Protein 4CLC (pdb70)

Structure (mmCIF, N/CA/C/O backbone):
data_4CLC
#
_entry.id   4CLC
#
_cell.length_a   135.254
_cell.length_b   135.254
_cell.length_c   121.500
_cell.angle_alpha   90.00
_cell.angle_beta   90.00
_cell.angle_gamma   120.00
#
_symmetry.space_group_name_H-M   'P 31 2 1'
#
loop_
_entity.id
_entity.type
_entity.pdbx_description
1 polymer 'UPF0303 PROTEIN YBR137W'
2 polymer 'UPF0303 PROTEIN YBR137W'
3 polymer 'UPF0303 PROTEIN YBR137W'
4 polymer 'UPF0303 PROTEIN YBR137W'
5 polymer 'UPF0303 PROTEIN YBR137W'
6 water water
#
loop_
_atom_site.group_PDB
_atom_site.id
_atom_site.type_symbol
_atom_site.label_atom_id
_atom_site.label_alt_id
_atom_site.label_comp_id
_atom_site.label_asym_id
_atom_site.label_entity_id
_atom_site.label_seq_id
_atom_site.pdbx_PDB_ins_code
_atom_site.Cartn_x
_atom_site.Cartn_y
_atom_site.Cartn_z
_atom_site.occupancy
_atom_site.B_iso_or_equiv
_atom_site.auth_seq_id
_atom_site.auth_comp_id
_atom_site.auth_asym_id
_atom_site.auth_atom_id
_atom_site.pdbx_PDB_model_num
ATOM 1 N N . VAL A 1 2 ? -26.434 -6.350 17.469 1.00 69.31 2 VAL A N 1
ATOM 2 C CA . VAL A 1 2 ? -27.224 -6.977 16.407 1.00 74.97 2 VAL A CA 1
ATOM 3 C C . VAL A 1 2 ? -28.728 -7.023 16.728 1.00 79.23 2 VAL A C 1
ATOM 4 O O . VAL A 1 2 ? -29.143 -7.701 17.678 1.00 74.30 2 VAL A O 1
ATOM 8 N N . VAL A 1 3 ? -29.537 -6.312 15.936 1.00 74.34 3 VAL A N 1
ATOM 9 C CA . VAL A 1 3 ? -30.999 -6.370 16.073 1.00 76.48 3 VAL A CA 1
ATOM 10 C C . VAL A 1 3 ? -31.701 -6.321 14.701 1.00 80.95 3 VAL A C 1
ATOM 11 O O . VAL A 1 3 ? -31.328 -5.533 13.819 1.00 77.10 3 VAL A O 1
ATOM 15 N N . LEU A 1 4 ? -32.716 -7.174 14.542 1.00 75.41 4 LEU A N 1
ATOM 16 C CA . LEU A 1 4 ? -33.359 -7.424 13.246 1.00 72.12 4 LEU A CA 1
ATOM 17 C C . LEU A 1 4 ? -34.352 -6.355 12.832 1.00 71.31 4 LEU A C 1
ATOM 18 O O . LEU A 1 4 ? -35.259 -6.024 13.602 1.00 72.73 4 LEU A O 1
ATOM 23 N N . ASP A 1 5 ? -34.239 -5.864 11.598 1.00 67.67 5 ASP A N 1
ATOM 24 C CA . ASP A 1 5 ? -35.146 -4.806 11.168 1.00 69.78 5 ASP A CA 1
ATOM 25 C C . ASP A 1 5 ? -36.526 -5.420 10.949 1.00 68.85 5 ASP A C 1
ATOM 26 O O . ASP A 1 5 ? -36.728 -6.207 10.026 1.00 70.02 5 ASP A O 1
ATOM 31 N N . LYS A 1 6 ? -37.490 -4.995 11.759 1.00 63.71 6 LYS A N 1
ATOM 32 C CA . LYS A 1 6 ? -38.780 -5.666 11.792 1.00 68.42 6 LYS A CA 1
ATOM 33 C C . LYS A 1 6 ? -39.525 -5.447 10.488 1.00 68.60 6 LYS A C 1
ATOM 34 O O . LYS A 1 6 ? -40.433 -6.216 10.148 1.00 68.18 6 LYS A O 1
ATOM 36 N N . LYS A 1 7 ? -39.139 -4.403 9.756 1.00 67.02 7 LYS A N 1
ATOM 37 C CA . LYS A 1 7 ? -39.754 -4.125 8.460 1.00 72.85 7 LYS A CA 1
ATOM 38 C C . LYS A 1 7 ? -39.234 -5.128 7.432 1.00 67.09 7 LYS A C 1
ATOM 39 O O . LYS A 1 7 ? -40.019 -5.779 6.716 1.00 56.08 7 LYS A O 1
ATOM 41 N N . LEU A 1 8 ? -37.908 -5.265 7.396 1.00 62.24 8 LEU A N 1
ATOM 42 C CA . LEU A 1 8 ? -37.265 -6.218 6.507 1.00 65.15 8 LEU A CA 1
ATOM 43 C C . LEU A 1 8 ? -37.810 -7.609 6.776 1.00 63.99 8 LEU A C 1
ATOM 44 O O . LEU A 1 8 ? -38.361 -8.258 5.889 1.00 64.56 8 LEU A O 1
ATOM 49 N N . LEU A 1 9 ? -37.685 -8.028 8.026 1.00 62.18 9 LEU A N 1
ATOM 50 C CA . LEU A 1 9 ? -38.174 -9.314 8.496 1.00 58.70 9 LEU A CA 1
ATOM 51 C C . LEU A 1 9 ? -39.616 -9.619 8.068 1.00 62.30 9 LEU A C 1
ATOM 52 O O . LEU A 1 9 ? -39.949 -10.766 7.752 1.00 65.06 9 LEU A O 1
ATOM 57 N N . GLU A 1 10 ? -40.476 -8.604 8.063 1.00 65.72 10 GLU A N 1
ATOM 58 C CA . GLU A 1 10 ? -41.853 -8.785 7.601 1.00 63.00 10 GLU A CA 1
ATOM 59 C C . GLU A 1 10 ? -41.878 -8.874 6.076 1.00 67.12 10 GLU A C 1
ATOM 60 O O . GLU A 1 10 ? -42.700 -9.599 5.499 1.00 62.48 10 GLU A O 1
ATOM 66 N N . ARG A 1 11 ? -40.965 -8.145 5.428 1.00 65.17 11 ARG A N 1
ATOM 67 C CA . ARG A 1 11 ? -40.859 -8.189 3.969 1.00 68.96 11 ARG A CA 1
ATOM 68 C C . ARG A 1 11 ? -40.449 -9.591 3.516 1.00 72.01 11 ARG A C 1
ATOM 69 O O . ARG A 1 11 ? -41.016 -10.132 2.545 1.00 67.38 11 ARG A O 1
ATOM 77 N N . LEU A 1 12 ? -39.465 -10.164 4.227 1.00 67.38 12 LEU A N 1
ATOM 78 C CA . LEU A 1 12 ? -39.080 -11.567 4.058 1.00 60.42 12 LEU A CA 1
ATOM 79 C C . LEU A 1 12 ? -40.284 -12.461 4.282 1.00 65.25 12 LEU A C 1
ATOM 80 O O . LEU A 1 12 ? -40.609 -13.314 3.445 1.00 69.66 12 LEU A O 1
ATOM 85 N N . THR A 1 13 ? -40.958 -12.255 5.409 1.00 59.88 13 THR A N 1
ATOM 86 C CA . THR A 1 13 ? -42.102 -13.088 5.748 1.00 63.42 13 THR A CA 1
ATOM 87 C C . THR A 1 13 ? -43.201 -13.017 4.689 1.00 64.02 13 THR A C 1
ATOM 88 O O . THR A 1 13 ? -43.794 -14.035 4.313 1.00 58.42 13 THR A O 1
ATOM 92 N N . SER A 1 14 ? -43.446 -11.805 4.201 1.00 69.38 14 SER A N 1
ATOM 93 C CA . SER A 1 14 ? -44.470 -11.559 3.188 1.00 71.65 14 SER A CA 1
ATOM 94 C C . SER A 1 14 ? -44.004 -11.944 1.783 1.00 72.28 14 SER A C 1
ATOM 95 O O . SER A 1 14 ? -44.812 -11.973 0.848 1.00 72.31 14 SER A O 1
ATOM 98 N N . ARG A 1 15 ? -42.707 -12.238 1.648 1.00 73.25 15 ARG A N 1
ATOM 99 C CA . ARG A 1 15 ? -42.112 -12.722 0.387 1.00 78.52 15 ARG A CA 1
ATOM 100 C C . ARG A 1 15 ? -42.244 -11.684 -0.737 1.00 69.18 15 ARG A C 1
ATOM 101 O O . ARG A 1 15 ? -42.579 -12.003 -1.880 1.00 59.14 15 ARG A O 1
ATOM 103 N N . LYS A 1 16 ? -42.046 -10.426 -0.361 1.00 77.54 16 LYS A N 1
ATOM 104 C CA . LYS A 1 16 ? -42.002 -9.312 -1.298 1.00 71.98 16 LYS A CA 1
ATOM 105 C C . LYS A 1 16 ? -40.561 -8.873 -1.609 1.00 73.04 16 LYS A C 1
ATOM 106 O O . LYS A 1 16 ? -40.355 -7.935 -2.379 1.00 78.84 16 LYS A O 1
ATOM 108 N N . VAL A 1 17 ? -39.568 -9.535 -1.012 1.00 68.52 17 VAL A N 1
ATOM 109 C CA . VAL A 1 17 ? -38.159 -9.236 -1.306 1.00 65.75 17 VAL A CA 1
ATOM 110 C C . VAL A 1 17 ? -37.700 -10.040 -2.509 1.00 66.97 17 VAL A C 1
ATOM 111 O O . VAL A 1 17 ? -37.548 -11.243 -2.400 1.00 68.40 17 VAL A O 1
ATOM 115 N N . PRO A 1 18 ? -37.474 -9.388 -3.666 1.00 80.27 18 PRO A N 1
ATOM 116 C CA . PRO A 1 18 ? -37.187 -10.220 -4.846 1.00 78.90 18 PRO A CA 1
ATOM 117 C C . PRO A 1 18 ? -35.755 -10.782 -4.856 1.00 70.70 18 PRO A C 1
ATOM 118 O O . PRO A 1 18 ? -34.876 -10.291 -4.131 1.00 65.99 18 PRO A O 1
ATOM 122 N N . LEU A 1 19 ? -35.548 -11.799 -5.691 1.00 64.62 19 LEU A N 1
ATOM 123 C CA . LEU A 1 19 ? -34.332 -12.606 -5.680 1.00 68.30 19 LEU A CA 1
ATOM 124 C C . LEU A 1 19 ? -33.043 -11.792 -5.797 1.00 72.72 19 LEU A C 1
ATOM 125 O O . LEU A 1 19 ? -32.041 -12.101 -5.127 1.00 68.55 19 LEU A O 1
ATOM 130 N N . GLU A 1 20 ? -33.068 -10.752 -6.633 1.00 72.44 20 GLU A N 1
ATOM 131 C CA . GLU A 1 20 ? -31.862 -9.967 -6.890 1.00 68.77 20 GLU A CA 1
ATOM 132 C C . GLU A 1 20 ? -31.438 -9.235 -5.631 1.00 72.32 20 GLU A C 1
ATOM 133 O O . GLU A 1 20 ? -30.241 -9.075 -5.367 1.00 65.30 20 GLU A O 1
ATOM 135 N N . GLU A 1 21 ? -32.435 -8.810 -4.854 1.00 74.12 21 GLU A N 1
ATOM 136 C CA . GLU A 1 21 ? -32.198 -8.159 -3.566 1.00 73.41 21 GLU A CA 1
ATOM 137 C C . GLU A 1 21 ? -31.578 -9.168 -2.610 1.00 68.12 21 GLU A C 1
ATOM 138 O O . GLU A 1 21 ? -30.522 -8.919 -2.020 1.00 64.38 21 GLU A O 1
ATOM 144 N N . LEU A 1 22 ? -32.238 -10.320 -2.490 1.00 69.88 22 LEU A N 1
ATOM 145 C CA . LEU A 1 22 ? -31.750 -11.415 -1.660 1.00 67.76 22 LEU A CA 1
ATOM 146 C C . LEU A 1 22 ? -30.301 -11.697 -1.998 1.00 69.91 22 LEU A C 1
ATOM 147 O O . LEU A 1 22 ? -29.425 -11.677 -1.121 1.00 70.30 22 LEU A O 1
ATOM 152 N N . GLU A 1 23 ? -30.056 -11.919 -3.286 1.00 67.37 23 GLU A N 1
ATOM 153 C CA . GLU A 1 23 ? -28.706 -12.119 -3.779 1.00 69.70 23 GLU A CA 1
ATOM 154 C C . GLU A 1 23 ? -27.767 -11.046 -3.248 1.00 73.96 23 GLU A C 1
ATOM 155 O O . GLU A 1 23 ? -26.663 -11.348 -2.778 1.00 71.78 23 GLU A O 1
ATOM 161 N N . ASP A 1 24 ? -28.234 -9.797 -3.300 1.00 76.78 24 ASP A N 1
ATOM 162 C CA . ASP A 1 24 ? -27.419 -8.644 -2.919 1.00 79.18 24 ASP A CA 1
ATOM 163 C C . ASP A 1 24 ? -27.041 -8.687 -1.453 1.00 74.87 24 ASP A C 1
ATOM 164 O O . ASP A 1 24 ? -25.855 -8.560 -1.115 1.00 70.53 24 ASP A O 1
ATOM 169 N N . MET A 1 25 ? -28.044 -8.868 -0.591 1.00 71.61 25 MET A N 1
ATOM 170 C CA . MET A 1 25 ? -27.768 -9.031 0.830 1.00 75.52 25 MET A CA 1
ATOM 171 C C . MET A 1 25 ? -26.796 -10.179 0.989 1.00 75.52 25 MET A C 1
ATOM 172 O O . MET A 1 25 ? -25.790 -10.063 1.689 1.00 72.65 25 MET A O 1
ATOM 177 N N . GLU A 1 26 ? -27.095 -11.279 0.303 1.00 73.67 26 GLU A N 1
ATOM 178 C CA . GLU A 1 26 ? -26.306 -12.493 0.445 1.00 73.66 26 GLU A CA 1
ATOM 179 C C . GLU A 1 26 ? -24.881 -12.284 -0.053 1.00 73.66 26 GLU A C 1
ATOM 180 O O . GLU A 1 26 ? -23.924 -12.588 0.666 1.00 70.39 26 GLU A O 1
ATOM 186 N N . LYS A 1 27 ? -24.744 -11.739 -1.264 1.00 76.27 27 LYS A N 1
ATOM 187 C CA . LYS A 1 27 ? -23.425 -11.482 -1.853 1.00 77.72 27 LYS A CA 1
ATOM 188 C C . LYS A 1 27 ? -22.600 -10.554 -0.955 1.00 75.92 27 LYS A C 1
ATOM 189 O O . LYS A 1 27 ? -21.364 -10.557 -1.003 1.00 74.09 27 LYS A O 1
ATOM 191 N N . ARG A 1 28 ? -23.293 -9.786 -0.117 1.00 73.76 28 ARG A N 1
ATOM 192 C CA . ARG A 1 28 ? -22.636 -8.830 0.767 1.00 75.30 28 ARG A CA 1
ATOM 193 C C . ARG A 1 28 ? -21.944 -9.503 1.961 1.00 74.64 28 ARG A C 1
ATOM 194 O O . ARG A 1 28 ? -21.073 -8.903 2.591 1.00 74.27 28 ARG A O 1
ATOM 196 N N . CYS A 1 29 ? -22.288 -10.756 2.252 1.00 78.05 29 CYS A N 1
ATOM 197 C CA . CYS A 1 29 ? -21.689 -11.418 3.409 1.00 77.37 29 CYS A CA 1
ATOM 198 C C . CYS A 1 29 ? -20.418 -12.125 2.986 1.00 76.50 29 CYS A C 1
ATOM 199 O O . CYS A 1 29 ? -20.488 -13.186 2.367 1.00 75.37 29 CYS A O 1
ATOM 202 N N . PHE A 1 30 ? -19.268 -11.575 3.376 1.00 72.85 30 PHE A N 1
ATOM 203 C CA . PHE A 1 30 ? -17.985 -12.186 3.046 1.00 72.12 30 PHE A CA 1
ATOM 204 C C . PHE A 1 30 ? -16.885 -11.807 4.032 1.00 77.33 30 PHE A C 1
ATOM 205 O O . PHE A 1 30 ? -17.080 -10.974 4.914 1.00 83.18 30 PHE A O 1
ATOM 213 N N . LEU A 1 31 ? -15.712 -12.401 3.862 1.00 76.74 31 LEU A N 1
ATOM 214 C CA . LEU A 1 31 ? -14.611 -12.166 4.783 1.00 75.95 31 LEU A CA 1
ATOM 215 C C . LEU A 1 31 ? -13.280 -12.108 4.058 1.00 81.93 31 LEU A C 1
ATOM 216 O O . LEU A 1 31 ? -13.130 -12.622 2.944 1.00 85.58 31 LEU A O 1
ATOM 221 N N . SER A 1 32 ? -12.314 -11.480 4.715 1.00 80.59 32 SER A N 1
ATOM 222 C CA . SER A 1 32 ? -10.951 -11.404 4.222 1.00 82.59 32 SER A CA 1
ATOM 223 C C . SER A 1 32 ? -10.186 -12.605 4.761 1.00 80.34 32 SER A C 1
ATOM 224 O O . SER A 1 32 ? -9.645 -13.408 4.002 1.00 82.53 32 SER A O 1
ATOM 227 N N . THR A 1 33 ? -10.108 -12.696 6.083 1.00 81.17 33 THR A N 1
ATOM 228 C CA . THR A 1 33 ? -9.610 -13.905 6.728 1.00 82.14 33 THR A CA 1
ATOM 229 C C . THR A 1 33 ? -10.758 -14.863 7.034 1.00 78.49 33 THR A C 1
ATOM 230 O O . THR A 1 33 ? -11.853 -14.440 7.409 1.00 80.47 33 THR A O 1
ATOM 234 N N . PHE A 1 34 ? -10.515 -16.149 6.817 1.00 76.33 34 PHE A N 1
ATOM 235 C CA . PHE A 1 34 ? -11.327 -17.194 7.418 1.00 73.49 34 PHE A CA 1
ATOM 236 C C . PHE A 1 34 ? -10.386 -18.256 7.957 1.00 71.74 34 PHE A C 1
ATOM 237 O O . PHE A 1 34 ? -9.767 -18.985 7.187 1.00 72.56 34 PHE A O 1
ATOM 245 N N . THR A 1 35 ? -10.306 -18.367 9.278 1.00 76.32 35 THR A N 1
ATOM 246 C CA . THR A 1 35 ? -9.403 -19.318 9.923 1.00 72.29 35 THR A CA 1
ATOM 247 C C . THR A 1 35 ? -10.136 -20.105 10.990 1.00 71.29 35 THR A C 1
ATOM 248 O O . THR A 1 35 ? -11.309 -19.842 11.261 1.00 72.06 35 THR A O 1
ATOM 252 N N . TYR A 1 36 ? -9.435 -21.047 11.614 1.00 69.39 36 TYR A N 1
ATOM 253 C CA . TYR A 1 36 ? -10.021 -21.834 12.682 1.00 64.52 36 TYR A CA 1
ATOM 254 C C . TYR A 1 36 ? -10.549 -20.904 13.768 1.00 71.81 36 TYR A C 1
ATOM 255 O O . TYR A 1 36 ? -11.627 -21.138 14.328 1.00 75.34 36 TYR A O 1
ATOM 264 N N . GLN A 1 37 ? -9.805 -19.834 14.051 1.00 72.10 37 GLN A N 1
ATOM 265 C CA . GLN A 1 37 ? -10.208 -18.916 15.110 1.00 71.78 37 GLN A CA 1
ATOM 266 C C . GLN A 1 37 ? -11.307 -17.968 14.648 1.00 69.75 37 GLN A C 1
ATOM 267 O O . GLN A 1 37 ? -12.206 -17.641 15.426 1.00 70.38 37 GLN A O 1
ATOM 273 N N . ASP A 1 38 ? -11.231 -17.528 13.394 1.00 68.32 38 ASP A N 1
ATOM 274 C CA . ASP A 1 38 ? -12.296 -16.724 12.801 1.00 69.32 38 ASP A CA 1
ATOM 275 C C . ASP A 1 38 ? -13.611 -17.423 13.041 1.00 68.39 38 ASP A C 1
ATOM 276 O O . ASP A 1 38 ? -14.587 -16.814 13.475 1.00 71.70 38 ASP A O 1
ATOM 281 N N . ALA A 1 39 ? -13.614 -18.724 12.767 1.00 70.67 39 ALA A N 1
ATOM 282 C CA . ALA A 1 39 ? -14.827 -19.517 12.829 1.00 70.53 39 ALA A CA 1
ATOM 283 C C . ALA A 1 39 ? -15.387 -19.523 14.241 1.00 65.44 39 ALA A C 1
ATOM 284 O O . ALA A 1 39 ? -16.589 -19.353 14.449 1.00 65.94 39 ALA A O 1
ATOM 286 N N . PHE A 1 40 ? -14.507 -19.713 15.212 1.00 65.06 40 PHE A N 1
ATOM 287 C CA . PHE A 1 40 ? -14.932 -19.653 16.599 1.00 66.02 40 PHE A CA 1
ATOM 288 C C . PHE A 1 40 ? -15.502 -18.274 16.890 1.00 69.38 40 PHE A C 1
ATOM 289 O O . PHE A 1 40 ? -16.626 -18.155 17.386 1.00 67.50 40 PHE A O 1
ATOM 297 N N . ASP A 1 41 ? -14.724 -17.240 16.560 1.00 69.36 41 ASP A N 1
ATOM 298 C CA . ASP A 1 41 ? -15.137 -15.858 16.784 1.00 67.99 41 ASP A CA 1
ATOM 299 C C . ASP A 1 41 ? -16.517 -15.637 16.183 1.00 68.41 41 ASP A C 1
ATOM 300 O O . ASP A 1 41 ? -17.411 -15.119 16.852 1.00 73.23 41 ASP A O 1
ATOM 305 N N . LEU A 1 42 ? -16.700 -16.058 14.938 1.00 63.14 42 LEU A N 1
ATOM 306 C CA . LEU A 1 42 ? -17.981 -15.892 14.278 1.00 63.08 42 LEU A CA 1
ATOM 307 C C . LEU A 1 42 ? -19.093 -16.620 15.023 1.00 68.87 42 LEU A C 1
ATOM 308 O O . LEU A 1 42 ? -20.155 -16.039 15.288 1.00 68.21 42 LEU A O 1
ATOM 313 N N . GLY A 1 43 ? -18.832 -17.883 15.367 1.00 67.04 43 GLY A N 1
ATOM 314 C CA . GLY A 1 43 ? -19.832 -18.760 15.957 1.00 65.62 43 GLY A CA 1
ATOM 315 C C . GLY A 1 43 ? -20.366 -18.325 17.307 1.00 64.11 43 GLY A C 1
ATOM 316 O O . GLY A 1 43 ? -21.573 -18.157 17.482 1.00 61.16 43 GLY A O 1
ATOM 317 N N . THR A 1 44 ? -19.458 -18.150 18.261 1.00 66.13 44 THR A N 1
ATOM 318 C CA . THR A 1 44 ? -19.797 -17.604 19.569 1.00 66.92 44 THR A CA 1
ATOM 319 C C . THR A 1 44 ? -20.578 -16.305 19.441 1.00 68.59 44 THR A C 1
ATOM 320 O O . THR A 1 44 ? -21.672 -16.168 19.989 1.00 71.64 44 THR A O 1
ATOM 324 N N . TYR A 1 45 ? -20.004 -15.359 18.705 1.00 64.10 45 TYR A N 1
ATOM 325 C CA . TYR A 1 45 ? -20.619 -14.053 18.493 1.00 70.79 45 TYR A CA 1
ATOM 326 C C . TYR A 1 45 ? -22.078 -14.146 18.059 1.00 71.81 45 TYR A C 1
ATOM 327 O O . TYR A 1 45 ? -22.926 -13.384 18.527 1.00 74.00 45 TYR A O 1
ATOM 336 N N . ILE A 1 46 ? -22.377 -15.085 17.173 1.00 71.49 46 ILE A N 1
ATOM 337 C CA . ILE A 1 46 ? -23.761 -15.299 16.783 1.00 73.07 46 ILE A CA 1
ATOM 338 C C . ILE A 1 46 ? -24.569 -15.905 17.941 1.00 69.21 46 ILE A C 1
ATOM 339 O O . ILE A 1 46 ? -25.771 -15.662 18.055 1.00 66.97 46 ILE A O 1
ATOM 344 N N . ARG A 1 47 ? -23.904 -16.657 18.817 1.00 67.38 47 ARG A N 1
ATOM 345 C CA . ARG A 1 47 ? -24.617 -17.376 19.876 1.00 71.10 47 ARG A CA 1
ATOM 346 C C . ARG A 1 47 ? -25.268 -16.442 20.897 1.00 72.93 47 ARG A C 1
ATOM 347 O O . ARG A 1 47 ? -26.483 -16.518 21.104 1.00 72.51 47 ARG A O 1
ATOM 355 N N . ASN A 1 48 ? -24.487 -15.554 21.520 1.00 75.87 48 ASN A N 1
ATOM 356 C CA . ASN A 1 48 ? -25.056 -14.599 22.488 1.00 78.56 48 ASN A CA 1
ATOM 357 C C . ASN A 1 48 ? -26.040 -13.645 21.821 1.00 75.17 48 ASN A C 1
ATOM 358 O O . ASN A 1 48 ? -27.003 -13.190 22.436 1.00 72.32 48 ASN A O 1
ATOM 363 N N . ALA A 1 49 ? -25.758 -13.331 20.560 1.00 75.04 49 ALA A N 1
ATOM 364 C CA . ALA A 1 49 ? -26.669 -12.555 19.737 1.00 74.36 49 ALA A CA 1
ATOM 365 C C . ALA A 1 49 ? -28.051 -13.193 19.767 1.00 79.08 49 ALA A C 1
ATOM 366 O O . ALA A 1 49 ? -29.053 -12.532 20.090 1.00 78.61 49 ALA A O 1
ATOM 368 N N . VAL A 1 50 ? -28.101 -14.487 19.453 1.00 71.90 50 VAL A N 1
ATOM 369 C CA . VAL A 1 50 ? -29.373 -15.185 19.414 1.00 69.85 50 VAL A CA 1
ATOM 370 C C . VAL A 1 50 ? -29.921 -15.287 20.823 1.00 72.00 50 VAL A C 1
ATOM 371 O O . VAL A 1 50 ? -31.139 -15.247 21.023 1.00 74.81 50 VAL A O 1
ATOM 375 N N . LYS A 1 51 ? -29.026 -15.397 21.802 1.00 72.39 51 LYS A N 1
ATOM 376 C CA . LYS A 1 51 ? -29.457 -15.425 23.197 1.00 74.96 51 LYS A CA 1
ATOM 377 C C . LYS A 1 51 ? -30.109 -14.087 23.515 1.00 68.73 51 LYS A C 1
ATOM 378 O O . LYS A 1 51 ? -31.210 -14.043 24.069 1.00 65.33 51 LYS A O 1
ATOM 384 N N . GLU A 1 52 ? -29.443 -13.007 23.112 1.00 71.18 52 GLU A N 1
ATOM 385 C CA . GLU A 1 52 ? -29.981 -11.661 23.288 1.00 77.74 52 GLU A CA 1
ATOM 386 C C . GLU A 1 52 ? -31.361 -11.522 22.630 1.00 75.31 52 GLU A C 1
ATOM 387 O O . GLU A 1 52 ? -32.379 -11.369 23.313 1.00 75.45 52 GLU A O 1
ATOM 393 N N . ASN A 1 53 ? -31.409 -11.598 21.307 1.00 68.12 53 ASN A N 1
ATOM 394 C CA . ASN A 1 53 ? -32.660 -11.310 20.618 1.00 69.02 53 ASN A CA 1
ATOM 395 C C . ASN A 1 53 ? -33.771 -12.326 20.865 1.00 69.97 53 ASN A C 1
ATOM 396 O O . ASN A 1 53 ? -34.933 -12.049 20.567 1.00 71.52 53 ASN A O 1
ATOM 401 N N . PHE A 1 54 ? -33.418 -13.501 21.384 1.00 71.80 54 PHE A N 1
ATOM 402 C CA . PHE A 1 54 ? -34.382 -14.597 21.527 1.00 71.38 54 PHE A CA 1
ATOM 403 C C . PHE A 1 54 ? -34.181 -15.427 22.803 1.00 73.62 54 PHE A C 1
ATOM 404 O O . PHE A 1 54 ? -33.854 -16.619 22.731 1.00 73.75 54 PHE A O 1
ATOM 412 N N . PRO A 1 55 ? -34.413 -14.809 23.972 1.00 72.93 55 PRO A N 1
ATOM 413 C CA . PRO A 1 55 ? -33.957 -15.350 25.260 1.00 71.91 55 PRO A CA 1
ATOM 414 C C . PRO A 1 55 ? -34.540 -16.716 25.625 1.00 70.56 55 PRO A C 1
ATOM 415 O O . PRO A 1 55 ? -33.906 -17.470 26.365 1.00 69.00 55 PRO A O 1
ATOM 419 N N . GLU A 1 56 ? -35.732 -17.022 25.127 1.00 72.81 56 GLU A N 1
ATOM 420 C CA . GLU A 1 56 ? -36.414 -18.260 25.505 1.00 75.14 56 GLU A CA 1
ATOM 421 C C . GLU A 1 56 ? -36.165 -19.436 24.556 1.00 74.85 56 GLU A C 1
ATOM 422 O O . GLU A 1 56 ? -36.508 -20.588 24.869 1.00 67.40 56 GLU A O 1
ATOM 428 N N . LYS A 1 57 ? -35.558 -19.136 23.408 1.00 74.82 57 LYS A N 1
ATOM 429 C CA . LYS A 1 57 ? -35.613 -20.022 22.247 1.00 67.84 57 LYS A CA 1
ATOM 430 C C . LYS A 1 57 ? -34.355 -20.860 22.043 1.00 66.32 57 LYS A C 1
ATOM 431 O O . LYS A 1 57 ? -33.254 -20.309 21.873 1.00 64.37 57 LYS A O 1
ATOM 437 N N . PRO A 1 58 ? -34.515 -22.199 22.075 1.00 59.69 58 PRO A N 1
ATOM 438 C CA . PRO A 1 58 ? -33.414 -23.101 21.739 1.00 61.89 58 PRO A CA 1
ATOM 439 C C . PRO A 1 58 ? -33.071 -23.015 20.247 1.00 59.67 58 PRO A C 1
ATOM 440 O O . PRO A 1 58 ? -33.944 -23.174 19.386 1.00 56.13 58 PRO A O 1
ATOM 444 N N . VAL A 1 59 ? -31.797 -22.781 19.954 1.00 54.09 59 VAL A N 1
ATOM 445 C CA . VAL A 1 59 ? -31.350 -22.566 18.593 1.00 52.52 59 VAL A CA 1
ATOM 446 C C . VAL A 1 59 ? -29.975 -23.195 18.414 1.00 55.71 59 VAL A C 1
ATOM 447 O O . VAL A 1 59 ? -29.076 -22.995 19.242 1.00 51.96 59 VAL A O 1
ATOM 451 N N . ALA A 1 60 ? -29.820 -23.967 17.338 1.00 64.23 60 ALA A N 1
ATOM 452 C CA . ALA A 1 60 ? -28.531 -24.578 17.012 1.00 59.28 60 ALA A CA 1
ATOM 453 C C . ALA A 1 60 ? -27.860 -23.804 15.878 1.00 56.65 60 ALA A C 1
ATOM 454 O O . ALA A 1 60 ? -28.501 -23.421 14.890 1.00 54.85 60 ALA A O 1
ATOM 456 N N . ILE A 1 61 ? -26.571 -23.551 16.066 1.00 55.11 61 ILE A N 1
ATOM 457 C CA . ILE A 1 61 ? -25.776 -22.746 15.156 1.00 56.22 61 ILE A CA 1
ATOM 458 C C . ILE A 1 61 ? -24.598 -23.578 14.676 1.00 59.39 61 ILE A C 1
ATOM 459 O O . ILE A 1 61 ? -23.896 -24.203 15.492 1.00 56.13 61 ILE A O 1
ATOM 464 N N . ASP A 1 62 ? -24.359 -23.561 13.366 1.00 55.18 62 ASP A N 1
ATOM 465 C CA . ASP A 1 62 ? -23.309 -24.383 12.777 1.00 53.43 62 ASP A CA 1
ATOM 466 C C . ASP A 1 62 ? -22.477 -23.670 11.730 1.00 56.58 62 ASP A C 1
ATOM 467 O O . ASP A 1 62 ? -23.016 -23.032 10.822 1.00 54.98 62 ASP A O 1
ATOM 472 N N . ILE A 1 63 ? -21.160 -23.799 11.841 1.00 55.59 63 ILE A N 1
ATOM 473 C CA . ILE A 1 63 ? -20.301 -23.396 10.743 1.00 53.70 63 ILE A CA 1
ATOM 474 C C . ILE A 1 63 ? -19.549 -24.611 10.218 1.00 59.44 63 ILE A C 1
ATOM 475 O O . ILE A 1 63 ? -18.793 -25.252 10.954 1.00 57.13 63 ILE A O 1
ATOM 480 N N . SER A 1 64 ? -19.764 -24.916 8.940 1.00 56.89 64 SER A N 1
ATOM 481 C CA . SER A 1 64 ? -19.166 -26.079 8.290 1.00 54.34 64 SER A CA 1
ATOM 482 C C . SER A 1 64 ? -18.503 -25.680 6.980 1.00 57.40 64 SER A C 1
ATOM 483 O O . SER A 1 64 ? -18.938 -24.720 6.345 1.00 57.84 64 SER A O 1
ATOM 486 N N . LEU A 1 65 ? -17.468 -26.421 6.577 1.00 54.54 65 LEU A N 1
ATOM 487 C CA . LEU A 1 65 ? -16.843 -26.246 5.261 1.00 53.20 65 LEU A CA 1
ATOM 488 C C . LEU A 1 65 ? -17.670 -26.959 4.197 1.00 56.25 65 LEU A C 1
ATOM 489 O O . LEU A 1 65 ? -18.459 -27.846 4.529 1.00 60.53 65 LEU A O 1
ATOM 494 N N . PRO A 1 66 ? -17.503 -26.582 2.914 1.00 56.57 66 PRO A N 1
ATOM 495 C CA . PRO A 1 66 ? -18.292 -27.221 1.847 1.00 56.96 66 PRO A CA 1
ATOM 496 C C . PRO A 1 66 ? -18.093 -28.736 1.714 1.00 59.09 66 PRO A C 1
ATOM 497 O O . PRO A 1 66 ? -18.915 -29.373 1.060 1.00 64.00 66 PRO A O 1
ATOM 501 N N . ASN A 1 67 ? -17.034 -29.299 2.296 1.00 57.90 67 ASN A N 1
ATOM 502 C CA . ASN A 1 67 ? -16.837 -30.747 2.275 1.00 53.77 67 ASN A CA 1
ATOM 503 C C . ASN A 1 67 ? -17.486 -31.433 3.483 1.00 55.22 67 ASN A C 1
ATOM 504 O O . ASN A 1 67 ? -17.331 -32.642 3.688 1.00 53.36 67 ASN A O 1
ATOM 509 N N . GLY A 1 68 ? -18.187 -30.652 4.299 1.00 53.41 68 GLY A N 1
ATOM 510 C CA . GLY A 1 68 ? -18.862 -31.194 5.463 1.00 58.12 68 GLY A CA 1
ATOM 511 C C . GLY A 1 68 ? -18.129 -31.077 6.793 1.00 55.73 68 GLY A C 1
ATOM 512 O O . GLY A 1 68 ? -18.747 -31.180 7.858 1.00 57.94 68 GLY A O 1
ATOM 513 N N . HIS A 1 69 ? -16.818 -30.861 6.743 1.00 57.74 69 HIS A N 1
ATOM 514 C CA . HIS A 1 69 ? -16.034 -30.723 7.963 1.00 57.30 69 HIS A CA 1
ATOM 515 C C . HIS A 1 69 ? -16.557 -29.588 8.858 1.00 58.08 69 HIS A C 1
ATOM 516 O O . HIS A 1 69 ? -16.586 -28.412 8.472 1.00 53.98 69 HIS A O 1
ATOM 523 N N . CYS A 1 70 ? -16.918 -29.957 10.080 1.00 56.24 70 CYS A N 1
ATOM 524 C CA . CYS A 1 70 ? -17.609 -29.048 10.981 1.00 58.38 70 CYS A CA 1
ATOM 525 C C . CYS A 1 70 ? -16.656 -28.307 11.923 1.00 59.11 70 CYS A C 1
ATOM 526 O O . CYS A 1 70 ? -16.042 -28.915 12.799 1.00 52.35 70 CYS A O 1
ATOM 529 N N . LEU A 1 71 ? -16.543 -26.994 11.724 1.00 60.37 71 LEU A N 1
ATOM 530 C CA . LEU A 1 71 ? -15.723 -26.114 12.562 1.00 59.47 71 LEU A CA 1
ATOM 531 C C . LEU A 1 71 ? -16.385 -25.635 13.865 1.00 63.74 71 LEU A C 1
ATOM 532 O O . LEU A 1 71 ? -15.738 -25.576 14.920 1.00 64.30 71 LEU A O 1
ATOM 537 N N . PHE A 1 72 ? -17.661 -25.265 13.788 1.00 62.08 72 PHE A N 1
ATOM 538 C CA . PHE A 1 72 ? -18.366 -24.789 14.970 1.00 62.28 72 PHE A CA 1
ATOM 539 C C . PHE A 1 72 ? -19.781 -25.351 15.081 1.00 62.35 72 PHE A C 1
ATOM 540 O O . PHE A 1 72 ? -20.535 -25.386 14.091 1.00 57.88 72 PHE A O 1
ATOM 548 N N . ARG A 1 73 ? -20.125 -25.793 16.294 1.00 58.36 73 ARG A N 1
ATOM 549 C CA . ARG A 1 73 ? -21.501 -26.152 16.630 1.00 60.86 73 ARG A CA 1
ATOM 550 C C . ARG A 1 73 ? -21.846 -25.801 18.072 1.00 59.85 73 ARG A C 1
ATOM 551 O O . ARG A 1 73 ? -21.095 -26.130 18.982 1.00 64.53 73 ARG A O 1
ATOM 559 N N . THR A 1 74 ? -23.000 -25.178 18.283 1.00 56.77 74 THR A N 1
ATOM 560 C CA . THR A 1 74 ? -23.494 -24.948 19.632 1.00 54.38 74 THR A CA 1
ATOM 561 C C . THR A 1 74 ? -25.009 -24.798 19.657 1.00 55.50 74 THR A C 1
ATOM 562 O O . THR A 1 74 ? -25.651 -24.608 18.621 1.00 56.51 74 THR A O 1
ATOM 566 N N . VAL A 1 75 ? -25.577 -24.912 20.851 1.00 57.86 75 VAL A N 1
ATOM 567 C CA . VAL A 1 75 ? -26.994 -24.654 21.062 1.00 58.14 75 VAL A CA 1
ATOM 568 C C . VAL A 1 75 ? -27.146 -23.514 22.081 1.00 58.49 75 VAL A C 1
ATOM 569 O O . VAL A 1 75 ? -26.362 -23.408 23.033 1.00 57.90 75 VAL A O 1
ATOM 573 N N . THR A 1 76 ? -28.141 -22.654 21.873 1.00 58.64 76 THR A N 1
ATOM 574 C CA . THR A 1 76 ? -28.281 -21.450 22.694 1.00 57.99 76 THR A CA 1
ATOM 575 C C . THR A 1 76 ? -29.125 -21.611 23.949 1.00 55.43 76 THR A C 1
ATOM 576 O O . THR A 1 76 ? -29.147 -20.731 24.788 1.00 59.66 76 THR A O 1
ATOM 580 N N . TYR A 1 77 ? -29.849 -22.711 24.072 1.00 62.38 77 TYR A N 1
ATOM 581 C CA . TYR A 1 77 ? -30.737 -22.871 25.217 1.00 63.31 77 TYR A CA 1
ATOM 582 C C . TYR A 1 77 ? -31.257 -24.294 25.325 1.00 59.70 77 TYR A C 1
ATOM 583 O O . TYR A 1 77 ? -31.105 -25.092 24.394 1.00 60.12 77 TYR A O 1
ATOM 592 N N . GLY A 1 78 ? -31.944 -24.582 26.425 1.00 58.19 78 GLY A N 1
ATOM 593 C CA . GLY A 1 78 ? -32.570 -25.874 26.614 1.00 56.10 78 GLY A CA 1
ATOM 594 C C . GLY A 1 78 ? -33.740 -25.978 25.658 1.00 57.50 78 GLY A C 1
ATOM 595 O O . GLY A 1 78 ? -34.289 -24.960 25.242 1.00 53.92 78 GLY A O 1
ATOM 596 N N . GLY A 1 79 ? -34.113 -27.201 25.299 1.00 55.20 79 GLY A N 1
ATOM 597 C CA . GLY A 1 79 ? -35.215 -27.428 24.382 1.00 50.21 79 GLY A CA 1
ATOM 598 C C . GLY A 1 79 ? -34.751 -27.774 22.976 1.00 50.99 79 GLY A C 1
ATOM 599 O O . GLY A 1 79 ? -35.567 -27.883 22.055 1.00 52.07 79 GLY A O 1
ATOM 600 N N . SER A 1 80 ? -33.437 -27.926 22.809 1.00 55.03 80 SER A N 1
ATOM 601 C CA . SER A 1 80 ? -32.857 -28.389 21.545 1.00 51.41 80 SER A CA 1
ATOM 602 C C . SER A 1 80 ? -33.073 -29.876 21.409 1.00 53.17 80 SER A C 1
ATOM 603 O O . SER A 1 80 ? -33.257 -30.578 22.404 1.00 48.62 80 SER A O 1
ATOM 606 N N . ALA A 1 81 ? -33.078 -30.357 20.173 1.00 55.02 81 ALA A N 1
ATOM 607 C CA . ALA A 1 81 ? -33.298 -31.767 19.941 1.00 52.32 81 ALA A CA 1
ATOM 608 C C . ALA A 1 81 ? -32.536 -32.195 18.703 1.00 50.28 81 ALA A C 1
ATOM 609 O O . ALA A 1 81 ? -31.990 -31.354 17.995 1.00 50.29 81 ALA A O 1
ATOM 611 N N . LEU A 1 82 ? -32.522 -33.497 18.432 1.00 47.22 82 LEU A N 1
ATOM 612 C CA . LEU A 1 82 ? -31.812 -34.023 17.281 1.00 47.39 82 LEU A CA 1
ATOM 613 C C . LEU A 1 82 ? -32.360 -33.484 15.951 1.00 45.59 82 LEU A C 1
ATOM 614 O O . LEU A 1 82 ? -31.635 -33.441 14.949 1.00 44.10 82 LEU A O 1
ATOM 619 N N . ASP A 1 83 ? -33.621 -33.050 15.955 1.00 44.42 83 ASP A N 1
ATOM 620 C CA . ASP A 1 83 ? -34.252 -32.565 14.742 1.00 43.15 83 ASP A CA 1
ATOM 621 C C . ASP A 1 83 ? -33.603 -31.258 14.311 1.00 44.99 83 ASP A C 1
ATOM 622 O O . ASP A 1 83 ? -33.616 -30.908 13.140 1.00 46.53 83 ASP A O 1
ATOM 627 N N . ASN A 1 84 ? -33.017 -30.544 15.261 1.00 48.39 84 ASN A N 1
ATOM 628 C CA . ASN A 1 84 ? -32.205 -29.384 14.924 1.00 48.82 84 ASN A CA 1
ATOM 629 C C . ASN A 1 84 ? -31.046 -29.775 14.030 1.00 45.80 84 ASN A C 1
ATOM 630 O O . ASN A 1 84 ? -30.750 -29.092 13.058 1.00 47.03 84 ASN A O 1
ATOM 635 N N . ASP A 1 85 ? -30.397 -30.885 14.375 1.00 48.24 85 ASP A N 1
ATOM 636 C CA . ASP A 1 85 ? -29.275 -31.412 13.611 1.00 43.21 85 ASP A CA 1
ATOM 637 C C . ASP A 1 85 ? -29.713 -31.789 12.203 1.00 45.60 85 ASP A C 1
ATOM 638 O O . ASP A 1 85 ? -29.043 -31.489 11.212 1.00 45.65 85 ASP A O 1
ATOM 643 N N . PHE A 1 86 ? -30.860 -32.429 12.105 1.00 42.40 86 PHE A N 1
ATOM 644 C CA . PHE A 1 86 ? -31.383 -32.735 10.791 1.00 46.13 86 PHE A CA 1
ATOM 645 C C . PHE A 1 86 ? -31.636 -31.466 9.957 1.00 49.32 86 PHE A C 1
ATOM 646 O O . PHE A 1 86 ? -31.408 -31.453 8.749 1.00 47.95 86 PHE A O 1
ATOM 654 N N . TRP A 1 87 ? -32.097 -30.397 10.599 1.00 48.80 87 TRP A N 1
ATOM 655 C CA . TRP A 1 87 ? -32.364 -29.168 9.872 1.00 48.26 87 TRP A CA 1
ATOM 656 C C . TRP A 1 87 ? -31.049 -28.535 9.430 1.00 49.33 87 TRP A C 1
ATOM 657 O O . TRP A 1 87 ? -30.912 -28.117 8.280 1.00 47.55 87 TRP A O 1
ATOM 668 N N . ILE A 1 88 ? -30.077 -28.491 10.335 1.00 46.03 88 ILE A N 1
ATOM 669 C CA . ILE A 1 88 ? -28.760 -28.001 9.980 1.00 47.50 88 ILE A CA 1
ATOM 670 C C . ILE A 1 88 ? -28.203 -28.733 8.743 1.00 52.70 88 ILE A C 1
ATOM 671 O O . ILE A 1 88 ? -27.597 -28.119 7.879 1.00 50.12 88 ILE A O 1
ATOM 676 N N . GLN A 1 89 ? -28.426 -30.043 8.661 1.00 51.87 89 GLN A N 1
ATOM 677 C CA . GLN A 1 89 ? -27.910 -30.836 7.554 1.00 49.06 89 GLN A CA 1
ATOM 678 C C . GLN A 1 89 ? -28.645 -30.512 6.274 1.00 48.93 89 GLN A C 1
ATOM 679 O O . GLN A 1 89 ? -28.030 -30.259 5.239 1.00 45.58 89 GLN A O 1
ATOM 685 N N . ARG A 1 90 ? -29.970 -30.519 6.377 1.00 49.97 90 ARG A N 1
ATOM 686 C CA . ARG A 1 90 ? -30.854 -30.376 5.238 1.00 46.40 90 ARG A CA 1
ATOM 687 C C . ARG A 1 90 ? -30.862 -28.983 4.646 1.00 50.23 90 ARG A C 1
ATOM 688 O O . ARG A 1 90 ? -31.055 -28.835 3.438 1.00 53.98 90 ARG A O 1
ATOM 696 N N . LYS A 1 91 ? -30.701 -27.966 5.495 1.00 53.29 91 LYS A N 1
ATOM 697 C CA . LYS A 1 91 ? -30.630 -26.580 5.029 1.00 54.89 91 LYS A CA 1
ATOM 698 C C . LYS A 1 91 ? -29.253 -26.304 4.404 1.00 51.71 91 LYS A C 1
ATOM 699 O O . LYS A 1 91 ? -29.150 -25.816 3.274 1.00 49.34 91 LYS A O 1
ATOM 701 N N . LYS A 1 92 ? -28.204 -26.665 5.136 1.00 47.08 92 LYS A N 1
ATOM 702 C CA . LYS A 1 92 ? -26.826 -26.501 4.674 1.00 48.03 92 LYS A CA 1
ATOM 703 C C . LYS A 1 92 ? -26.576 -27.218 3.352 1.00 52.99 92 LYS A C 1
ATOM 704 O O . LYS A 1 92 ? -25.833 -26.721 2.511 1.00 55.19 92 LYS A O 1
ATOM 710 N N . LYS A 1 93 ? -27.198 -28.383 3.169 1.00 54.32 93 LYS A N 1
ATOM 711 C CA . LYS A 1 93 ? -27.004 -29.163 1.951 1.00 48.89 93 LYS A CA 1
ATOM 712 C C . LYS A 1 93 ? -27.542 -28.421 0.747 1.00 53.45 93 LYS A C 1
ATOM 713 O O . LYS A 1 93 ? -26.988 -28.531 -0.359 1.00 49.65 93 LYS A O 1
ATOM 719 N N . THR A 1 94 ? -28.628 -27.677 0.969 1.00 55.28 94 THR A N 1
ATOM 720 C CA . THR A 1 94 ? -29.260 -26.881 -0.081 1.00 50.51 94 THR A CA 1
ATOM 721 C C . THR A 1 94 ? -28.342 -25.762 -0.524 1.00 49.65 94 THR A C 1
ATOM 722 O O . THR A 1 94 ? -28.136 -25.562 -1.717 1.00 52.91 94 THR A O 1
ATOM 726 N N . ALA A 1 95 ? -27.766 -25.066 0.452 1.00 47.34 95 ALA A N 1
ATOM 727 C CA . ALA A 1 95 ? -26.949 -23.888 0.194 1.00 50.42 95 ALA A CA 1
ATOM 728 C C . ALA A 1 95 ? -25.681 -24.235 -0.557 1.00 52.83 95 ALA A C 1
ATOM 729 O O . ALA A 1 95 ? -25.315 -23.564 -1.537 1.00 48.72 95 ALA A O 1
ATOM 731 N N . LEU A 1 96 ? -25.009 -25.280 -0.085 1.00 51.79 96 LEU A N 1
ATOM 732 C CA . LEU A 1 96 ? -23.761 -25.713 -0.691 1.00 53.97 96 LEU A CA 1
ATOM 733 C C . LEU A 1 96 ? -23.991 -26.265 -2.106 1.00 54.77 96 LEU A C 1
ATOM 734 O O . LEU A 1 96 ? -23.157 -26.091 -2.996 1.00 62.77 96 LEU A O 1
ATOM 739 N N . ARG A 1 97 ? -25.125 -26.912 -2.327 1.00 49.79 97 ARG A N 1
ATOM 740 C CA . ARG A 1 97 ? -25.384 -27.481 -3.639 1.00 54.01 97 ARG A CA 1
ATOM 741 C C . ARG A 1 97 ? -25.772 -26.412 -4.639 1.00 56.73 97 ARG A C 1
ATOM 742 O O . ARG A 1 97 ? -25.266 -26.406 -5.764 1.00 57.99 97 ARG A O 1
ATOM 750 N N . PHE A 1 98 ? -26.674 -25.523 -4.221 1.00 55.47 98 PHE A N 1
ATOM 751 C CA . PHE A 1 98 ? -27.327 -24.586 -5.130 1.00 52.91 98 PHE A CA 1
ATOM 752 C C . PHE A 1 98 ? -26.705 -23.194 -5.302 1.00 53.37 98 PHE A C 1
ATOM 753 O O . PHE A 1 98 ? -27.113 -22.452 -6.196 1.00 55.16 98 PHE A O 1
ATOM 761 N N . GLY A 1 99 ? -25.732 -22.835 -4.472 1.00 48.26 99 GLY A N 1
ATOM 762 C CA . GLY A 1 99 ? -25.084 -21.540 -4.610 1.00 54.28 99 GLY A CA 1
ATOM 763 C C . GLY A 1 99 ? -25.801 -20.322 -4.020 1.00 63.22 99 GLY A C 1
ATOM 764 O O . GLY A 1 99 ? -25.349 -19.191 -4.202 1.00 63.57 99 GLY A O 1
ATOM 765 N N . HIS A 1 100 ? -26.916 -20.543 -3.323 1.00 66.09 100 HIS A N 1
ATOM 766 C CA . HIS A 1 100 ? -27.624 -19.468 -2.616 1.00 64.95 100 HIS A CA 1
ATOM 767 C C . HIS A 1 100 ? -28.112 -19.942 -1.245 1.00 63.55 100 HIS A C 1
ATOM 768 O O . HIS A 1 100 ? -27.897 -21.088 -0.858 1.00 60.61 100 HIS A O 1
ATOM 775 N N . SER A 1 101 ? -28.759 -19.050 -0.505 1.00 65.06 101 SER A N 1
ATOM 776 C CA . SER A 1 101 ? -29.226 -19.384 0.837 1.00 63.69 101 SER A CA 1
ATOM 777 C C . SER A 1 101 ? -30.441 -20.309 0.763 1.00 54.72 101 SER A C 1
ATOM 778 O O . SER A 1 101 ? -31.106 -20.399 -0.273 1.00 55.02 101 SER A O 1
ATOM 781 N N . SER A 1 102 ? -30.713 -21.002 1.860 1.00 51.82 102 SER A N 1
ATOM 782 C CA . SER A 1 102 ? -31.858 -21.891 1.931 1.00 54.52 102 SER A CA 1
ATOM 783 C C . SER A 1 102 ? -33.106 -21.083 1.701 1.00 56.35 102 SER A C 1
ATOM 784 O O . SER A 1 102 ? -34.073 -21.536 1.073 1.00 55.88 102 SER A O 1
ATOM 787 N N . PHE A 1 103 ? -33.081 -19.875 2.253 1.00 60.83 103 PHE A N 1
ATOM 788 C CA . PHE A 1 103 ? -34.242 -19.007 2.208 1.00 62.81 103 PHE A CA 1
ATOM 789 C C . PHE A 1 103 ? -34.506 -18.633 0.772 1.00 60.73 103 PHE A C 1
ATOM 790 O O . PHE A 1 103 ? -35.635 -18.755 0.292 1.00 55.24 103 PHE A O 1
ATOM 798 N N . TYR A 1 104 ? -33.434 -18.205 0.105 1.00 59.87 104 TYR A N 1
ATOM 799 C CA . TYR A 1 104 ? -33.435 -17.865 -1.308 1.00 56.03 104 TYR A CA 1
ATOM 800 C C . TYR A 1 104 ? -34.101 -18.940 -2.130 1.00 59.55 104 TYR A C 1
ATOM 801 O O . TYR A 1 104 ? -34.974 -18.673 -2.971 1.00 61.94 104 TYR A O 1
ATOM 810 N N . MET A 1 105 ? -33.670 -20.169 -1.894 1.00 52.36 105 MET A N 1
ATOM 811 C CA . MET A 1 105 ? -34.088 -21.239 -2.757 1.00 51.27 105 MET A CA 1
ATOM 812 C C . MET A 1 105 ? -35.537 -21.545 -2.435 1.00 52.81 105 MET A C 1
ATOM 813 O O . MET A 1 105 ? -36.308 -21.927 -3.313 1.00 53.24 105 MET A O 1
ATOM 818 N N . GLY A 1 106 ? -35.918 -21.331 -1.180 1.00 52.62 106 GLY A N 1
ATOM 819 C CA . GLY A 1 106 ? -37.310 -21.463 -0.791 1.00 54.18 106 GLY A CA 1
ATOM 820 C C . GLY A 1 106 ? -38.200 -20.484 -1.547 1.00 55.95 106 GLY A C 1
ATOM 821 O O . GLY A 1 106 ? -39.292 -20.844 -2.009 1.00 51.92 106 GLY A O 1
ATOM 822 N N . CYS A 1 107 ? -37.733 -19.239 -1.667 1.00 55.92 107 CYS A N 1
ATOM 823 C CA . CYS A 1 107 ? -38.436 -18.232 -2.459 1.00 56.44 107 CYS A CA 1
ATOM 824 C C . CYS A 1 107 ? -38.505 -18.713 -3.907 1.00 61.07 107 CYS A C 1
ATOM 825 O O . CYS A 1 107 ? -39.594 -18.916 -4.464 1.00 58.94 107 CYS A O 1
ATOM 828 N N . LYS A 1 108 ? -37.336 -18.952 -4.494 1.00 53.84 108 LYS A N 1
ATOM 829 C CA . LYS A 1 108 ? -37.274 -19.479 -5.847 1.00 56.39 108 LYS A CA 1
ATOM 830 C C . LYS A 1 108 ? -38.134 -20.750 -6.016 1.00 53.14 108 LYS A C 1
ATOM 831 O O . LYS A 1 108 ? -38.681 -21.003 -7.088 1.00 57.32 108 LYS A O 1
ATOM 837 N N . LYS A 1 109 ? -38.277 -21.538 -4.959 1.00 52.94 109 LYS A N 1
ATOM 838 C CA . LYS A 1 109 ? -39.170 -22.693 -5.015 1.00 58.83 109 LYS A CA 1
ATOM 839 C C . LYS A 1 109 ? -40.633 -22.272 -5.177 1.00 59.85 109 LYS A C 1
ATOM 840 O O . LYS A 1 109 ? -41.375 -22.858 -5.971 1.00 61.24 109 LYS A O 1
ATOM 846 N N . GLY A 1 110 ? -41.044 -21.255 -4.424 1.00 54.54 110 GLY A N 1
ATOM 847 C CA . GLY A 1 110 ? -42.436 -20.874 -4.407 1.00 52.54 110 GLY A CA 1
ATOM 848 C C . GLY A 1 110 ? -43.280 -22.024 -3.892 1.00 59.87 110 GLY A C 1
ATOM 849 O O . GLY A 1 110 ? -42.869 -22.749 -2.990 1.00 63.18 110 GLY A O 1
ATOM 850 N N . ASP A 1 111 ? -44.453 -22.212 -4.477 1.00 60.04 111 ASP A N 1
ATOM 851 C CA . ASP A 1 111 ? -45.422 -23.141 -3.919 1.00 66.59 111 ASP A CA 1
ATOM 852 C C . ASP A 1 111 ? -45.129 -24.586 -4.281 1.00 74.32 111 ASP A C 1
ATOM 853 O O . ASP A 1 111 ? -45.763 -25.501 -3.741 1.00 78.21 111 ASP A O 1
ATOM 858 N N . LYS A 1 112 ? -44.193 -24.794 -5.208 1.00 73.42 112 LYS A N 1
ATOM 859 C CA . LYS A 1 112 ? -43.931 -26.139 -5.734 1.00 71.87 112 LYS A CA 1
ATOM 860 C C . LYS A 1 112 ? -43.103 -27.021 -4.795 1.00 62.40 112 LYS A C 1
ATOM 861 O O . LYS A 1 112 ? -42.373 -26.523 -3.931 1.00 58.27 112 LYS A O 1
ATOM 867 N N . THR A 1 113 ? -43.234 -28.336 -4.961 1.00 55.91 113 THR A N 1
ATOM 868 C CA . THR A 1 113 ? -42.477 -29.268 -4.138 1.00 53.67 113 THR A CA 1
ATOM 869 C C . THR A 1 113 ? -41.042 -29.361 -4.622 1.00 55.65 113 THR A C 1
ATOM 870 O O . THR A 1 113 ? -40.786 -29.384 -5.829 1.00 56.08 113 THR A O 1
ATOM 874 N N . PRO A 1 114 ? -40.098 -29.422 -3.674 1.00 57.53 114 PRO A N 1
ATOM 875 C CA . PRO A 1 114 ? -38.675 -29.628 -3.950 1.00 61.18 114 PRO A CA 1
ATOM 876 C C . PRO A 1 114 ? -38.414 -30.818 -4.871 1.00 54.37 114 PRO A C 1
ATOM 877 O O . PRO A 1 114 ? -37.414 -30.846 -5.566 1.00 59.63 114 PRO A O 1
ATOM 881 N N . GLU A 1 115 ? -39.290 -31.806 -4.857 1.00 56.10 115 GLU A N 1
ATOM 882 C CA . GLU A 1 115 ? -39.198 -32.869 -5.836 1.00 53.23 115 GLU A CA 1
ATOM 883 C C . GLU A 1 115 ? -39.562 -32.355 -7.233 1.00 58.28 115 GLU A C 1
ATOM 884 O O . GLU A 1 115 ? -38.829 -32.616 -8.187 1.00 57.72 115 GLU A O 1
ATOM 890 N N . GLU A 1 116 ? -40.668 -31.616 -7.370 1.00 59.74 116 GLU A N 1
ATOM 891 C CA . GLU A 1 116 ? -41.118 -31.214 -8.712 1.00 57.84 116 GLU A CA 1
ATOM 892 C C . GLU A 1 116 ? -40.322 -30.043 -9.317 1.00 56.22 116 GLU A C 1
ATOM 893 O O . GLU A 1 116 ? -40.059 -30.027 -10.512 1.00 56.48 116 GLU A O 1
ATOM 899 N N . LYS A 1 117 ? -39.927 -29.079 -8.497 1.00 55.28 117 LYS A N 1
ATOM 900 C CA . LYS A 1 117 ? -38.994 -28.044 -8.920 1.00 53.24 117 LYS A CA 1
ATOM 901 C C . LYS A 1 117 ? -37.686 -28.531 -8.374 1.00 61.10 117 LYS A C 1
ATOM 902 O O . LYS A 1 117 ? -37.716 -29.255 -7.401 1.00 73.04 117 LYS A O 1
ATOM 908 N N . PHE A 1 118 ? -36.554 -28.256 -9.009 1.00 56.99 118 PHE A N 1
ATOM 909 C CA . PHE A 1 118 ? -35.243 -28.675 -8.441 1.00 61.37 118 PHE A CA 1
ATOM 910 C C . PHE A 1 118 ? -34.955 -30.192 -8.348 1.00 54.03 118 PHE A C 1
ATOM 911 O O . PHE A 1 118 ? -33.805 -30.573 -8.150 1.00 54.99 118 PHE A O 1
ATOM 919 N N . PHE A 1 119 ? -35.972 -31.040 -8.483 1.00 49.74 119 PHE A N 1
ATOM 920 C CA . PHE A 1 119 ? -35.774 -32.489 -8.587 1.00 50.82 119 PHE A CA 1
ATOM 921 C C . PHE A 1 119 ? -34.832 -33.087 -7.555 1.00 52.54 119 PHE A C 1
ATOM 922 O O . PHE A 1 119 ? -33.784 -33.634 -7.896 1.00 51.88 119 PHE A O 1
ATOM 930 N N . VAL A 1 120 ? -35.212 -32.975 -6.290 1.00 50.72 120 VAL A N 1
ATOM 931 C CA . VAL A 1 120 ? -34.407 -33.482 -5.194 1.00 52.07 120 VAL A CA 1
ATOM 932 C C . VAL A 1 120 ? -35.309 -34.050 -4.106 1.00 57.64 120 VAL A C 1
ATOM 933 O O . VAL A 1 120 ? -36.521 -33.869 -4.154 1.00 57.40 120 VAL A O 1
ATOM 937 N N . ASP A 1 121 ? -34.716 -34.750 -3.138 1.00 62.11 121 ASP A N 1
ATOM 938 C CA . ASP A 1 121 ? -35.462 -35.288 -1.997 1.00 58.94 121 ASP A CA 1
ATOM 939 C C . ASP A 1 121 ? -35.682 -34.235 -0.917 1.00 54.04 121 ASP A C 1
ATOM 940 O O . ASP A 1 121 ? -34.723 -33.648 -0.419 1.00 49.30 121 ASP A O 1
ATOM 945 N N . SER A 1 122 ? -36.944 -34.021 -0.549 1.00 52.64 122 SER A N 1
ATOM 946 C CA . SER A 1 122 ? -37.289 -33.101 0.528 1.00 52.72 122 SER A CA 1
ATOM 947 C C . SER A 1 122 ? -36.633 -33.524 1.828 1.00 52.32 122 SER A C 1
ATOM 948 O O . SER A 1 122 ? -36.187 -32.684 2.613 1.00 51.36 122 SER A O 1
ATOM 951 N N . LYS A 1 123 ? -36.601 -34.830 2.061 1.00 48.95 123 LYS A N 1
ATOM 952 C CA . LYS A 1 123 ? -35.990 -35.370 3.268 1.00 53.99 123 LYS A CA 1
ATOM 953 C C . LYS A 1 123 ? -34.514 -34.983 3.399 1.00 50.36 123 LYS A C 1
ATOM 954 O O . LYS A 1 123 ? -34.008 -34.869 4.508 1.00 47.38 123 LYS A O 1
ATOM 960 N N . GLU A 1 124 ? -33.839 -34.817 2.261 1.00 47.91 124 GLU A N 1
ATOM 961 C CA . GLU A 1 124 ? -32.418 -34.482 2.200 1.00 45.80 124 GLU A CA 1
ATOM 962 C C . GLU A 1 124 ? -32.061 -32.997 2.024 1.00 49.80 124 GLU A C 1
ATOM 963 O O . GLU A 1 124 ? -30.963 -32.560 2.371 1.00 48.53 124 GLU A O 1
ATOM 969 N N . TYR A 1 125 ? -33.016 -32.210 1.549 1.00 53.81 125 TYR A N 1
ATOM 970 C CA . TYR A 1 125 ? -32.766 -30.814 1.192 1.00 50.83 125 TYR A CA 1
ATOM 971 C C . TYR A 1 125 ? -33.868 -29.943 1.744 1.00 54.09 125 TYR A C 1
ATOM 972 O O . TYR A 1 125 ? -35.033 -30.134 1.405 1.00 58.88 125 TYR A O 1
ATOM 981 N N . ALA A 1 126 ? -33.516 -28.987 2.588 1.00 52.28 126 ALA A N 1
ATOM 982 C CA . ALA A 1 126 ? -34.519 -28.086 3.143 1.00 56.33 126 ALA A CA 1
ATOM 983 C C . ALA A 1 126 ? -34.515 -26.785 2.374 1.00 59.91 126 ALA A C 1
ATOM 984 O O . ALA A 1 126 ? -33.445 -26.329 1.972 1.00 59.36 126 ALA A O 1
ATOM 986 N N . PHE A 1 127 ? -35.685 -26.191 2.137 1.00 55.25 127 PHE A N 1
ATOM 987 C CA . PHE A 1 127 ? -35.668 -24.787 1.795 1.00 50.74 127 PHE A CA 1
ATOM 988 C C . PHE A 1 127 ? -36.439 -23.969 2.842 1.00 55.49 127 PHE A C 1
ATOM 989 O O . PHE A 1 127 ? -37.598 -23.631 2.629 1.00 56.68 127 PHE A O 1
ATOM 997 N N . HIS A 1 128 ? -35.792 -23.637 3.964 1.00 57.59 128 HIS A N 1
ATOM 998 C CA . HIS A 1 128 ? -36.335 -22.701 4.955 1.00 55.36 128 HIS A CA 1
ATOM 999 C C . HIS A 1 128 ? -35.480 -21.488 5.335 1.00 60.78 128 HIS A C 1
ATOM 1000 O O . HIS A 1 128 ? -35.874 -20.666 6.160 1.00 66.91 128 HIS A O 1
ATOM 1007 N N . GLY A 1 129 ? -34.267 -21.415 4.840 1.00 58.75 129 GLY A N 1
ATOM 1008 C CA . GLY A 1 129 ? -33.412 -20.333 5.275 1.00 59.87 129 GLY A CA 1
ATOM 1009 C C . GLY A 1 129 ? -32.890 -20.538 6.670 1.00 58.79 129 GLY A C 1
ATOM 1010 O O . GLY A 1 129 ? -33.522 -21.201 7.485 1.00 60.82 129 GLY A O 1
ATOM 1011 N N . GLY A 1 130 ? -31.806 -19.836 6.973 1.00 65.47 130 GLY A N 1
ATOM 1012 C CA . GLY A 1 130 ? -30.993 -20.065 8.151 1.00 57.09 130 GLY A CA 1
ATOM 1013 C C . GLY A 1 130 ? -29.646 -20.608 7.726 1.00 59.78 130 GLY A C 1
ATOM 1014 O O . GLY A 1 130 ? -28.644 -20.433 8.416 1.00 57.90 130 GLY A O 1
ATOM 1015 N N . ALA A 1 131 ? -29.579 -21.185 6.538 1.00 60.43 131 ALA A N 1
ATOM 1016 C CA . ALA A 1 131 ? -28.264 -21.486 6.006 1.00 61.01 131 ALA A CA 1
ATOM 1017 C C . ALA A 1 131 ? -27.903 -20.382 5.023 1.00 63.09 131 ALA A C 1
ATOM 1018 O O . ALA A 1 131 ? -28.683 -20.048 4.110 1.00 59.11 131 ALA A O 1
ATOM 1020 N N . VAL A 1 132 ? -26.737 -19.790 5.252 1.00 52.17 132 VAL A N 1
ATOM 1021 C CA . VAL A 1 132 ? -26.260 -18.685 4.446 1.00 53.83 132 VAL A CA 1
ATOM 1022 C C . VAL A 1 132 ? -24.777 -18.871 4.178 1.00 57.80 132 VAL A C 1
ATOM 1023 O O . VAL A 1 132 ? -23.987 -19.015 5.115 1.00 55.39 132 VAL A O 1
ATOM 1027 N N . LEU A 1 133 ? -24.396 -18.880 2.903 1.00 58.56 133 LEU A N 1
ATOM 1028 C CA . LEU A 1 133 ? -23.008 -19.143 2.545 1.00 55.64 133 LEU A CA 1
ATOM 1029 C C . LEU A 1 133 ? -22.113 -18.011 2.998 1.00 61.14 133 LEU A C 1
ATOM 1030 O O . LEU A 1 133 ? -22.381 -16.841 2.687 1.00 65.68 133 LEU A O 1
ATOM 1035 N N . ILE A 1 134 ? -21.065 -18.357 3.741 1.00 54.59 134 ILE A N 1
ATOM 1036 C CA . ILE A 1 134 ? -20.006 -17.405 4.046 1.00 61.58 134 ILE A CA 1
ATOM 1037 C C . ILE A 1 134 ? -19.164 -17.282 2.803 1.00 64.35 134 ILE A C 1
ATOM 1038 O O . ILE A 1 134 ? -18.766 -18.286 2.231 1.00 63.91 134 ILE A O 1
ATOM 1043 N N . GLN A 1 135 ? -18.846 -16.061 2.404 1.00 73.34 135 GLN A N 1
ATOM 1044 C CA . GLN A 1 135 ? -18.224 -15.858 1.109 1.00 70.38 135 GLN A CA 1
ATOM 1045 C C . GLN A 1 135 ? -16.800 -15.351 1.233 1.00 75.42 135 GLN A C 1
ATOM 1046 O O . GLN A 1 135 ? -16.378 -14.850 2.278 1.00 74.35 135 GLN A O 1
ATOM 1052 N N . SER A 1 136 ? -16.042 -15.533 0.163 1.00 77.62 136 SER A N 1
ATOM 1053 C CA . SER A 1 136 ? -14.693 -15.023 0.138 1.00 79.97 136 SER A CA 1
ATOM 1054 C C . SER A 1 136 ? -14.634 -13.849 -0.849 1.00 82.43 136 SER A C 1
ATOM 1055 O O . SER A 1 136 ? -15.262 -13.879 -1.924 1.00 75.73 136 SER A O 1
ATOM 1058 N N . GLU A 1 137 ? -13.932 -12.791 -0.442 1.00 81.86 137 GLU A N 1
ATOM 1059 C CA . GLU A 1 137 ? -13.379 -11.840 -1.397 1.00 81.32 137 GLU A CA 1
ATOM 1060 C C . GLU A 1 137 ? -12.254 -12.593 -2.088 1.00 81.06 137 GLU A C 1
ATOM 1061 O O . GLU A 1 137 ? -11.781 -13.590 -1.539 1.00 90.05 137 GLU A O 1
ATOM 1063 N N . ARG A 1 138 ? -11.847 -12.163 -3.280 1.00 71.91 138 ARG A N 1
ATOM 1064 C CA . ARG A 1 138 ? -10.720 -12.801 -3.973 1.00 80.31 138 ARG A CA 1
ATOM 1065 C C . ARG A 1 138 ? -11.067 -14.199 -4.498 1.00 78.14 138 ARG A C 1
ATOM 1066 O O . ARG A 1 138 ? -10.202 -14.904 -5.024 1.00 76.92 138 ARG A O 1
ATOM 1068 N N . SER A 1 139 ? -12.305 -14.633 -4.301 1.00 74.87 139 SER A N 1
ATOM 1069 C CA . SER A 1 139 ? -12.706 -15.921 -4.848 1.00 73.99 139 SER A CA 1
ATOM 1070 C C . SER A 1 139 ? -14.170 -15.946 -5.299 1.00 71.41 139 SER A C 1
ATOM 1071 O O . SER A 1 139 ? -15.019 -15.249 -4.737 1.00 75.72 139 SER A O 1
ATOM 1074 N N . ASP A 1 140 ? -14.450 -16.756 -6.319 1.00 65.73 140 ASP A N 1
ATOM 1075 C CA . ASP A 1 140 ? -15.805 -16.914 -6.842 1.00 67.49 140 ASP A CA 1
ATOM 1076 C C . ASP A 1 140 ? -16.650 -17.892 -6.025 1.00 67.82 140 ASP A C 1
ATOM 1077 O O . ASP A 1 140 ? -17.870 -17.983 -6.207 1.00 63.01 140 ASP A O 1
ATOM 1082 N N . TYR A 1 141 ? -15.998 -18.636 -5.136 1.00 70.64 141 TYR A N 1
ATOM 1083 C CA . TYR A 1 141 ? -16.657 -19.754 -4.469 1.00 69.10 141 TYR A CA 1
ATOM 1084 C C . TYR A 1 141 ? -16.526 -19.663 -2.944 1.00 69.92 141 TYR A C 1
ATOM 1085 O O . TYR A 1 141 ? -15.471 -19.279 -2.429 1.00 71.56 141 TYR A O 1
ATOM 1094 N N . PRO A 1 142 ? -17.609 -20.016 -2.225 1.00 67.21 142 PRO A N 1
ATOM 1095 C CA . PRO A 1 142 ? -17.761 -19.868 -0.771 1.00 59.34 142 PRO A CA 1
ATOM 1096 C C . PRO A 1 142 ? -16.665 -20.510 0.055 1.00 60.88 142 PRO A C 1
ATOM 1097 O O . PRO A 1 142 ? -16.184 -21.601 -0.278 1.00 61.66 142 PRO A O 1
ATOM 1101 N N . TYR A 1 143 ? -16.283 -19.802 1.115 1.00 60.54 143 TYR A N 1
ATOM 1102 C CA . TYR A 1 143 ? -15.426 -20.301 2.188 1.00 60.14 143 TYR A CA 1
ATOM 1103 C C . TYR A 1 143 ? -16.023 -21.528 2.871 1.00 60.66 143 TYR A C 1
ATOM 1104 O O . TYR A 1 143 ? -15.382 -22.572 3.022 1.00 60.10 143 TYR A O 1
ATOM 1113 N N . ALA A 1 144 ? -17.262 -21.355 3.316 1.00 59.13 144 ALA A N 1
ATOM 1114 C CA . ALA A 1 144 ? -17.932 -22.295 4.189 1.00 54.23 144 ALA A CA 1
ATOM 1115 C C . ALA A 1 144 ? -19.396 -21.925 4.277 1.00 55.07 144 ALA A C 1
ATOM 1116 O O . ALA A 1 144 ? -19.820 -20.913 3.727 1.00 56.35 144 ALA A O 1
ATOM 1118 N N . CYS A 1 145 ? -20.165 -22.726 4.997 1.00 56.35 145 CYS A N 1
ATOM 1119 C CA . CYS A 1 145 ? -21.579 -22.430 5.171 1.00 58.45 145 CYS A CA 1
ATOM 1120 C C . CYS A 1 145 ? -21.878 -22.142 6.631 1.00 58.86 145 CYS A C 1
ATOM 1121 O O . CYS A 1 145 ? -21.260 -22.734 7.524 1.00 60.10 145 CYS A O 1
ATOM 1124 N N . LEU A 1 146 ? -22.804 -21.210 6.857 1.00 57.66 146 LEU A N 1
ATOM 1125 C CA . LEU A 1 146 ? -23.311 -20.909 8.192 1.00 58.41 146 LEU A CA 1
ATOM 1126 C C . LEU A 1 146 ? -24.779 -21.285 8.298 1.00 59.80 146 LEU A C 1
ATOM 1127 O O . LEU A 1 146 ? -25.575 -20.940 7.414 1.00 59.53 146 LEU A O 1
ATOM 1132 N N . THR A 1 147 ? -25.149 -21.981 9.372 1.00 55.27 147 THR A N 1
ATOM 1133 C CA . THR A 1 147 ? -26.527 -22.435 9.482 1.00 57.54 147 THR A CA 1
ATOM 1134 C C . THR A 1 147 ? -27.124 -22.235 10.876 1.00 56.75 147 THR A C 1
ATOM 1135 O O . THR A 1 147 ? -26.492 -22.505 11.899 1.00 57.84 147 THR A O 1
ATOM 1139 N N . ILE A 1 148 ? -28.357 -21.745 10.884 1.00 50.11 148 ILE A N 1
ATOM 1140 C CA . ILE A 1 148 ? -29.062 -21.409 12.097 1.00 53.07 148 ILE A CA 1
ATOM 1141 C C . ILE A 1 148 ? -30.403 -22.102 12.011 1.00 58.88 148 ILE A C 1
ATOM 1142 O O . ILE A 1 148 ? -30.985 -22.167 10.927 1.00 58.03 148 ILE A O 1
ATOM 1147 N N . SER A 1 149 ? -30.868 -22.658 13.131 1.00 59.85 149 SER A N 1
ATOM 1148 C CA . SER A 1 149 ? -32.146 -23.361 13.163 1.00 57.33 149 SER A CA 1
ATOM 1149 C C . SER A 1 149 ? -32.817 -23.260 14.522 1.00 58.29 149 SER A C 1
ATOM 1150 O O . SER A 1 149 ? -32.141 -23.327 15.543 1.00 56.82 149 SER A O 1
ATOM 1153 N N . GLY A 1 150 ? -34.151 -23.192 14.511 1.00 62.27 150 GLY A N 1
ATOM 1154 C CA . GLY A 1 150 ? -34.974 -23.081 15.710 1.00 61.33 150 GLY A CA 1
ATOM 1155 C C . GLY A 1 150 ? -35.742 -21.776 15.898 1.00 64.66 150 GLY A C 1
ATOM 1156 O O . GLY A 1 150 ? -36.582 -21.665 16.798 1.00 62.70 150 GLY A O 1
ATOM 1157 N N . LEU A 1 151 ? -35.453 -20.804 15.038 1.00 63.90 151 LEU A N 1
ATOM 1158 C CA . LEU A 1 151 ? -36.054 -19.469 15.035 1.00 54.02 151 LEU A CA 1
ATOM 1159 C C . LEU A 1 151 ? -37.224 -19.307 14.071 1.00 63.37 151 LEU A C 1
ATOM 1160 O O . LEU A 1 151 ? -37.467 -18.209 13.591 1.00 66.63 151 LEU A O 1
ATOM 1165 N N . LYS A 1 152 ? -37.869 -20.406 13.695 1.00 59.93 152 LYS A N 1
ATOM 1166 C CA . LYS A 1 152 ? -38.820 -20.416 12.572 1.00 77.36 152 LYS A CA 1
ATOM 1167 C C . LYS A 1 152 ? -38.051 -20.193 11.276 1.00 83.21 152 LYS A C 1
ATOM 1168 O O . LYS A 1 152 ? -37.055 -20.878 11.042 1.00 88.93 152 LYS A O 1
ATOM 1170 N N . GLN A 1 153 ? -38.472 -19.282 10.413 1.00 65.54 153 GLN A N 1
ATOM 1171 C CA . GLN A 1 153 ? -37.873 -19.325 9.079 1.00 65.83 153 GLN A CA 1
ATOM 1172 C C . GLN A 1 153 ? -37.084 -18.086 8.699 1.00 63.03 153 GLN A C 1
ATOM 1173 O O . GLN A 1 153 ? -35.905 -18.181 8.361 1.00 62.39 153 GLN A O 1
ATOM 1179 N N . GLU A 1 154 ? -37.755 -16.937 8.693 1.00 66.39 154 GLU A N 1
ATOM 1180 C CA . GLU A 1 154 ? -37.164 -15.695 8.204 1.00 64.16 154 GLU A CA 1
ATOM 1181 C C . GLU A 1 154 ? -36.140 -15.085 9.177 1.00 59.70 154 GLU A C 1
ATOM 1182 O O . GLU A 1 154 ? -35.157 -14.477 8.746 1.00 56.25 154 GLU A O 1
ATOM 1188 N N . GLU A 1 155 ? -36.359 -15.263 10.479 1.00 57.37 155 GLU A N 1
ATOM 1189 C CA . GLU A 1 155 ? -35.417 -14.759 11.471 1.00 59.66 155 GLU A CA 1
ATOM 1190 C C . GLU A 1 155 ? -34.193 -15.688 11.589 1.00 63.25 155 GLU A C 1
ATOM 1191 O O . GLU A 1 155 ? -33.093 -15.203 11.882 1.00 62.58 155 GLU A O 1
ATOM 1197 N N . ASP A 1 156 ? -34.368 -16.994 11.332 1.00 66.67 156 ASP A N 1
ATOM 1198 C CA . ASP A 1 156 ? -33.225 -17.906 11.111 1.00 60.50 156 ASP A CA 1
ATOM 1199 C C . ASP A 1 156 ? -32.301 -17.343 10.048 1.00 58.78 156 ASP A C 1
ATOM 1200 O O . ASP A 1 156 ? -31.097 -17.197 10.253 1.00 62.93 156 ASP A O 1
ATOM 1205 N N . HIS A 1 157 ? -32.884 -17.015 8.904 1.00 61.92 157 HIS A N 1
ATOM 1206 C CA . HIS A 1 157 ? -32.139 -16.427 7.797 1.00 62.66 157 HIS A CA 1
ATOM 1207 C C . HIS A 1 157 ? -31.542 -15.025 8.090 1.00 66.87 157 HIS A C 1
ATOM 1208 O O . HIS A 1 157 ? -30.362 -14.759 7.787 1.00 56.17 157 HIS A O 1
ATOM 1215 N N . LEU A 1 158 ? -32.346 -14.133 8.678 1.00 63.19 158 LEU A N 1
ATOM 1216 C CA . LEU A 1 158 ? -31.912 -12.742 8.825 1.00 65.28 158 LEU A CA 1
ATOM 1217 C C . LEU A 1 158 ? -30.895 -12.587 9.938 1.00 64.51 158 LEU A C 1
ATOM 1218 O O . LEU A 1 158 ? -30.007 -11.735 9.860 1.00 60.14 158 LEU A O 1
ATOM 1223 N N . MET A 1 159 ? -31.031 -13.405 10.977 1.00 63.54 159 MET A N 1
ATOM 1224 C CA . MET A 1 159 ? -30.064 -13.375 12.052 1.00 60.44 159 MET A CA 1
ATOM 1225 C C . MET A 1 159 ? -28.723 -13.797 11.492 1.00 63.18 159 MET A C 1
ATOM 1226 O O . MET A 1 159 ? -27.684 -13.248 11.856 1.00 67.28 159 MET A O 1
ATOM 1231 N N . ALA A 1 160 ? -28.760 -14.758 10.576 1.00 67.01 160 ALA A N 1
ATOM 1232 C CA . ALA A 1 160 ? -27.551 -15.275 9.947 1.00 68.61 160 ALA A CA 1
ATOM 1233 C C . ALA A 1 160 ? -26.873 -14.209 9.092 1.00 68.14 160 ALA A C 1
ATOM 1234 O O . ALA A 1 160 ? -25.681 -13.912 9.251 1.00 65.09 160 ALA A O 1
ATOM 1236 N N . LEU A 1 161 ? -27.655 -13.635 8.191 1.00 66.06 161 LEU A N 1
ATOM 1237 C CA . LEU A 1 161 ? -27.157 -12.641 7.255 1.00 65.71 161 LEU A CA 1
ATOM 1238 C C . LEU A 1 161 ? -26.589 -11.408 7.946 1.00 69.33 161 LEU A C 1
ATOM 1239 O O . LEU A 1 161 ? -25.514 -10.938 7.589 1.00 71.24 161 LEU A O 1
ATOM 1244 N N . SER A 1 162 ? -27.334 -10.880 8.917 1.00 74.06 162 SER A N 1
ATOM 1245 C CA . SER A 1 162 ? -26.929 -9.690 9.678 1.00 74.32 162 SER A CA 1
ATOM 1246 C C . SER A 1 162 ? -25.595 -9.906 10.362 1.00 72.68 162 SER A C 1
ATOM 1247 O O . SER A 1 162 ? -24.606 -9.237 10.054 1.00 75.55 162 SER A O 1
ATOM 1250 N N . SER A 1 163 ? -25.587 -10.863 11.283 1.00 67.81 163 SER A N 1
ATOM 1251 C CA . SER A 1 163 ? -24.424 -11.161 12.104 1.00 71.91 163 SER A CA 1
ATOM 1252 C C . SER A 1 163 ? -23.208 -11.559 11.273 1.00 76.43 163 SER A C 1
ATOM 1253 O O . SER A 1 163 ? -22.094 -11.641 11.790 1.00 72.58 163 SER A O 1
ATOM 1256 N N . LEU A 1 164 ? -23.430 -11.849 9.995 1.00 74.65 164 LEU A N 1
ATOM 1257 C CA . LEU A 1 164 ? -22.324 -12.050 9.071 1.00 74.76 164 LEU A CA 1
ATOM 1258 C C . LEU A 1 164 ? -21.770 -10.703 8.627 1.00 74.74 164 LEU A C 1
ATOM 1259 O O . LEU A 1 164 ? -20.556 -10.472 8.651 1.00 70.24 164 LEU A O 1
ATOM 1264 N N . ILE A 1 165 ? -22.684 -9.822 8.227 1.00 74.37 165 ILE A N 1
ATOM 1265 C CA . ILE A 1 165 ? -22.341 -8.465 7.830 1.00 74.40 165 ILE A CA 1
ATOM 1266 C C . ILE A 1 165 ? -21.764 -7.724 9.021 1.00 81.71 165 ILE A C 1
ATOM 1267 O O . ILE A 1 165 ? -20.704 -7.094 8.925 1.00 82.53 165 ILE A O 1
ATOM 1272 N N . ALA A 1 166 ? -22.471 -7.830 10.147 1.00 76.56 166 ALA A N 1
ATOM 1273 C CA . ALA A 1 166 ? -22.098 -7.162 11.387 1.00 74.50 166 ALA A CA 1
ATOM 1274 C C . ALA A 1 166 ? -20.762 -7.668 11.936 1.00 77.72 166 ALA A C 1
ATOM 1275 O O . ALA A 1 166 ? -20.083 -6.961 12.681 1.00 83.84 166 ALA A O 1
ATOM 1277 N N . PHE A 1 167 ? -20.404 -8.899 11.589 1.00 75.30 167 PHE A N 1
ATOM 1278 C CA . PHE A 1 167 ? -19.097 -9.449 11.939 1.00 74.53 167 PHE A CA 1
ATOM 1279 C C . PHE A 1 167 ? -18.063 -8.982 10.928 1.00 75.95 167 PHE A C 1
ATOM 1280 O O . PHE A 1 167 ? -16.907 -8.728 11.272 1.00 78.20 167 PHE A O 1
ATOM 1288 N N . ALA A 1 168 ? -18.498 -8.868 9.676 1.00 74.15 168 ALA A N 1
ATOM 1289 C CA . ALA A 1 168 ? -17.616 -8.485 8.578 1.00 80.88 168 ALA A CA 1
ATOM 1290 C C . ALA A 1 168 ? -17.097 -7.054 8.725 1.00 86.01 168 ALA A C 1
ATOM 1291 O O . ALA A 1 168 ? -16.054 -6.712 8.161 1.00 83.98 168 ALA A O 1
ATOM 1293 N N . ASN A 1 169 ? -17.831 -6.222 9.471 1.00 89.17 169 ASN A N 1
ATOM 1294 C CA . ASN A 1 169 ? -17.300 -4.929 9.910 1.00 88.62 169 ASN A CA 1
ATOM 1295 C C . ASN A 1 169 ? -16.688 -5.142 11.294 1.00 87.28 169 ASN A C 1
ATOM 1296 O O . ASN A 1 169 ? -17.411 -5.252 12.290 1.00 80.44 169 ASN A O 1
ATOM 1301 N N . GLU A 1 170 ? -15.355 -5.146 11.355 1.00 87.41 170 GLU A N 1
ATOM 1302 C CA . GLU A 1 170 ? -14.642 -5.736 12.490 1.00 84.91 170 GLU A CA 1
ATOM 1303 C C . GLU A 1 170 ? -13.982 -4.700 13.400 1.00 89.91 170 GLU A C 1
ATOM 1304 O O . GLU A 1 170 ? -13.534 -5.026 14.506 1.00 92.68 170 GLU A O 1
ATOM 1306 N N . MET B 2 1 ? -5.055 -24.409 35.033 1.00 88.69 1 MET B N 1
ATOM 1307 C CA . MET B 2 1 ? -6.355 -24.853 35.532 1.00 91.64 1 MET B CA 1
ATOM 1308 C C . MET B 2 1 ? -6.481 -26.400 35.492 1.00 94.69 1 MET B C 1
ATOM 1309 O O . MET B 2 1 ? -6.963 -27.012 36.476 1.00 99.63 1 MET B O 1
ATOM 1314 N N . VAL B 2 2 ? -6.081 -27.022 34.372 1.00 88.30 2 VAL B N 1
ATOM 1315 C CA . VAL B 2 2 ? -6.016 -28.490 34.251 1.00 89.81 2 VAL B CA 1
ATOM 1316 C C . VAL B 2 2 ? -4.636 -28.865 33.691 1.00 90.73 2 VAL B C 1
ATOM 1317 O O . VAL B 2 2 ? -4.155 -28.277 32.698 1.00 88.52 2 VAL B O 1
ATOM 1321 N N . VAL B 2 3 ? -3.996 -29.840 34.326 1.00 86.95 3 VAL B N 1
ATOM 1322 C CA . VAL B 2 3 ? -2.626 -30.193 33.969 1.00 88.91 3 VAL B CA 1
ATOM 1323 C C . VAL B 2 3 ? -2.504 -31.726 33.921 1.00 86.51 3 VAL B C 1
ATOM 1324 O O . VAL B 2 3 ? -3.139 -32.438 34.718 1.00 82.51 3 VAL B O 1
ATOM 1328 N N . LEU B 2 4 ? -1.664 -32.220 33.007 1.00 81.70 4 LEU B N 1
ATOM 1329 C CA . LEU B 2 4 ? -1.862 -33.550 32.417 1.00 77.35 4 LEU B CA 1
ATOM 1330 C C . LEU B 2 4 ? -1.450 -34.769 33.259 1.00 80.15 4 LEU B C 1
ATOM 1331 O O . LEU B 2 4 ? -2.093 -35.818 33.155 1.00 84.56 4 LEU B O 1
ATOM 1333 N N . ASP B 2 5 ? -0.452 -34.627 34.129 1.00 75.92 5 ASP B N 1
ATOM 1334 C CA . ASP B 2 5 ? 0.235 -35.781 34.738 1.00 70.46 5 ASP B CA 1
ATOM 1335 C C . ASP B 2 5 ? 0.980 -36.614 33.690 1.00 73.61 5 ASP B C 1
ATOM 1336 O O . ASP B 2 5 ? 0.535 -37.699 33.309 1.00 73.60 5 ASP B O 1
ATOM 1341 N N . LYS B 2 6 ? 2.110 -36.083 33.220 1.00 74.62 6 LYS B N 1
ATOM 1342 C CA . LYS B 2 6 ? 2.983 -36.779 32.272 1.00 69.80 6 LYS B CA 1
ATOM 1343 C C . LYS B 2 6 ? 3.408 -38.194 32.721 1.00 69.78 6 LYS B C 1
ATOM 1344 O O . LYS B 2 6 ? 3.769 -39.029 31.879 1.00 65.59 6 LYS B O 1
ATOM 1346 N N . LYS B 2 7 ? 3.367 -38.467 34.028 1.00 65.69 7 LYS B N 1
ATOM 1347 C CA . LYS B 2 7 ? 3.710 -39.802 34.544 1.00 68.48 7 LYS B CA 1
ATOM 1348 C C . LYS B 2 7 ? 2.630 -40.832 34.228 1.00 74.77 7 LYS B C 1
ATOM 1349 O O . LYS B 2 7 ? 2.920 -41.984 33.863 1.00 68.80 7 LYS B O 1
ATOM 1351 N N . LEU B 2 8 ? 1.377 -40.418 34.395 1.00 73.71 8 LEU B N 1
ATOM 1352 C CA . LEU B 2 8 ? 0.250 -41.296 34.114 1.00 71.49 8 LEU B CA 1
ATOM 1353 C C . LEU B 2 8 ? 0.142 -41.464 32.604 1.00 69.95 8 LEU B C 1
ATOM 1354 O O . LEU B 2 8 ? -0.154 -42.559 32.098 1.00 66.97 8 LEU B O 1
ATOM 1359 N N . LEU B 2 9 ? 0.416 -40.374 31.890 1.00 67.58 9 LEU B N 1
ATOM 1360 C CA . LEU B 2 9 ? 0.479 -40.423 30.438 1.00 69.36 9 LEU B CA 1
ATOM 1361 C C . LEU B 2 9 ? 1.470 -41.492 30.009 1.00 70.40 9 LEU B C 1
ATOM 1362 O O . LEU B 2 9 ? 1.214 -42.224 29.061 1.00 71.87 9 LEU B O 1
ATOM 1367 N N . GLU B 2 10 ? 2.588 -41.594 30.725 1.00 70.43 10 GLU B N 1
ATOM 1368 C CA . GLU B 2 10 ? 3.561 -42.648 30.467 1.00 73.84 10 GLU B CA 1
ATOM 1369 C C . GLU B 2 10 ? 2.928 -44.031 30.660 1.00 72.51 10 GLU B C 1
ATOM 1370 O O . GLU B 2 10 ? 3.013 -44.904 29.787 1.00 70.63 10 GLU B O 1
ATOM 1372 N N . ARG B 2 11 ? 2.284 -44.224 31.803 1.00 70.53 11 ARG B N 1
ATOM 1373 C CA . ARG B 2 11 ? 1.692 -45.513 32.112 1.00 70.12 11 ARG B CA 1
ATOM 1374 C C . ARG B 2 11 ? 0.652 -45.895 31.066 1.00 77.46 11 ARG B C 1
ATOM 1375 O O . ARG B 2 11 ? 0.611 -47.046 30.603 1.00 79.05 11 ARG B O 1
ATOM 1383 N N . LEU B 2 12 ? -0.186 -44.923 30.704 1.00 75.23 12 LEU B N 1
ATOM 1384 C CA . LEU B 2 12 ? -1.149 -45.108 29.621 1.00 72.64 12 LEU B CA 1
ATOM 1385 C C . LEU B 2 12 ? -0.440 -45.517 28.335 1.00 69.37 12 LEU B C 1
ATOM 1386 O O . LEU B 2 12 ? -0.716 -46.580 27.779 1.00 68.74 12 LEU B O 1
ATOM 1391 N N . THR B 2 13 ? 0.517 -44.689 27.913 1.00 72.86 13 THR B N 1
ATOM 1392 C CA . THR B 2 13 ? 1.132 -44.785 26.589 1.00 70.80 13 THR B CA 1
ATOM 1393 C C . THR B 2 13 ? 1.801 -46.123 26.344 1.00 70.64 13 THR B C 1
ATOM 1394 O O . THR B 2 13 ? 2.110 -46.466 25.207 1.00 70.35 13 THR B O 1
ATOM 1398 N N . SER B 2 14 ? 2.018 -46.909 27.386 1.00 72.55 14 SER B N 1
ATOM 1399 C CA . SER B 2 14 ? 2.392 -48.269 27.079 1.00 74.76 14 SER B CA 1
ATOM 1400 C C . SER B 2 14 ? 1.496 -49.330 27.668 1.00 78.75 14 SER B C 1
ATOM 1401 O O . SER B 2 14 ? 0.494 -49.743 27.071 1.00 78.76 14 SER B O 1
ATOM 1404 N N . ARG B 2 15 ? 1.847 -49.733 28.878 1.00 76.45 15 ARG B N 1
ATOM 1405 C CA . ARG B 2 15 ? 1.277 -50.952 29.391 1.00 81.64 15 ARG B CA 1
ATOM 1406 C C . ARG B 2 15 ? 0.237 -50.823 30.480 1.00 80.30 15 ARG B C 1
ATOM 1407 O O . ARG B 2 15 ? -0.473 -51.795 30.728 1.00 83.24 15 ARG B O 1
ATOM 1409 N N . LYS B 2 16 ? 0.054 -49.668 31.110 1.00 77.90 16 LYS B N 1
ATOM 1410 C CA . LYS B 2 16 ? -0.698 -49.816 32.351 1.00 85.42 16 LYS B CA 1
ATOM 1411 C C . LYS B 2 16 ? -2.158 -49.479 32.093 1.00 90.26 16 LYS B C 1
ATOM 1412 O O . LYS B 2 16 ? -2.672 -48.383 32.359 1.00 89.09 16 LYS B O 1
ATOM 1414 N N . VAL B 2 17 ? -2.822 -50.552 31.697 1.00 85.18 17 VAL B N 1
ATOM 1415 C CA . VAL B 2 17 ? -4.186 -50.583 31.234 1.00 82.27 17 VAL B CA 1
ATOM 1416 C C . VAL B 2 17 ? -5.095 -51.375 32.140 1.00 88.39 17 VAL B C 1
ATOM 1417 O O . VAL B 2 17 ? -6.016 -52.011 31.618 1.00 90.81 17 VAL B O 1
ATOM 1418 N N . PRO B 2 18 ? -4.797 -51.449 33.457 1.00 82.06 18 PRO B N 1
ATOM 1419 C CA . PRO B 2 18 ? -5.345 -52.580 34.230 1.00 79.58 18 PRO B CA 1
ATOM 1420 C C . PRO B 2 18 ? -6.887 -52.686 34.168 1.00 85.74 18 PRO B C 1
ATOM 1421 O O . PRO B 2 18 ? -7.443 -53.725 34.551 1.00 87.39 18 PRO B O 1
ATOM 1425 N N . LEU B 2 19 ? -7.536 -51.618 33.690 1.00 79.10 19 LEU B N 1
ATOM 1426 C CA . LEU B 2 19 ? -8.983 -51.521 33.416 1.00 75.04 19 LEU B CA 1
ATOM 1427 C C . LEU B 2 19 ? -9.805 -51.338 34.681 1.00 75.32 19 LEU B C 1
ATOM 1428 O O . LEU B 2 19 ? -10.894 -50.765 34.632 1.00 74.59 19 LEU B O 1
ATOM 1433 N N . GLU B 2 20 ? -9.266 -51.748 35.821 1.00 72.24 20 GLU B N 1
ATOM 1434 C CA . GLU B 2 20 ? -9.933 -51.441 37.063 1.00 74.09 20 GLU B CA 1
ATOM 1435 C C . GLU B 2 20 ? -9.591 -49.999 37.293 1.00 71.22 20 GLU B C 1
ATOM 1436 O O . GLU B 2 20 ? -10.419 -49.206 37.713 1.00 77.32 20 GLU B O 1
ATOM 1442 N N . GLU B 2 21 ? -8.359 -49.660 36.957 1.00 66.88 21 GLU B N 1
ATOM 1443 C CA . GLU B 2 21 ? -7.884 -48.309 37.138 1.00 71.64 21 GLU B CA 1
ATOM 1444 C C . GLU B 2 21 ? -8.541 -47.388 36.120 1.00 71.77 21 GLU B C 1
ATOM 1445 O O . GLU B 2 21 ? -8.921 -46.265 36.454 1.00 68.04 21 GLU B O 1
ATOM 1451 N N . LEU B 2 22 ? -8.679 -47.871 34.883 1.00 74.04 22 LEU B N 1
ATOM 1452 C CA . LEU B 2 22 ? -9.266 -47.065 33.810 1.00 68.24 22 LEU B CA 1
ATOM 1453 C C . LEU B 2 22 ? -10.720 -46.827 34.132 1.00 66.70 22 LEU B C 1
ATOM 1454 O O . LEU B 2 22 ? -11.233 -45.721 33.954 1.00 65.72 22 LEU B O 1
ATOM 1459 N N . GLU B 2 23 ? -11.380 -47.861 34.636 1.00 62.91 23 GLU B N 1
ATOM 1460 C CA . GLU B 2 23 ? -12.757 -47.696 35.068 1.00 65.74 23 GLU B CA 1
ATOM 1461 C C . GLU B 2 23 ? -12.847 -46.732 36.246 1.00 65.67 23 GLU B C 1
ATOM 1462 O O . GLU B 2 23 ? -13.660 -45.809 36.236 1.00 63.14 23 GLU B O 1
ATOM 1468 N N . ASP B 2 24 ? -12.006 -46.947 37.256 1.00 69.90 24 ASP B N 1
ATOM 1469 C CA . ASP B 2 24 ? -11.990 -46.084 38.432 1.00 66.67 24 ASP B CA 1
ATOM 1470 C C . ASP B 2 24 ? -11.730 -44.629 38.030 1.00 67.22 24 ASP B C 1
ATOM 1471 O O . ASP B 2 24 ? -12.318 -43.712 38.597 1.00 70.68 24 ASP B O 1
ATOM 1476 N N . MET B 2 25 ? -10.874 -44.416 37.037 1.00 61.16 25 MET B N 1
ATOM 1477 C CA . MET B 2 25 ? -10.680 -43.069 36.515 1.00 64.28 25 MET B CA 1
ATOM 1478 C C . MET B 2 25 ? -11.955 -42.537 35.883 1.00 64.69 25 MET B C 1
ATOM 1479 O O . MET B 2 25 ? -12.260 -41.359 35.993 1.00 65.87 25 MET B O 1
ATOM 1484 N N . GLU B 2 26 ? -12.689 -43.406 35.199 1.00 67.44 26 GLU B N 1
ATOM 1485 C CA . GLU B 2 26 ? -13.860 -42.968 34.438 1.00 67.49 26 GLU B CA 1
ATOM 1486 C C . GLU B 2 26 ? -15.082 -42.699 35.326 1.00 66.43 26 GLU B C 1
ATOM 1487 O O . GLU B 2 26 ? -15.723 -41.649 35.187 1.00 65.56 26 GLU B O 1
ATOM 1493 N N . LYS B 2 27 ? -15.379 -43.622 36.248 1.00 62.88 27 LYS B N 1
ATOM 1494 C CA . LYS B 2 27 ? -16.478 -43.459 37.207 1.00 57.99 27 LYS B CA 1
ATOM 1495 C C . LYS B 2 27 ? -16.356 -42.113 37.931 1.00 62.07 27 LYS B C 1
ATOM 1496 O O . LYS B 2 27 ? -17.345 -41.510 38.352 1.00 60.90 27 LYS B O 1
ATOM 1498 N N . LYS B 2 28 ? -15.115 -41.655 38.030 1.00 62.82 28 LYS B N 1
ATOM 1499 C CA . LYS B 2 28 ? -14.735 -40.393 38.643 1.00 63.49 28 LYS B CA 1
ATOM 1500 C C . LYS B 2 28 ? -15.155 -39.172 37.826 1.00 63.80 28 LYS B C 1
ATOM 1501 O O . LYS B 2 28 ? -15.140 -38.058 38.343 1.00 64.75 28 LYS B O 1
ATOM 1507 N N . CYS B 2 29 ? -15.532 -39.362 36.561 1.00 66.25 29 CYS B N 1
ATOM 1508 C CA . CYS B 2 29 ? -15.891 -38.208 35.734 1.00 62.35 29 CYS B CA 1
ATOM 1509 C C . CYS B 2 29 ? -17.378 -38.034 35.666 1.00 65.29 29 CYS B C 1
ATOM 1510 O O . CYS B 2 29 ? -18.040 -38.712 34.887 1.00 64.50 29 CYS B O 1
ATOM 1513 N N . PHE B 2 30 ? -17.896 -37.062 36.408 1.00 68.64 30 PHE B N 1
ATOM 1514 C CA . PHE B 2 30 ? -19.322 -36.802 36.378 1.00 60.91 30 PHE B CA 1
ATOM 1515 C C . PHE B 2 30 ? -19.651 -35.408 36.817 1.00 61.29 30 PHE B C 1
ATOM 1516 O O . PHE B 2 30 ? -18.832 -34.711 37.401 1.00 68.78 30 PHE B O 1
ATOM 1524 N N . LEU B 2 31 ? -20.869 -35.008 36.496 1.00 59.41 31 LEU B N 1
ATOM 1525 C CA . LEU B 2 31 ? -21.383 -33.710 36.867 1.00 62.71 31 LEU B CA 1
ATOM 1526 C C . LEU B 2 31 ? -22.674 -33.918 37.664 1.00 75.15 31 LEU B C 1
ATOM 1527 O O . LEU B 2 31 ? -23.383 -34.928 37.489 1.00 71.44 31 LEU B O 1
ATOM 1532 N N . SER B 2 32 ? -22.957 -32.987 38.571 1.00 75.49 32 SER B N 1
ATOM 1533 C CA . SER B 2 32 ? -24.189 -33.032 39.352 1.00 71.19 32 SER B CA 1
ATOM 1534 C C . SER B 2 32 ? -25.361 -32.440 38.574 1.00 67.57 32 SER B C 1
ATOM 1535 O O . SER B 2 32 ? -26.517 -32.819 38.775 1.00 66.32 32 SER B O 1
ATOM 1538 N N . THR B 2 33 ? -25.052 -31.509 37.681 1.00 65.64 33 THR B N 1
ATOM 1539 C CA . THR B 2 33 ? -26.051 -30.958 36.776 1.00 69.84 33 THR B CA 1
ATOM 1540 C C . THR B 2 33 ? -25.529 -31.001 35.345 1.00 68.90 33 THR B C 1
ATOM 1541 O O . THR B 2 33 ? -24.315 -30.926 35.118 1.00 69.74 33 THR B O 1
ATOM 1545 N N . PHE B 2 34 ? -26.439 -31.125 34.382 1.00 65.04 34 PHE B N 1
ATOM 1546 C CA . PHE B 2 34 ? -26.058 -31.019 32.979 1.00 66.08 34 PHE B CA 1
ATOM 1547 C C . PHE B 2 34 ? -27.024 -30.133 32.201 1.00 64.55 34 PHE B C 1
ATOM 1548 O O . PHE B 2 34 ? -28.181 -30.483 32.044 1.00 61.25 34 PHE B O 1
ATOM 1556 N N . THR B 2 35 ? -26.546 -28.998 31.696 1.00 63.91 35 THR B N 1
ATOM 1557 C CA . THR B 2 35 ? -27.416 -28.077 30.966 1.00 62.83 35 THR B CA 1
ATOM 1558 C C . THR B 2 35 ? -26.856 -27.736 29.601 1.00 59.57 35 THR B C 1
ATOM 1559 O O . THR B 2 35 ? -25.732 -28.102 29.287 1.00 58.59 35 THR B O 1
ATOM 1563 N N . TYR B 2 36 ? -27.628 -26.985 28.819 1.00 57.22 36 TYR B N 1
ATOM 1564 C CA . TYR B 2 36 ? -27.117 -26.410 27.586 1.00 56.33 36 TYR B CA 1
ATOM 1565 C C . TYR B 2 36 ? -25.936 -25.495 27.895 1.00 57.10 36 TYR B C 1
ATOM 1566 O O . TYR B 2 36 ? -24.991 -25.404 27.118 1.00 57.05 36 TYR B O 1
ATOM 1575 N N . GLN B 2 37 ? -26.001 -24.799 29.025 1.00 60.57 37 GLN B N 1
ATOM 1576 C CA . GLN B 2 37 ? -24.933 -23.888 29.389 1.00 60.86 37 GLN B CA 1
ATOM 1577 C C . GLN B 2 37 ? -23.733 -24.670 29.874 1.00 62.10 37 GLN B C 1
ATOM 1578 O O . GLN B 2 37 ? -22.589 -24.308 29.596 1.00 60.55 37 GLN B O 1
ATOM 1584 N N . ASP B 2 38 ? -24.006 -25.749 30.595 1.00 60.81 38 AS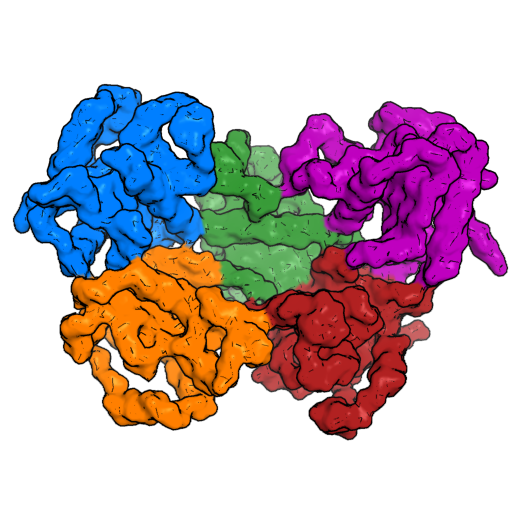P B N 1
ATOM 1585 C CA . ASP B 2 38 ? -22.955 -26.626 31.074 1.00 58.67 38 ASP B CA 1
ATOM 1586 C C . ASP B 2 38 ? -22.125 -27.146 29.898 1.00 60.14 38 ASP B C 1
ATOM 1587 O O . ASP B 2 38 ? -20.892 -27.148 29.936 1.00 58.19 38 ASP B O 1
ATOM 1592 N N . ALA B 2 39 ? -22.809 -27.562 28.837 1.00 62.04 39 ALA B N 1
ATOM 1593 C CA . ALA B 2 39 ? -22.134 -28.139 27.686 1.00 58.74 39 ALA B CA 1
ATOM 1594 C C . ALA B 2 39 ? -21.274 -27.091 26.975 1.00 60.94 39 ALA B C 1
ATOM 1595 O O . ALA B 2 39 ? -20.168 -27.383 26.522 1.00 62.99 39 ALA B O 1
ATOM 1597 N N . PHE B 2 40 ? -21.759 -25.861 26.900 1.00 58.39 40 PHE B N 1
ATOM 1598 C CA . PHE B 2 40 ? -20.950 -24.818 26.287 1.00 61.45 40 PHE B CA 1
ATOM 1599 C C . PHE B 2 40 ? -19.767 -24.404 27.184 1.00 62.87 40 PHE B C 1
ATOM 1600 O O . PHE B 2 40 ? -18.682 -24.101 26.684 1.00 60.76 40 PHE B O 1
ATOM 1608 N N . ASP B 2 41 ? -19.979 -24.377 28.499 1.00 60.60 41 ASP B N 1
ATOM 1609 C CA . ASP B 2 41 ? -18.920 -23.976 29.417 1.00 57.00 41 ASP B CA 1
ATOM 1610 C C . ASP B 2 41 ? -17.801 -25.010 29.353 1.00 61.70 41 ASP B C 1
ATOM 1611 O O . ASP B 2 41 ? -16.611 -24.671 29.414 1.00 58.24 41 ASP B O 1
ATOM 1616 N N . LEU B 2 42 ? -18.183 -26.276 29.203 1.00 63.15 42 LEU B N 1
ATOM 1617 C CA . LEU B 2 42 ? -17.205 -27.359 29.260 1.00 60.94 42 LEU B CA 1
ATOM 1618 C C . LEU B 2 42 ? -16.427 -27.442 27.960 1.00 64.31 42 LEU B C 1
ATOM 1619 O O . LEU B 2 42 ? -15.192 -27.583 27.965 1.00 60.69 42 LEU B O 1
ATOM 1624 N N . GLY B 2 43 ? -17.156 -27.352 26.847 1.00 63.67 43 GLY B N 1
ATOM 1625 C CA . GLY B 2 43 ? -16.544 -27.370 25.531 1.00 62.18 43 GLY B CA 1
ATOM 1626 C C . GLY B 2 43 ? -15.521 -26.259 25.360 1.00 58.97 43 GLY B C 1
ATOM 1627 O O . GLY B 2 43 ? -14.452 -26.462 24.781 1.00 58.74 43 GLY B O 1
ATOM 1628 N N . THR B 2 44 ? -15.862 -25.080 25.869 1.00 58.35 44 THR B N 1
ATOM 1629 C CA . THR B 2 44 ? -14.956 -23.939 25.885 1.00 60.67 44 THR B CA 1
ATOM 1630 C C . THR B 2 44 ? -13.767 -24.208 26.789 1.00 63.14 44 THR B C 1
ATOM 1631 O O . THR B 2 44 ? -12.617 -23.993 26.399 1.00 64.55 44 THR B O 1
ATOM 1635 N N . TYR B 2 45 ? -14.058 -24.686 27.995 1.00 62.12 45 TYR B N 1
ATOM 1636 C CA . TYR B 2 45 ? -13.025 -25.029 28.963 1.00 62.11 45 TYR B CA 1
ATOM 1637 C C . TYR B 2 45 ? -11.946 -25.947 28.364 1.00 65.02 45 TYR B C 1
ATOM 1638 O O . TYR B 2 45 ? -10.749 -25.709 28.541 1.00 66.89 45 TYR B O 1
ATOM 1647 N N . ILE B 2 46 ? -12.377 -26.977 27.637 1.00 66.91 46 ILE B N 1
ATOM 1648 C CA . ILE B 2 46 ? -11.462 -27.949 27.021 1.00 66.58 46 ILE B CA 1
ATOM 1649 C C . ILE B 2 46 ? -10.726 -27.374 25.806 1.00 62.76 46 ILE B C 1
ATOM 1650 O O . ILE B 2 46 ? -9.586 -27.752 25.525 1.00 60.71 46 ILE B O 1
ATOM 1655 N N . LYS B 2 47 ? -11.388 -26.481 25.074 1.00 61.60 47 LYS B N 1
ATOM 1656 C CA . LYS B 2 47 ? -10.731 -25.790 23.976 1.00 63.70 47 LYS B CA 1
ATOM 1657 C C . LYS B 2 47 ? -9.479 -25.106 24.540 1.00 72.16 47 LYS B C 1
ATOM 1658 O O . LYS B 2 47 ? -8.350 -25.501 24.201 1.00 71.35 47 LYS B O 1
ATOM 1664 N N . ASN B 2 48 ? -9.682 -24.136 25.442 1.00 70.65 48 ASN B N 1
ATOM 1665 C CA . ASN B 2 48 ? -8.580 -23.445 26.120 1.00 64.73 48 ASN B CA 1
ATOM 1666 C C . ASN B 2 48 ? -7.526 -24.418 26.648 1.00 63.78 48 ASN B C 1
ATOM 1667 O O . ASN B 2 48 ? -6.326 -24.241 26.433 1.00 63.75 48 ASN B O 1
ATOM 1672 N N . ALA B 2 49 ? -7.993 -25.465 27.310 1.00 61.44 49 ALA B N 1
ATOM 1673 C CA . ALA B 2 49 ? -7.106 -26.446 27.919 1.00 66.31 49 ALA B CA 1
ATOM 1674 C C . ALA B 2 49 ? -6.104 -27.066 26.930 1.00 73.08 49 ALA B C 1
ATOM 1675 O O . ALA B 2 49 ? -4.898 -27.073 27.196 1.00 72.95 49 ALA B O 1
ATOM 1677 N N . VAL B 2 50 ? -6.585 -27.589 25.803 1.00 71.85 50 VAL B N 1
ATOM 1678 C CA . VAL B 2 50 ? -5.676 -28.214 24.845 1.00 72.94 50 VAL B CA 1
ATOM 1679 C C . VAL B 2 50 ? -4.857 -27.133 24.129 1.00 74.77 50 VAL B C 1
ATOM 1680 O O . VAL B 2 50 ? -3.710 -27.376 23.733 1.00 72.96 50 VAL B O 1
ATOM 1684 N N . LYS B 2 51 ? -5.430 -25.937 23.982 1.00 67.85 51 LYS B N 1
ATOM 1685 C CA . LYS B 2 51 ? -4.692 -24.843 23.353 1.00 72.82 51 LYS B CA 1
ATOM 1686 C C . LYS B 2 51 ? -3.488 -24.392 24.211 1.00 80.98 51 LYS B C 1
ATOM 1687 O O . LYS B 2 51 ? -2.487 -23.883 23.677 1.00 75.77 51 LYS B O 1
ATOM 1693 N N . GLU B 2 52 ? -3.580 -24.591 25.530 1.00 74.96 52 GLU B N 1
ATOM 1694 C CA . GLU B 2 52 ? -2.435 -24.361 26.405 1.00 70.61 52 GLU B CA 1
ATOM 1695 C C . GLU B 2 52 ? -1.431 -25.505 26.242 1.00 71.42 52 GLU B C 1
ATOM 1696 O O . GLU B 2 52 ? -0.353 -25.305 25.690 1.00 77.22 52 GLU B O 1
ATOM 1698 N N . ASN B 2 53 ? -1.803 -26.702 26.686 1.00 68.84 53 ASN B N 1
ATOM 1699 C CA . ASN B 2 53 ? -0.924 -27.871 26.625 1.00 70.97 53 ASN B CA 1
ATOM 1700 C C . ASN B 2 53 ? -0.382 -28.214 25.239 1.00 77.18 53 ASN B C 1
ATOM 1701 O O . ASN B 2 53 ? 0.826 -28.424 25.060 1.00 75.70 53 ASN B O 1
ATOM 1706 N N . PHE B 2 54 ? -1.281 -28.295 24.265 1.00 76.99 54 PHE B N 1
ATOM 1707 C CA . PHE B 2 54 ? -0.893 -28.646 22.905 1.00 72.77 54 PHE B CA 1
ATOM 1708 C C . PHE B 2 54 ? -1.235 -27.476 21.997 1.00 78.27 54 PHE B C 1
ATOM 1709 O O . PHE B 2 54 ? -2.282 -27.473 21.332 1.00 72.38 54 PHE B O 1
ATOM 1717 N N . PRO B 2 55 ? -0.344 -26.471 21.983 1.00 79.85 55 PRO B N 1
ATOM 1718 C CA . PRO B 2 55 ? -0.575 -25.130 21.426 1.00 82.06 55 PRO B CA 1
ATOM 1719 C C . PRO B 2 55 ? -0.790 -25.097 19.915 1.00 80.19 55 PRO B C 1
ATOM 1720 O O . PRO B 2 55 ? -1.683 -24.401 19.422 1.00 83.42 55 PRO B O 1
ATOM 1724 N N . ASP B 2 56 ? 0.051 -25.825 19.195 1.00 79.20 56 ASP B N 1
ATOM 1725 C CA . ASP B 2 56 ? 0.088 -25.752 17.743 1.00 77.97 56 ASP B CA 1
ATOM 1726 C C . ASP B 2 56 ? -0.626 -26.897 17.004 1.00 76.91 56 ASP B C 1
ATOM 1727 O O . ASP B 2 56 ? -0.701 -26.881 15.775 1.00 73.52 56 ASP B O 1
ATOM 1732 N N . LYS B 2 57 ? -1.162 -27.869 17.748 1.00 75.11 57 LYS B N 1
ATOM 1733 C CA . LYS B 2 57 ? -1.734 -29.085 17.147 1.00 73.16 57 LYS B CA 1
ATOM 1734 C C . LYS B 2 57 ? -3.272 -29.025 16.966 1.00 72.48 57 LYS B C 1
ATOM 1735 O O . LYS B 2 57 ? -4.015 -28.727 17.910 1.00 69.70 57 LYS B O 1
ATOM 1737 N N . PRO B 2 58 ? -3.754 -29.300 15.736 1.00 72.96 58 PRO B N 1
ATOM 1738 C CA . PRO B 2 58 ? -5.193 -29.267 15.458 1.00 68.59 58 PRO B CA 1
ATOM 1739 C C . PRO B 2 58 ? -5.936 -30.413 16.144 1.00 66.61 58 PRO B C 1
ATOM 1740 O O . PRO B 2 58 ? -5.567 -31.591 16.028 1.00 63.05 58 PRO B O 1
ATOM 1744 N N . VAL B 2 59 ? -7.003 -30.046 16.844 1.00 65.73 59 VAL B N 1
ATOM 1745 C CA . VAL B 2 59 ? -7.755 -30.966 17.683 1.00 60.93 59 VAL B CA 1
ATOM 1746 C C . VAL B 2 59 ? -9.238 -30.604 17.650 1.00 64.96 59 VAL B C 1
ATOM 1747 O O . VAL B 2 59 ? -9.596 -29.425 17.667 1.00 64.16 59 VAL B O 1
ATOM 1751 N N . ALA B 2 60 ? -10.097 -31.617 17.593 1.00 65.64 60 ALA B N 1
ATOM 1752 C CA . ALA B 2 60 ? -11.533 -31.391 17.536 1.00 60.65 60 ALA B CA 1
ATOM 1753 C C . ALA B 2 60 ? -12.186 -31.831 18.837 1.00 62.25 60 ALA B C 1
ATOM 1754 O O . ALA B 2 60 ? -11.901 -32.926 19.334 1.00 68.91 60 ALA B O 1
ATOM 1756 N N . ILE B 2 61 ? -13.047 -30.981 19.398 1.00 59.92 61 ILE B N 1
ATOM 1757 C CA . ILE B 2 61 ? -13.773 -31.333 20.620 1.00 58.23 61 ILE B CA 1
ATOM 1758 C C . ILE B 2 61 ? -15.268 -31.390 20.355 1.00 55.57 61 ILE B C 1
ATOM 1759 O O . ILE B 2 61 ? -15.830 -30.513 19.700 1.00 59.97 61 ILE B O 1
ATOM 1764 N N . ASP B 2 62 ? -15.913 -32.424 20.874 1.00 51.50 62 ASP B N 1
ATOM 1765 C CA . ASP B 2 62 ? -17.333 -32.606 20.662 1.00 49.61 62 ASP B CA 1
ATOM 1766 C C . ASP B 2 62 ? -17.994 -33.139 21.925 1.00 52.22 62 ASP B C 1
ATOM 1767 O O . ASP B 2 62 ? -17.455 -34.040 22.569 1.00 52.88 62 ASP B O 1
ATOM 1772 N N . ILE B 2 63 ? -19.145 -32.570 22.285 1.00 48.05 63 ILE B N 1
ATOM 1773 C CA . ILE B 2 63 ? -20.033 -33.188 23.266 1.00 49.73 63 ILE B CA 1
ATOM 1774 C C . ILE B 2 63 ? -21.382 -33.409 22.634 1.00 52.43 63 ILE B C 1
ATOM 1775 O O . ILE B 2 63 ? -22.030 -32.442 22.232 1.00 53.50 63 ILE B O 1
ATOM 1780 N N . SER B 2 64 ? -21.823 -34.660 22.555 1.00 50.61 64 SER B N 1
ATOM 1781 C CA . SER B 2 64 ? -23.154 -34.955 22.025 1.00 45.53 64 SER B CA 1
ATOM 1782 C C . SER B 2 64 ? -23.901 -35.829 23.026 1.00 47.52 64 SER B C 1
ATOM 1783 O O . SER B 2 64 ? -23.326 -36.251 24.018 1.00 51.07 64 SER B O 1
ATOM 1786 N N . LEU B 2 65 ? -25.148 -36.165 22.734 1.00 44.18 65 LEU B N 1
ATOM 1787 C CA . LEU B 2 65 ? -25.992 -36.869 23.690 1.00 45.18 65 LEU B CA 1
ATOM 1788 C C . LEU B 2 65 ? -26.195 -38.294 23.192 1.00 47.08 65 LEU B C 1
ATOM 1789 O O . LEU B 2 65 ? -26.020 -38.561 22.005 1.00 47.30 65 LEU B O 1
ATOM 1794 N N . PRO B 2 66 ? -26.560 -39.223 24.088 1.00 45.60 66 PRO B N 1
ATOM 1795 C CA . PRO B 2 66 ? -26.641 -40.634 23.683 1.00 46.73 66 PRO B CA 1
ATOM 1796 C C . PRO B 2 66 ? -27.421 -40.881 22.382 1.00 45.98 66 PRO B C 1
ATOM 1797 O O . PRO B 2 66 ? -27.193 -41.900 21.713 1.00 44.85 66 PRO B O 1
ATOM 1801 N N . ASN B 2 67 ? -28.313 -39.960 22.025 1.00 40.53 67 ASN B N 1
ATOM 1802 C CA . ASN B 2 67 ? -29.121 -40.119 20.832 1.00 38.66 67 ASN B CA 1
ATOM 1803 C C . ASN B 2 67 ? -28.478 -39.410 19.629 1.00 40.74 67 ASN B C 1
ATOM 1804 O O . ASN B 2 67 ? -29.018 -39.414 18.521 1.00 42.24 67 ASN B O 1
ATOM 1809 N N . GLY B 2 68 ? -27.307 -38.828 19.842 1.00 38.66 68 GLY B N 1
ATOM 1810 C CA . GLY B 2 68 ? -26.541 -38.288 18.741 1.00 38.66 68 GLY B CA 1
ATOM 1811 C C . GLY B 2 68 ? -26.694 -36.800 18.536 1.00 45.88 68 GLY B C 1
ATOM 1812 O O . GLY B 2 68 ? -25.997 -36.210 17.704 1.00 47.39 68 GLY B O 1
ATOM 1813 N N . HIS B 2 69 ? -27.599 -36.182 19.286 1.00 47.54 69 HIS B N 1
ATOM 1814 C CA . HIS B 2 69 ? -27.786 -34.738 19.200 1.00 47.21 69 HIS B CA 1
ATOM 1815 C C . HIS B 2 69 ? -26.526 -34.012 19.627 1.00 48.00 69 HIS B C 1
ATOM 1816 O O . HIS B 2 69 ? -26.026 -34.231 20.732 1.00 48.80 69 HIS B O 1
ATOM 1823 N N . CYS B 2 70 ? -26.019 -33.140 18.758 1.00 48.04 70 CYS B N 1
ATOM 1824 C CA . CYS B 2 70 ? -24.725 -32.497 19.004 1.00 50.45 70 CYS B CA 1
ATOM 1825 C C . CYS B 2 70 ? -24.834 -31.122 19.645 1.00 51.16 70 CYS B C 1
ATOM 1826 O O . CYS B 2 70 ? -25.273 -30.178 19.005 1.00 50.06 70 CYS B O 1
ATOM 1829 N N . LEU B 2 71 ? -24.415 -31.024 20.906 1.00 48.93 71 LEU B N 1
ATOM 1830 C CA . LEU B 2 71 ? -24.522 -29.798 21.686 1.00 45.94 71 LEU B CA 1
ATOM 1831 C C . LEU B 2 71 ? -23.382 -28.813 21.434 1.00 57.31 71 LEU B C 1
ATOM 1832 O O . LEU B 2 71 ? -23.585 -27.597 21.460 1.00 63.83 71 LEU B O 1
ATOM 1837 N N . PHE B 2 72 ? -22.172 -29.335 21.258 1.00 56.06 72 PHE B N 1
ATOM 1838 C CA . PHE B 2 72 ? -21.002 -28.485 21.075 1.00 54.07 72 PHE B CA 1
ATOM 1839 C C . PHE B 2 72 ? -19.990 -29.149 20.169 1.00 53.31 72 PHE B C 1
ATOM 1840 O O . PHE B 2 72 ? -19.701 -30.335 20.310 1.00 57.91 72 PHE B O 1
ATOM 1848 N N . ARG B 2 73 ? -19.431 -28.379 19.251 1.00 51.39 73 ARG B N 1
ATOM 1849 C CA . ARG B 2 73 ? -18.297 -28.854 18.483 1.00 55.96 73 ARG B CA 1
ATOM 1850 C C . ARG B 2 73 ? -17.335 -27.718 18.229 1.00 59.33 73 ARG B C 1
ATOM 1851 O O . ARG B 2 73 ? -17.753 -26.624 17.821 1.00 60.79 73 ARG B O 1
ATOM 1859 N N . THR B 2 74 ? -16.049 -27.963 18.457 1.00 54.64 74 THR B N 1
ATOM 1860 C CA . THR B 2 74 ? -15.057 -26.992 18.013 1.00 63.89 74 THR B CA 1
ATOM 1861 C C . THR B 2 74 ? -13.742 -27.625 17.549 1.00 65.59 74 THR B C 1
ATOM 1862 O O . THR B 2 74 ? -13.530 -28.836 17.670 1.00 62.82 74 THR B O 1
ATOM 1866 N N . VAL B 2 75 ? -12.851 -26.775 17.047 1.00 63.85 75 VAL B N 1
ATOM 1867 C CA . VAL B 2 75 ? -11.523 -27.195 16.638 1.00 64.68 75 VAL B CA 1
ATOM 1868 C C . VAL B 2 75 ? -10.505 -26.092 17.002 1.00 62.79 75 VAL B C 1
ATOM 1869 O O . VAL B 2 75 ? -10.820 -24.897 16.924 1.00 61.91 75 VAL B O 1
ATOM 1873 N N . THR B 2 76 ? -9.303 -26.500 17.421 1.00 60.18 76 THR B N 1
ATOM 1874 C CA . THR B 2 76 ? -8.334 -25.589 18.040 1.00 62.32 76 THR B CA 1
ATOM 1875 C C . THR B 2 76 ? -7.198 -24.974 17.188 1.00 70.29 76 THR B C 1
ATOM 1876 O O . THR B 2 76 ? -6.395 -24.217 17.728 1.00 77.41 76 THR B O 1
ATOM 1880 N N . TYR B 2 77 ? -7.117 -25.273 15.892 1.00 71.00 77 TYR B N 1
ATOM 1881 C CA . TYR B 2 77 ? -6.103 -24.661 15.012 1.00 71.44 77 TYR B CA 1
ATOM 1882 C C . TYR B 2 77 ? -6.380 -25.156 13.602 1.00 71.08 77 TYR B C 1
ATOM 1883 O O . TYR B 2 77 ? -7.159 -26.091 13.425 1.00 79.26 77 TYR B O 1
ATOM 1892 N N . GLY B 2 78 ? -5.767 -24.531 12.603 1.00 62.17 78 GLY B N 1
ATOM 1893 C CA . GLY B 2 78 ? -5.914 -24.955 11.226 1.00 65.65 78 GLY B CA 1
ATOM 1894 C C . GLY B 2 78 ? -5.351 -26.343 11.026 1.00 71.53 78 GLY B C 1
ATOM 1895 O O . GLY B 2 78 ? -4.661 -26.857 11.912 1.00 69.99 78 GLY B O 1
ATOM 1896 N N . GLY B 2 79 ? -5.648 -26.955 9.877 1.00 66.10 79 GLY B N 1
ATOM 1897 C CA . GLY B 2 79 ? -5.139 -28.279 9.585 1.00 61.15 79 GLY B CA 1
ATOM 1898 C C . GLY B 2 79 ? -5.934 -29.391 10.245 1.00 66.40 79 GLY B C 1
ATOM 1899 O O . GLY B 2 79 ? -5.460 -30.525 10.382 1.00 68.66 79 GLY B O 1
ATOM 1900 N N . SER B 2 80 ? -7.146 -29.070 10.676 1.00 66.92 80 SER B N 1
ATOM 1901 C CA . SER B 2 80 ? -8.119 -30.111 10.996 1.00 66.58 80 SER B CA 1
ATOM 1902 C C . SER B 2 80 ? -8.915 -30.439 9.743 1.00 61.74 80 SER B C 1
ATOM 1903 O O . SER B 2 80 ? -9.229 -29.550 8.958 1.00 64.92 80 SER B O 1
ATOM 1906 N N . ALA B 2 81 ? -9.242 -31.708 9.547 1.00 62.38 81 ALA B N 1
ATOM 1907 C CA . ALA B 2 81 ? -9.941 -32.110 8.333 1.00 58.22 81 ALA B CA 1
ATOM 1908 C C . ALA B 2 81 ? -11.182 -32.902 8.647 1.00 59.08 81 ALA B C 1
ATOM 1909 O O . ALA B 2 81 ? -11.442 -33.225 9.808 1.00 63.41 81 ALA B O 1
ATOM 1911 N N . LEU B 2 82 ? -11.916 -33.263 7.600 1.00 56.93 82 LEU B N 1
ATOM 1912 C CA . LEU B 2 82 ? -13.147 -34.025 7.755 1.00 53.32 82 LEU B CA 1
ATOM 1913 C C . LEU B 2 82 ? -12.894 -35.317 8.511 1.00 52.32 82 LEU B C 1
ATOM 1914 O O . LEU B 2 82 ? -13.786 -35.853 9.163 1.00 54.04 82 LEU B O 1
ATOM 1919 N N . ASP B 2 83 ? -11.667 -35.819 8.421 1.00 53.07 83 ASP B N 1
ATOM 1920 C CA . ASP B 2 83 ? -11.338 -37.112 9.002 1.00 53.46 83 ASP B CA 1
ATOM 1921 C C . ASP B 2 83 ? -11.510 -37.050 10.525 1.00 51.72 83 ASP B C 1
ATOM 1922 O O . ASP B 2 83 ? -11.795 -38.059 11.181 1.00 46.64 83 ASP B O 1
ATOM 1927 N N . ASN B 2 84 ? -11.396 -35.848 11.079 1.00 51.65 84 ASN B N 1
ATOM 1928 C CA . ASN B 2 84 ? -11.683 -35.659 12.494 1.00 53.25 84 ASN B CA 1
ATOM 1929 C C . ASN B 2 84 ? -13.145 -35.942 12.847 1.00 52.00 84 ASN B C 1
ATOM 1930 O O . ASN B 2 84 ? -13.421 -36.660 13.819 1.00 53.34 84 ASN B O 1
ATOM 1935 N N . ASP B 2 85 ? -14.068 -35.405 12.047 1.00 47.52 85 ASP B N 1
ATOM 1936 C CA . ASP B 2 85 ? -15.481 -35.791 12.117 1.00 48.36 85 ASP B CA 1
ATOM 1937 C C . ASP B 2 85 ? -15.683 -37.317 12.165 1.00 51.28 85 ASP B C 1
ATOM 1938 O O . ASP B 2 85 ? -16.437 -37.832 13.002 1.00 50.74 85 ASP B O 1
ATOM 1943 N N . PHE B 2 86 ? -15.027 -38.043 11.264 1.00 49.65 86 PHE B N 1
ATOM 1944 C CA . PHE B 2 86 ? -15.184 -39.495 11.256 1.00 49.41 86 PHE B CA 1
ATOM 1945 C C . PHE B 2 86 ? -14.632 -40.144 12.521 1.00 48.86 86 PHE B C 1
ATOM 1946 O O . PHE B 2 86 ? -15.147 -41.173 12.968 1.00 49.79 86 PHE B O 1
ATOM 1954 N N . TRP B 2 87 ? -13.581 -39.558 13.089 1.00 46.34 87 TRP B N 1
ATOM 1955 C CA . TRP B 2 87 ? -12.975 -40.135 14.280 1.00 47.56 87 TRP B CA 1
ATOM 1956 C C . TRP B 2 87 ? -13.893 -39.912 15.458 1.00 52.30 87 TRP B C 1
ATOM 1957 O O . TRP B 2 87 ? -14.204 -40.851 16.214 1.00 48.29 87 TRP B O 1
ATOM 1968 N N . ILE B 2 88 ? -14.353 -38.670 15.583 1.00 47.27 88 ILE B N 1
ATOM 1969 C CA . ILE B 2 88 ? -15.287 -38.333 16.627 1.00 45.22 88 ILE B CA 1
ATOM 1970 C C . ILE B 2 88 ? -16.493 -39.255 16.554 1.00 48.55 88 ILE B C 1
ATOM 1971 O O . ILE B 2 88 ? -16.833 -39.930 17.530 1.00 46.50 88 ILE B O 1
ATOM 1976 N N . GLN B 2 89 ? -17.117 -39.306 15.383 1.00 50.17 89 GLN B N 1
ATOM 1977 C CA . GLN B 2 89 ? -18.284 -40.140 15.192 1.00 45.32 89 GLN B CA 1
ATOM 1978 C C . GLN B 2 89 ? -17.966 -41.561 15.647 1.00 48.16 89 GLN B C 1
ATOM 1979 O O . GLN B 2 89 ? -18.655 -42.138 16.504 1.00 43.83 89 GLN B O 1
ATOM 1985 N N . ARG B 2 90 ? -16.869 -42.081 15.106 1.00 46.36 90 ARG B N 1
ATOM 1986 C CA . ARG B 2 90 ? -16.496 -43.464 15.276 1.00 41.66 90 ARG B CA 1
ATOM 1987 C C . ARG B 2 90 ? -16.173 -43.839 16.721 1.00 48.87 90 ARG B C 1
ATOM 1988 O O . ARG B 2 90 ? -16.643 -44.867 17.219 1.00 49.30 90 ARG B O 1
ATOM 1996 N N . LYS B 2 91 ? -15.389 -43.021 17.417 1.00 47.43 91 LYS B N 1
ATOM 1997 C CA . LYS B 2 91 ? -15.050 -43.385 18.789 1.00 46.00 91 LYS B CA 1
ATOM 1998 C C . LYS B 2 91 ? -16.173 -43.040 19.769 1.00 45.62 91 LYS B C 1
ATOM 1999 O O . LYS B 2 91 ? -16.285 -43.659 20.828 1.00 45.16 91 LYS B O 1
ATOM 2005 N N . LYS B 2 92 ? -17.020 -42.077 19.403 1.00 50.23 92 LYS B N 1
ATOM 2006 C CA . LYS B 2 92 ? -18.220 -41.776 20.189 1.00 47.08 92 LYS B CA 1
ATOM 2007 C C . LYS B 2 92 ? -19.165 -42.966 20.190 1.00 44.48 92 LYS B C 1
ATOM 2008 O O . LYS B 2 92 ? -19.673 -43.361 21.232 1.00 43.67 92 LYS B O 1
ATOM 2014 N N . LYS B 2 93 ? -19.369 -43.551 19.017 1.00 45.18 93 LYS B N 1
ATOM 2015 C CA . LYS B 2 93 ? -20.299 -44.658 18.871 1.00 46.24 93 LYS B CA 1
ATOM 2016 C C . LYS B 2 93 ? -19.883 -45.835 19.736 1.00 48.56 93 LYS B C 1
ATOM 2017 O O . LYS B 2 93 ? -20.715 -46.488 20.360 1.00 45.70 93 LYS B O 1
ATOM 2023 N N . THR B 2 94 ? -18.579 -46.088 19.772 1.00 52.13 94 THR B N 1
ATOM 2024 C CA . THR B 2 94 ? -18.014 -47.113 20.639 1.00 48.10 94 THR B CA 1
ATOM 2025 C C . THR B 2 94 ? -18.303 -46.819 22.102 1.00 48.54 94 THR B C 1
ATOM 2026 O O . THR B 2 94 ? -18.858 -47.651 22.831 1.00 48.19 94 THR B O 1
ATOM 2030 N N . ALA B 2 95 ? -17.912 -45.623 22.528 1.00 46.08 95 ALA B N 1
ATOM 2031 C CA . ALA B 2 95 ? -18.101 -45.222 23.907 1.00 45.23 95 ALA B CA 1
ATOM 2032 C C . ALA B 2 95 ? -19.581 -45.261 24.286 1.00 45.55 95 ALA B C 1
ATOM 2033 O O . ALA B 2 95 ? -19.936 -45.734 25.361 1.00 41.67 95 ALA B O 1
ATOM 2035 N N . LEU B 2 96 ? -20.443 -44.793 23.386 1.00 48.66 96 LEU B N 1
ATOM 2036 C CA . LEU B 2 96 ? -21.888 -44.794 23.645 1.00 45.48 96 LEU B CA 1
ATOM 2037 C C . LEU B 2 96 ? -22.479 -46.188 23.644 1.00 47.78 96 LEU B C 1
ATOM 2038 O O . LEU B 2 96 ? -23.378 -46.478 24.440 1.00 48.95 96 LEU B O 1
ATOM 2043 N N . ARG B 2 97 ? -21.967 -47.054 22.769 1.00 47.41 97 ARG B N 1
ATOM 2044 C CA . ARG B 2 97 ? -22.517 -48.397 22.642 1.00 44.59 97 ARG B CA 1
ATOM 2045 C C . ARG B 2 97 ? -22.087 -49.340 23.763 1.00 45.71 97 ARG B C 1
ATOM 2046 O O . ARG B 2 97 ? -22.914 -50.050 24.308 1.00 46.31 97 ARG B O 1
ATOM 2054 N N . PHE B 2 98 ? -20.804 -49.372 24.109 1.00 44.47 98 PHE B N 1
ATOM 2055 C CA . PHE B 2 98 ? -20.375 -50.246 25.211 1.00 44.07 98 PHE B CA 1
ATOM 2056 C C . PHE B 2 98 ? -20.435 -49.430 26.488 1.00 44.48 98 PHE B C 1
ATOM 2057 O O . PHE B 2 98 ? -20.704 -48.220 26.457 1.00 47.09 98 PHE B O 1
ATOM 2065 N N . GLY B 2 99 ? -20.187 -50.045 27.625 1.00 38.66 99 GLY B N 1
ATOM 2066 C CA . GLY B 2 99 ? -20.376 -49.270 28.841 1.00 49.34 99 GLY B CA 1
ATOM 2067 C C . GLY B 2 99 ? -19.272 -48.270 29.165 1.00 48.10 99 GLY B C 1
ATOM 2068 O O . GLY B 2 99 ? -19.282 -47.648 30.221 1.00 49.56 99 GLY B O 1
ATOM 2069 N N . HIS B 2 100 ? -18.312 -48.120 28.261 1.00 43.16 100 HIS B N 1
ATOM 2070 C CA . HIS B 2 100 ? -16.995 -47.655 28.661 1.00 48.54 100 HIS B CA 1
ATOM 2071 C C . HIS B 2 100 ? -16.426 -46.670 27.670 1.00 49.30 100 HIS B C 1
ATOM 2072 O O . HIS B 2 100 ? -17.027 -46.405 26.645 1.00 48.32 100 HIS B O 1
ATOM 2079 N N . SER B 2 101 ? -15.251 -46.134 27.972 1.00 49.85 101 SER B N 1
ATOM 2080 C CA . SER B 2 101 ? -14.634 -45.180 27.074 1.00 46.09 101 SER B CA 1
ATOM 2081 C C . SER B 2 101 ? -14.048 -45.913 25.899 1.00 48.02 101 SER B C 1
ATOM 2082 O O . SER B 2 101 ? -13.772 -47.109 25.970 1.00 52.68 101 SER B O 1
ATOM 2085 N N . SER B 2 102 ? -13.886 -45.205 24.798 1.00 48.22 102 SER B N 1
ATOM 2086 C CA . SER B 2 102 ? -12.982 -45.672 23.780 1.00 48.16 102 SER B CA 1
ATOM 2087 C C . SER B 2 102 ? -11.619 -45.442 24.404 1.00 61.45 102 SER B C 1
ATOM 2088 O O . SER B 2 102 ? -11.407 -44.447 25.128 1.00 65.13 102 SER B O 1
ATOM 2091 N N . PHE B 2 103 ? -10.705 -46.339 24.064 1.00 59.69 103 PHE B N 1
ATOM 2092 C CA . PHE B 2 103 ? -9.424 -46.618 24.740 1.00 62.91 103 PHE B CA 1
ATOM 2093 C C . PHE B 2 103 ? -9.550 -47.532 25.931 1.00 58.29 103 PHE B C 1
ATOM 2094 O O . PHE B 2 103 ? -8.651 -48.331 26.138 1.00 65.77 103 PHE B O 1
ATOM 2102 N N . TYR B 2 104 ? -10.676 -47.562 26.627 1.00 52.76 104 TYR B N 1
ATOM 2103 C CA . TYR B 2 104 ? -10.809 -48.617 27.609 1.00 51.40 104 TYR B CA 1
ATOM 2104 C C . TYR B 2 104 ? -11.056 -49.834 26.753 1.00 53.19 104 TYR B C 1
ATOM 2105 O O . TYR B 2 104 ? -10.505 -50.902 26.991 1.00 54.82 104 TYR B O 1
ATOM 2114 N N . MET B 2 105 ? -11.881 -49.643 25.730 1.00 53.91 105 MET B N 1
ATOM 2115 C CA . MET B 2 105 ? -12.338 -50.743 24.899 1.00 53.06 105 MET B CA 1
ATOM 2116 C C . MET B 2 105 ? -11.219 -51.167 23.956 1.00 55.17 105 MET B C 1
ATOM 2117 O O . MET B 2 105 ? -11.048 -52.359 23.660 1.00 54.31 105 MET B O 1
ATOM 2122 N N . GLY B 2 106 ? -10.450 -50.183 23.504 1.00 53.36 106 GLY B N 1
ATOM 2123 C CA . GLY B 2 106 ? -9.259 -50.459 22.733 1.00 53.68 106 GLY B CA 1
ATOM 2124 C C . GLY B 2 106 ? -8.270 -51.285 23.533 1.00 59.56 106 GLY B C 1
ATOM 2125 O O . GLY B 2 106 ? -7.657 -52.208 22.999 1.00 59.00 106 GLY B O 1
ATOM 2126 N N . CYS B 2 107 ? -8.119 -50.960 24.816 1.00 55.52 107 CYS B N 1
ATOM 2127 C CA . CYS B 2 107 ? -7.271 -51.761 25.694 1.00 50.45 107 CYS B CA 1
ATOM 2128 C C . CYS B 2 107 ? -7.815 -53.166 25.832 1.00 53.40 107 CYS B C 1
ATOM 2129 O O . CYS B 2 107 ? -7.059 -54.126 25.806 1.00 65.81 107 CYS B O 1
ATOM 2132 N N . LYS B 2 108 ? -9.133 -53.292 25.898 1.00 54.01 108 LYS B N 1
ATOM 2133 C CA . LYS B 2 108 ? -9.789 -54.583 26.108 1.00 57.82 108 LYS B CA 1
ATOM 2134 C C . LYS B 2 108 ? -9.637 -55.513 24.889 1.00 62.59 108 LYS B C 1
ATOM 2135 O O . LYS B 2 108 ? -10.155 -56.638 24.871 1.00 58.49 108 LYS B O 1
ATOM 2141 N N . LYS B 2 109 ? -8.953 -55.020 23.858 1.00 66.90 109 LYS B N 1
ATOM 2142 C CA . LYS B 2 109 ? -8.683 -55.799 22.650 1.00 62.70 109 LYS B CA 1
ATOM 2143 C C . LYS B 2 109 ? -7.228 -55.655 22.084 1.00 69.82 109 LYS B C 1
ATOM 2144 O O . LYS B 2 109 ? -6.692 -54.550 21.931 1.00 69.81 109 LYS B O 1
ATOM 2150 N N . GLY B 2 110 ? -6.577 -56.778 21.802 1.00 69.16 110 GLY B N 1
ATOM 2151 C CA . GLY B 2 110 ? -5.351 -56.767 21.010 1.00 64.92 110 GLY B CA 1
ATOM 2152 C C . GLY B 2 110 ? -5.608 -57.386 19.641 1.00 72.45 110 GLY B C 1
ATOM 2153 O O . GLY B 2 110 ? -4.673 -57.707 18.904 1.00 67.04 110 GLY B O 1
ATOM 2154 N N . ASP B 2 111 ? -6.902 -57.545 19.326 1.00 75.40 111 ASP B N 1
ATOM 2155 C CA . ASP B 2 111 ? -7.429 -58.250 18.145 1.00 62.85 111 ASP B CA 1
ATOM 2156 C C . ASP B 2 111 ? -8.131 -57.336 17.145 1.00 60.79 111 ASP B C 1
ATOM 2157 O O . ASP B 2 111 ? -8.286 -56.137 17.388 1.00 58.87 111 ASP B O 1
ATOM 2162 N N . LYS B 2 112 ? -8.595 -57.927 16.040 1.00 63.53 112 LYS B N 1
ATOM 2163 C CA . LYS B 2 112 ? -9.430 -57.218 15.063 1.00 62.65 112 LYS B CA 1
ATOM 2164 C C . LYS B 2 112 ? -10.754 -56.841 15.703 1.00 61.81 112 LYS B C 1
ATOM 2165 O O . LYS B 2 112 ? -11.438 -57.680 16.290 1.00 59.33 112 LYS B O 1
ATOM 2167 N N . THR B 2 113 ? -11.119 -55.573 15.604 1.00 57.80 113 THR B N 1
ATOM 2168 C CA . THR B 2 113 ? -12.478 -55.218 15.947 1.00 54.53 113 THR B CA 1
ATOM 2169 C C . THR B 2 113 ? -13.449 -55.866 14.948 1.00 57.16 113 THR B C 1
ATOM 2170 O O . THR B 2 113 ? -14.411 -56.518 15.397 1.00 51.81 113 THR B O 1
ATOM 2174 N N . PRO B 2 114 ? -13.176 -55.768 13.599 1.00 61.42 114 PRO B N 1
ATOM 2175 C CA . PRO B 2 114 ? -14.280 -56.132 12.710 1.00 54.94 114 PRO B CA 1
ATOM 2176 C C . PRO B 2 114 ? -14.601 -57.588 12.734 1.00 56.61 114 PRO B C 1
ATOM 2177 O O . PRO B 2 114 ? -14.666 -58.202 11.671 1.00 62.78 114 PRO B O 1
ATOM 2181 N N . GLU B 2 115 ? -14.886 -58.102 13.924 1.00 52.17 115 GLU B N 1
ATOM 2182 C CA . GLU B 2 115 ? -15.474 -59.407 14.022 1.00 59.75 115 GLU B CA 1
ATOM 2183 C C . GLU B 2 115 ? -14.550 -60.427 14.602 1.00 72.42 115 GLU B C 1
ATOM 2184 O O . GLU B 2 115 ? -14.915 -61.605 14.669 1.00 85.90 115 GLU B O 1
ATOM 2185 N N . GLU B 2 116 ? -13.358 -60.024 15.028 1.00 62.84 116 GLU B N 1
ATOM 2186 C CA . GLU B 2 116 ? -12.676 -60.958 15.899 1.00 61.66 116 GLU B CA 1
ATOM 2187 C C . GLU B 2 116 ? -13.375 -60.842 17.259 1.00 55.72 116 GLU B C 1
ATOM 2188 O O . GLU B 2 116 ? -14.186 -61.696 17.613 1.00 52.33 116 GLU B O 1
ATOM 2190 N N . LYS B 2 117 ? -13.142 -59.736 17.963 1.00 56.33 117 LYS B N 1
ATOM 2191 C CA . LYS B 2 117 ? -13.543 -59.613 19.366 1.00 61.59 117 LYS B CA 1
ATOM 2192 C C . LYS B 2 117 ? -15.022 -59.288 19.532 1.00 63.27 117 LYS B C 1
ATOM 2193 O O . LYS B 2 117 ? -15.774 -60.061 20.129 1.00 64.08 117 LYS B O 1
ATOM 2199 N N . PHE B 2 118 ? -15.413 -58.108 19.053 1.00 61.32 118 PHE B N 1
ATOM 2200 C CA . PHE B 2 118 ? -16.742 -57.578 19.319 1.00 56.37 118 PHE B CA 1
ATOM 2201 C C . PHE B 2 118 ? -17.777 -57.700 18.222 1.00 53.51 118 PHE B C 1
ATOM 2202 O O . PHE B 2 118 ? -18.914 -57.326 18.434 1.00 48.60 118 PHE B O 1
ATOM 2210 N N . PHE B 2 119 ? -17.372 -58.195 17.058 1.00 58.12 119 PHE B N 1
ATOM 2211 C CA . PHE B 2 119 ? -18.272 -58.419 15.924 1.00 49.79 119 PHE B CA 1
ATOM 2212 C C . PHE B 2 119 ? -18.902 -57.179 15.333 1.00 47.43 119 PHE B C 1
ATOM 2213 O O . PHE B 2 119 ? -19.975 -57.253 14.759 1.00 49.96 119 PHE B O 1
ATOM 2221 N N . VAL B 2 120 ? -18.217 -56.052 15.431 1.00 48.24 120 VAL B N 1
ATOM 2222 C CA . VAL B 2 120 ? -18.737 -54.802 14.903 1.00 45.01 120 VAL B CA 1
ATOM 2223 C C . VAL B 2 120 ? -17.820 -54.379 13.774 1.00 45.92 120 VAL B C 1
ATOM 2224 O O . VAL B 2 120 ? -16.725 -54.871 13.687 1.00 40.98 120 VAL B O 1
ATOM 2228 N N . ASP B 2 121 ? -18.274 -53.530 12.867 1.00 47.12 121 ASP B N 1
ATOM 2229 C CA . ASP B 2 121 ? -17.398 -53.133 11.772 1.00 47.23 121 ASP B CA 1
ATOM 2230 C C . ASP B 2 121 ? -16.505 -51.978 12.213 1.00 48.37 121 ASP B C 1
ATOM 2231 O O . ASP B 2 121 ? -16.987 -50.954 12.701 1.00 46.75 121 ASP B O 1
ATOM 2236 N N . SER B 2 122 ? -15.199 -52.149 12.008 1.00 49.86 122 SER B N 1
ATOM 2237 C CA . SER B 2 122 ? -14.225 -51.121 12.377 1.00 53.64 122 SER B CA 1
ATOM 2238 C C . SER B 2 122 ? -14.502 -49.788 11.715 1.00 51.11 122 SER B C 1
ATOM 2239 O O . SER B 2 122 ? -14.178 -48.757 12.288 1.00 57.01 122 SER B O 1
ATOM 2242 N N . LYS B 2 123 ? -15.089 -49.801 10.520 1.00 47.49 123 LYS B N 1
ATOM 2243 C CA . LYS B 2 123 ? -15.369 -48.554 9.806 1.00 48.89 123 LYS B CA 1
ATOM 2244 C C . LYS B 2 123 ? -16.390 -47.735 10.567 1.00 50.50 123 LYS B C 1
ATOM 2245 O O . LYS B 2 123 ? -16.377 -46.505 10.531 1.00 47.39 123 LYS B O 1
ATOM 2251 N N . GLU B 2 124 ? -17.282 -48.442 11.249 1.00 51.49 124 GLU B N 1
ATOM 2252 C CA . GLU B 2 124 ? -18.334 -47.818 12.026 1.00 53.50 124 GLU B CA 1
ATOM 2253 C C . GLU B 2 124 ? -17.845 -47.411 13.423 1.00 52.69 124 GLU B C 1
ATOM 2254 O O . GLU B 2 124 ? -18.136 -46.313 13.898 1.00 52.00 124 GLU B O 1
ATOM 2260 N N . TYR B 2 125 ? -17.087 -48.300 14.059 1.00 52.35 125 TYR B N 1
ATOM 2261 C CA . TYR B 2 125 ? -16.696 -48.152 15.462 1.00 51.54 125 TYR B CA 1
ATOM 2262 C C . TYR B 2 125 ? -15.189 -48.023 15.670 1.00 53.91 125 TYR B C 1
ATOM 2263 O O . TYR B 2 125 ? -14.444 -48.898 15.238 1.00 54.03 125 TYR B O 1
ATOM 2272 N N . ALA B 2 126 ? -14.750 -46.965 16.357 1.00 52.51 126 ALA B N 1
ATOM 2273 C CA . ALA B 2 126 ? -13.321 -46.723 16.596 1.00 49.90 126 ALA B CA 1
ATOM 2274 C C . ALA B 2 126 ? -12.910 -47.177 17.968 1.00 51.42 126 ALA B C 1
ATOM 2275 O O . ALA B 2 126 ? -13.503 -46.777 18.962 1.00 54.90 126 ALA B O 1
ATOM 2277 N N . PHE B 2 127 ? -11.889 -48.016 18.024 1.00 51.85 127 PHE B N 1
ATOM 2278 C CA . PHE B 2 127 ? -11.344 -48.458 19.299 1.00 51.83 127 PHE B CA 1
ATOM 2279 C C . PHE B 2 127 ? -10.077 -47.730 19.805 1.00 57.41 127 PHE B C 1
ATOM 2280 O O . PHE B 2 127 ? -9.416 -48.205 20.718 1.00 59.05 127 PHE B O 1
ATOM 2288 N N . HIS B 2 128 ? -9.690 -46.627 19.175 1.00 59.34 128 HIS B N 1
ATOM 2289 C CA . HIS B 2 128 ? -8.665 -45.779 19.771 1.00 56.44 128 HIS B CA 1
ATOM 2290 C C . HIS B 2 128 ? -9.261 -44.860 20.840 1.00 56.17 128 HIS B C 1
ATOM 2291 O O . HIS B 2 128 ? -10.461 -44.876 21.073 1.00 56.33 128 HIS B O 1
ATOM 2298 N N . GLY B 2 129 ? -8.413 -44.066 21.489 1.00 56.78 129 GLY B N 1
ATOM 2299 C CA . GLY B 2 129 ? -8.834 -43.225 22.591 1.00 52.50 129 GLY B CA 1
ATOM 2300 C C . GLY B 2 129 ? -9.362 -41.862 22.189 1.00 59.94 129 GLY B C 1
ATOM 2301 O O . GLY B 2 129 ? -9.255 -41.454 21.035 1.00 58.39 129 GLY B O 1
ATOM 2302 N N . GLY B 2 130 ? -9.870 -41.126 23.173 1.00 63.81 130 GLY B N 1
ATOM 2303 C CA . GLY B 2 130 ? -10.527 -39.854 22.929 1.00 60.20 130 GLY B CA 1
ATOM 2304 C C . GLY B 2 130 ? -12.016 -39.737 23.228 1.00 57.56 130 GLY B C 1
ATOM 2305 O O . GLY B 2 130 ? -12.525 -38.625 23.302 1.00 60.78 130 GLY B O 1
ATOM 2306 N N . ALA B 2 131 ? -12.715 -40.844 23.446 1.00 53.50 131 ALA B N 1
ATOM 2307 C CA . ALA B 2 131 ? -14.125 -40.745 23.828 1.00 53.46 131 ALA B CA 1
ATOM 2308 C C . ALA B 2 131 ? -14.314 -41.114 25.280 1.00 55.45 131 ALA B C 1
ATOM 2309 O O . ALA B 2 131 ? -13.892 -42.194 25.709 1.00 54.38 131 ALA B O 1
ATOM 2311 N N . VAL B 2 132 ? -14.946 -40.222 26.039 1.00 54.51 132 VAL B N 1
ATOM 2312 C CA . VAL B 2 132 ? -15.254 -40.502 27.447 1.00 52.91 132 VAL B CA 1
ATOM 2313 C C . VAL B 2 132 ? -16.674 -40.097 27.804 1.00 45.46 132 VAL B C 1
ATOM 2314 O O . VAL B 2 132 ? -17.076 -38.960 27.586 1.00 49.63 132 VAL B O 1
ATOM 2318 N N . LEU B 2 133 ? -17.414 -41.020 28.394 1.00 43.52 133 LEU B N 1
ATOM 2319 C CA . LEU B 2 133 ? -18.780 -40.752 28.812 1.00 46.86 133 LEU B CA 1
ATOM 2320 C C . LEU B 2 133 ? -18.875 -39.792 29.999 1.00 50.69 133 LEU B C 1
ATOM 2321 O O . LEU B 2 133 ? -18.302 -40.058 31.056 1.00 55.76 133 LEU B O 1
ATOM 2326 N N . ILE B 2 134 ? -19.627 -38.701 29.840 1.00 52.08 134 ILE B N 1
ATOM 2327 C CA . ILE B 2 134 ? -19.989 -37.839 30.976 1.00 50.60 134 ILE B CA 1
ATOM 2328 C C . ILE B 2 134 ? -21.078 -38.498 31.806 1.00 49.92 134 ILE B C 1
ATOM 2329 O O . ILE B 2 134 ? -22.162 -38.820 31.303 1.00 46.30 134 ILE B O 1
ATOM 2334 N N . GLN B 2 135 ? -20.792 -38.684 33.088 1.00 51.34 135 GLN B N 1
ATOM 2335 C CA . GLN B 2 135 ? -21.686 -39.438 33.942 1.00 51.64 135 GLN B CA 1
ATOM 2336 C C . GLN B 2 135 ? -22.645 -38.564 34.751 1.00 54.83 135 GLN B C 1
ATOM 2337 O O . GLN B 2 135 ? -22.660 -37.342 34.637 1.00 56.24 135 GLN B O 1
ATOM 2343 N N . SER B 2 136 ? -23.477 -39.224 35.540 1.00 56.10 136 SER B N 1
ATOM 2344 C CA . SER B 2 136 ? -24.537 -38.571 36.284 1.00 57.01 136 SER B CA 1
ATOM 2345 C C . SER B 2 136 ? -24.549 -39.127 37.687 1.00 61.50 136 SER B C 1
ATOM 2346 O O . SER B 2 136 ? -24.713 -40.336 37.868 1.00 61.42 136 SER B O 1
ATOM 2349 N N . GLU B 2 137 ? -24.364 -38.251 38.673 1.00 64.95 137 GLU B N 1
ATOM 2350 C CA . GLU B 2 137 ? -24.415 -38.655 40.068 1.00 61.38 137 GLU B CA 1
ATOM 2351 C C . GLU B 2 137 ? -25.695 -39.421 40.318 1.00 58.09 137 GLU B C 1
ATOM 2352 O O . GLU B 2 137 ? -25.696 -40.438 41.001 1.00 67.41 137 GLU B O 1
ATOM 2354 N N . ARG B 2 138 ? -26.786 -38.949 39.737 1.00 56.66 138 ARG B N 1
ATOM 2355 C CA . ARG B 2 138 ? -28.090 -39.519 40.045 1.00 62.82 138 ARG B CA 1
ATOM 2356 C C . ARG B 2 138 ? -28.502 -40.736 39.188 1.00 61.61 138 ARG B C 1
ATOM 2357 O O . ARG B 2 138 ? -29.438 -41.449 39.548 1.00 59.60 138 ARG B O 1
ATOM 2359 N N . SER B 2 139 ? -27.807 -40.991 38.078 1.00 62.02 139 SER B N 1
ATOM 2360 C CA . SER B 2 139 ? -28.187 -42.094 37.181 1.00 54.46 139 SER B CA 1
ATOM 2361 C C . SER B 2 139 ? -27.094 -43.138 36.942 1.00 54.85 139 SER B C 1
ATOM 2362 O O . SER B 2 139 ? -25.898 -42.801 36.901 1.00 59.93 139 SER B O 1
ATOM 2365 N N . THR B 2 140 ? -27.495 -44.393 36.725 1.00 47.30 140 THR B N 1
ATOM 2366 C CA . THR B 2 140 ? -26.508 -45.411 36.368 1.00 42.75 140 THR B CA 1
ATOM 2367 C C . THR B 2 140 ? -26.233 -45.348 34.877 1.00 41.76 140 THR B C 1
ATOM 2368 O O . THR B 2 140 ? -25.523 -46.190 34.353 1.00 47.93 140 THR B O 1
ATOM 2372 N N . TYR B 2 141 ? -26.809 -44.371 34.181 1.00 48.73 141 TYR B N 1
ATOM 2373 C CA . TYR B 2 141 ? -26.559 -44.191 32.743 1.00 42.47 141 TYR B CA 1
ATOM 2374 C C . TYR B 2 141 ? -26.079 -42.749 32.483 1.00 49.29 141 TYR B C 1
ATOM 2375 O O . TYR B 2 141 ? -26.353 -41.855 33.293 1.00 52.39 141 TYR B O 1
ATOM 2384 N N . PRO B 2 142 ? -25.306 -42.529 31.395 1.00 45.48 142 PRO B N 1
ATOM 2385 C CA . PRO B 2 142 ? -24.597 -41.261 31.174 1.00 45.78 142 PRO B CA 1
ATOM 2386 C C . PRO B 2 142 ? -25.414 -40.125 30.554 1.00 49.22 142 PRO B C 1
ATOM 2387 O O . PRO B 2 142 ? -26.312 -40.358 29.746 1.00 54.95 142 PRO B O 1
ATOM 2391 N N . TYR B 2 143 ? -25.046 -38.898 30.902 1.00 54.33 143 TYR B N 1
ATOM 2392 C CA . TYR B 2 143 ? -25.667 -37.690 30.354 1.00 54.49 143 TYR B CA 1
ATOM 2393 C C . TYR B 2 143 ? -25.426 -37.589 28.877 1.00 51.66 143 TYR B C 1
ATOM 2394 O O . TYR B 2 143 ? -26.351 -37.474 28.083 1.00 60.51 143 TYR B O 1
ATOM 2403 N N . ALA B 2 144 ? -24.147 -37.620 28.531 1.00 51.10 144 ALA B N 1
ATOM 2404 C CA . ALA B 2 144 ? -23.682 -37.302 27.197 1.00 46.52 144 ALA B CA 1
ATOM 2405 C C . ALA B 2 144 ? -22.360 -37.989 26.948 1.00 46.58 144 ALA B C 1
ATOM 2406 O O . ALA B 2 144 ? -21.929 -38.834 27.732 1.00 48.73 144 ALA B O 1
ATOM 2408 N N . CYS B 2 145 ? -21.718 -37.629 25.850 1.00 47.68 145 CYS B N 1
ATOM 2409 C CA . CYS B 2 145 ? -20.403 -38.165 25.547 1.00 49.46 145 CYS B CA 1
ATOM 2410 C C . CYS B 2 145 ? -19.454 -37.042 25.151 1.00 51.15 145 CYS B C 1
ATOM 2411 O O . CYS B 2 145 ? -19.809 -36.146 24.368 1.00 53.11 145 CYS B O 1
ATOM 2414 N N . LEU B 2 146 ? -18.246 -37.095 25.702 1.00 46.00 146 LEU B N 1
ATOM 2415 C CA . LEU B 2 146 ? -17.200 -36.152 25.355 1.00 47.45 146 LEU B CA 1
ATOM 2416 C C . LEU B 2 146 ? -16.147 -36.840 24.512 1.00 49.93 146 LEU B C 1
ATOM 2417 O O . LEU B 2 146 ? -15.664 -37.908 24.888 1.00 53.69 146 LEU B O 1
ATOM 2422 N N . THR B 2 147 ? -15.810 -36.260 23.359 1.00 48.90 147 THR B N 1
ATOM 2423 C CA . THR B 2 147 ? -14.817 -36.879 22.490 1.00 49.45 147 THR B CA 1
ATOM 2424 C C . THR B 2 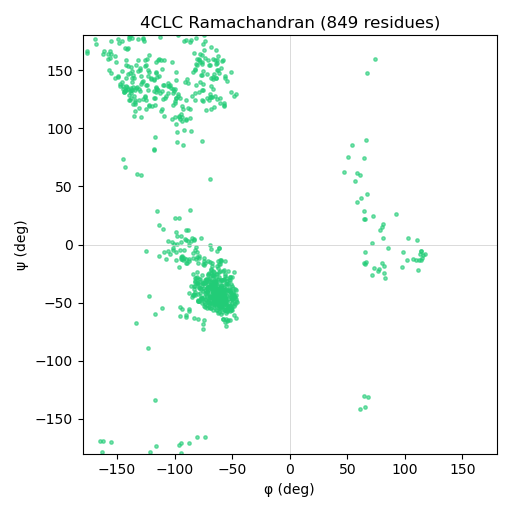147 ? -13.878 -35.849 21.901 1.00 54.44 147 THR B C 1
ATOM 2425 O O . THR B 2 147 ? -14.300 -34.821 21.357 1.00 54.85 147 THR B O 1
ATOM 2429 N N . ILE B 2 148 ? -12.591 -36.160 22.000 1.00 56.49 148 ILE B N 1
ATOM 2430 C CA . ILE B 2 148 ? -11.521 -35.302 21.514 1.00 59.03 148 ILE B CA 1
ATOM 2431 C C . ILE B 2 148 ? -10.787 -36.064 20.425 1.00 60.13 148 ILE B C 1
ATOM 2432 O O . ILE B 2 148 ? -10.598 -37.274 20.542 1.00 61.50 148 ILE B O 1
ATOM 2437 N N . SER B 2 149 ? -10.377 -35.378 19.364 1.00 60.41 149 SER B N 1
ATOM 2438 C CA . SER B 2 149 ? -9.658 -36.052 18.286 1.00 62.65 149 SER B CA 1
ATOM 2439 C C . SER B 2 149 ? -8.448 -35.278 17.798 1.00 62.56 149 SER B C 1
ATOM 2440 O O . SER B 2 149 ? -8.517 -34.059 17.650 1.00 62.78 149 SER B O 1
ATOM 2443 N N . GLY B 2 150 ? -7.382 -36.006 17.457 1.00 64.08 150 GLY B N 1
ATOM 2444 C CA . GLY B 2 150 ? -6.221 -35.417 16.799 1.00 70.23 150 GLY B CA 1
ATOM 2445 C C . GLY B 2 150 ? -4.880 -35.373 17.516 1.00 70.48 150 GLY B C 1
ATOM 2446 O O . GLY B 2 150 ? -3.880 -34.957 16.932 1.00 69.08 150 GLY B O 1
ATOM 2447 N N . LEU B 2 151 ? -4.849 -35.773 18.778 1.00 64.05 151 LEU B N 1
ATOM 2448 C CA . LEU B 2 151 ? -3.587 -36.029 19.443 1.00 61.39 151 LEU B CA 1
ATOM 2449 C C . LEU B 2 151 ? -3.306 -37.517 19.353 1.00 66.77 151 LEU B C 1
ATOM 2450 O O . LEU B 2 151 ? -4.022 -38.249 18.667 1.00 69.40 151 LEU B O 1
ATOM 2455 N N . LYS B 2 152 ? -2.261 -37.963 20.040 1.00 64.57 152 LYS B N 1
ATOM 2456 C CA . LYS B 2 152 ? -2.062 -39.387 20.245 1.00 67.65 152 LYS B CA 1
ATOM 2457 C C . LYS B 2 152 ? -3.246 -39.867 21.072 1.00 66.15 152 LYS B C 1
ATOM 2458 O O . LYS B 2 152 ? -3.808 -39.093 21.852 1.00 66.41 152 LYS B O 1
ATOM 2464 N N . GLN B 2 153 ? -3.639 -41.123 20.891 1.00 67.46 153 GLN B N 1
ATOM 2465 C CA . GLN B 2 153 ? -4.891 -41.606 21.471 1.00 66.61 153 GLN B CA 1
ATOM 2466 C C . GLN B 2 153 ? -4.871 -41.507 23.004 1.00 69.64 153 GLN B C 1
ATOM 2467 O O . GLN B 2 153 ? -5.882 -41.150 23.624 1.00 65.43 153 GLN B O 1
ATOM 2473 N N . GLU B 2 154 ? -3.716 -41.797 23.604 1.00 73.57 154 GLU B N 1
ATOM 2474 C CA . GLU B 2 154 ? -3.542 -41.690 25.052 1.00 66.09 154 GLU B CA 1
ATOM 2475 C C . GLU B 2 154 ? -3.809 -40.258 25.519 1.00 66.25 154 GLU B C 1
ATOM 2476 O O . GLU B 2 154 ? -4.551 -40.030 26.468 1.00 67.51 154 GLU B O 1
ATOM 2482 N N . GLU B 2 155 ? -3.217 -39.297 24.818 1.00 68.55 155 GLU B N 1
ATOM 2483 C CA . GLU B 2 155 ? -3.398 -37.881 25.118 1.00 69.46 155 GLU B CA 1
ATOM 2484 C C . GLU B 2 155 ? -4.830 -37.410 24.876 1.00 67.02 155 GLU B C 1
ATOM 2485 O O . GLU B 2 155 ? -5.380 -36.667 25.691 1.00 65.39 155 GLU B O 1
ATOM 2491 N N . ASP B 2 156 ? -5.423 -37.840 23.759 1.00 68.93 156 ASP B N 1
ATOM 2492 C CA . ASP B 2 156 ? -6.845 -37.609 23.485 1.00 62.35 156 ASP B CA 1
ATOM 2493 C C . ASP B 2 156 ? -7.712 -38.026 24.673 1.00 60.84 156 ASP B C 1
ATOM 2494 O O . ASP B 2 156 ? -8.542 -37.246 25.138 1.00 62.64 156 ASP B O 1
ATOM 2499 N N . HIS B 2 157 ? -7.495 -39.245 25.169 1.00 63.23 157 HIS B N 1
ATOM 2500 C CA . HIS B 2 157 ? -8.185 -39.777 26.354 1.00 61.89 157 HIS B CA 1
ATOM 2501 C C . HIS B 2 157 ? -7.913 -39.002 27.649 1.00 70.28 157 HIS B C 1
ATOM 2502 O O . HIS B 2 157 ? -8.849 -38.620 28.365 1.00 67.17 157 HIS B O 1
ATOM 2509 N N . LEU B 2 158 ? -6.636 -38.787 27.966 1.00 69.86 158 LEU B N 1
ATOM 2510 C CA . LEU B 2 158 ? -6.293 -38.143 29.233 1.00 68.94 158 LEU B CA 1
ATOM 2511 C C . LEU B 2 158 ? -6.829 -36.717 29.314 1.00 67.84 158 LEU B C 1
ATOM 2512 O O . LEU B 2 158 ? -7.334 -36.305 30.360 1.00 66.79 158 LEU B O 1
ATOM 2517 N N . MET B 2 159 ? -6.714 -35.964 28.223 1.00 66.44 159 MET B N 1
ATOM 2518 C CA . MET B 2 159 ? -7.261 -34.620 28.207 1.00 65.98 159 MET B CA 1
ATOM 2519 C C . MET B 2 159 ? -8.737 -34.702 28.538 1.00 65.74 159 MET B C 1
ATOM 2520 O O . MET B 2 159 ? -9.245 -33.948 29.368 1.00 68.21 159 MET B O 1
ATOM 2525 N N . ALA B 2 160 ? -9.413 -35.657 27.919 1.00 64.86 160 ALA B N 1
ATOM 2526 C CA . ALA B 2 160 ? -10.833 -35.833 28.153 1.00 63.64 160 ALA B CA 1
ATOM 2527 C C . ALA B 2 160 ? -11.085 -36.191 29.611 1.00 60.33 160 ALA B C 1
ATOM 2528 O O . ALA B 2 160 ? -11.932 -35.591 30.265 1.00 60.86 160 ALA B O 1
ATOM 2530 N N . VAL B 2 161 ? -10.334 -37.155 30.126 1.00 61.15 161 VAL B N 1
ATOM 2531 C CA . VAL B 2 161 ? -10.486 -37.547 31.521 1.00 64.70 161 VAL B CA 1
ATOM 2532 C C . VAL B 2 161 ? -10.123 -36.402 32.475 1.00 65.27 161 VAL B C 1
ATOM 2533 O O . VAL B 2 161 ? -10.916 -36.022 33.339 1.00 66.83 161 VAL B O 1
ATOM 2537 N N . SER B 2 162 ? -8.933 -35.842 32.299 1.00 64.43 162 SER B N 1
ATOM 2538 C CA . SER B 2 162 ? -8.456 -34.780 33.171 1.00 66.71 162 SER B CA 1
ATOM 2539 C C . SER B 2 162 ? -9.369 -33.546 33.175 1.00 71.47 162 SER B C 1
ATOM 2540 O O . SER B 2 162 ? -9.725 -33.042 34.251 1.00 70.20 162 SER B O 1
ATOM 2543 N N . SER B 2 163 ? -9.753 -33.071 31.986 1.00 66.24 163 SER B N 1
ATOM 2544 C CA . SER B 2 163 ? -10.604 -31.881 31.878 1.00 66.08 163 SER B CA 1
ATOM 2545 C C . SER B 2 163 ? -11.984 -32.100 32.485 1.00 67.87 163 SER B C 1
ATOM 2546 O O . SER B 2 163 ? -12.585 -31.160 32.995 1.00 71.04 163 SER B O 1
ATOM 2549 N N . LEU B 2 164 ? -12.490 -33.331 32.425 1.00 62.73 164 LEU B N 1
ATOM 2550 C CA . LEU B 2 164 ? -13.796 -33.640 33.000 1.00 65.19 164 LEU B CA 1
ATOM 2551 C C . LEU B 2 164 ? -13.762 -33.576 34.520 1.00 70.94 164 LEU B C 1
ATOM 2552 O O . LEU B 2 164 ? -14.603 -32.925 35.149 1.00 68.60 164 LEU B O 1
ATOM 2557 N N . ILE B 2 165 ? -12.785 -34.264 35.106 1.00 74.41 165 ILE B N 1
ATOM 2558 C CA . ILE B 2 165 ? -12.637 -34.297 36.557 1.00 73.09 165 ILE B CA 1
ATOM 2559 C C . ILE B 2 165 ? -12.333 -32.898 37.072 1.00 72.66 165 ILE B C 1
ATOM 2560 O O . ILE B 2 165 ? -12.820 -32.503 38.131 1.00 74.03 165 ILE B O 1
ATOM 2565 N N . ALA B 2 166 ? -11.538 -32.155 36.305 1.00 69.26 166 ALA B N 1
ATOM 2566 C CA . ALA B 2 166 ? -11.272 -30.747 36.595 1.00 75.09 166 ALA B CA 1
ATOM 2567 C C . ALA B 2 166 ? -12.562 -29.917 36.635 1.00 78.89 166 ALA B C 1
ATOM 2568 O O . ALA B 2 166 ? -12.931 -29.377 37.684 1.00 82.16 166 ALA B O 1
ATOM 2570 N N . PHE B 2 167 ? -13.235 -29.824 35.489 1.00 75.85 167 PHE B N 1
ATOM 2571 C CA . PHE B 2 167 ? -14.493 -29.088 35.357 1.00 74.58 167 PHE B CA 1
ATOM 2572 C C . PHE B 2 167 ? -15.455 -29.439 36.494 1.00 73.94 167 PHE B C 1
ATOM 2573 O O . PHE B 2 167 ? -16.140 -28.569 37.031 1.00 74.48 167 PHE B O 1
ATOM 2581 N N . ALA B 2 168 ? -15.481 -30.718 36.859 1.00 68.98 168 ALA B N 1
ATOM 2582 C CA . ALA B 2 168 ? -16.302 -31.190 37.958 1.00 71.03 168 ALA B CA 1
ATOM 2583 C C . ALA B 2 168 ? -15.995 -30.423 39.243 1.00 76.25 168 ALA B C 1
ATOM 2584 O O . ALA B 2 168 ? -16.817 -29.629 39.701 1.00 75.08 168 ALA B O 1
ATOM 2586 N N . ASN B 2 169 ? -14.809 -30.655 39.807 1.00 78.80 169 ASN B N 1
ATOM 2587 C CA . ASN B 2 169 ? -14.377 -29.985 41.037 1.00 79.62 169 ASN B CA 1
ATOM 2588 C C . ASN B 2 169 ? -14.482 -28.464 40.918 1.00 78.45 169 ASN B C 1
ATOM 2589 O O . ASN B 2 169 ? -15.290 -27.843 41.605 1.00 85.15 169 ASN B O 1
ATOM 2594 N N . GLU B 2 170 ? -13.686 -27.873 40.030 1.00 76.84 170 GLU B N 1
ATOM 2595 C CA . GLU B 2 170 ? -13.696 -26.421 39.834 1.00 83.68 170 GLU B CA 1
ATOM 2596 C C . GLU B 2 170 ? -13.638 -26.022 38.355 1.00 86.29 170 GLU B C 1
ATOM 2597 O O . GLU B 2 170 ? -13.548 -24.833 38.016 1.00 85.77 170 GLU B O 1
ATOM 2599 N N . MET C 3 1 ? -51.240 -47.043 42.467 1.00 80.66 1 MET C N 1
ATOM 2600 C CA . MET C 3 1 ? -52.590 -46.642 42.061 1.00 87.96 1 MET C CA 1
ATOM 2601 C C . MET C 3 1 ? -52.592 -45.386 41.185 1.00 76.87 1 MET C C 1
ATOM 2602 O O . MET C 3 1 ? -52.178 -44.312 41.621 1.00 69.26 1 MET C O 1
ATOM 2607 N N . VAL C 3 2 ? -53.078 -45.540 39.957 1.00 67.00 2 VAL C N 1
ATOM 2608 C CA . VAL C 3 2 ? -53.111 -44.464 38.990 1.00 61.25 2 VAL C CA 1
ATOM 2609 C C . VAL C 3 2 ? -54.527 -44.285 38.451 1.00 66.31 2 VAL C C 1
ATOM 2610 O O . VAL C 3 2 ? -55.151 -45.247 37.992 1.00 70.79 2 VAL C O 1
ATOM 2614 N N . VAL C 3 3 ? -55.043 -43.061 38.515 1.00 65.30 3 VAL C N 1
ATOM 2615 C CA . VAL C 3 3 ? -56.369 -42.782 37.971 1.00 68.05 3 VAL C CA 1
ATOM 2616 C C . VAL C 3 3 ? -56.262 -41.859 36.749 1.00 69.42 3 VAL C C 1
ATOM 2617 O O . VAL C 3 3 ? -55.589 -40.819 36.796 1.00 64.07 3 VAL C O 1
ATOM 2621 N N . LEU C 3 4 ? -56.916 -42.240 35.653 1.00 63.74 4 LEU C N 1
ATOM 2622 C CA . LEU C 3 4 ? -56.904 -41.394 34.469 1.00 65.63 4 LEU C CA 1
ATOM 2623 C C . LEU C 3 4 ? -58.027 -40.382 34.565 1.00 67.62 4 LEU C C 1
ATOM 2624 O O . LEU C 3 4 ? -59.201 -40.753 34.572 1.00 74.26 4 LEU C O 1
ATOM 2629 N N . ASP C 3 5 ? -57.669 -39.104 34.620 1.00 63.65 5 ASP C N 1
ATOM 2630 C CA . ASP C 3 5 ? -58.664 -38.043 34.593 1.00 61.77 5 ASP C CA 1
ATOM 2631 C C . ASP C 3 5 ? -59.512 -38.178 33.335 1.00 62.15 5 ASP C C 1
ATOM 2632 O O . ASP C 3 5 ? -58.996 -38.066 32.220 1.00 62.87 5 ASP C O 1
ATOM 2637 N N . LYS C 3 6 ? -60.819 -38.351 33.507 1.00 60.96 6 LYS C N 1
ATOM 2638 C CA . LYS C 3 6 ? -61.666 -38.679 32.364 1.00 57.70 6 LYS C CA 1
ATOM 2639 C C . LYS C 3 6 ? -62.011 -37.443 31.544 1.00 58.39 6 LYS C C 1
ATOM 2640 O O . LYS C 3 6 ? -62.263 -37.552 30.346 1.00 60.72 6 LYS C O 1
ATOM 2642 N N . LYS C 3 7 ? -62.048 -36.276 32.181 1.00 59.83 7 LYS C N 1
ATOM 2643 C CA . LYS C 3 7 ? -62.352 -35.047 31.448 1.00 62.83 7 LYS C CA 1
ATOM 2644 C C . LYS C 3 7 ? -61.101 -34.537 30.748 1.00 65.80 7 LYS C C 1
ATOM 2645 O O . LYS C 3 7 ? -61.193 -33.897 29.707 1.00 71.87 7 LYS C O 1
ATOM 2647 N N . LEU C 3 8 ? -59.930 -34.818 31.310 1.00 64.34 8 LEU C N 1
ATOM 2648 C CA . LEU C 3 8 ? -58.682 -34.507 30.620 1.00 59.90 8 LEU C CA 1
ATOM 2649 C C . LEU C 3 8 ? -58.558 -35.377 29.380 1.00 55.29 8 LEU C C 1
ATOM 2650 O O . LEU C 3 8 ? -58.219 -34.905 28.305 1.00 54.52 8 LEU C O 1
ATOM 2655 N N . LEU C 3 9 ? -58.847 -36.661 29.555 1.00 59.38 9 LEU C N 1
ATOM 2656 C CA . LEU C 3 9 ? -59.134 -37.562 28.451 1.00 56.27 9 LEU C CA 1
ATOM 2657 C C . LEU C 3 9 ? -60.395 -36.995 27.816 1.00 67.39 9 LEU C C 1
ATOM 2658 O O . LEU C 3 9 ? -61.104 -36.215 28.456 1.00 76.13 9 LEU C O 1
ATOM 2663 N N . GLU C 3 10 ? -60.650 -37.285 26.549 1.00 68.04 10 GLU C N 1
ATOM 2664 C CA . GLU C 3 10 ? -61.853 -36.768 25.847 1.00 71.79 10 GLU C CA 1
ATOM 2665 C C . GLU C 3 10 ? -61.735 -35.269 25.577 1.00 62.72 10 GLU C C 1
ATOM 2666 O O . GLU C 3 10 ? -62.251 -34.790 24.580 1.00 66.60 10 GLU C O 1
ATOM 2672 N N . ARG C 3 11 ? -60.960 -34.562 26.389 1.00 54.50 11 ARG C N 1
ATOM 2673 C CA . ARG C 3 11 ? -60.538 -33.217 26.056 1.00 58.82 11 ARG C CA 1
ATOM 2674 C C . ARG C 3 11 ? -59.202 -33.380 25.328 1.00 63.74 11 ARG C C 1
ATOM 2675 O O . ARG C 3 11 ? -58.653 -32.450 24.722 1.00 63.83 11 ARG C O 1
ATOM 2683 N N . LEU C 3 12 ? -58.693 -34.603 25.413 1.00 63.94 12 LEU C N 1
ATOM 2684 C CA . LEU C 3 12 ? -57.606 -35.085 24.586 1.00 57.41 12 LEU C CA 1
ATOM 2685 C C . LEU C 3 12 ? -58.230 -35.783 23.385 1.00 60.88 12 LEU C C 1
ATOM 2686 O O . LEU C 3 12 ? -57.889 -35.456 22.244 1.00 61.74 12 LEU C O 1
ATOM 2691 N N . THR C 3 13 ? -59.100 -36.768 23.641 1.00 56.51 13 THR C N 1
ATOM 2692 C CA . THR C 3 13 ? -59.766 -37.495 22.557 1.00 60.57 13 THR C CA 1
ATOM 2693 C C . THR C 3 13 ? -60.393 -36.556 21.535 1.00 62.55 13 THR C C 1
ATOM 2694 O O . THR C 3 13 ? -60.090 -36.616 20.340 1.00 67.80 13 THR C O 1
ATOM 2698 N N . SER C 3 14 ? -61.264 -35.679 22.004 1.00 66.54 14 SER C N 1
ATOM 2699 C CA . SER C 3 14 ? -61.630 -34.518 21.214 1.00 65.97 14 SER C CA 1
ATOM 2700 C C . SER C 3 14 ? -60.411 -33.637 21.365 1.00 68.23 14 SER C C 1
ATOM 2701 O O . SER C 3 14 ? -59.888 -33.538 22.468 1.00 77.22 14 SER C O 1
ATOM 2704 N N . ARG C 3 15 ? -59.935 -32.993 20.312 1.00 60.19 15 ARG C N 1
ATOM 2705 C CA . ARG C 3 15 ? -58.676 -32.261 20.441 1.00 58.58 15 ARG C CA 1
ATOM 2706 C C . ARG C 3 15 ? -58.895 -30.983 21.242 1.00 63.46 15 ARG C C 1
ATOM 2707 O O . ARG C 3 15 ? -59.886 -30.859 21.972 1.00 71.39 15 ARG C O 1
ATOM 2715 N N . LYS C 3 16 ? -57.938 -30.069 21.203 1.00 56.95 16 LYS C N 1
ATOM 2716 C CA . LYS C 3 16 ? -58.139 -28.819 21.901 1.00 60.89 16 LYS C CA 1
ATOM 2717 C C . LYS C 3 16 ? -57.621 -28.803 23.326 1.00 70.73 16 LYS C C 1
ATOM 2718 O O . LYS C 3 16 ? -58.142 -28.087 24.185 1.00 68.11 16 LYS C O 1
ATOM 2719 N N . VAL C 3 17 ? -56.625 -29.635 23.601 1.00 73.63 17 VAL C N 1
ATOM 2720 C CA . VAL C 3 17 ? -55.680 -29.281 24.648 1.00 66.02 17 VAL C CA 1
ATOM 2721 C C . VAL C 3 17 ? -54.555 -28.560 23.931 1.00 62.45 17 VAL C C 1
ATOM 2722 O O . VAL C 3 17 ? -53.914 -29.127 23.040 1.00 64.99 17 VAL C O 1
ATOM 2726 N N . PRO C 3 18 ? -54.363 -27.285 24.258 1.00 57.43 18 PRO C N 1
ATOM 2727 C CA . PRO C 3 18 ? -53.307 -26.478 23.637 1.00 63.89 18 PRO C CA 1
ATOM 2728 C C . PRO C 3 18 ? -51.930 -27.102 23.811 1.00 57.85 18 PRO C C 1
ATOM 2729 O O . PRO C 3 18 ? -51.687 -27.707 24.852 1.00 61.51 18 PRO C O 1
ATOM 2733 N N . LEU C 3 19 ? -51.059 -26.961 22.817 1.00 56.15 19 LEU C N 1
ATOM 2734 C CA . LEU C 3 19 ? -49.710 -27.513 22.900 1.00 55.74 19 LEU C CA 1
ATOM 2735 C C . LEU C 3 19 ? -49.014 -27.111 24.189 1.00 59.67 19 LEU C C 1
ATOM 2736 O O . LEU C 3 19 ? -48.342 -27.931 24.829 1.00 62.99 19 LEU C O 1
ATOM 2741 N N . GLU C 3 20 ? -49.174 -25.851 24.577 1.00 61.01 20 GLU C N 1
ATOM 2742 C CA . GLU C 3 20 ? -48.410 -25.337 25.706 1.00 60.06 20 GLU C CA 1
ATOM 2743 C C . GLU C 3 20 ? -48.872 -25.992 26.997 1.00 53.28 20 GLU C C 1
ATOM 2744 O O . GLU C 3 20 ? -48.136 -26.040 27.966 1.00 55.88 20 GLU C O 1
ATOM 2750 N N . GLU C 3 21 ? -50.090 -26.508 26.997 1.00 47.23 21 GLU C N 1
ATOM 2751 C CA . GLU C 3 21 ? -50.577 -27.262 28.134 1.00 56.21 21 GLU C CA 1
ATOM 2752 C C . GLU C 3 21 ? -49.959 -28.666 28.146 1.00 63.52 21 GLU C C 1
ATOM 2753 O O . GLU C 3 21 ? -49.485 -29.150 29.192 1.00 60.66 21 GLU C O 1
ATOM 2759 N N . LEU C 3 22 ? -49.977 -29.309 26.975 1.00 60.57 22 LEU C N 1
ATOM 2760 C CA . LEU C 3 22 ? -49.388 -30.629 26.797 1.00 50.14 22 LEU C CA 1
ATOM 2761 C C . LEU C 3 22 ? -47.961 -30.587 27.310 1.00 51.76 22 LEU C C 1
ATOM 2762 O O . LEU C 3 22 ? -47.575 -31.384 28.161 1.00 51.38 22 LEU C O 1
ATOM 2767 N N . GLU C 3 23 ? -47.200 -29.614 26.823 1.00 49.98 23 GLU C N 1
ATOM 2768 C CA . GLU C 3 23 ? -45.810 -29.467 27.214 1.00 50.47 23 GLU C CA 1
ATOM 2769 C C . GLU C 3 23 ? -45.695 -29.317 28.721 1.00 54.34 23 GLU C C 1
ATOM 2770 O O . GLU C 3 23 ? -44.695 -29.716 29.316 1.00 57.11 23 GLU C O 1
ATOM 2776 N N . ASP C 3 24 ? -46.726 -28.750 29.343 1.00 57.49 24 ASP C N 1
ATOM 2777 C CA . ASP C 3 24 ? -46.697 -28.533 30.785 1.00 59.88 24 ASP C CA 1
ATOM 2778 C C . ASP C 3 24 ? -46.887 -29.868 31.526 1.00 58.61 24 ASP C C 1
ATOM 2779 O O . ASP C 3 24 ? -46.218 -30.124 32.538 1.00 51.77 24 ASP C O 1
ATOM 2784 N N . MET C 3 25 ? -47.771 -30.721 31.008 1.00 53.23 25 MET C N 1
ATOM 2785 C CA . MET C 3 25 ? -47.921 -32.069 31.552 1.00 53.46 25 MET C CA 1
ATOM 2786 C C . MET C 3 25 ? -46.600 -32.828 31.471 1.00 53.17 25 MET C C 1
ATOM 2787 O O . MET C 3 25 ? -46.139 -33.401 32.452 1.00 50.56 25 MET C O 1
ATOM 2792 N N . GLU C 3 26 ? -46.009 -32.817 30.278 1.00 54.53 26 GLU C N 1
ATOM 2793 C CA . GLU C 3 26 ? -44.807 -33.576 29.976 1.00 50.13 26 GLU C CA 1
ATOM 2794 C C . GLU C 3 26 ? -43.663 -33.204 30.887 1.00 51.51 26 GLU C C 1
ATOM 2795 O O . GLU C 3 26 ? -43.058 -34.065 31.524 1.00 49.40 26 GLU C O 1
ATOM 2801 N N . LYS C 3 27 ? -43.387 -31.909 30.954 1.00 52.11 27 LYS C N 1
ATOM 2802 C CA . LYS C 3 27 ? -42.301 -31.386 31.770 1.00 50.69 27 LYS C CA 1
ATOM 2803 C C . LYS C 3 27 ? -42.513 -31.731 33.255 1.00 50.68 27 LYS C C 1
ATOM 2804 O O . LYS C 3 27 ? -41.598 -31.608 34.062 1.00 45.54 27 LYS C O 1
ATOM 2806 N N . ARG C 3 28 ? -43.719 -32.175 33.610 1.00 53.65 28 ARG C N 1
ATOM 2807 C CA . ARG C 3 28 ? -43.973 -32.646 34.970 1.00 54.39 28 ARG C CA 1
ATOM 2808 C C . ARG C 3 28 ? -43.457 -34.064 35.155 1.00 58.82 28 ARG C C 1
ATOM 2809 O O . ARG C 3 28 ? -43.288 -34.501 36.293 1.00 63.25 28 ARG C O 1
ATOM 2817 N N . CYS C 3 29 ? -43.176 -34.786 34.069 1.00 55.10 29 CYS C N 1
ATOM 2818 C CA . CYS C 3 29 ? -42.670 -36.143 34.261 1.00 54.94 29 CYS C CA 1
ATOM 2819 C C . CYS C 3 29 ? -41.162 -36.177 34.304 1.00 57.52 29 CYS C C 1
ATOM 2820 O O . CYS C 3 29 ? -40.509 -36.340 33.278 1.00 53.65 29 CYS C O 1
ATOM 2823 N N . PHE C 3 30 ? -40.617 -36.214 35.508 1.00 60.61 30 PHE C N 1
ATOM 2824 C CA . PHE C 3 30 ? -39.181 -36.239 35.650 1.00 59.45 30 PHE C CA 1
ATOM 2825 C C . PHE C 3 30 ? -38.833 -36.970 36.912 1.00 56.14 30 PHE C C 1
ATOM 2826 O O . PHE C 3 30 ? -39.661 -37.089 37.811 1.00 54.47 30 PHE C O 1
ATOM 2834 N N . LEU C 3 31 ? -37.613 -37.484 36.961 1.00 53.34 31 LEU C N 1
ATOM 2835 C CA . LEU C 3 31 ? -37.200 -38.292 38.087 1.00 51.00 31 LEU C CA 1
ATOM 2836 C C . LEU C 3 31 ? -35.947 -37.698 38.698 1.00 55.57 31 LEU C C 1
ATOM 2837 O O . LEU C 3 31 ? -35.239 -36.896 38.067 1.00 58.30 31 LEU C O 1
ATOM 2842 N N . SER C 3 32 ? -35.704 -38.069 39.946 1.00 48.42 32 SER C N 1
ATOM 2843 C CA . SER C 3 32 ? -34.574 -37.550 40.695 1.00 59.12 32 SER C CA 1
ATOM 2844 C C . SER C 3 32 ? -33.356 -38.407 40.434 1.00 60.24 32 SER C C 1
ATOM 2845 O O . SER C 3 32 ? -32.291 -37.892 40.104 1.00 67.64 32 SER C O 1
ATOM 2848 N N . THR C 3 33 ? -33.494 -39.700 40.689 1.00 55.41 33 THR C N 1
ATOM 2849 C CA . THR C 3 33 ? -32.509 -40.664 40.251 1.00 56.86 33 THR C CA 1
ATOM 2850 C C . THR C 3 33 ? -33.110 -41.524 39.153 1.00 54.16 33 THR C C 1
ATOM 2851 O O . THR C 3 33 ? -34.330 -41.703 39.109 1.00 46.88 33 THR C O 1
ATOM 2855 N N . PHE C 3 34 ? -32.254 -42.026 38.255 1.00 57.91 34 PHE C N 1
ATOM 2856 C CA . PHE C 3 34 ? -32.645 -43.087 37.320 1.00 49.17 34 PHE C CA 1
ATOM 2857 C C . PHE C 3 34 ? -31.648 -44.248 37.337 1.00 50.92 34 PHE C C 1
ATOM 2858 O O . PHE C 3 34 ? -30.534 -44.167 36.802 1.00 52.51 34 PHE C O 1
ATOM 2866 N N . THR C 3 35 ? -32.115 -45.360 37.884 1.00 48.22 35 THR C N 1
ATOM 2867 C CA . THR C 3 35 ? -31.289 -46.502 38.248 1.00 47.89 35 THR C CA 1
ATOM 2868 C C . THR C 3 35 ? -31.871 -47.719 37.563 1.00 43.68 35 THR C C 1
ATOM 2869 O O . THR C 3 35 ? -33.052 -47.706 37.251 1.00 44.42 35 THR C O 1
ATOM 2873 N N . TYR C 3 36 ? -31.068 -48.751 37.298 1.00 44.96 36 TYR C N 1
ATOM 2874 C CA . TYR C 3 36 ? -31.586 -49.966 36.658 1.00 39.18 36 TYR C CA 1
ATOM 2875 C C . TYR C 3 36 ? -32.798 -50.493 37.423 1.00 44.94 36 TYR C C 1
ATOM 2876 O O . TYR C 3 36 ? -33.694 -51.131 36.855 1.00 47.35 36 TYR C O 1
ATOM 2885 N N . GLN C 3 37 ? -32.797 -50.258 38.730 1.00 42.58 37 GLN C N 1
ATOM 2886 C CA . GLN C 3 37 ? -33.870 -50.727 39.587 1.00 47.02 37 GLN C CA 1
ATOM 2887 C C . GLN C 3 37 ? -35.071 -49.805 39.441 1.00 47.52 37 GLN C C 1
ATOM 2888 O O . GLN C 3 37 ? -36.224 -50.242 39.456 1.00 44.25 37 GLN C O 1
ATOM 2894 N N . ASP C 3 38 ? -34.777 -48.520 39.290 1.00 45.13 38 ASP C N 1
ATOM 2895 C CA . ASP C 3 38 ? -35.804 -47.546 39.028 1.00 44.68 38 ASP C CA 1
ATOM 2896 C C . ASP C 3 38 ? -36.577 -47.928 37.775 1.00 48.69 38 ASP C C 1
ATOM 2897 O O . ASP C 3 38 ? -37.816 -47.907 37.769 1.00 51.97 38 ASP C O 1
ATOM 2902 N N . ALA C 3 39 ? -35.848 -48.310 36.726 1.00 47.22 39 ALA C N 1
ATOM 2903 C CA . ALA C 3 39 ? -36.472 -48.701 35.466 1.00 41.72 39 ALA C CA 1
ATOM 2904 C C . ALA C 3 39 ? -37.354 -49.921 35.675 1.00 43.47 39 ALA C C 1
ATOM 2905 O O . ALA C 3 39 ? -38.442 -50.024 35.105 1.00 47.91 39 ALA C O 1
ATOM 2907 N N . PHE C 3 40 ? -36.900 -50.844 36.512 1.00 44.92 40 PHE C N 1
ATOM 2908 C CA . PHE C 3 40 ? -37.678 -52.055 36.714 1.00 46.88 40 PHE C CA 1
ATOM 2909 C C . PHE C 3 40 ? -38.934 -51.721 37.498 1.00 47.77 40 PHE C C 1
ATOM 2910 O O . PHE C 3 40 ? -40.019 -52.226 37.193 1.00 44.85 40 PHE C O 1
ATOM 2918 N N . ASP C 3 41 ? -38.783 -50.859 38.498 1.00 46.67 41 ASP C N 1
ATOM 2919 C CA . ASP C 3 41 ? -39.890 -50.535 39.378 1.00 45.61 41 ASP C CA 1
ATOM 2920 C C . ASP C 3 41 ? -40.960 -49.776 38.622 1.00 48.41 41 ASP C C 1
ATOM 2921 O O . ASP C 3 41 ? -42.156 -50.101 38.693 1.00 49.16 41 ASP C O 1
ATOM 2926 N N . LEU C 3 42 ? -40.520 -48.768 37.882 1.00 44.89 42 LEU C N 1
ATOM 2927 C CA . LEU C 3 42 ? -41.444 -47.942 37.135 1.00 42.24 42 LEU C CA 1
ATOM 2928 C C . LEU C 3 42 ? -42.164 -48.760 36.068 1.00 48.90 42 LEU C C 1
ATOM 2929 O O . LEU C 3 42 ? -43.382 -48.638 35.889 1.00 46.10 42 LEU C O 1
ATOM 2934 N N . GLY C 3 43 ? -41.398 -49.600 35.370 1.00 47.87 43 GLY C N 1
ATOM 2935 C CA . GLY C 3 43 ? -41.941 -50.481 34.360 1.00 38.66 43 GLY C CA 1
ATOM 2936 C C . GLY C 3 43 ? -43.013 -51.399 34.897 1.00 40.97 43 GLY C C 1
ATOM 2937 O O . GLY C 3 43 ? -43.991 -51.656 34.212 1.00 43.32 43 GLY C O 1
ATOM 2938 N N . THR C 3 44 ? -42.833 -51.908 36.112 1.00 43.52 44 THR C N 1
ATOM 2939 C CA . THR C 3 44 ? -43.797 -52.842 36.707 1.00 45.75 44 THR C CA 1
ATOM 2940 C C . THR C 3 44 ? -44.979 -52.111 37.281 1.00 46.98 44 THR C C 1
ATOM 2941 O O . THR C 3 44 ? -46.110 -52.610 37.287 1.00 50.50 44 THR C O 1
ATOM 2945 N N . TYR C 3 45 ? -44.699 -50.917 37.777 1.00 47.27 45 TYR C N 1
ATOM 2946 C CA . TYR C 3 45 ? -45.732 -50.022 38.277 1.00 55.01 45 TYR C CA 1
ATOM 2947 C C . TYR C 3 45 ? -46.743 -49.705 37.172 1.00 54.48 45 TYR C C 1
ATOM 2948 O O . TYR C 3 45 ? -47.957 -49.821 37.371 1.00 51.37 45 TYR C O 1
ATOM 2957 N N . ILE C 3 46 ? -46.216 -49.334 36.003 1.00 47.29 46 ILE C N 1
ATOM 2958 C CA . ILE C 3 46 ? -47.030 -49.044 34.841 1.00 45.73 46 ILE C CA 1
ATOM 2959 C C . ILE C 3 46 ? -47.784 -50.293 34.418 1.00 49.08 46 ILE C C 1
ATOM 2960 O O . ILE C 3 46 ? -48.959 -50.227 34.053 1.00 46.83 46 ILE C O 1
ATOM 2965 N N . ARG C 3 47 ? -47.101 -51.435 34.477 1.00 52.81 47 ARG C N 1
ATOM 2966 C CA . ARG C 3 47 ? -47.689 -52.701 34.048 1.00 49.92 47 ARG C CA 1
ATOM 2967 C C . ARG C 3 47 ? -48.873 -53.019 34.930 1.00 50.08 47 ARG C C 1
ATOM 2968 O O . ARG C 3 47 ? -49.908 -53.488 34.450 1.00 50.38 47 ARG C O 1
ATOM 2976 N N . ASN C 3 48 ? -48.735 -52.743 36.224 1.00 50.87 48 ASN C N 1
ATOM 2977 C CA . ASN C 3 48 ? -49.830 -53.030 37.141 1.00 52.58 48 ASN C CA 1
ATOM 2978 C C . ASN C 3 48 ? -50.998 -52.075 36.924 1.00 50.78 48 ASN C C 1
ATOM 2979 O O . ASN C 3 48 ? -52.131 -52.516 36.777 1.00 48.43 48 ASN C O 1
ATOM 2984 N N . ALA C 3 49 ? -50.700 -50.776 36.882 1.00 52.68 49 ALA C N 1
ATOM 2985 C CA . ALA C 3 49 ? -51.671 -49.727 36.549 1.00 49.37 49 ALA C CA 1
ATOM 2986 C C . ALA C 3 49 ? -52.472 -49.997 35.265 1.00 51.82 49 ALA C C 1
ATOM 2987 O O . ALA C 3 49 ? -53.691 -49.828 35.239 1.00 53.93 49 ALA C O 1
ATOM 2989 N N . VAL C 3 50 ? -51.791 -50.395 34.195 1.00 52.16 50 VAL C N 1
ATOM 2990 C CA . VAL C 3 50 ? -52.471 -50.712 32.944 1.00 48.44 50 VAL C CA 1
ATOM 2991 C C . VAL C 3 50 ? -53.357 -51.940 33.144 1.00 47.16 50 VAL C C 1
ATOM 2992 O O . VAL C 3 50 ? -54.496 -51.979 32.686 1.00 48.25 50 VAL C O 1
ATOM 2996 N N . LYS C 3 51 ? -52.848 -52.943 33.846 1.00 47.73 51 LYS C N 1
ATOM 2997 C CA . LYS C 3 51 ? -53.667 -54.122 34.102 1.00 50.34 51 LYS C CA 1
ATOM 2998 C C . LYS C 3 51 ? -54.923 -53.731 34.902 1.00 52.57 51 LYS C C 1
ATOM 2999 O O . LYS C 3 51 ? -55.994 -54.315 34.735 1.00 50.22 51 LYS C O 1
ATOM 3005 N N . GLU C 3 52 ? -54.789 -52.713 35.744 1.00 51.25 52 GLU C N 1
ATOM 3006 C CA . GLU C 3 52 ? -55.887 -52.277 36.590 1.00 56.00 52 GLU C CA 1
ATOM 3007 C C . GLU C 3 52 ? -56.933 -51.521 35.775 1.00 56.15 52 GLU C C 1
ATOM 3008 O O . GLU C 3 52 ? -58.068 -51.985 35.621 1.00 57.02 52 GLU C O 1
ATOM 3014 N N . ASN C 3 53 ? -56.541 -50.366 35.244 1.00 52.78 53 ASN C N 1
ATOM 3015 C CA . ASN C 3 53 ? -57.433 -49.549 34.425 1.00 52.57 53 ASN C CA 1
ATOM 3016 C C . ASN C 3 53 ? -57.957 -50.256 33.164 1.00 55.51 53 ASN C C 1
ATOM 3017 O O . ASN C 3 53 ? -59.076 -49.990 32.714 1.00 57.29 53 ASN C O 1
ATOM 3022 N N . PHE C 3 54 ? -57.175 -51.167 32.592 1.00 53.45 54 PHE C N 1
ATOM 3023 C CA . PHE C 3 54 ? -57.586 -51.759 31.324 1.00 51.07 54 PHE C CA 1
ATOM 3024 C C . PHE C 3 54 ? -57.483 -53.267 31.263 1.00 53.63 54 PHE C C 1
ATOM 3025 O O . PHE C 3 54 ? -56.780 -53.800 30.400 1.00 55.77 54 PHE C O 1
ATOM 3033 N N . PRO C 3 55 ? -58.217 -53.964 32.148 1.00 54.95 55 PRO C N 1
ATOM 3034 C CA . PRO C 3 55 ? -58.155 -55.431 32.172 1.00 51.20 55 PRO C CA 1
ATOM 3035 C C . PRO C 3 55 ? -58.581 -55.996 30.838 1.00 53.85 55 PRO C C 1
ATOM 3036 O O . PRO C 3 55 ? -59.343 -55.338 30.120 1.00 62.55 55 PRO C O 1
ATOM 3040 N N . GLU C 3 56 ? -58.068 -57.164 30.489 1.00 51.09 56 GLU C N 1
ATOM 3041 C CA . GLU C 3 56 ? -58.381 -57.784 29.202 1.00 56.85 56 GLU C CA 1
ATOM 3042 C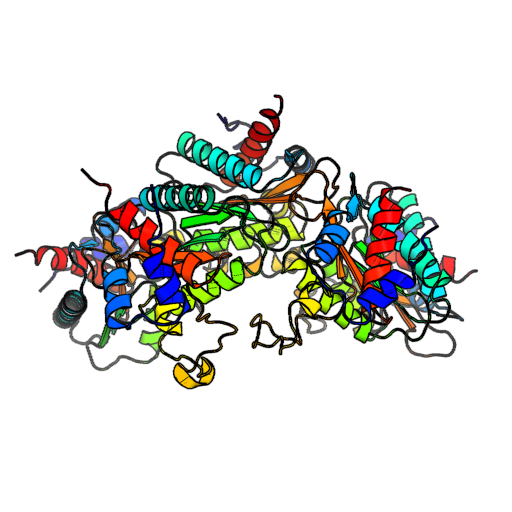 C . GLU C 3 56 ? -57.875 -57.034 27.945 1.00 52.43 56 GLU C C 1
ATOM 3043 O O . GLU C 3 56 ? -57.973 -57.554 26.843 1.00 57.56 56 GLU C O 1
ATOM 3049 N N . LYS C 3 57 ? -57.323 -55.837 28.092 1.00 52.86 57 LYS C N 1
ATOM 3050 C CA . LYS C 3 57 ? -56.720 -55.158 26.948 1.00 51.14 57 LYS C CA 1
ATOM 3051 C C . LYS C 3 57 ? -55.188 -55.342 26.980 1.00 54.95 57 LYS C C 1
ATOM 3052 O O . LYS C 3 57 ? -54.532 -55.005 27.976 1.00 53.31 57 LYS C O 1
ATOM 3054 N N . PRO C 3 58 ? -54.623 -55.934 25.909 1.00 54.80 58 PRO C N 1
ATOM 3055 C CA . PRO C 3 58 ? -53.179 -56.126 25.688 1.00 44.03 58 PRO C CA 1
ATOM 3056 C C . PRO C 3 58 ? -52.407 -54.852 25.420 1.00 44.99 58 PRO C C 1
ATOM 3057 O O . PRO C 3 58 ? -52.724 -54.149 24.471 1.00 45.89 58 PRO C O 1
ATOM 3061 N N . VAL C 3 59 ? -51.342 -54.614 26.169 1.00 43.60 59 VAL C N 1
ATOM 3062 C CA . VAL C 3 59 ? -50.590 -53.376 26.050 1.00 40.15 59 VAL C CA 1
ATOM 3063 C C . VAL C 3 59 ? -49.122 -53.676 26.203 1.00 44.04 59 VAL C C 1
ATOM 3064 O O . VAL C 3 59 ? -48.732 -54.384 27.130 1.00 46.08 59 VAL C O 1
ATOM 3068 N N . ALA C 3 60 ? -48.301 -53.138 25.311 1.00 44.23 60 ALA C N 1
ATOM 3069 C CA . ALA C 3 60 ? -46.860 -53.312 25.427 1.00 40.99 60 ALA C CA 1
ATOM 3070 C C . ALA C 3 60 ? -46.240 -52.062 26.036 1.00 39.41 60 ALA C C 1
ATOM 3071 O O . ALA C 3 60 ? -46.554 -50.953 25.625 1.00 41.58 60 ALA C O 1
ATOM 3073 N N . ILE C 3 61 ? -45.375 -52.246 27.031 1.00 41.36 61 ILE C N 1
ATOM 3074 C CA . ILE C 3 61 ? -44.725 -51.128 27.730 1.00 39.33 61 ILE C CA 1
ATOM 3075 C C . ILE C 3 61 ? -43.214 -51.177 27.509 1.00 38.66 61 ILE C C 1
ATOM 3076 O O . ILE C 3 61 ? -42.625 -52.238 27.602 1.00 38.66 61 ILE C O 1
ATOM 3081 N N . ASP C 3 62 ? -42.588 -50.045 27.205 1.00 38.66 62 ASP C N 1
ATOM 3082 C CA . ASP C 3 62 ? -41.157 -50.016 26.932 1.00 38.66 62 ASP C CA 1
ATOM 3083 C C . ASP C 3 62 ? -40.439 -48.878 27.633 1.00 38.66 62 ASP C C 1
ATOM 3084 O O . ASP C 3 62 ? -40.897 -47.749 27.568 1.00 39.16 62 ASP C O 1
ATOM 3089 N N . ILE C 3 63 ? -39.308 -49.158 28.285 1.00 38.66 63 ILE C N 1
ATOM 3090 C CA . ILE C 3 63 ? -38.430 -48.080 28.729 1.00 38.66 63 ILE C CA 1
ATOM 3091 C C . ILE C 3 63 ? -37.040 -48.246 28.143 1.00 38.66 63 ILE C C 1
ATOM 3092 O O . ILE C 3 63 ? -36.392 -49.248 28.382 1.00 43.75 63 ILE C O 1
ATOM 3097 N N . SER C 3 64 ? -36.585 -47.263 27.372 1.00 38.66 64 SER C N 1
ATOM 3098 C CA . SER C 3 64 ? -35.302 -47.330 26.680 1.00 38.66 64 SER C CA 1
ATOM 3099 C C . SER C 3 64 ? -34.534 -46.050 26.855 1.00 38.66 64 SER C C 1
ATOM 3100 O O . SER C 3 64 ? -35.126 -45.014 27.058 1.00 40.38 64 SER C O 1
ATOM 3103 N N . LEU C 3 65 ? -33.214 -46.117 26.756 1.00 39.09 65 LEU C N 1
ATOM 3104 C CA . LEU C 3 65 ? -32.390 -44.919 26.777 1.00 41.36 65 LEU C CA 1
ATOM 3105 C C . LEU C 3 65 ? -32.444 -44.232 25.416 1.00 38.68 65 LEU C C 1
ATOM 3106 O O . LEU C 3 65 ? -32.854 -44.831 24.428 1.00 38.75 65 LEU C O 1
ATOM 3111 N N . PRO C 3 66 ? -32.021 -42.967 25.364 1.00 39.45 66 PRO C N 1
ATOM 3112 C CA . PRO C 3 66 ? -31.964 -42.255 24.090 1.00 38.66 66 PRO C CA 1
ATOM 3113 C C . PRO C 3 66 ? -31.039 -42.877 23.067 1.00 44.58 66 PRO C C 1
ATOM 3114 O O . PRO C 3 66 ? -31.153 -42.522 21.901 1.00 55.37 66 PRO C O 1
ATOM 3118 N N . ASN C 3 67 ? -30.129 -43.761 23.464 1.00 44.21 67 ASN C N 1
ATOM 3119 C CA . ASN C 3 67 ? -29.288 -44.432 22.472 1.00 42.75 67 ASN C CA 1
ATOM 3120 C C . ASN C 3 67 ? -29.897 -45.763 22.011 1.00 41.58 67 ASN C C 1
ATOM 3121 O O . ASN C 3 67 ? -29.368 -46.430 21.112 1.00 38.66 67 ASN C O 1
ATOM 3126 N N . GLY C 3 68 ? -31.007 -46.141 22.646 1.00 43.11 68 GLY C N 1
ATOM 3127 C CA . GLY C 3 68 ? -31.756 -47.325 22.278 1.00 38.66 68 GLY C CA 1
ATOM 3128 C C . GLY C 3 68 ? -31.664 -48.508 23.214 1.00 38.66 68 GLY C C 1
ATOM 3129 O O . GLY C 3 68 ? -32.437 -49.446 23.085 1.00 38.66 68 GLY C O 1
ATOM 3130 N N . HIS C 3 69 ? -30.721 -48.487 24.149 1.00 46.19 69 HIS C N 1
ATOM 3131 C CA . HIS C 3 69 ? -30.587 -49.609 25.074 1.00 42.81 69 HIS C CA 1
ATOM 3132 C C . HIS C 3 69 ? -31.901 -49.836 25.808 1.00 38.66 69 HIS C C 1
ATOM 3133 O O . HIS C 3 69 ? -32.354 -48.985 26.540 1.00 40.68 69 HIS C O 1
ATOM 3140 N N . CYS C 3 70 ? -32.481 -51.013 25.648 1.00 38.66 70 CYS C N 1
ATOM 3141 C CA . CYS C 3 70 ? -33.769 -51.294 26.236 1.00 38.66 70 CYS C CA 1
ATOM 3142 C C . CYS C 3 70 ? -33.601 -51.866 27.631 1.00 41.80 70 CYS C C 1
ATOM 3143 O O . CYS C 3 70 ? -32.910 -52.869 27.818 1.00 43.42 70 CYS C O 1
ATOM 3146 N N . LEU C 3 71 ? -34.242 -51.210 28.597 1.00 40.41 71 LEU C N 1
ATOM 3147 C CA . LEU C 3 71 ? -34.179 -51.541 30.012 1.00 38.66 71 LEU C CA 1
ATOM 3148 C C . LEU C 3 71 ? -35.343 -52.416 30.432 1.00 38.66 71 LEU C C 1
ATOM 3149 O O . LEU C 3 71 ? -35.173 -53.404 31.130 1.00 40.50 71 LEU C O 1
ATOM 3154 N N . PHE C 3 72 ? -36.550 -51.965 30.144 1.00 41.68 72 PHE C N 1
ATOM 3155 C CA . PHE C 3 72 ? -37.736 -52.729 30.501 1.00 38.66 72 PHE C CA 1
ATOM 3156 C C . PHE C 3 72 ? -38.607 -52.973 29.284 1.00 39.24 72 PHE C C 1
ATOM 3157 O O . PHE C 3 72 ? -38.783 -52.083 28.465 1.00 41.93 72 PHE C O 1
ATOM 3165 N N . ARG C 3 73 ? -39.131 -54.178 29.135 1.00 38.66 73 ARG C N 1
ATOM 3166 C CA . ARG C 3 73 ? -40.220 -54.361 28.202 1.00 38.66 73 ARG C CA 1
ATOM 3167 C C . ARG C 3 73 ? -41.201 -55.374 28.741 1.00 38.66 73 ARG C C 1
ATOM 3168 O O . ARG C 3 73 ? -40.811 -56.443 29.163 1.00 41.82 73 ARG C O 1
ATOM 3176 N N . THR C 3 74 ? -42.481 -55.055 28.724 1.00 38.66 74 THR C N 1
ATOM 3177 C CA . THR C 3 74 ? -43.449 -56.075 29.050 1.00 39.03 74 THR C CA 1
ATOM 3178 C C . THR C 3 74 ? -44.682 -56.014 28.153 1.00 38.66 74 THR C C 1
ATOM 3179 O O . THR C 3 74 ? -44.811 -55.167 27.287 1.00 39.31 74 THR C O 1
ATOM 3183 N N . VAL C 3 75 ? -45.581 -56.945 28.383 1.00 38.66 75 VAL C N 1
ATOM 3184 C CA . VAL C 3 75 ? -46.780 -57.084 27.601 1.00 41.88 75 VAL C CA 1
ATOM 3185 C C . VAL C 3 75 ? -47.851 -57.370 28.640 1.00 43.31 75 VAL C C 1
ATOM 3186 O O . VAL C 3 75 ? -47.684 -58.258 29.476 1.00 47.01 75 VAL C O 1
ATOM 3190 N N . THR C 3 76 ? -48.926 -56.593 28.635 1.00 46.86 76 THR C N 1
ATOM 3191 C CA . THR C 3 76 ? -49.857 -56.650 29.760 1.00 46.75 76 THR C CA 1
ATOM 3192 C C . THR C 3 76 ? -50.880 -57.765 29.693 1.00 49.46 76 THR C C 1
ATOM 3193 O O . THR C 3 76 ? -50.936 -58.547 30.613 1.00 58.22 76 THR C O 1
ATOM 3197 N N . TYR C 3 77 ? -51.774 -57.801 28.718 1.00 51.56 77 TYR C N 1
ATOM 3198 C CA . TYR C 3 77 ? -52.768 -58.876 28.776 1.00 53.42 77 TYR C CA 1
ATOM 3199 C C . TYR C 3 77 ? -52.549 -60.033 27.822 1.00 53.78 77 TYR C C 1
ATOM 3200 O O . TYR C 3 77 ? -53.231 -61.059 27.898 1.00 60.34 77 TYR C O 1
ATOM 3209 N N . GLY C 3 78 ? -51.601 -59.908 26.923 1.00 46.54 78 GLY C N 1
ATOM 3210 C CA . GLY C 3 78 ? -51.503 -60.975 25.957 1.00 57.35 78 GLY C CA 1
ATOM 3211 C C . GLY C 3 78 ? -52.747 -61.151 25.103 1.00 55.25 78 GLY C C 1
ATOM 3212 O O . GLY C 3 78 ? -53.456 -62.138 25.224 1.00 58.32 78 GLY C O 1
ATOM 3213 N N . GLY C 3 79 ? -53.100 -60.101 24.385 1.00 55.05 79 GLY C N 1
ATOM 3214 C CA . GLY C 3 79 ? -53.529 -60.193 23.003 1.00 48.50 79 GLY C CA 1
ATOM 3215 C C . GLY C 3 79 ? -52.504 -59.499 22.098 1.00 42.46 79 GLY C C 1
ATOM 3216 O O . GLY C 3 79 ? -52.835 -59.112 20.992 1.00 43.93 79 GLY C O 1
ATOM 3217 N N . SER C 3 80 ? -51.290 -59.254 22.585 1.00 45.55 80 SER C N 1
ATOM 3218 C CA . SER C 3 80 ? -50.314 -58.442 21.834 1.00 43.32 80 SER C CA 1
ATOM 3219 C C . SER C 3 80 ? -49.683 -59.135 20.617 1.00 41.69 80 SER C C 1
ATOM 3220 O O . SER C 3 80 ? -49.913 -60.314 20.350 1.00 45.18 80 SER C O 1
ATOM 3223 N N . ALA C 3 81 ? -48.883 -58.382 19.875 1.00 39.14 81 ALA C N 1
ATOM 3224 C CA . ALA C 3 81 ? -48.339 -58.867 18.611 1.00 42.74 81 ALA C CA 1
ATOM 3225 C C . ALA C 3 81 ? -47.146 -58.021 18.191 1.00 40.43 81 ALA C C 1
ATOM 3226 O O . ALA C 3 81 ? -46.959 -56.926 18.707 1.00 38.66 81 ALA C O 1
ATOM 3228 N N . LEU C 3 82 ? -46.359 -58.536 17.248 1.00 38.88 82 LEU C N 1
ATOM 3229 C CA . LEU C 3 82 ? -45.165 -57.862 16.786 1.00 38.66 82 LEU C CA 1
ATOM 3230 C C . LEU C 3 82 ? -45.421 -56.421 16.423 1.00 38.66 82 LEU C C 1
ATOM 3231 O O . LEU C 3 82 ? -44.573 -55.561 16.683 1.00 41.78 82 LEU C O 1
ATOM 3236 N N . ASP C 3 83 ? -46.597 -56.143 15.858 1.00 41.72 83 ASP C N 1
ATOM 3237 C CA . ASP C 3 83 ? -46.943 -54.772 15.447 1.00 42.76 83 ASP C CA 1
ATOM 3238 C C . ASP C 3 83 ? -46.818 -53.749 16.583 1.00 38.66 83 ASP C C 1
ATOM 3239 O O . ASP C 3 83 ? -46.489 -52.590 16.332 1.00 38.66 83 ASP C O 1
ATOM 3244 N N . ASN C 3 84 ? -47.067 -54.194 17.814 1.00 38.66 84 ASN C N 1
ATOM 3245 C CA . ASN C 3 84 ? -46.727 -53.439 19.021 1.00 38.66 84 ASN C CA 1
ATOM 3246 C C . ASN C 3 84 ? -45.277 -52.975 19.070 1.00 38.66 84 ASN C C 1
ATOM 3247 O O . ASN C 3 84 ? -44.986 -51.875 19.526 1.00 38.66 84 ASN C O 1
ATOM 3252 N N . ASP C 3 85 ? -44.361 -53.829 18.623 1.00 38.66 85 ASP C N 1
ATOM 3253 C CA . ASP C 3 85 ? -42.956 -53.490 18.741 1.00 38.66 85 ASP C CA 1
ATOM 3254 C C . ASP C 3 85 ? -42.633 -52.416 17.729 1.00 38.66 85 ASP C C 1
ATOM 3255 O O . ASP C 3 85 ? -41.750 -51.584 17.945 1.00 38.66 85 ASP C O 1
ATOM 3260 N N . PHE C 3 86 ? -43.352 -52.447 16.615 1.00 39.78 86 PHE C N 1
ATOM 3261 C CA . PHE C 3 86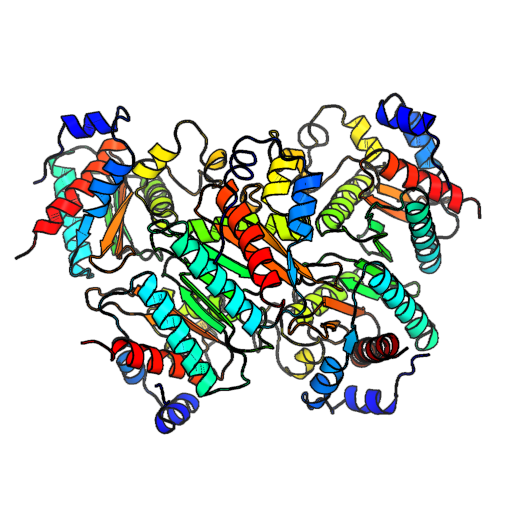 ? -43.181 -51.457 15.567 1.00 38.66 86 PHE C CA 1
ATOM 3262 C C . PHE C 3 86 ? -43.696 -50.102 16.047 1.00 43.05 86 PHE C C 1
ATOM 3263 O O . PHE C 3 86 ? -43.039 -49.069 15.862 1.00 41.47 86 PHE C O 1
ATOM 3271 N N . TRP C 3 87 ? -44.871 -50.099 16.673 1.00 38.66 87 TRP C N 1
ATOM 3272 C CA . TRP C 3 87 ? -45.386 -48.858 17.210 1.00 38.66 87 TRP C CA 1
ATOM 3273 C C . TRP C 3 87 ? -44.446 -48.319 18.247 1.00 38.66 87 TRP C C 1
ATOM 3274 O O . TRP C 3 87 ? -44.171 -47.116 18.261 1.00 38.66 87 TRP C O 1
ATOM 3285 N N . ILE C 3 88 ? -43.925 -49.208 19.093 1.00 38.66 88 ILE C N 1
ATOM 3286 C CA . ILE C 3 88 ? -43.032 -48.777 20.158 1.00 38.66 88 ILE C CA 1
ATOM 3287 C C . ILE C 3 88 ? -41.792 -48.106 19.596 1.00 38.66 88 ILE C C 1
ATOM 3288 O O . ILE C 3 88 ? -41.429 -47.040 20.063 1.00 38.66 88 ILE C O 1
ATOM 3293 N N . GLN C 3 89 ? -41.171 -48.690 18.573 1.00 38.66 89 GLN C N 1
ATOM 3294 C CA . GLN C 3 89 ? -39.962 -48.093 18.000 1.00 41.65 89 GLN C CA 1
ATOM 3295 C C . GLN C 3 89 ? -40.312 -46.792 17.344 1.00 38.66 89 GLN C C 1
ATOM 3296 O O . GLN C 3 89 ? -39.644 -45.779 17.506 1.00 38.66 89 GLN C O 1
ATOM 3302 N N . ARG C 3 90 ? -41.407 -46.842 16.611 1.00 44.60 90 ARG C N 1
ATOM 3303 C CA . ARG C 3 90 ? -41.823 -45.735 15.795 1.00 40.41 90 ARG C CA 1
ATOM 3304 C C . ARG C 3 90 ? -42.185 -44.524 16.629 1.00 41.27 90 ARG C C 1
ATOM 3305 O O . ARG C 3 90 ? -41.676 -43.451 16.348 1.00 43.42 90 ARG C O 1
ATOM 3313 N N . LYS C 3 91 ? -43.017 -44.682 17.666 1.00 40.27 91 LYS C N 1
ATOM 3314 C CA . LYS C 3 91 ? -43.381 -43.546 18.526 1.00 38.66 91 LYS C CA 1
ATOM 3315 C C . LYS C 3 91 ? -42.171 -43.018 19.267 1.00 38.91 91 LYS C C 1
ATOM 3316 O O . LYS C 3 91 ? -42.019 -41.815 19.473 1.00 39.71 91 LYS C O 1
ATOM 3322 N N . LYS C 3 92 ? -41.325 -43.953 19.689 1.00 42.20 92 LYS C N 1
ATOM 3323 C CA . LYS C 3 92 ? -40.136 -43.663 20.486 1.00 42.87 92 LYS C CA 1
ATOM 3324 C C . LYS C 3 92 ? -39.145 -42.827 19.692 1.00 41.36 92 LYS C C 1
ATOM 3325 O O . LYS C 3 92 ? -38.520 -41.906 20.221 1.00 41.80 92 LYS C O 1
ATOM 3331 N N . LYS C 3 93 ? -39.026 -43.143 18.414 1.00 38.66 93 LYS C N 1
ATOM 3332 C CA . LYS C 3 93 ? -38.111 -42.443 17.562 1.00 38.66 93 LYS C CA 1
ATOM 3333 C C . LYS C 3 93 ? -38.515 -40.962 17.448 1.00 43.68 93 LYS C C 1
ATOM 3334 O O . LYS C 3 93 ? -37.668 -40.069 17.582 1.00 42.46 93 LYS C O 1
ATOM 3340 N N . THR C 3 94 ? -39.808 -40.707 17.225 1.00 43.23 94 THR C N 1
ATOM 3341 C CA . THR C 3 94 ? -40.362 -39.348 17.236 1.00 39.82 94 THR C CA 1
ATOM 3342 C C . THR C 3 94 ? -40.046 -38.590 18.535 1.00 41.16 94 THR C C 1
ATOM 3343 O O . THR C 3 94 ? -39.464 -37.510 18.517 1.00 40.65 94 THR C O 1
ATOM 3347 N N . ALA C 3 95 ? -40.452 -39.159 19.664 1.00 42.42 95 ALA C N 1
ATOM 3348 C CA . ALA C 3 95 ? -40.242 -38.521 20.957 1.00 40.69 95 ALA C CA 1
ATOM 3349 C C . ALA C 3 95 ? -38.779 -38.177 21.192 1.00 39.85 95 ALA C C 1
ATOM 3350 O O . ALA C 3 95 ? -38.465 -37.086 21.657 1.00 43.90 95 ALA C O 1
ATOM 3352 N N . LEU C 3 96 ? -37.884 -39.107 20.875 1.00 39.46 96 LEU C N 1
ATOM 3353 C CA . LEU C 3 96 ? -36.475 -38.905 21.169 1.00 41.72 96 LEU C CA 1
ATOM 3354 C C . LEU C 3 96 ? -35.900 -37.864 20.239 1.00 38.66 96 LEU C C 1
ATOM 3355 O O . LEU C 3 96 ? -35.089 -37.039 20.652 1.00 41.15 96 LEU C O 1
ATOM 3360 N N . ARG C 3 97 ? -36.348 -37.886 18.992 1.00 38.66 97 ARG C N 1
ATOM 3361 C CA . ARG C 3 97 ? -35.855 -36.947 17.989 1.00 44.07 97 ARG C CA 1
ATOM 3362 C C . ARG C 3 97 ? -36.307 -35.494 18.202 1.00 45.76 97 ARG C C 1
ATOM 3363 O O . ARG C 3 97 ? -35.502 -34.561 18.080 1.00 44.57 97 ARG C O 1
ATOM 3371 N N . PHE C 3 98 ? -37.593 -35.300 18.475 1.00 38.66 98 PHE C N 1
ATOM 3372 C CA . PHE C 3 98 ? -38.122 -33.955 18.556 1.00 43.43 98 PHE C CA 1
ATOM 3373 C C . PHE C 3 98 ? -38.143 -33.336 19.964 1.00 48.72 98 PHE C C 1
ATOM 3374 O O . PHE C 3 98 ? -38.318 -32.122 20.104 1.00 54.25 98 PHE C O 1
ATOM 3382 N N . GLY C 3 99 ? -37.930 -34.138 20.999 1.00 41.57 99 GLY C N 1
ATOM 3383 C CA . GLY C 3 99 ? -37.992 -33.620 22.352 1.00 45.23 99 GLY C CA 1
ATOM 3384 C C . GLY C 3 99 ? -39.380 -33.275 22.899 1.00 49.88 99 GLY C C 1
ATOM 3385 O O . GLY C 3 99 ? -39.513 -32.440 23.803 1.00 48.79 99 GLY C O 1
ATOM 3386 N N . HIS C 3 100 ? -40.422 -33.906 22.369 1.00 42.05 100 HIS C N 1
ATOM 3387 C CA . HIS C 3 100 ? -41.743 -33.805 22.981 1.00 44.97 100 HIS C CA 1
ATOM 3388 C C . HIS C 3 100 ? -42.417 -35.164 22.900 1.00 44.27 100 HIS C C 1
ATOM 3389 O O . HIS C 3 100 ? -41.911 -36.047 22.226 1.00 43.79 100 HIS C O 1
ATOM 3396 N N . SER C 3 101 ? -43.537 -35.354 23.592 1.00 42.42 101 SER C N 1
ATOM 3397 C CA . SER C 3 101 ? -44.204 -36.639 23.524 1.00 39.77 101 SER C CA 1
ATOM 3398 C C . SER C 3 101 ? -44.654 -36.869 22.101 1.00 45.28 101 SER C C 1
ATOM 3399 O O . SER C 3 101 ? -44.758 -35.939 21.311 1.00 45.98 101 SER C O 1
ATOM 3402 N N . SER C 3 102 ? -44.886 -38.121 21.756 1.00 46.42 102 SER C N 1
ATOM 3403 C CA . SER C 3 102 ? -45.325 -38.411 20.414 1.00 49.10 102 SER C CA 1
ATOM 3404 C C . SER C 3 102 ? -46.797 -37.998 20.227 1.00 50.06 102 SER C C 1
ATOM 3405 O O . SER C 3 102 ? -47.279 -37.891 19.099 1.00 48.30 102 SER C O 1
ATOM 3408 N N . PHE C 3 103 ? -47.513 -37.765 21.323 1.00 49.64 103 PHE C N 1
ATOM 3409 C CA . PHE C 3 103 ? -48.867 -37.235 21.199 1.00 51.46 103 PHE C CA 1
ATOM 3410 C C . PHE C 3 103 ? -48.804 -35.770 20.772 1.00 51.72 103 PHE C C 1
ATOM 3411 O O . PHE C 3 103 ? -49.436 -35.358 19.787 1.00 45.81 103 PHE C O 1
ATOM 3419 N N . TYR C 3 104 ? -48.017 -35.004 21.523 1.00 50.35 104 TYR C N 1
ATOM 3420 C CA . TYR C 3 104 ? -47.773 -33.594 21.253 1.00 44.82 104 TYR C CA 1
ATOM 3421 C C . TYR C 3 104 ? -47.427 -33.379 19.788 1.00 47.48 104 TYR C C 1
ATOM 3422 O O . TYR C 3 104 ? -47.954 -32.480 19.156 1.00 50.72 104 TYR C O 1
ATOM 3431 N N . MET C 3 105 ? -46.553 -34.215 19.241 1.00 53.87 105 MET C N 1
ATOM 3432 C CA . MET C 3 105 ? -46.081 -34.013 17.874 1.00 46.77 105 MET C CA 1
ATOM 3433 C C . MET C 3 105 ? -47.170 -34.329 16.877 1.00 43.59 105 MET C C 1
ATOM 3434 O O . MET C 3 105 ? -47.231 -33.710 15.826 1.00 46.62 105 MET C O 1
ATOM 3439 N N . GLY C 3 106 ? -48.045 -35.268 17.202 1.00 39.95 106 GLY C N 1
ATOM 3440 C CA . GLY C 3 106 ? -49.173 -35.536 16.326 1.00 48.96 106 GLY C CA 1
ATOM 3441 C C . GLY C 3 106 ? -50.105 -34.328 16.275 1.00 57.04 106 GLY C C 1
ATOM 3442 O O . GLY C 3 106 ? -50.711 -34.011 15.234 1.00 54.89 106 GLY C O 1
ATOM 3443 N N . CYS C 3 107 ? -50.203 -33.654 17.421 1.00 50.46 107 CYS C N 1
ATOM 3444 C CA . CYS C 3 107 ? -51.012 -32.458 17.579 1.00 47.45 107 CYS C CA 1
ATOM 3445 C C . CYS C 3 107 ? -50.438 -31.295 16.785 1.00 51.20 107 CYS C C 1
ATOM 3446 O O . CYS C 3 107 ? -51.177 -30.569 16.118 1.00 52.53 107 CYS C O 1
ATOM 3449 N N . LYS C 3 108 ? -49.124 -31.117 16.868 1.00 42.87 108 LYS C N 1
ATOM 3450 C CA . LYS C 3 108 ? -48.438 -30.093 16.098 1.00 45.85 108 LYS C CA 1
ATOM 3451 C C . LYS C 3 108 ? -48.445 -30.458 14.612 1.00 49.89 108 LYS C C 1
ATOM 3452 O O . LYS C 3 108 ? -48.144 -29.645 13.755 1.00 49.74 108 LYS C O 1
ATOM 3458 N N . LYS C 3 109 ? -48.759 -31.702 14.303 1.00 52.54 109 LYS C N 1
ATOM 3459 C CA . LYS C 3 109 ? -48.864 -32.085 12.911 1.00 54.85 109 LYS C CA 1
ATOM 3460 C C . LYS C 3 109 ? -50.221 -31.593 12.422 1.00 59.38 109 LYS C C 1
ATOM 3461 O O . LYS C 3 109 ? -50.330 -30.913 11.401 1.00 57.25 109 LYS C O 1
ATOM 3467 N N . GLY C 3 110 ? -51.248 -31.903 13.208 1.00 60.91 110 GLY C N 1
ATOM 3468 C CA . GLY C 3 110 ? -52.623 -31.739 12.781 1.00 59.66 110 GLY C CA 1
ATOM 3469 C C . GLY C 3 110 ? -52.871 -32.681 11.624 1.00 60.91 110 GLY C C 1
ATOM 3470 O O . GLY C 3 110 ? -52.554 -33.869 11.686 1.00 63.26 110 GLY C O 1
ATOM 3471 N N . ASP C 3 111 ? -53.429 -32.141 10.552 1.00 60.25 111 ASP C N 1
ATOM 3472 C CA . ASP C 3 111 ? -53.468 -32.853 9.294 1.00 54.04 111 ASP C CA 1
ATOM 3473 C C . ASP C 3 111 ? -52.092 -32.652 8.684 1.00 63.20 111 ASP C C 1
ATOM 3474 O O . ASP C 3 111 ? -51.145 -32.324 9.410 1.00 62.35 111 ASP C O 1
ATOM 3479 N N . LYS C 3 112 ? -51.954 -32.946 7.395 1.00 60.60 112 LYS C N 1
ATOM 3480 C CA . LYS C 3 112 ? -50.741 -32.605 6.627 1.00 67.35 112 LYS C CA 1
ATOM 3481 C C . LYS C 3 112 ? -49.566 -33.609 6.677 1.00 67.92 112 LYS C C 1
ATOM 3482 O O . LYS C 3 112 ? -48.574 -33.365 6.028 1.00 75.86 112 LYS C O 1
ATOM 3484 N N . THR C 3 113 ? -49.629 -34.699 7.439 1.00 54.27 113 THR C N 1
ATOM 3485 C CA . THR C 3 113 ? -48.648 -35.812 7.302 1.00 54.16 113 THR C CA 1
ATOM 3486 C C . THR C 3 113 ? -47.196 -35.523 7.696 1.00 50.52 113 THR C C 1
ATOM 3487 O O . THR C 3 113 ? -46.666 -34.430 7.445 1.00 44.87 113 THR C O 1
ATOM 3491 N N . PRO C 3 114 ? -46.508 -36.563 8.207 1.00 54.78 114 PRO C N 1
ATOM 3492 C CA . PRO C 3 114 ? -45.124 -36.419 8.680 1.00 49.85 114 PRO C CA 1
ATOM 3493 C C . PRO C 3 114 ? -44.190 -36.049 7.545 1.00 48.64 114 PRO C C 1
ATOM 3494 O O . PRO C 3 114 ? -43.274 -35.248 7.720 1.00 50.65 114 PRO C O 1
ATOM 3498 N N . GLU C 3 115 ? -44.438 -36.621 6.377 1.00 46.36 115 GLU C N 1
ATOM 3499 C CA . GLU C 3 115 ? -43.576 -36.378 5.240 1.00 47.41 115 GLU C CA 1
ATOM 3500 C C . GLU C 3 115 ? -43.484 -34.888 4.871 1.00 50.66 115 GLU C C 1
ATOM 3501 O O . GLU C 3 115 ? -42.387 -34.368 4.687 1.00 47.51 115 GLU C O 1
ATOM 3507 N N . GLU C 3 116 ? -44.620 -34.197 4.757 1.00 58.94 116 GLU C N 1
ATOM 3508 C CA . GLU C 3 116 ? -44.564 -32.816 4.284 1.00 54.31 116 GLU C CA 1
ATOM 3509 C C . GLU C 3 116 ? -44.511 -31.797 5.416 1.00 55.09 116 GLU C C 1
ATOM 3510 O O . GLU C 3 116 ? -44.238 -30.615 5.186 1.00 55.22 116 GLU C O 1
ATOM 3516 N N . LYS C 3 117 ? -44.732 -32.244 6.645 1.00 54.95 117 LYS C N 1
ATOM 3517 C CA . LYS C 3 117 ? -44.581 -31.326 7.773 1.00 53.22 117 LYS C CA 1
ATOM 3518 C C . LYS C 3 117 ? -43.166 -31.349 8.318 1.00 51.16 117 LYS C C 1
ATOM 3519 O O . LYS C 3 117 ? -42.492 -30.331 8.362 1.00 54.88 117 LYS C O 1
ATOM 3525 N N . PHE C 3 118 ? -42.749 -32.505 8.805 1.00 51.80 118 PHE C N 1
ATOM 3526 C CA . PHE C 3 118 ? -41.424 -32.650 9.403 1.00 56.45 118 PHE C CA 1
ATOM 3527 C C . PHE C 3 118 ? -40.342 -33.313 8.548 1.00 47.15 118 PHE C C 1
ATOM 3528 O O . PHE C 3 118 ? -39.245 -33.546 9.043 1.00 46.35 118 PHE C O 1
ATOM 3536 N N . PHE C 3 119 ? -40.672 -33.660 7.307 1.00 50.74 119 PHE C N 1
ATOM 3537 C CA . PHE C 3 119 ? -39.716 -34.239 6.355 1.00 48.00 119 PHE C CA 1
ATOM 3538 C C . PHE C 3 119 ? -39.052 -35.499 6.890 1.00 50.50 119 PHE C C 1
ATOM 3539 O O . PHE C 3 119 ? -37.834 -35.604 6.968 1.00 52.44 119 PHE C O 1
ATOM 3547 N N . VAL C 3 120 ? -39.889 -36.441 7.293 1.00 47.47 120 VAL C N 1
ATOM 3548 C CA . VAL C 3 120 ? -39.448 -37.698 7.850 1.00 44.78 120 VAL C CA 1
ATOM 3549 C C . VAL C 3 120 ? -40.340 -38.758 7.235 1.00 49.72 120 VAL C C 1
ATOM 3550 O O . VAL C 3 120 ? -41.468 -38.459 6.842 1.00 47.49 120 VAL C O 1
ATOM 3554 N N . ASP C 3 121 ? -39.845 -39.986 7.116 1.00 49.27 121 ASP C N 1
ATOM 3555 C CA . ASP C 3 121 ? -40.701 -41.054 6.633 1.00 46.33 121 ASP C CA 1
ATOM 3556 C C . ASP C 3 121 ? -41.653 -41.469 7.759 1.00 46.64 121 ASP C C 1
ATOM 3557 O O . ASP C 3 121 ? -41.227 -41.666 8.896 1.00 45.44 121 ASP C O 1
ATOM 3562 N N . SER C 3 122 ? -42.940 -41.597 7.439 1.00 46.03 122 SER C N 1
ATOM 3563 C CA . SER C 3 122 ? -43.923 -41.983 8.442 1.00 47.65 122 SER C CA 1
ATOM 3564 C C . SER C 3 122 ? -43.914 -43.485 8.719 1.00 48.84 122 SER C C 1
ATOM 3565 O O . SER C 3 122 ? -44.517 -43.947 9.691 1.00 52.51 122 SER C O 1
ATOM 3568 N N . LYS C 3 123 ? -43.232 -44.256 7.881 1.00 48.38 123 LYS C N 1
ATOM 3569 C CA . LYS C 3 123 ? -43.016 -45.654 8.211 1.00 48.46 123 LYS C CA 1
ATOM 3570 C C . LYS C 3 123 ? -42.029 -45.728 9.381 1.00 51.83 123 LYS C C 1
ATOM 3571 O O . LYS C 3 123 ? -42.058 -46.654 10.190 1.00 49.01 123 LYS C O 1
ATOM 3577 N N . GLU C 3 124 ? -41.150 -44.743 9.464 1.00 48.01 124 GLU C N 1
ATOM 3578 C CA . GLU C 3 124 ? -40.139 -44.736 10.497 1.00 46.99 124 GLU C CA 1
ATOM 3579 C C . GLU C 3 124 ? -40.561 -44.021 11.789 1.00 46.43 124 GLU C C 1
ATOM 3580 O O . GLU C 3 124 ? -39.952 -44.234 12.839 1.00 49.28 124 GLU C O 1
ATOM 3586 N N . TYR C 3 125 ? -41.629 -43.225 11.748 1.00 51.49 125 TYR C N 1
ATOM 3587 C CA . TYR C 3 125 ? -41.796 -42.181 12.770 1.00 45.76 125 TYR C CA 1
ATOM 3588 C C . TYR C 3 125 ? -43.041 -42.128 13.662 1.00 46.39 125 TYR C C 1
ATOM 3589 O O . TYR C 3 125 ? -42.883 -41.763 14.811 1.00 55.85 125 TYR C O 1
ATOM 3598 N N . ALA C 3 126 ? -44.259 -42.298 13.172 1.00 45.28 126 ALA C N 1
ATOM 3599 C CA . ALA C 3 126 ? -45.366 -42.527 14.144 1.00 44.62 126 ALA C CA 1
ATOM 3600 C C . ALA C 3 126 ? -45.696 -41.383 15.058 1.00 41.23 126 ALA C C 1
ATOM 3601 O O . ALA C 3 126 ? -45.061 -41.208 16.084 1.00 46.45 126 ALA C O 1
ATOM 3603 N N . PHE C 3 127 ? -46.596 -40.529 14.614 1.00 41.23 127 PHE C N 1
ATOM 3604 C CA . PHE C 3 127 ? -47.009 -39.396 15.406 1.00 43.86 127 PHE C CA 1
ATOM 3605 C C . PHE C 3 127 ? -48.219 -39.659 16.335 1.00 45.93 127 PHE C C 1
ATOM 3606 O O . PHE C 3 127 ? -48.824 -38.715 16.833 1.00 52.62 127 PHE C O 1
ATOM 3614 N N . HIS C 3 128 ? -48.613 -40.921 16.523 1.00 41.77 128 HIS C N 1
ATOM 3615 C CA . HIS C 3 128 ? -49.621 -41.261 17.545 1.00 38.66 128 HIS C CA 1
ATOM 3616 C C . HIS C 3 128 ? -49.077 -41.209 18.971 1.00 49.49 128 HIS C C 1
ATOM 3617 O O . HIS C 3 128 ? -47.891 -40.951 19.186 1.00 50.00 128 HIS C O 1
ATOM 3624 N N . GLY C 3 129 ? -49.947 -41.507 19.937 1.00 51.93 129 GLY C N 1
ATOM 3625 C CA . GLY C 3 129 ? -49.810 -41.019 21.303 1.00 48.59 129 GLY C CA 1
ATOM 3626 C C . GLY C 3 129 ? -48.808 -41.553 22.311 1.00 48.87 129 GLY C C 1
ATOM 3627 O O . GLY C 3 129 ? -48.204 -40.768 23.068 1.00 55.40 129 GLY C O 1
ATOM 3628 N N . GLY C 3 130 ? -48.604 -42.861 22.341 1.00 44.53 130 GLY C N 1
ATOM 3629 C CA . GLY C 3 130 ? -47.940 -43.482 23.485 1.00 47.46 130 GLY C CA 1
ATOM 3630 C C . GLY C 3 130 ? -46.508 -43.183 23.948 1.00 46.89 130 GLY C C 1
ATOM 3631 O O . GLY C 3 130 ? -46.076 -43.749 24.946 1.00 48.80 130 GLY C O 1
ATOM 3632 N N . ALA C 3 131 ? -45.752 -42.340 23.255 1.00 44.29 131 ALA C N 1
ATOM 3633 C CA . ALA C 3 131 ? -44.376 -42.087 23.678 1.00 42.59 131 ALA C CA 1
ATOM 3634 C C . ALA C 3 131 ? -44.252 -40.822 24.509 1.00 45.80 131 ALA C C 1
ATOM 3635 O O . ALA C 3 131 ? -44.759 -39.774 24.114 1.00 50.89 131 ALA C O 1
ATOM 3637 N N . VAL C 3 132 ? -43.600 -40.934 25.666 1.00 38.89 132 VAL C N 1
ATOM 3638 C CA . VAL C 3 132 ? -43.351 -39.808 26.581 1.00 38.66 132 VAL C CA 1
ATOM 3639 C C . VAL C 3 132 ? -41.939 -39.843 27.194 1.00 39.56 132 VAL C C 1
ATOM 3640 O O . VAL C 3 132 ? -41.557 -40.826 27.819 1.00 42.89 132 VAL C O 1
ATOM 3644 N N . LEU C 3 133 ? -41.168 -38.776 27.045 1.00 38.66 133 LEU C N 1
ATOM 3645 C CA . LEU C 3 133 ? -39.799 -38.778 27.538 1.00 38.66 133 LEU C CA 1
ATOM 3646 C C . LEU C 3 133 ? -39.748 -38.839 29.064 1.00 45.30 133 LEU C C 1
ATOM 3647 O O . LEU C 3 133 ? -40.609 -38.282 29.736 1.00 50.18 133 LEU C O 1
ATOM 3652 N N . ILE C 3 134 ? -38.771 -39.545 29.628 1.00 46.55 134 ILE C N 1
ATOM 3653 C CA . ILE C 3 134 ? -38.623 -39.499 31.071 1.00 43.72 134 ILE C CA 1
ATOM 3654 C C . ILE C 3 134 ? -37.588 -38.458 31.398 1.00 45.13 134 ILE C C 1
ATOM 3655 O O . ILE C 3 134 ? -36.402 -38.665 31.198 1.00 46.34 134 ILE C O 1
ATOM 3660 N N . GLN C 3 135 ? -38.056 -37.342 31.934 1.00 48.89 135 GLN C N 1
ATOM 3661 C CA . GLN C 3 135 ? -37.213 -36.184 32.147 1.00 47.56 135 GLN C CA 1
ATOM 3662 C C . GLN C 3 135 ? -36.348 -36.314 33.378 1.00 50.26 135 GLN C C 1
ATOM 3663 O O . GLN C 3 135 ? -36.615 -37.115 34.265 1.00 56.21 135 GLN C O 1
ATOM 3669 N N . SER C 3 136 ? -35.284 -35.531 33.413 1.00 51.10 136 SER C N 1
ATOM 3670 C CA . SER C 3 136 ? -34.431 -35.497 34.582 1.00 55.11 136 SER C CA 1
ATOM 3671 C C . SER C 3 136 ? -34.352 -34.120 35.207 1.00 59.54 136 SER C C 1
ATOM 3672 O O . SER C 3 136 ? -33.911 -33.158 34.563 1.00 65.89 136 SER C O 1
ATOM 3675 N N . GLU C 3 137 ? -34.781 -34.036 36.462 1.00 59.17 137 GLU C N 1
ATOM 3676 C CA . GLU C 3 137 ? -34.410 -32.919 37.312 1.00 60.16 137 GLU C CA 1
ATOM 3677 C C . GLU C 3 137 ? -32.911 -32.828 37.214 1.00 67.95 137 GLU C C 1
ATOM 3678 O O . GLU C 3 137 ? -32.235 -33.856 37.329 1.00 80.78 137 GLU C O 1
ATOM 3684 N N . ARG C 3 138 ? -32.406 -31.626 36.962 1.00 62.02 138 ARG C N 1
ATOM 3685 C CA . ARG C 3 138 ? -30.961 -31.344 36.844 1.00 67.31 138 ARG C CA 1
ATOM 3686 C C . ARG C 3 138 ? -30.294 -31.691 35.503 1.00 66.40 138 ARG C C 1
ATOM 3687 O O . ARG C 3 138 ? -29.179 -31.216 35.255 1.00 65.11 138 ARG C O 1
ATOM 3689 N N . SER C 3 139 ? -30.922 -32.497 34.640 1.00 65.74 139 SER C N 1
ATOM 3690 C CA . SER C 3 139 ? -30.240 -32.834 33.374 1.00 70.53 139 SER C CA 1
ATOM 3691 C C . SER C 3 139 ? -30.586 -32.080 32.099 1.00 66.50 139 SER C C 1
ATOM 3692 O O . SER C 3 139 ? -29.876 -32.266 31.101 1.00 71.26 139 SER C O 1
ATOM 3695 N N . ASP C 3 140 ? -31.670 -31.310 32.069 1.00 52.10 140 ASP C N 1
ATOM 3696 C CA . ASP C 3 140 ? -31.983 -30.521 30.861 1.00 59.78 140 ASP C CA 1
ATOM 3697 C C . ASP C 3 140 ? -32.311 -31.410 29.632 1.00 58.67 140 ASP C C 1
ATOM 3698 O O . ASP C 3 140 ? -32.938 -30.940 28.679 1.00 54.26 140 ASP C O 1
ATOM 3703 N N . TYR C 3 141 ? -31.941 -32.696 29.699 1.00 56.07 141 TYR C N 1
ATOM 3704 C CA . TYR C 3 141 ? -32.123 -33.674 28.622 1.00 47.45 141 TYR C CA 1
ATOM 3705 C C . TYR C 3 141 ? -32.581 -34.993 29.236 1.00 52.52 141 TYR C C 1
ATOM 3706 O O . TYR C 3 141 ? -32.181 -35.317 30.349 1.00 55.58 141 TYR C O 1
ATOM 3715 N N . PRO C 3 142 ? -33.401 -35.768 28.507 1.00 47.39 142 PRO C N 1
ATOM 3716 C CA . PRO C 3 142 ? -34.150 -36.868 29.110 1.00 48.50 142 PRO C CA 1
ATOM 3717 C C . PRO C 3 142 ? -33.265 -37.996 29.637 1.00 50.76 142 PRO C C 1
ATOM 3718 O O . PRO C 3 142 ? -32.219 -38.256 29.035 1.00 52.87 142 PRO C O 1
ATOM 3722 N N . TYR C 3 143 ? -33.685 -38.655 30.721 1.00 45.42 143 TYR C N 1
ATOM 3723 C CA . TYR C 3 143 ? -33.054 -39.901 31.153 1.00 45.38 143 TYR C CA 1
ATOM 3724 C C . TYR C 3 143 ? -33.253 -40.966 30.095 1.00 48.39 143 TYR C C 1
ATOM 3725 O O . TYR C 3 143 ? -32.321 -41.680 29.718 1.00 49.66 143 TYR C O 1
ATOM 3734 N N . ALA C 3 144 ? -34.494 -41.066 29.635 1.00 45.52 144 ALA C N 1
ATOM 3735 C CA . ALA C 3 144 ? -34.934 -42.187 28.824 1.00 44.95 144 ALA C CA 1
ATOM 3736 C C . ALA C 3 144 ? -36.218 -41.818 28.097 1.00 47.20 144 ALA C C 1
ATOM 3737 O O . ALA C 3 144 ? -36.588 -40.644 28.053 1.00 44.92 144 ALA C O 1
ATOM 3739 N N . CYS C 3 145 ? -36.866 -42.811 27.491 1.00 44.32 145 CYS C N 1
ATOM 3740 C CA . CYS C 3 145 ? -38.195 -42.623 26.931 1.00 43.19 145 CYS C CA 1
ATOM 3741 C C . CYS C 3 145 ? -39.124 -43.716 27.430 1.00 40.43 145 CYS C C 1
ATOM 3742 O O . CYS C 3 145 ? -38.744 -44.869 27.513 1.00 40.01 145 CYS C O 1
ATOM 3745 N N . LEU C 3 146 ? -40.347 -43.340 27.775 1.00 41.26 146 LEU C N 1
ATOM 3746 C CA . LEU C 3 146 ? -41.353 -44.313 28.155 1.00 44.00 146 LEU C CA 1
ATOM 3747 C C . LEU C 3 146 ? -42.333 -44.426 27.015 1.00 38.95 146 LEU C C 1
ATOM 3748 O O . LEU C 3 146 ? -42.682 -43.424 26.415 1.00 42.58 146 LEU C O 1
ATOM 3753 N N . THR C 3 147 ? -42.758 -45.643 26.696 1.00 38.66 147 THR C N 1
ATOM 3754 C CA . THR C 3 147 ? -43.597 -45.835 25.539 1.00 38.66 147 THR C CA 1
ATOM 3755 C C . THR C 3 147 ? -44.690 -46.834 25.803 1.00 38.66 147 THR C C 1
ATOM 3756 O O . THR C 3 147 ? -44.441 -47.938 26.271 1.00 38.66 147 THR C O 1
ATOM 3760 N N . ILE C 3 148 ? -45.919 -46.441 25.500 1.00 39.38 148 ILE C N 1
ATOM 3761 C CA . ILE C 3 148 ? -47.035 -47.352 25.662 1.00 43.15 148 ILE C CA 1
ATOM 3762 C C . ILE C 3 148 ? -47.741 -47.586 24.336 1.00 40.57 148 ILE C C 1
ATOM 3763 O O . ILE C 3 148 ? -47.823 -46.686 23.522 1.00 48.63 148 ILE C O 1
ATOM 3768 N N . SER C 3 149 ? -48.213 -48.803 24.102 1.00 38.66 149 SER C N 1
ATOM 3769 C CA . SER C 3 149 ? -48.875 -49.119 22.847 1.00 40.95 149 SER C CA 1
ATOM 3770 C C . SER C 3 149 ? -50.039 -50.116 22.980 1.00 46.07 149 SER C C 1
ATOM 3771 O O . SER C 3 149 ? -49.922 -51.165 23.622 1.00 43.75 149 SER C O 1
ATOM 3774 N N . GLY C 3 150 ? -51.136 -49.821 22.289 1.00 50.90 150 GLY C N 1
ATOM 3775 C CA . GLY C 3 150 ? -52.253 -50.750 22.215 1.00 51.84 150 GLY C CA 1
ATOM 3776 C C . GLY C 3 150 ? -53.562 -50.346 22.852 1.00 45.38 150 GLY C C 1
ATOM 3777 O O . GLY C 3 150 ? -54.557 -51.059 22.734 1.00 44.23 150 GLY C O 1
ATOM 3778 N N . LEU C 3 151 ? -53.565 -49.219 23.541 1.00 38.79 151 LEU C N 1
ATOM 3779 C CA . LEU C 3 151 ? -54.818 -48.633 23.957 1.00 44.72 151 LEU C CA 1
ATOM 3780 C C . LEU C 3 151 ? -55.181 -47.625 22.878 1.00 48.52 151 LEU C C 1
ATOM 3781 O O . LEU C 3 151 ? -54.443 -47.481 21.902 1.00 55.72 151 LEU C O 1
ATOM 3786 N N . LYS C 3 152 ? -56.301 -46.931 23.028 1.00 48.71 152 LYS C N 1
ATOM 3787 C CA . LYS C 3 152 ? -56.553 -45.796 22.159 1.00 51.57 152 LYS C CA 1
ATOM 3788 C C . LYS C 3 152 ? -55.424 -44.807 22.430 1.00 50.19 152 LYS C C 1
ATOM 3789 O O . LYS C 3 152 ? -54.894 -44.727 23.542 1.00 46.97 152 LYS C O 1
ATOM 3791 N N . GLN C 3 153 ? -55.057 -44.077 21.392 1.00 51.15 153 GLN C N 1
ATOM 3792 C CA . GLN C 3 153 ? -53.911 -43.188 21.408 1.00 46.51 153 GLN C CA 1
ATOM 3793 C C . GLN C 3 153 ? -53.837 -42.276 22.647 1.00 46.15 153 GLN C C 1
ATOM 3794 O O . GLN C 3 153 ? -52.816 -42.213 23.324 1.00 40.58 153 GLN C O 1
ATOM 3800 N N . GLU C 3 154 ? -54.935 -41.589 22.943 1.00 51.16 154 GLU C N 1
ATOM 3801 C CA . GLU C 3 154 ? -54.990 -40.607 24.024 1.00 51.71 154 GLU C CA 1
ATOM 3802 C C . GLU C 3 154 ? -54.748 -41.274 25.383 1.00 50.30 154 GLU C C 1
ATOM 3803 O O . GLU C 3 154 ? -54.151 -40.683 26.305 1.00 39.40 154 GLU C O 1
ATOM 3809 N N . GLU C 3 155 ? -55.226 -42.513 25.479 1.00 46.67 155 GLU C N 1
ATOM 3810 C CA . GLU C 3 155 ? -55.025 -43.348 26.650 1.00 47.18 155 GLU C CA 1
ATOM 3811 C C . GLU C 3 155 ? -53.552 -43.734 26.829 1.00 48.53 155 GLU C C 1
ATOM 3812 O O . GLU C 3 155 ? -52.995 -43.550 27.918 1.00 50.92 155 GLU C O 1
ATOM 3818 N N . ASP C 3 156 ? -52.923 -44.246 25.769 1.00 48.45 156 ASP C N 1
ATOM 3819 C CA . ASP C 3 156 ? -51.490 -44.542 25.786 1.00 42.94 156 ASP C CA 1
ATOM 3820 C C . ASP C 3 156 ? -50.711 -43.337 26.319 1.00 48.75 156 ASP C C 1
ATOM 3821 O O . ASP C 3 156 ? -49.825 -43.473 27.174 1.00 52.15 156 ASP C O 1
ATOM 3826 N N . HIS C 3 157 ? -51.050 -42.154 25.811 1.00 45.83 157 HIS C N 1
ATOM 3827 C CA . HIS C 3 157 ? -50.346 -40.942 26.190 1.00 43.79 157 HIS C CA 1
ATOM 3828 C C . HIS C 3 157 ? -50.658 -40.546 27.608 1.00 47.55 157 HIS C C 1
ATOM 3829 O O . HIS C 3 157 ? -49.808 -39.999 28.311 1.00 48.63 157 HIS C O 1
ATOM 3836 N N . LEU C 3 158 ? -51.896 -40.760 28.024 1.00 48.09 158 LEU C N 1
ATOM 3837 C CA . LEU C 3 158 ? -52.260 -40.272 29.343 1.00 52.31 158 LEU C CA 1
ATOM 3838 C C . LEU C 3 158 ? -51.802 -41.261 30.383 1.00 49.96 158 LEU C C 1
ATOM 3839 O O . LEU C 3 158 ? -51.453 -40.869 31.489 1.00 47.87 158 LEU C O 1
ATOM 3844 N N . MET C 3 159 ? -51.782 -42.541 30.026 1.00 50.63 159 MET C N 1
ATOM 3845 C CA . MET C 3 159 ? -51.295 -43.540 30.963 1.00 48.93 159 MET C CA 1
ATOM 3846 C C . MET C 3 159 ? -49.833 -43.294 31.248 1.00 49.90 159 MET C C 1
ATOM 3847 O O . MET C 3 159 ? -49.388 -43.407 32.390 1.00 53.88 159 MET C O 1
ATOM 3852 N N . ALA C 3 160 ? -49.081 -42.955 30.209 1.00 49.26 160 ALA C N 1
ATOM 3853 C CA . ALA C 3 160 ? -47.656 -42.747 30.385 1.00 48.01 160 ALA C CA 1
ATOM 3854 C C . ALA C 3 160 ? -47.431 -41.591 31.333 1.00 46.77 160 ALA C C 1
ATOM 3855 O O . ALA C 3 160 ? -46.856 -41.771 32.403 1.00 49.61 160 ALA C O 1
ATOM 3857 N N . VAL C 3 161 ? -47.948 -40.421 30.960 1.00 51.99 161 VAL C N 1
ATOM 3858 C CA . VAL C 3 161 ? -47.832 -39.199 31.768 1.00 50.75 161 VAL C CA 1
ATOM 3859 C C . VAL C 3 161 ? -48.371 -39.374 33.190 1.00 50.11 161 VAL C C 1
ATOM 3860 O O . VAL C 3 161 ? -47.714 -38.998 34.159 1.00 53.27 161 VAL C O 1
ATOM 3864 N N . SER C 3 162 ? -49.561 -39.946 33.319 1.00 43.49 162 SER C N 1
ATOM 3865 C CA . SER C 3 162 ? -50.139 -40.125 34.637 1.00 50.21 162 SER C CA 1
ATOM 3866 C C . SER C 3 162 ? -49.254 -41.027 35.481 1.00 53.76 162 SER C C 1
ATOM 3867 O O . SER C 3 162 ? -48.922 -40.681 36.613 1.00 57.08 162 SER C O 1
ATOM 3870 N N . SER C 3 163 ? -48.856 -42.170 34.928 1.00 52.57 163 SER C N 1
ATOM 3871 C CA . SER C 3 163 ? -48.041 -43.126 35.671 1.00 51.22 163 SER C CA 1
ATOM 3872 C C . SER C 3 163 ? -46.701 -42.499 36.037 1.00 50.68 163 SER C C 1
ATOM 3873 O O . SER C 3 163 ? -46.203 -42.655 37.146 1.00 50.89 163 SER C O 1
ATOM 3876 N N . LEU C 3 164 ? -46.145 -41.749 35.102 1.00 50.16 164 LEU C N 1
ATOM 3877 C CA . LEU C 3 164 ? -44.855 -41.114 35.287 1.00 47.92 164 LEU C CA 1
ATOM 3878 C C . LEU C 3 164 ? -44.884 -40.051 36.403 1.00 53.98 164 LEU C C 1
ATOM 3879 O O . LEU C 3 164 ? -43.880 -39.822 37.074 1.00 52.07 164 LEU C O 1
ATOM 3884 N N . ILE C 3 165 ? -46.024 -39.375 36.572 1.00 55.07 165 ILE C N 1
ATOM 3885 C CA . ILE C 3 165 ? -46.183 -38.370 37.634 1.00 53.68 165 ILE C CA 1
ATOM 3886 C C . ILE C 3 165 ? -46.538 -39.028 38.972 1.00 50.58 165 ILE C C 1
ATOM 3887 O O . ILE C 3 165 ? -45.996 -38.677 40.015 1.00 48.29 165 ILE C O 1
ATOM 3892 N N . ALA C 3 166 ? -47.441 -39.997 38.916 1.00 48.42 166 ALA C N 1
ATOM 3893 C CA . ALA C 3 166 ? -47.806 -40.787 40.077 1.00 51.48 166 ALA C CA 1
ATOM 3894 C C . ALA C 3 166 ? -46.567 -41.421 40.699 1.00 55.61 166 ALA C C 1
ATOM 3895 O O . ALA C 3 166 ? -46.292 -41.231 41.887 1.00 57.46 166 ALA C O 1
ATOM 3897 N N . PHE C 3 167 ? -45.821 -42.162 39.881 1.00 57.39 167 PHE C N 1
ATOM 3898 C CA . PHE C 3 167 ? -44.563 -42.783 40.299 1.00 57.24 167 PHE C CA 1
ATOM 3899 C C . PHE C 3 167 ? -43.610 -41.755 40.911 1.00 57.06 167 PHE C C 1
ATOM 3900 O O . PHE C 3 167 ? -43.131 -41.922 42.026 1.00 56.61 167 PHE C O 1
ATOM 3908 N N . ALA C 3 168 ? -43.340 -40.686 40.175 1.00 52.46 168 ALA C N 1
ATOM 3909 C CA . ALA C 3 168 ? -42.407 -39.690 40.646 1.00 51.79 168 ALA C CA 1
ATOM 3910 C C . ALA C 3 168 ? -42.870 -39.117 41.984 1.00 60.37 168 ALA C C 1
ATOM 3911 O O . ALA C 3 168 ? -42.053 -38.750 42.829 1.00 61.88 168 ALA C O 1
ATOM 3913 N N . ASN C 3 169 ? -44.186 -39.073 42.178 1.00 61.99 169 ASN C N 1
ATOM 3914 C CA . ASN C 3 169 ? -44.777 -38.526 43.400 1.00 66.54 169 ASN C CA 1
ATOM 3915 C C . ASN C 3 169 ? -44.882 -39.541 44.538 1.00 68.05 169 ASN C C 1
ATOM 3916 O O . ASN C 3 169 ? -45.477 -39.231 45.571 1.00 75.12 169 ASN C O 1
ATOM 3921 N N . GLU C 3 170 ? -44.384 -40.761 44.344 1.00 62.97 170 GLU C N 1
ATOM 3922 C CA . GLU C 3 170 ? -44.294 -41.696 45.466 1.00 65.09 170 GLU C CA 1
ATOM 3923 C C . GLU C 3 170 ? -42.886 -41.719 46.051 1.00 74.99 170 GLU C C 1
ATOM 3924 O O . GLU C 3 170 ? -42.639 -42.295 47.116 1.00 81.94 170 GLU C O 1
ATOM 3930 N N . SER C 3 171 ? -41.986 -41.017 45.377 1.00 72.52 171 SER C N 1
ATOM 3931 C CA . SER C 3 171 ? -40.637 -40.754 45.879 1.00 79.62 171 SER C CA 1
ATOM 3932 C C . SER C 3 171 ? -40.677 -39.462 46.714 1.00 81.95 171 SER C C 1
ATOM 3933 O O . SER C 3 171 ? -39.648 -38.840 47.003 1.00 77.70 171 SER C O 1
ATOM 3936 N N . LEU C 3 172 ? -41.907 -39.036 47.002 1.00 83.80 172 LEU C N 1
ATOM 3937 C CA . LEU C 3 172 ? -42.226 -38.142 48.110 1.00 84.33 172 LEU C CA 1
ATOM 3938 C C . LEU C 3 172 ? -41.898 -38.769 49.482 1.00 89.05 172 LEU C C 1
ATOM 3939 O O . LEU C 3 172 ? -42.051 -38.117 50.521 1.00 91.91 172 LEU C O 1
ATOM 3941 N N . GLU C 3 173 ? -41.495 -40.039 49.495 1.00 86.65 173 GLU C N 1
ATOM 3942 C CA . GLU C 3 173 ? -40.863 -40.615 50.687 1.00 91.75 173 GLU C CA 1
ATOM 3943 C C . GLU C 3 173 ? -39.338 -40.374 50.708 1.00 85.91 173 GLU C C 1
ATOM 3944 O O . GLU C 3 173 ? -38.588 -41.188 51.250 1.00 87.53 173 GLU C O 1
ATOM 3950 N N . GLU C 3 174 ? -38.802 -39.382 50.189 1.00 72.04 174 GLU C N 1
ATOM 3951 N N . MET D 4 1 ? -35.684 -71.477 43.164 1.00 73.57 1 MET D N 1
ATOM 3952 C CA . MET D 4 1 ? -34.250 -71.441 43.452 1.00 74.90 1 MET D CA 1
ATOM 3953 C C . MET D 4 1 ? -33.441 -72.170 42.379 1.00 70.41 1 MET D C 1
ATOM 3954 O O . MET D 4 1 ? -33.724 -73.316 42.036 1.00 68.86 1 MET D O 1
ATOM 3959 N N . VAL D 4 2 ? -32.426 -71.505 41.849 1.00 64.41 2 VAL D N 1
ATOM 3960 C CA . VAL D 4 2 ? -31.664 -72.079 40.760 1.00 61.87 2 VAL D CA 1
ATOM 3961 C C . VAL D 4 2 ? -30.183 -72.116 41.133 1.00 68.34 2 VAL D C 1
ATOM 3962 O O . VAL D 4 2 ? -29.565 -71.070 41.357 1.00 65.25 2 VAL D O 1
ATOM 3966 N N . VAL D 4 3 ? -29.620 -73.319 41.233 1.00 67.10 3 VAL D N 1
ATOM 3967 C CA . VAL D 4 3 ? -28.178 -73.447 41.422 1.00 71.54 3 VAL D CA 1
ATOM 3968 C C . VAL D 4 3 ? -27.554 -74.142 40.210 1.00 71.58 3 VAL D C 1
ATOM 3969 O O . VAL D 4 3 ? -28.070 -75.147 39.710 1.00 68.47 3 VAL D O 1
ATOM 3971 N N . LEU D 4 4 ? -26.456 -73.580 39.722 1.00 67.83 4 LEU D N 1
ATOM 3972 C CA . LEU D 4 4 ? -25.750 -74.144 38.581 1.00 68.68 4 LEU D CA 1
ATOM 3973 C C . LEU D 4 4 ? -24.828 -75.292 39.039 1.00 70.68 4 LEU D C 1
ATOM 3974 O O . LEU D 4 4 ? -24.038 -75.105 39.966 1.00 73.87 4 LEU D O 1
ATOM 3979 N N . ASP D 4 5 ? -24.879 -76.458 38.393 1.00 63.42 5 ASP D N 1
ATOM 3980 C CA . ASP D 4 5 ? -23.942 -77.503 38.790 1.00 68.65 5 ASP D CA 1
ATOM 3981 C C . ASP D 4 5 ? -22.557 -77.004 38.429 1.00 67.07 5 ASP D C 1
ATOM 3982 O O . ASP D 4 5 ? -22.255 -76.804 37.255 1.00 70.94 5 ASP D O 1
ATOM 3984 N N . LYS D 4 6 ? -21.697 -76.836 39.427 1.00 63.14 6 LYS D N 1
ATOM 3985 C CA . LYS D 4 6 ? -20.400 -76.243 39.151 1.00 63.99 6 LYS D CA 1
ATOM 3986 C C . LYS D 4 6 ? -19.603 -77.214 38.299 1.00 63.42 6 LYS D C 1
ATOM 3987 O O . LYS D 4 6 ? -18.734 -76.798 37.528 1.00 63.38 6 LYS D O 1
ATOM 3989 N N . LYS D 4 7 ? -19.922 -78.503 38.421 1.00 61.09 7 LYS D N 1
ATOM 3990 C CA . LYS D 4 7 ? -19.252 -79.518 37.617 1.00 69.00 7 LYS D CA 1
ATOM 3991 C C . LYS D 4 7 ? -19.487 -79.207 36.148 1.00 63.30 7 LYS D C 1
ATOM 3992 O O . LYS D 4 7 ? -18.544 -78.923 35.391 1.00 51.66 7 LYS D O 1
ATOM 3994 N N . LEU D 4 8 ? -20.769 -79.196 35.786 1.00 64.33 8 LEU D N 1
ATOM 3995 C CA . LEU D 4 8 ? -21.208 -78.999 34.405 1.00 64.07 8 LEU D CA 1
ATOM 3996 C C . LEU D 4 8 ? -20.670 -77.708 33.772 1.00 57.07 8 LEU D C 1
ATOM 3997 O O . LEU D 4 8 ? -20.301 -77.707 32.596 1.00 54.26 8 LEU D O 1
ATOM 4002 N N . LEU D 4 9 ? -20.603 -76.631 34.551 1.00 49.64 9 LEU D N 1
ATOM 4003 C CA . LEU D 4 9 ? -20.064 -75.377 34.049 1.00 50.43 9 LEU D CA 1
ATOM 4004 C C . LEU D 4 9 ? -18.624 -75.527 33.579 1.00 55.33 9 LEU D C 1
ATOM 4005 O O . LEU D 4 9 ? -18.296 -75.156 32.451 1.00 60.21 9 LEU D O 1
ATOM 4010 N N . GLU D 4 10 ? -17.768 -76.077 34.437 1.00 64.12 10 GLU D N 1
ATOM 4011 C CA . GLU D 4 10 ? -16.349 -76.241 34.109 1.00 62.26 10 GLU D CA 1
ATOM 4012 C C . GLU D 4 10 ? -16.181 -77.156 32.894 1.00 64.02 10 GLU D C 1
ATOM 4013 O O . GLU D 4 10 ? -15.312 -76.923 32.048 1.00 65.44 10 GLU D O 1
ATOM 4015 N N . ARG D 4 11 ? -17.023 -78.186 32.814 1.00 56.08 11 ARG D N 1
ATOM 4016 C CA . ARG D 4 11 ? -17.076 -79.048 31.638 1.00 60.48 11 ARG D CA 1
ATOM 4017 C C . ARG D 4 11 ? -17.311 -78.202 30.395 1.00 67.87 11 ARG D C 1
ATOM 4018 O O . ARG D 4 11 ? -16.434 -78.092 29.520 1.00 63.92 11 ARG D O 1
ATOM 4026 N N . LEU D 4 12 ? -18.498 -77.592 30.355 1.00 66.17 12 LEU D N 1
ATOM 4027 C CA . LEU D 4 12 ? -18.897 -76.707 29.274 1.00 59.66 12 LEU D CA 1
ATOM 4028 C C . LEU D 4 12 ? -17.768 -75.741 28.950 1.00 64.38 12 LEU D C 1
ATOM 4029 O O . LEU D 4 12 ? -17.387 -75.613 27.784 1.00 69.17 12 LEU D O 1
ATOM 4034 N N . THR D 4 13 ? -17.213 -75.089 29.971 1.00 56.62 13 THR D N 1
ATOM 4035 C CA . THR D 4 13 ? -16.134 -74.130 29.740 1.00 62.53 13 THR D CA 1
ATOM 4036 C C . THR D 4 13 ? -14.964 -74.736 28.954 1.00 64.54 13 THR D C 1
ATOM 4037 O O . THR D 4 13 ? -14.319 -74.059 28.154 1.00 64.52 13 THR D O 1
ATOM 4041 N N . SER D 4 14 ? -14.708 -76.018 29.180 1.00 65.71 14 SER D N 1
ATOM 4042 C CA . SER D 4 14 ? -13.573 -76.705 28.569 1.00 68.93 14 SER D CA 1
ATOM 4043 C C . SER D 4 14 ? -13.990 -77.405 27.284 1.00 67.91 14 SER D C 1
ATOM 4044 O O . SER D 4 14 ? -13.228 -78.190 26.715 1.00 67.23 14 SER D O 1
ATOM 4047 N N . ARG D 4 15 ? -15.229 -77.151 26.873 1.00 67.10 15 ARG D N 1
ATOM 4048 C CA . ARG D 4 15 ? -15.811 -77.761 25.679 1.00 66.43 15 ARG D CA 1
ATOM 4049 C C . ARG D 4 15 ? -15.779 -79.279 25.820 1.00 61.16 15 ARG D C 1
ATOM 4050 O O . ARG D 4 15 ? -15.577 -80.017 24.860 1.00 67.03 15 ARG D O 1
ATOM 4052 N N . LYS D 4 16 ? -16.003 -79.735 27.042 1.00 64.22 16 LYS D N 1
ATOM 4053 C CA . LYS D 4 16 ? -15.959 -81.153 27.352 1.00 66.81 16 LYS D CA 1
ATOM 4054 C C . LYS D 4 16 ? -17.244 -81.893 26.982 1.00 65.09 16 LYS D C 1
ATOM 4055 O O . LYS D 4 16 ? -17.295 -83.119 27.066 1.00 65.19 16 LYS D O 1
ATOM 4057 N N . VAL D 4 17 ? -18.274 -81.161 26.563 1.00 62.86 17 VAL D N 1
ATOM 4058 C CA . VAL D 4 17 ? -19.633 -81.715 26.556 1.00 63.27 17 VAL D CA 1
ATOM 4059 C C . VAL D 4 17 ? -20.218 -81.971 25.148 1.00 65.25 17 VAL D C 1
ATOM 4060 O O . VAL D 4 17 ? -20.438 -81.043 24.362 1.00 63.99 17 VAL D O 1
ATOM 4064 N N . PRO D 4 18 ? -20.487 -83.246 24.836 1.00 64.89 18 PRO D N 1
ATOM 4065 C CA . PRO D 4 18 ? -20.944 -83.687 23.511 1.00 62.56 18 PRO D CA 1
ATOM 4066 C C . PRO D 4 18 ? -22.321 -83.143 23.098 1.00 62.64 18 PRO D C 1
ATOM 4067 O O . PRO D 4 18 ? -23.224 -83.044 23.929 1.00 60.55 18 PRO D O 1
ATOM 4071 N N . LEU D 4 19 ? -22.469 -82.833 21.808 1.00 62.78 19 LEU D N 1
ATOM 4072 C CA . LEU D 4 19 ? -23.699 -82.269 21.259 1.00 52.87 19 LEU D CA 1
ATOM 4073 C C . LEU D 4 19 ? -24.936 -83.044 21.673 1.00 58.11 19 LEU D C 1
ATOM 4074 O O . LEU D 4 19 ? -25.970 -82.444 21.967 1.00 60.23 19 LEU D O 1
ATOM 4079 N N . GLU D 4 20 ? -24.851 -84.371 21.687 1.00 59.98 20 GLU D N 1
ATOM 4080 C CA . GLU D 4 20 ? -26.023 -85.153 22.065 1.00 56.23 20 GLU D CA 1
ATOM 4081 C C . GLU D 4 20 ? -26.333 -84.908 23.535 1.00 58.34 20 GLU D C 1
ATOM 4082 O O . GLU D 4 20 ? -27.483 -85.021 23.951 1.00 60.56 20 GLU D O 1
ATOM 4084 N N . GLN D 4 21 ? -25.319 -84.551 24.320 1.00 51.27 21 GLN D N 1
ATOM 4085 C CA . GLN D 4 21 ? -25.581 -84.181 25.705 1.00 63.21 21 GLN D CA 1
ATOM 4086 C C . GLN D 4 21 ? -26.317 -82.849 25.717 1.00 62.48 21 GLN D C 1
ATOM 4087 O O . GLN D 4 21 ? -27.403 -82.732 26.299 1.00 59.57 21 GLN D O 1
ATOM 4093 N N . LEU D 4 22 ? -25.718 -81.864 25.046 1.00 59.14 22 LEU D N 1
ATOM 4094 C CA . LEU D 4 22 ? -26.287 -80.531 24.913 1.00 51.13 22 LEU D CA 1
ATOM 4095 C C . LEU D 4 22 ? -27.764 -80.617 24.527 1.00 52.58 22 LEU D C 1
ATOM 4096 O O . LEU D 4 22 ? -28.647 -80.215 25.293 1.00 51.84 22 LEU D O 1
ATOM 4101 N N . GLU D 4 23 ? -28.030 -81.178 23.356 1.00 50.12 23 GLU D N 1
ATOM 4102 C CA . GLU D 4 23 ? -29.389 -81.277 22.862 1.00 54.19 23 GLU D CA 1
ATOM 4103 C C . GLU D 4 23 ? -30.316 -81.903 23.909 1.00 57.23 23 GLU D C 1
ATOM 4104 O O . GLU D 4 23 ? -31.480 -81.513 24.012 1.00 59.49 23 GLU D O 1
ATOM 4110 N N . ASP D 4 24 ? -29.795 -82.838 24.706 1.00 59.45 24 ASP D N 1
ATOM 4111 C CA . ASP D 4 24 ? -30.622 -83.560 25.676 1.00 57.06 24 ASP D CA 1
ATOM 4112 C C . ASP D 4 24 ? -31.115 -82.639 26.784 1.00 50.18 24 ASP D C 1
ATOM 4113 O O . ASP D 4 24 ? -32.260 -82.746 27.206 1.00 45.44 24 ASP D O 1
ATOM 4118 N N . MET D 4 25 ? -30.249 -81.738 27.246 1.00 52.94 25 MET D N 1
ATOM 4119 C CA . MET D 4 25 ? -30.639 -80.724 28.232 1.00 54.80 25 MET D CA 1
ATOM 4120 C C . MET D 4 25 ? -31.695 -79.827 27.627 1.00 59.69 25 MET D C 1
ATOM 4121 O O . MET D 4 25 ? -32.759 -79.578 28.216 1.00 55.02 25 MET D O 1
ATOM 4126 N N . GLU D 4 26 ? -31.373 -79.355 26.425 1.00 58.95 26 GLU D N 1
ATOM 4127 C CA . GLU D 4 26 ? -32.174 -78.382 25.722 1.00 46.32 26 GLU D CA 1
ATOM 4128 C C . GLU D 4 26 ? -33.556 -78.957 25.419 1.00 46.57 26 GLU D C 1
ATOM 4129 O O . GLU D 4 26 ? -34.556 -78.295 25.639 1.00 52.14 26 GLU D O 1
ATOM 4135 N N . LYS D 4 27 ? -33.624 -80.209 24.993 1.00 47.65 27 LYS D N 1
ATOM 4136 C CA . LYS D 4 27 ? -34.910 -80.872 24.733 1.00 49.11 27 LYS D CA 1
ATOM 4137 C C . LYS D 4 27 ? -35.772 -80.980 25.992 1.00 50.14 27 LYS D C 1
ATOM 4138 O O . LYS D 4 27 ? -36.957 -81.314 25.926 1.00 44.73 27 LYS D O 1
ATOM 4140 N N . ARG D 4 28 ? -35.160 -80.745 27.149 1.00 54.83 28 ARG D N 1
ATOM 4141 C CA . ARG D 4 28 ? -35.877 -80.857 28.407 1.00 52.52 28 ARG D CA 1
ATOM 4142 C C . ARG D 4 28 ? -36.536 -79.535 28.785 1.00 59.27 28 ARG D C 1
ATOM 4143 O O . ARG D 4 28 ? -37.478 -79.530 29.588 1.00 54.33 28 ARG D O 1
ATOM 4145 N N . CYS D 4 29 ? -36.117 -78.429 28.153 1.00 60.56 29 CYS D N 1
ATOM 4146 C CA . CYS D 4 29 ? -36.648 -77.129 28.555 1.00 52.89 29 CYS D CA 1
ATOM 4147 C C . CYS D 4 29 ? -37.939 -76.854 27.830 1.00 52.82 29 CYS D C 1
ATOM 4148 O O . CYS D 4 29 ? -37.936 -76.287 26.745 1.00 52.19 29 CYS D O 1
ATOM 4151 N N . PHE D 4 30 ? -39.049 -77.118 28.503 1.00 52.71 30 PHE D N 1
ATOM 4152 C CA . PHE D 4 30 ? -40.328 -77.011 27.846 1.00 55.09 30 PHE D CA 1
ATOM 4153 C C . PHE D 4 30 ? -41.449 -76.750 28.827 1.00 54.12 30 PHE D C 1
ATOM 4154 O O . PHE D 4 30 ? -41.422 -77.205 29.960 1.00 57.08 30 PHE D O 1
ATOM 4162 N N . LEU D 4 31 ? -42.441 -76.012 28.356 1.00 54.81 31 LEU D N 1
ATOM 4163 C CA . LEU D 4 31 ? -43.566 -75.617 29.165 1.00 50.16 31 LEU D CA 1
ATOM 4164 C C . LEU D 4 31 ? -44.791 -76.255 28.562 1.00 52.96 31 LEU D C 1
ATOM 4165 O O . LEU D 4 31 ? -44.786 -76.627 27.391 1.00 56.13 31 LEU D O 1
ATOM 4170 N N . SER D 4 32 ? -45.828 -76.427 29.364 1.00 54.20 32 SER D N 1
ATOM 4171 C CA . SER D 4 32 ? -47.057 -76.976 28.835 1.00 54.42 32 SER D CA 1
ATOM 4172 C C . SER D 4 32 ? -48.005 -75.865 28.457 1.00 54.82 32 SER D C 1
ATOM 4173 O O . SER D 4 32 ? -49.069 -76.138 27.917 1.00 61.59 32 SER D O 1
ATOM 4176 N N . THR D 4 33 ? -47.624 -74.615 28.740 1.00 58.58 33 THR D N 1
ATOM 4177 C CA . THR D 4 33 ? -48.551 -73.491 28.566 1.00 58.96 33 THR D CA 1
ATOM 4178 C C . THR D 4 33 ? -48.022 -72.242 27.840 1.00 58.10 33 THR D C 1
ATOM 4179 O O . THR D 4 33 ? -48.491 -71.895 26.761 1.00 59.88 33 THR D O 1
ATOM 4183 N N . PHE D 4 34 ? -47.094 -71.526 28.446 1.00 53.47 34 PHE D N 1
ATOM 4184 C CA . PHE D 4 34 ? -46.703 -70.231 27.884 1.00 54.73 34 PHE D CA 1
ATOM 4185 C C . PHE D 4 34 ? -47.814 -69.230 27.547 1.00 49.82 34 PHE D C 1
ATOM 4186 O O . PHE D 4 34 ? -48.142 -69.078 26.387 1.00 50.28 34 PHE D O 1
ATOM 4194 N N . THR D 4 35 ? -48.401 -68.584 28.552 1.00 52.14 35 THR D N 1
ATOM 4195 C CA . THR D 4 35 ? -49.240 -67.390 28.352 1.00 47.72 35 THR D CA 1
ATOM 4196 C C . THR D 4 35 ? -48.430 -66.106 28.413 1.00 48.68 35 THR D C 1
ATOM 4197 O O . THR D 4 35 ? -47.249 -66.132 28.768 1.00 51.70 35 THR D O 1
ATOM 4201 N N . TYR D 4 36 ? -49.073 -64.969 28.162 1.00 45.16 36 TYR D N 1
ATOM 4202 C CA . TYR D 4 36 ? -48.393 -63.680 28.349 1.00 48.23 36 TYR D CA 1
ATOM 4203 C C . TYR D 4 36 ? -47.843 -63.555 29.784 1.00 48.88 36 TYR D C 1
ATOM 4204 O O . TYR D 4 36 ? -46.878 -62.815 30.039 1.00 45.94 36 TYR D O 1
ATOM 4213 N N . GLN D 4 37 ? -48.522 -64.230 30.714 1.00 40.61 37 GLN D N 1
ATOM 4214 C CA . GLN D 4 37 ? -48.199 -64.167 32.127 1.00 46.62 37 GLN D CA 1
ATOM 4215 C C . GLN D 4 37 ? -47.060 -65.121 32.447 1.00 50.69 37 GLN D C 1
ATOM 4216 O O . GLN D 4 37 ? -46.151 -64.792 33.232 1.00 44.86 37 GLN D O 1
ATOM 4222 N N . ASP D 4 38 ? -47.125 -66.302 31.832 1.00 47.32 38 ASP D N 1
ATOM 4223 C CA . ASP D 4 38 ? -46.018 -67.243 31.875 1.00 46.90 38 ASP D CA 1
ATOM 4224 C C . ASP D 4 38 ? -44.728 -66.542 31.496 1.00 47.34 38 ASP D C 1
ATOM 4225 O O . ASP D 4 38 ? -43.696 -66.722 32.137 1.00 50.79 38 ASP D O 1
ATOM 4230 N N . ALA D 4 39 ? -44.798 -65.722 30.459 1.00 46.62 39 ALA D N 1
ATOM 4231 C CA . ALA D 4 39 ? -43.642 -64.958 30.033 1.00 46.01 39 ALA D CA 1
ATOM 4232 C C . ALA D 4 39 ? -43.142 -64.089 31.167 1.00 42.93 39 ALA D C 1
ATOM 4233 O O . ALA D 4 39 ? -41.961 -64.087 31.476 1.00 46.20 39 ALA D O 1
ATOM 4235 N N . PHE D 4 40 ? -44.047 -63.352 31.793 1.00 43.91 40 PHE D N 1
ATOM 4236 C CA . PHE D 4 40 ? -43.632 -62.378 32.783 1.00 44.08 40 PHE D CA 1
ATOM 4237 C C . PHE D 4 40 ? -43.125 -63.082 34.040 1.00 48.74 40 PHE D C 1
ATOM 4238 O O . PHE D 4 40 ? -42.145 -62.657 34.669 1.00 44.16 40 PHE D O 1
ATOM 4246 N N . ASP D 4 41 ? -43.811 -64.159 34.405 1.00 48.09 41 ASP D N 1
ATOM 4247 C CA . ASP D 4 41 ? -43.390 -64.940 35.541 1.00 45.44 41 ASP D CA 1
ATOM 4248 C C . ASP D 4 41 ? -42.001 -65.482 35.258 1.00 48.23 41 ASP D C 1
ATOM 4249 O O . ASP D 4 41 ? -41.077 -65.253 36.046 1.00 54.16 41 ASP D O 1
ATOM 4254 N N . LEU D 4 42 ? -41.838 -66.152 34.118 1.00 44.75 42 LEU D N 1
ATOM 4255 C CA . LEU D 4 42 ? -40.547 -66.739 33.770 1.00 45.43 42 LEU D CA 1
ATOM 4256 C C . LEU D 4 42 ? -39.418 -65.710 33.744 1.00 44.86 42 LEU D C 1
ATOM 4257 O O . LEU D 4 42 ? -38.331 -65.971 34.246 1.00 48.60 42 LEU D O 1
ATOM 4262 N N . GLY D 4 43 ? -39.675 -64.541 33.176 1.00 42.17 43 GLY D N 1
ATOM 4263 C CA . GLY D 4 43 ? -38.660 -63.514 33.091 1.00 41.39 43 GLY D CA 1
ATOM 4264 C C . GLY D 4 43 ? -38.215 -62.964 34.438 1.00 45.08 43 GLY D C 1
ATOM 4265 O O . GLY D 4 43 ? -37.032 -62.660 34.626 1.00 40.77 43 GLY D O 1
ATOM 4266 N N . THR D 4 44 ? -39.148 -62.803 35.375 1.00 41.86 44 THR D N 1
ATOM 4267 C CA . THR D 4 44 ? -38.785 -62.203 36.657 1.00 47.56 44 THR D CA 1
ATOM 4268 C C . THR D 4 44 ? -38.117 -63.266 37.515 1.00 45.73 44 THR D C 1
ATOM 4269 O O . THR D 4 44 ? -37.191 -62.986 38.273 1.00 42.45 44 THR D O 1
ATOM 4273 N N . TYR D 4 45 ? -38.572 -64.498 37.342 1.00 45.54 45 TYR D N 1
ATOM 4274 C CA . TYR D 4 45 ? -37.944 -65.653 37.955 1.00 49.08 45 TYR D CA 1
ATOM 4275 C C . TYR D 4 45 ? -36.438 -65.686 37.667 1.00 51.98 45 TYR D C 1
ATOM 4276 O O . TYR D 4 45 ? -35.605 -65.679 38.582 1.00 55.26 45 TYR D O 1
ATOM 4285 N N . ILE D 4 46 ? -36.104 -65.691 36.383 1.00 47.78 46 ILE D N 1
ATOM 4286 C CA . ILE D 4 46 ? -34.725 -65.611 35.937 1.00 46.69 46 ILE D CA 1
ATOM 4287 C C . ILE D 4 46 ? -34.049 -64.352 36.436 1.00 46.75 46 ILE D C 1
ATOM 4288 O O . ILE D 4 46 ? -32.852 -64.357 36.728 1.00 51.15 46 ILE D O 1
ATOM 4293 N N . ARG D 4 47 ? -34.806 -63.265 36.522 1.00 46.31 47 ARG D N 1
ATOM 4294 C CA . ARG D 4 47 ? -34.199 -62.001 36.896 1.00 48.87 47 ARG D CA 1
ATOM 4295 C C . ARG D 4 47 ? -33.741 -62.126 38.327 1.00 49.50 47 ARG D C 1
ATOM 4296 O O . ARG D 4 47 ? -32.642 -61.692 38.677 1.00 55.36 47 ARG D O 1
ATOM 4304 N N . ASN D 4 48 ? -34.585 -62.743 39.143 1.00 48.26 48 ASN D N 1
ATOM 4305 C CA . ASN D 4 48 ? -34.248 -62.988 40.534 1.00 52.72 48 ASN D CA 1
ATOM 4306 C C . ASN D 4 48 ? -33.019 -63.894 40.578 1.00 53.93 48 ASN D C 1
ATOM 4307 O O . ASN D 4 48 ? -31.992 -63.550 41.179 1.00 55.08 48 ASN D O 1
ATOM 4312 N N . ALA D 4 49 ? -33.131 -65.033 39.899 1.00 53.38 49 ALA D N 1
ATOM 4313 C CA . ALA D 4 49 ? -32.053 -66.013 39.807 1.00 49.00 49 ALA D CA 1
ATOM 4314 C C . ALA D 4 49 ? -30.702 -65.392 39.444 1.00 52.47 49 ALA D C 1
ATOM 4315 O O . ALA D 4 49 ? -29.754 -65.506 40.217 1.00 54.56 49 ALA D O 1
ATOM 4317 N N . VAL D 4 50 ? -30.603 -64.748 38.283 1.00 51.13 50 VAL D N 1
ATOM 4318 C CA . VAL D 4 50 ? -29.346 -64.112 37.906 1.00 48.84 50 VAL D CA 1
ATOM 4319 C C . VAL D 4 50 ? -28.878 -63.161 39.001 1.00 52.26 50 VAL D C 1
ATOM 4320 O O . VAL D 4 50 ? -27.677 -63.013 39.231 1.00 55.81 50 VAL D O 1
ATOM 4324 N N . LYS D 4 51 ? -29.797 -62.505 39.699 1.00 54.92 51 LYS D N 1
ATOM 4325 C CA . LYS D 4 51 ? -29.292 -61.522 40.636 1.00 56.26 51 LYS D CA 1
ATOM 4326 C C . LYS D 4 51 ? -28.886 -62.145 41.977 1.00 54.71 51 LYS D C 1
ATOM 4327 O O . LYS D 4 51 ? -28.030 -61.599 42.681 1.00 52.25 51 LYS D O 1
ATOM 4333 N N . GLU D 4 52 ? -29.470 -63.284 42.328 1.00 49.89 52 GLU D N 1
ATOM 4334 C CA . GLU D 4 52 ? -29.005 -63.996 43.513 1.00 52.88 52 GLU D CA 1
ATOM 4335 C C . GLU D 4 52 ? -27.644 -64.626 43.250 1.00 57.19 52 GLU D C 1
ATOM 4336 O O . GLU D 4 52 ? -26.681 -64.361 43.976 1.00 64.59 52 GLU D O 1
ATOM 4342 N N . ASN D 4 53 ? -27.555 -65.426 42.192 1.00 51.91 53 ASN D N 1
ATOM 4343 C CA . ASN D 4 53 ? -26.301 -66.072 41.816 1.00 51.96 53 ASN D CA 1
ATOM 4344 C C . ASN D 4 53 ? -25.174 -65.138 41.363 1.00 53.13 53 ASN D C 1
ATOM 4345 O O . ASN D 4 53 ? -24.004 -65.410 41.639 1.00 58.47 53 ASN D O 1
ATOM 4350 N N . PHE D 4 54 ? -25.498 -64.051 40.670 1.00 50.26 54 PHE D N 1
ATOM 4351 C CA . PHE D 4 54 ? -24.441 -63.165 40.192 1.00 51.00 54 PHE D CA 1
ATOM 4352 C C . PHE D 4 54 ? -24.644 -61.700 40.531 1.00 55.80 54 PHE D C 1
ATOM 4353 O O . PHE D 4 54 ? -24.672 -60.858 39.622 1.00 53.47 54 PHE D O 1
ATOM 4361 N N . PRO D 4 55 ? -24.727 -61.381 41.839 1.00 61.47 55 PRO D N 1
ATOM 4362 C CA . PRO D 4 55 ? -24.937 -59.992 42.270 1.00 53.40 55 PRO D CA 1
ATOM 4363 C C . PRO D 4 55 ? -23.855 -59.115 41.702 1.00 54.09 55 PRO D C 1
ATOM 4364 O O . PRO D 4 55 ? -22.712 -59.563 41.592 1.00 59.62 55 PRO D O 1
ATOM 4368 N N . GLU D 4 56 ? -24.222 -57.899 41.333 1.00 52.89 56 GLU D N 1
ATOM 4369 C CA . GLU D 4 56 ? -23.291 -56.928 40.770 1.00 57.29 56 GLU D CA 1
ATOM 4370 C C . GLU D 4 56 ? -22.700 -57.319 39.418 1.00 56.45 56 GLU D C 1
ATOM 4371 O O . GLU D 4 56 ? -21.662 -56.789 39.021 1.00 60.89 56 GLU D O 1
ATOM 4377 N N . LYS D 4 57 ? -23.390 -58.210 38.700 1.00 58.89 57 LYS D N 1
ATOM 4378 C CA . LYS D 4 57 ? -23.129 -58.468 37.277 1.00 52.00 57 LYS D CA 1
ATOM 4379 C C . LYS D 4 57 ? -24.312 -57.977 36.437 1.00 48.27 57 LYS D C 1
ATOM 4380 O O . LYS D 4 57 ? -25.434 -58.465 36.592 1.00 48.74 57 LYS D O 1
ATOM 4386 N N . PRO D 4 58 ? -24.085 -56.964 35.589 1.00 47.59 58 PRO D N 1
ATOM 4387 C CA . PRO D 4 58 ? -25.211 -56.525 34.762 1.00 42.73 58 PRO D CA 1
ATOM 4388 C C . PRO D 4 58 ? -25.533 -57.555 33.692 1.00 46.58 58 PRO D C 1
ATOM 4389 O O . PRO D 4 58 ? -24.682 -57.898 32.868 1.00 46.03 58 PRO D O 1
ATOM 4393 N N . VAL D 4 59 ? -26.784 -57.980 33.639 1.00 42.92 59 VAL D N 1
ATOM 4394 C CA . VAL D 4 59 ? -27.163 -59.026 32.716 1.00 39.41 59 VAL D CA 1
ATOM 4395 C C . VAL D 4 59 ? -28.477 -58.672 32.051 1.00 39.24 59 VAL D C 1
ATOM 4396 O O . VAL D 4 59 ? -29.368 -58.124 32.691 1.00 38.66 59 VAL D O 1
ATOM 4400 N N . ALA D 4 60 ? -28.573 -58.956 30.754 1.00 38.66 60 ALA D N 1
ATOM 4401 C CA . ALA D 4 60 ? -29.770 -58.654 29.990 1.00 38.66 60 ALA D CA 1
ATOM 4402 C C . ALA D 4 60 ? -30.537 -59.949 29.757 1.00 41.39 60 ALA D C 1
ATOM 4403 O O . ALA D 4 60 ? -29.947 -60.975 29.468 1.00 43.91 60 ALA D O 1
ATOM 4405 N N . ILE D 4 61 ? -31.853 -59.895 29.908 1.00 38.66 61 ILE D N 1
ATOM 4406 C CA . ILE D 4 61 ? -32.700 -61.066 29.781 1.00 38.66 61 ILE D CA 1
ATOM 4407 C C . ILE D 4 61 ? -33.827 -60.810 28.786 1.00 38.66 61 ILE D C 1
ATOM 4408 O O . ILE D 4 61 ? -34.562 -59.852 28.949 1.00 42.62 61 ILE D O 1
ATOM 4413 N N . ASP D 4 62 ? -33.971 -61.658 27.767 1.00 38.66 62 ASP D N 1
ATOM 4414 C CA . ASP D 4 62 ? -35.032 -61.479 26.785 1.00 38.66 62 ASP D CA 1
ATOM 4415 C C . ASP D 4 62 ? -35.970 -62.698 26.656 1.00 44.39 62 ASP D C 1
ATOM 4416 O O . ASP D 4 62 ? -35.551 -63.852 26.777 1.00 44.82 62 ASP D O 1
ATOM 4421 N N . ILE D 4 63 ? -37.249 -62.446 26.415 1.00 38.66 63 ILE D N 1
ATOM 4422 C CA . ILE D 4 63 ? -38.126 -63.514 25.958 1.00 41.78 63 ILE D CA 1
ATOM 4423 C C . ILE D 4 63 ? -38.868 -62.985 24.748 1.00 41.59 63 ILE D C 1
ATOM 4424 O O . ILE D 4 63 ? -39.592 -61.999 24.854 1.00 43.20 63 ILE D O 1
ATOM 4429 N N . SER D 4 64 ? -38.667 -63.619 23.595 1.00 38.66 64 SER D N 1
ATOM 4430 C CA . SER D 4 64 ? -39.307 -63.182 22.373 1.00 38.66 64 SER D CA 1
ATOM 4431 C C . SER D 4 64 ? -39.947 -64.357 21.665 1.00 38.66 64 SER D C 1
ATOM 4432 O O . SER D 4 64 ? -39.601 -65.504 21.903 1.00 43.20 64 SER D O 1
ATOM 4435 N N . LEU D 4 65 ? -40.902 -64.076 20.797 1.00 38.90 65 LEU D N 1
ATOM 4436 C CA . LEU D 4 65 ? -41.484 -65.115 19.982 1.00 38.66 65 LEU D CA 1
ATOM 4437 C C . LEU D 4 65 ? -40.573 -65.304 18.796 1.00 38.66 65 LEU D C 1
ATOM 4438 O O . LEU D 4 65 ? -39.717 -64.459 18.548 1.00 38.66 65 LEU D O 1
ATOM 4443 N N . PRO D 4 66 ? -40.731 -66.420 18.063 1.00 38.83 66 PRO D N 1
ATOM 4444 C CA . PRO D 4 66 ? -39.892 -66.647 16.887 1.00 38.66 66 PRO D CA 1
ATOM 4445 C C . PRO D 4 66 ? -40.082 -65.597 15.816 1.00 43.31 66 PRO D C 1
ATOM 4446 O O . PRO D 4 66 ? -39.209 -65.447 14.966 1.00 47.55 66 PRO D O 1
ATOM 4450 N N . ASN D 4 67 ? -41.206 -64.886 15.855 1.00 39.67 67 ASN D N 1
ATOM 4451 C CA . ASN D 4 67 ? -41.488 -63.862 14.872 1.00 38.66 67 ASN D CA 1
ATOM 4452 C C . ASN D 4 67 ? -40.842 -62.517 15.232 1.00 38.97 67 ASN D C 1
ATOM 4453 O O . ASN D 4 67 ? -40.868 -61.581 14.439 1.00 46.15 67 ASN D O 1
ATOM 4458 N N . GLY D 4 68 ? -40.256 -62.431 16.424 1.00 40.50 68 GLY D N 1
ATOM 4459 C CA . GLY D 4 68 ? -39.495 -61.264 16.847 1.00 38.66 68 GLY D CA 1
ATOM 4460 C C . GLY D 4 68 ? -40.168 -60.434 17.926 1.00 41.80 68 GLY D C 1
ATOM 4461 O O . GLY D 4 68 ? -39.543 -59.570 18.546 1.00 38.66 68 GLY D O 1
ATOM 4462 N N . HIS D 4 69 ? -41.454 -60.710 18.144 1.00 43.52 69 HIS D N 1
ATOM 4463 C CA . HIS D 4 69 ? -42.247 -60.005 19.147 1.00 42.15 69 HIS D CA 1
ATOM 4464 C C . HIS D 4 69 ? -41.668 -60.196 20.562 1.00 38.66 69 HIS D C 1
ATOM 4465 O O . HIS D 4 69 ? -41.576 -61.311 21.068 1.00 38.66 69 HIS D O 1
ATOM 4472 N N . CYS D 4 70 ? -41.335 -59.090 21.217 1.00 38.66 70 CYS D N 1
ATOM 4473 C CA . CYS D 4 70 ? -40.731 -59.150 22.536 1.00 38.66 70 CYS D CA 1
ATOM 4474 C C . CYS D 4 70 ? -41.806 -59.179 23.615 1.00 38.66 70 CYS D C 1
ATOM 4475 O O . CYS D 4 70 ? -42.620 -58.275 23.688 1.00 40.42 70 CYS D O 1
ATOM 4478 N N . LEU D 4 71 ? -41.863 -60.257 24.388 1.00 38.66 71 LEU D N 1
ATOM 4479 C CA . LEU D 4 71 ? -42.760 -60.341 25.533 1.00 38.66 71 LEU D CA 1
ATOM 4480 C C . LEU D 4 71 ? -42.147 -59.727 26.801 1.00 40.93 71 LEU D C 1
ATOM 4481 O O . LEU D 4 71 ? -42.848 -59.131 27.621 1.00 38.66 71 LEU D O 1
ATOM 4486 N N . PHE D 4 72 ? -40.835 -59.901 26.958 1.00 42.88 72 PHE D N 1
ATOM 4487 C CA . PHE D 4 72 ? -40.135 -59.553 28.197 1.00 38.66 72 PHE D CA 1
ATOM 4488 C C . PHE D 4 72 ? -38.737 -59.080 27.962 1.00 39.62 72 PHE D C 1
ATOM 4489 O O . PHE D 4 72 ? -38.011 -59.665 27.179 1.00 44.00 72 PHE D O 1
ATOM 4497 N N . ARG D 4 73 ? -38.337 -58.047 28.679 1.00 39.94 73 ARG D N 1
ATOM 4498 C CA . ARG D 4 73 ? -36.944 -57.642 28.671 1.00 39.77 73 ARG D CA 1
ATOM 4499 C C . ARG D 4 73 ? -36.614 -56.976 29.997 1.00 38.75 73 ARG D C 1
ATOM 4500 O O . ARG D 4 73 ? -37.450 -56.272 30.564 1.00 42.87 73 ARG D O 1
ATOM 4508 N N . THR D 4 74 ? -35.411 -57.212 30.501 1.00 38.66 74 THR D N 1
ATOM 4509 C CA . THR D 4 74 ? -34.965 -56.530 31.705 1.00 38.66 74 THR D CA 1
ATOM 4510 C C . THR D 4 74 ? -33.456 -56.473 31.780 1.00 38.66 74 THR D C 1
ATOM 4511 O O . THR D 4 74 ? -32.749 -57.131 31.042 1.00 39.70 74 THR D O 1
ATOM 4515 N N . VAL D 4 75 ? -32.974 -55.641 32.676 1.00 38.66 75 VAL D N 1
ATOM 4516 C CA . VAL D 4 75 ? -31.565 -55.446 32.862 1.00 38.75 75 VAL D CA 1
ATOM 4517 C C . VAL D 4 75 ? -31.335 -55.714 34.359 1.00 42.79 75 VAL D C 1
ATOM 4518 O O . VAL D 4 75 ? -32.068 -55.173 35.188 1.00 51.35 75 VAL D O 1
ATOM 4522 N N . THR D 4 76 ? -30.384 -56.582 34.716 1.00 39.47 76 THR D N 1
ATOM 4523 C CA . THR D 4 76 ? -30.321 -57.115 36.101 1.00 43.61 76 THR D CA 1
ATOM 4524 C C . THR D 4 76 ? -29.596 -56.239 37.107 1.00 44.79 76 THR D C 1
ATOM 4525 O O . THR D 4 76 ? -29.686 -56.469 38.314 1.00 43.81 76 THR D O 1
ATOM 4529 N N . TYR D 4 77 ? -28.896 -55.229 36.609 1.00 41.92 77 TYR D N 1
ATOM 4530 C CA . TYR D 4 77 ? -28.044 -54.415 37.454 1.00 42.28 77 TYR D CA 1
ATOM 4531 C C . TYR D 4 77 ? -27.475 -53.296 36.604 1.00 44.73 77 TYR D C 1
ATOM 4532 O O . TYR D 4 77 ? -27.530 -53.362 35.373 1.00 42.71 77 TYR D O 1
ATOM 4541 N N . GLY D 4 78 ? -26.933 -52.276 37.259 1.00 41.77 78 GLY D N 1
ATOM 4542 C CA . GLY D 4 78 ? -26.325 -51.160 36.569 1.00 39.44 78 GLY D CA 1
ATOM 4543 C C . GLY D 4 78 ? -25.128 -51.570 35.736 1.00 45.40 78 GLY D C 1
ATOM 4544 O O . GLY D 4 78 ? -24.547 -52.651 35.913 1.00 45.65 78 GLY D O 1
ATOM 4545 N N . GLY D 4 79 ? -24.751 -50.700 34.812 1.00 46.96 79 GLY D N 1
ATOM 4546 C CA . GLY D 4 79 ? -23.654 -51.013 33.922 1.00 52.30 79 GLY D CA 1
ATOM 4547 C C . GLY D 4 79 ? -23.970 -51.945 32.765 1.00 47.49 79 GLY D C 1
ATOM 4548 O O . GLY D 4 79 ? -23.048 -52.437 32.116 1.00 46.66 79 GLY D O 1
ATOM 4549 N N . SER D 4 80 ? -25.253 -52.198 32.502 1.00 47.27 80 SER D N 1
ATOM 4550 C CA . SER D 4 80 ? -25.630 -52.829 31.246 1.00 40.43 80 SER D CA 1
ATOM 4551 C C . SER D 4 80 ? -25.517 -51.773 30.167 1.00 45.28 80 SER D C 1
ATOM 4552 O O . SER D 4 80 ? -25.303 -50.591 30.464 1.00 46.52 80 SER D O 1
ATOM 4555 N N . ALA D 4 81 ? -25.673 -52.187 28.915 1.00 46.19 81 ALA D N 1
ATOM 4556 C CA . ALA D 4 81 ? -25.419 -51.279 27.801 1.00 45.92 81 ALA D CA 1
ATOM 4557 C C . ALA D 4 81 ? -26.073 -51.772 26.534 1.00 44.94 81 ALA D C 1
ATOM 4558 O O . ALA D 4 81 ? -26.456 -52.927 26.439 1.00 45.45 81 ALA D O 1
ATOM 4560 N N . LEU D 4 82 ? -26.146 -50.893 25.545 1.00 42.22 82 LEU D N 1
ATOM 4561 C CA . LEU D 4 82 ? -26.370 -51.312 24.177 1.00 40.74 82 LEU D CA 1
ATOM 4562 C C . LEU D 4 82 ? -25.217 -52.270 23.882 1.00 48.37 82 LEU D C 1
ATOM 4563 O O . LEU D 4 82 ? -24.191 -52.246 24.569 1.00 53.89 82 LEU D O 1
ATOM 4568 N N . ASP D 4 83 ? -25.386 -53.123 22.889 1.00 50.75 83 ASP D N 1
ATOM 4569 C CA . ASP D 4 83 ? -24.492 -54.276 22.640 1.00 56.65 83 ASP D CA 1
ATOM 4570 C C . ASP D 4 83 ? -24.886 -55.439 23.551 1.00 49.44 83 ASP D C 1
ATOM 4571 O O . ASP D 4 83 ? -24.790 -56.593 23.128 1.00 48.05 83 ASP D O 1
ATOM 4576 N N . ASN D 4 84 ? -25.524 -55.162 24.685 1.00 39.38 84 ASN D N 1
ATOM 4577 C CA . ASN D 4 84 ? -26.289 -56.226 25.300 1.00 41.84 84 ASN D CA 1
ATOM 4578 C C . ASN D 4 84 ? -27.454 -56.549 24.391 1.00 39.98 84 ASN D C 1
ATOM 4579 O O . ASN D 4 84 ? -27.869 -57.693 24.271 1.00 39.27 84 ASN D O 1
ATOM 4584 N N . ASP D 4 85 ? -27.967 -55.519 23.729 1.00 46.36 85 ASP D N 1
ATOM 4585 C CA . ASP D 4 85 ? -29.097 -55.684 22.823 1.00 46.21 85 ASP D CA 1
ATOM 4586 C C . ASP D 4 85 ? -28.654 -56.363 21.531 1.00 43.64 85 ASP D C 1
ATOM 4587 O O . ASP D 4 85 ? -29.320 -57.284 21.041 1.00 43.30 85 ASP D O 1
ATOM 4592 N N . PHE D 4 86 ? -27.530 -55.911 20.989 1.00 39.59 86 PHE D N 1
ATOM 4593 C CA . PHE D 4 86 ? -26.940 -56.564 19.837 1.00 40.63 86 PHE D CA 1
ATOM 4594 C C . PHE D 4 86 ? -26.694 -58.055 20.115 1.00 43.61 86 PHE D C 1
ATOM 4595 O O . PHE D 4 86 ? -27.077 -58.912 19.315 1.00 38.66 86 PHE D O 1
ATOM 4603 N N . TRP D 4 87 ? -26.078 -58.354 21.263 1.00 40.04 87 TRP D N 1
ATOM 4604 C CA . TRP D 4 87 ? -25.771 -59.738 21.613 1.00 38.90 87 TRP D CA 1
ATOM 4605 C C . TRP D 4 87 ? -27.049 -60.528 21.732 1.00 42.43 87 TRP D C 1
ATOM 4606 O O . TRP D 4 87 ? -27.138 -61.654 21.231 1.00 43.38 87 TRP D O 1
ATOM 4617 N N . ILE D 4 88 ? -28.053 -59.931 22.364 1.00 41.19 88 ILE D N 1
ATOM 4618 C CA . ILE D 4 88 ? -29.335 -60.598 22.497 1.00 42.93 88 ILE D CA 1
ATOM 4619 C C . ILE D 4 88 ? -29.943 -60.891 21.127 1.00 41.67 88 ILE D C 1
ATOM 4620 O O . ILE D 4 88 ? -30.439 -61.988 20.899 1.00 38.66 88 ILE D O 1
ATOM 4625 N N . GLN D 4 89 ? -29.871 -59.924 20.213 1.00 41.45 89 GLN D N 1
ATOM 4626 C CA . GLN D 4 89 ? -30.448 -60.105 18.888 1.00 41.50 89 GLN D CA 1
ATOM 4627 C C . GLN D 4 89 ? -29.680 -61.140 18.106 1.00 42.76 89 GLN D C 1
ATOM 4628 O O . GLN D 4 89 ? -30.261 -62.039 17.501 1.00 38.66 89 GLN D O 1
ATOM 4634 N N . ARG D 4 90 ? -28.359 -61.025 18.157 1.00 40.76 90 ARG D N 1
ATOM 4635 C CA . ARG D 4 90 ? -27.492 -61.959 17.467 1.00 38.98 90 ARG D CA 1
ATOM 4636 C C . ARG D 4 90 ? -27.580 -63.400 18.012 1.00 44.09 90 ARG D C 1
ATOM 4637 O O . ARG D 4 90 ? -27.570 -64.361 17.225 1.00 42.34 90 ARG D O 1
ATOM 4645 N N . LYS D 4 91 ? -27.691 -63.574 19.328 1.00 38.66 91 LYS D N 1
ATOM 4646 C CA . LYS D 4 91 ? -27.813 -64.932 19.849 1.00 39.84 91 LYS D CA 1
ATOM 4647 C C . LYS D 4 91 ? -29.152 -65.540 19.451 1.00 43.14 91 LYS D C 1
ATOM 4648 O O . LYS D 4 91 ? -29.210 -66.658 18.925 1.00 40.80 91 LYS D O 1
ATOM 4654 N N . LYS D 4 92 ? -30.218 -64.783 19.709 1.00 42.65 92 LYS D N 1
ATOM 4655 C CA . LYS D 4 92 ? -31.596 -65.178 19.425 1.00 38.66 92 LYS D CA 1
ATOM 4656 C C . LYS D 4 92 ? -31.739 -65.570 17.971 1.00 40.15 92 LYS D C 1
ATOM 4657 O O . LYS D 4 92 ? -32.368 -66.575 17.647 1.00 41.44 92 LYS D O 1
ATOM 4663 N N . LYS D 4 93 ? -31.134 -64.774 17.099 1.00 38.66 93 LYS D N 1
ATOM 4664 C CA . LYS D 4 93 ? -31.246 -65.009 15.678 1.00 38.66 93 LYS D CA 1
ATOM 4665 C C . LYS D 4 93 ? -30.686 -66.387 15.330 1.00 45.05 93 LYS D C 1
ATOM 4666 O O . LYS D 4 93 ? -31.376 -67.203 14.700 1.00 43.90 93 LYS D O 1
ATOM 4672 N N . THR D 4 94 ? -29.450 -66.653 15.757 1.00 45.45 94 THR D N 1
ATOM 4673 C CA . THR D 4 94 ? -28.842 -67.963 15.557 1.00 40.00 94 THR D CA 1
ATOM 4674 C C . THR D 4 94 ? -29.749 -69.072 16.082 1.00 40.71 94 THR D C 1
ATOM 4675 O O . THR D 4 94 ? -30.127 -69.967 15.330 1.00 42.97 94 THR D O 1
ATOM 4679 N N . ALA D 4 95 ? -30.131 -68.992 17.355 1.00 38.66 95 ALA D N 1
ATOM 4680 C CA . ALA D 4 95 ? -30.978 -70.017 17.968 1.00 38.66 95 ALA D CA 1
ATOM 4681 C C . ALA D 4 95 ? -32.276 -70.316 17.219 1.00 39.27 95 ALA D C 1
ATOM 4682 O O . ALA D 4 95 ? -32.597 -71.484 17.021 1.00 41.93 95 ALA D O 1
ATOM 4684 N N . LEU D 4 96 ? -33.025 -69.288 16.807 1.00 40.56 96 LEU D N 1
ATOM 4685 C CA . LEU D 4 96 ? -34.326 -69.511 16.155 1.00 38.86 96 LEU D CA 1
ATOM 4686 C C . LEU D 4 96 ? -34.161 -70.099 14.763 1.00 38.89 96 LEU D C 1
ATOM 4687 O O . LEU D 4 96 ? -35.004 -70.869 14.279 1.00 38.66 96 LEU D O 1
ATOM 4692 N N . ARG D 4 97 ? -33.063 -69.740 14.120 1.00 38.66 97 ARG D N 1
ATOM 4693 C CA . ARG D 4 97 ? -32.799 -70.223 12.780 1.00 41.92 97 ARG D CA 1
ATOM 4694 C C . ARG D 4 97 ? -32.379 -71.686 12.764 1.00 45.82 97 ARG D C 1
ATOM 4695 O O . ARG D 4 97 ? -32.859 -72.482 11.939 1.00 42.34 97 ARG D O 1
ATOM 4703 N N . PHE D 4 98 ? -31.449 -72.032 13.653 1.00 43.27 98 PHE D N 1
ATOM 4704 C CA . PHE D 4 98 ? -30.820 -73.339 13.568 1.00 43.42 98 PHE D CA 1
ATOM 4705 C C . PHE D 4 98 ? -31.493 -74.424 14.399 1.00 43.69 98 PHE D C 1
ATOM 4706 O O . PHE D 4 98 ? -31.242 -75.612 14.178 1.00 46.37 98 PHE D O 1
ATOM 4714 N N . GLY D 4 99 ? -32.386 -74.023 15.300 1.00 39.58 99 GLY D N 1
ATOM 4715 C CA . GLY D 4 99 ? -33.107 -74.967 16.133 1.00 42.61 99 GLY D CA 1
ATOM 4716 C C . GLY D 4 99 ? -32.359 -75.512 17.349 1.00 43.24 99 GLY D C 1
ATOM 4717 O O . GLY D 4 99 ? -32.778 -76.516 17.933 1.00 44.55 99 GLY D O 1
ATOM 4718 N N . HIS D 4 100 ? -31.257 -74.877 17.731 1.00 38.66 100 HIS D N 1
ATOM 4719 C CA . HIS D 4 100 ? -30.534 -75.275 18.939 1.00 44.40 100 HIS D CA 1
ATOM 4720 C C . HIS D 4 100 ? -30.013 -74.056 19.695 1.00 44.58 100 HIS D C 1
ATOM 4721 O O . HIS D 4 100 ? -30.026 -72.949 19.168 1.00 43.27 100 HIS D O 1
ATOM 4728 N N . SER D 4 101 ? -29.553 -74.263 20.928 1.00 47.10 101 SER D N 1
ATOM 4729 C CA . SER D 4 101 ? -28.976 -73.192 21.716 1.00 38.66 101 SER D CA 1
ATOM 4730 C C . SER D 4 101 ? -27.925 -72.487 20.886 1.00 45.90 101 SER D C 1
ATOM 4731 O O . SER D 4 101 ? -27.303 -73.078 20.010 1.00 47.35 101 SER D O 1
ATOM 4732 N N . SER D 4 102 ? -27.748 -71.197 21.108 1.00 43.55 102 SER D N 1
ATOM 4733 C CA . SER D 4 102 ? -26.668 -70.518 20.441 1.00 38.66 102 SER D CA 1
ATOM 4734 C C . SER D 4 102 ? -25.362 -71.116 20.914 1.00 45.76 102 SER D C 1
ATOM 4735 O O . SER D 4 102 ? -24.325 -70.939 20.276 1.00 48.20 102 SER D O 1
ATOM 4738 N N . PHE D 4 103 ? -25.407 -71.802 22.056 1.00 47.60 103 PHE D N 1
ATOM 4739 C CA . PHE D 4 103 ? -24.205 -72.390 22.632 1.00 50.83 103 PHE D CA 1
ATOM 4740 C C . PHE D 4 103 ? -23.816 -73.681 21.940 1.00 45.47 103 PHE D C 1
ATOM 4741 O O . PHE D 4 103 ? -22.660 -73.894 21.595 1.00 39.54 103 PHE D O 1
ATOM 4749 N N . TYR D 4 104 ? -24.806 -74.543 21.777 1.00 46.23 104 TYR D N 1
ATOM 4750 C CA . TYR D 4 104 ? -24.670 -75.751 20.992 1.00 42.87 104 TYR D CA 1
ATOM 4751 C C . TYR D 4 104 ? -24.089 -75.412 19.640 1.00 47.15 104 TYR D C 1
ATOM 4752 O O . TYR D 4 104 ? -23.163 -76.062 19.174 1.00 55.90 104 TYR D O 1
ATOM 4761 N N . MET D 4 105 ? -24.636 -74.382 19.010 1.00 49.29 105 MET D N 1
ATOM 4762 C CA . MET D 4 105 ? -24.217 -74.021 17.670 1.00 47.14 105 MET D CA 1
ATOM 4763 C C . MET D 4 105 ? -22.751 -73.575 17.636 1.00 46.30 105 MET D C 1
ATOM 4764 O O . MET D 4 105 ? -22.073 -73.753 16.627 1.00 44.24 105 MET D O 1
ATOM 4769 N N . GLY D 4 106 ? -22.268 -73.010 18.737 1.00 43.79 106 GLY D N 1
ATOM 4770 C CA . GLY D 4 106 ? -20.874 -72.624 18.853 1.00 45.78 106 GLY D CA 1
ATOM 4771 C C . GLY D 4 106 ? -19.981 -73.839 19.101 1.00 49.02 106 GLY D C 1
ATOM 4772 O O . GLY D 4 106 ? -18.786 -73.847 18.754 1.00 44.68 106 GLY D O 1
ATOM 4773 N N . CYS D 4 107 ? -20.571 -74.871 19.699 1.00 46.22 107 CYS D N 1
ATOM 4774 C CA . CYS D 4 107 ? -19.872 -76.126 19.944 1.00 51.52 107 CYS D CA 1
ATOM 4775 C C . CYS D 4 107 ? -19.654 -76.782 18.614 1.00 49.03 107 CYS D C 1
ATOM 4776 O O . CYS D 4 107 ? -18.515 -77.035 18.216 1.00 49.99 107 CYS D O 1
ATOM 4779 N N . LYS D 4 108 ? -20.755 -76.949 17.885 1.00 50.00 108 LYS D N 1
ATOM 4780 C CA . LYS D 4 108 ? -20.704 -77.273 16.468 1.00 46.27 108 LYS D CA 1
ATOM 4781 C C . LYS D 4 108 ? -19.915 -76.099 15.889 1.00 49.92 108 LYS D C 1
ATOM 4782 O O . LYS D 4 108 ? -19.781 -75.083 16.558 1.00 55.31 108 LYS D O 1
ATOM 4788 N N . LYS D 4 109 ? -19.304 -76.251 14.728 1.00 43.64 109 LYS D N 1
ATOM 4789 C CA . LYS D 4 109 ? -18.489 -75.170 14.138 1.00 51.39 109 LYS D CA 1
ATOM 4790 C C . LYS D 4 109 ? -17.074 -74.929 14.692 1.00 59.02 109 LYS D C 1
ATOM 4791 O O . LYS D 4 109 ? -16.210 -74.430 13.942 1.00 61.61 109 LYS D O 1
ATOM 4797 N N . GLY D 4 110 ? -16.786 -75.375 15.917 1.00 49.72 110 GLY D N 1
ATOM 4798 C CA . GLY D 4 110 ? -15.727 -74.740 16.682 1.00 46.53 110 GLY D CA 1
ATOM 4799 C C . GLY D 4 110 ? -14.444 -74.508 15.913 1.00 55.56 110 GLY D C 1
ATOM 4800 O O . GLY D 4 110 ? -13.918 -75.420 15.285 1.00 70.25 110 GLY D O 1
ATOM 4801 N N . ASP D 4 111 ? -13.956 -73.278 15.973 1.00 52.16 111 ASP D N 1
ATOM 4802 C CA . ASP D 4 111 ? -12.724 -72.822 15.309 1.00 60.76 111 ASP D CA 1
ATOM 4803 C C . ASP D 4 111 ? -12.904 -72.458 13.840 1.00 60.70 111 ASP D C 1
ATOM 4804 O O . ASP D 4 111 ? -12.087 -71.712 13.294 1.00 60.83 111 ASP D O 1
ATOM 4809 N N . LYS D 4 112 ? -13.979 -72.907 13.203 1.00 58.00 112 LYS D N 1
ATOM 4810 C CA . LYS D 4 112 ? -14.282 -72.384 11.873 1.00 56.00 112 LYS D CA 1
ATOM 4811 C C . LYS D 4 112 ? -15.046 -71.084 12.069 1.00 53.98 112 LYS D C 1
ATOM 4812 O O . LYS D 4 112 ? -15.751 -70.940 13.070 1.00 51.24 112 LYS D O 1
ATOM 4818 N N . THR D 4 113 ? -14.889 -70.130 11.149 1.00 55.69 113 THR D N 1
ATOM 4819 C CA . THR D 4 113 ? -15.714 -68.919 11.179 1.00 48.19 113 THR D CA 1
ATOM 4820 C C . THR D 4 113 ? -17.141 -69.273 10.822 1.00 48.07 113 THR D C 1
ATOM 4821 O O . THR D 4 113 ? -17.378 -70.273 10.127 1.00 45.95 113 THR D O 1
ATOM 4825 N N . PRO D 4 114 ? -18.103 -68.455 11.301 1.00 54.04 114 PRO D N 1
ATOM 4826 C CA . PRO D 4 114 ? -19.517 -68.653 10.964 1.00 50.95 114 PRO D CA 1
ATOM 4827 C C . PRO D 4 114 ? -19.728 -68.581 9.458 1.00 44.92 114 PRO D C 1
ATOM 4828 O O . PRO D 4 114 ? -20.384 -69.452 8.892 1.00 47.36 114 PRO D O 1
ATOM 4832 N N . GLU D 4 115 ? -19.126 -67.582 8.826 1.00 40.97 115 GLU D N 1
ATOM 4833 C CA . GLU D 4 115 ? -19.153 -67.458 7.375 1.00 46.86 115 GLU D CA 1
ATOM 4834 C C . GLU D 4 115 ? -18.682 -68.753 6.681 1.00 52.85 115 GLU D C 1
ATOM 4835 O O . GLU D 4 115 ? -19.230 -69.137 5.638 1.00 51.37 115 GLU D O 1
ATOM 4841 N N . GLU D 4 116 ? -17.688 -69.435 7.256 1.00 50.69 116 GLU D N 1
ATOM 4842 C CA . GLU D 4 116 ? -17.202 -70.687 6.674 1.00 45.67 116 GLU D CA 1
ATOM 4843 C C . GLU D 4 116 ? -18.153 -71.857 6.869 1.00 49.48 116 GLU D C 1
ATOM 4844 O O . GLU D 4 116 ? -18.435 -72.589 5.921 1.00 50.92 116 GLU D O 1
ATOM 4850 N N . LYS D 4 117 ? -18.593 -72.088 8.104 1.00 48.28 117 LYS D N 1
ATOM 4851 C CA . LYS D 4 117 ? -19.337 -73.321 8.370 1.00 50.34 117 LYS D CA 1
ATOM 4852 C C . LYS D 4 117 ? -20.844 -73.267 8.080 1.00 49.66 117 LYS D C 1
ATOM 4853 O O . LYS D 4 117 ? -21.408 -74.219 7.551 1.00 49.17 117 LYS D O 1
ATOM 4859 N N . PHE D 4 118 ? -21.514 -72.197 8.496 1.00 52.45 118 PHE D N 1
ATOM 4860 C CA . PHE D 4 118 ? -22.961 -72.104 8.283 1.00 53.65 118 PHE D CA 1
ATOM 4861 C C . PHE D 4 118 ? -23.411 -71.147 7.176 1.00 53.01 118 PHE D C 1
ATOM 4862 O O . PHE D 4 118 ? -24.613 -71.101 6.840 1.00 47.68 118 PHE D O 1
ATOM 4870 N N . PHE D 4 119 ? -22.434 -70.431 6.611 1.00 46.71 119 PHE D N 1
ATOM 4871 C CA . PHE D 4 119 ? -22.653 -69.415 5.583 1.00 48.54 119 PHE D CA 1
ATOM 4872 C C . PHE D 4 119 ? -23.577 -68.296 6.031 1.00 48.77 119 PHE D C 1
ATOM 4873 O O . PHE D 4 119 ? -24.633 -68.070 5.420 1.00 43.63 119 PHE D O 1
ATOM 4881 N N . VAL D 4 120 ? -23.124 -67.586 7.073 1.00 46.91 120 VAL D N 1
ATOM 4882 C CA . VAL D 4 120 ? -23.871 -66.533 7.768 1.00 41.77 120 VAL D CA 1
ATOM 4883 C C . VAL D 4 120 ? -22.933 -65.390 8.174 1.00 48.07 120 VAL D C 1
ATOM 4884 O O . VAL D 4 120 ? -21.740 -65.603 8.367 1.00 48.83 120 VAL D O 1
ATOM 4888 N N . ASP D 4 121 ? -23.488 -64.188 8.318 1.00 47.32 121 ASP D N 1
ATOM 4889 C CA . ASP D 4 121 ? -22.729 -62.951 8.519 1.00 45.50 121 ASP D CA 1
ATOM 4890 C C . ASP D 4 121 ? -21.903 -62.843 9.803 1.00 50.37 121 ASP D C 1
ATOM 4891 O O . ASP D 4 121 ? -20.801 -62.299 9.785 1.00 61.86 121 ASP D O 1
ATOM 4896 N N . SER D 4 122 ? -22.464 -63.268 10.923 1.00 46.14 122 SER D N 1
ATOM 4897 C CA . SER D 4 122 ? -21.795 -63.179 12.233 1.00 55.32 122 SER D CA 1
ATOM 4898 C C . SER D 4 122 ? -21.743 -61.748 12.776 1.00 53.21 122 SER D C 1
ATOM 4899 O O . SER D 4 122 ? -21.651 -61.576 13.994 1.00 55.74 122 SER D O 1
ATOM 4902 N N . LYS D 4 123 ? -21.894 -60.726 11.929 1.00 44.70 123 LYS D N 1
ATOM 4903 C CA . LYS D 4 123 ? -22.228 -59.412 12.482 1.00 49.40 123 LYS D CA 1
ATOM 4904 C C . LYS D 4 123 ? -23.691 -59.490 12.888 1.00 44.98 123 LYS D C 1
ATOM 4905 O O . LYS D 4 123 ? -24.175 -58.681 13.667 1.00 48.91 123 LYS D O 1
ATOM 4911 N N . GLU D 4 124 ? -24.330 -60.537 12.381 1.00 38.66 124 GLU D N 1
ATOM 4912 C CA . GLU D 4 124 ? -25.755 -60.792 12.365 1.00 40.64 124 GLU D CA 1
ATOM 4913 C C . GLU D 4 124 ? -26.102 -61.966 13.292 1.00 46.95 124 GLU D C 1
ATOM 4914 O O . GLU D 4 124 ? -27.016 -61.874 14.104 1.00 47.35 124 GLU D O 1
ATOM 4920 N N . TYR D 4 125 ? -25.463 -63.113 13.083 1.00 49.87 125 TYR D N 1
ATOM 4921 C CA . TYR D 4 125 ? -25.634 -64.252 13.986 1.00 45.23 125 TYR D CA 1
ATOM 4922 C C . TYR D 4 125 ? -24.491 -64.406 15.002 1.00 44.27 125 TYR D C 1
ATOM 4923 O O . TYR D 4 125 ? -23.329 -64.321 14.648 1.00 46.07 125 TYR D O 1
ATOM 4932 N N . ALA D 4 126 ? -24.820 -64.632 16.265 1.00 43.45 126 ALA D N 1
ATOM 4933 C CA . ALA D 4 126 ? -23.789 -64.832 17.278 1.00 45.94 126 ALA D CA 1
ATOM 4934 C C . ALA D 4 126 ? -23.713 -66.293 17.664 1.00 48.27 126 ALA D C 1
ATOM 4935 O O . ALA D 4 126 ? -24.735 -66.977 17.774 1.00 45.23 126 ALA D O 1
ATOM 4937 N N . PHE D 4 127 ? -22.495 -66.799 17.781 1.00 45.02 127 PHE D N 1
ATOM 4938 C CA . PHE D 4 127 ? -22.336 -68.183 18.156 1.00 44.33 127 PHE D CA 1
ATOM 4939 C C . PHE D 4 127 ? -21.865 -68.452 19.602 1.00 52.17 127 PHE D C 1
ATOM 4940 O O . PHE D 4 127 ? -21.671 -69.622 19.975 1.00 51.96 127 PHE D O 1
ATOM 4948 N N . HIS D 4 128 ? -21.697 -67.390 20.404 1.00 47.58 128 HIS D N 1
ATOM 4949 C CA . HIS D 4 128 ? -21.584 -67.519 21.872 1.00 44.26 128 HIS D CA 1
ATOM 4950 C C . HIS D 4 128 ? -22.897 -67.993 22.478 1.00 45.49 128 HIS D C 1
ATOM 4951 O O . HIS D 4 128 ? -23.948 -67.872 21.853 1.00 46.73 128 HIS D O 1
ATOM 4958 N N . GLY D 4 129 ? -22.847 -68.541 23.687 1.00 45.29 129 GLY D N 1
ATOM 4959 C CA . GLY D 4 129 ? -24.034 -69.112 24.297 1.00 44.81 129 GLY D CA 1
ATOM 4960 C C . GLY D 4 129 ? -24.905 -68.110 25.045 1.00 44.12 129 GLY D C 1
ATOM 4961 O O . GLY D 4 129 ? -24.522 -66.965 25.252 1.00 40.52 129 GLY D O 1
ATOM 4962 N N . GLY D 4 130 ? -26.037 -68.589 25.547 1.00 45.52 130 GLY D N 1
ATOM 4963 C CA . GLY D 4 130 ? -27.013 -67.748 26.229 1.00 45.97 130 GLY D CA 1
ATOM 4964 C C . GLY D 4 130 ? -28.405 -67.608 25.625 1.00 48.02 130 GLY D C 1
ATOM 4965 O O . GLY D 4 130 ? -29.300 -67.084 26.281 1.00 46.71 130 GLY D O 1
ATOM 4966 N N . ALA D 4 131 ? -28.604 -68.122 24.412 1.00 46.19 131 ALA D N 1
ATOM 4967 C CA . ALA D 4 131 ? -29.917 -68.134 23.790 1.00 39.95 131 ALA D CA 1
ATOM 4968 C C . ALA D 4 131 ? -30.448 -69.542 23.753 1.00 46.19 131 ALA D C 1
ATOM 4969 O O . ALA D 4 131 ? -29.950 -70.370 22.999 1.00 50.03 131 ALA D O 1
ATOM 4971 N N . VAL D 4 132 ? -31.470 -69.811 24.549 1.00 38.66 132 VAL D N 1
ATOM 4972 C CA . VAL D 4 132 ? -32.049 -71.134 24.601 1.00 38.66 132 VAL D CA 1
ATOM 4973 C C . VAL D 4 132 ? -33.499 -71.065 24.160 1.00 38.66 132 VAL D C 1
ATOM 4974 O O . VAL D 4 132 ? -34.279 -70.280 24.681 1.00 38.66 132 VAL D O 1
ATOM 4978 N N . LEU D 4 133 ? -33.858 -71.874 23.179 1.00 38.66 133 LEU D N 1
ATOM 4979 C CA . LEU D 4 133 ? -35.233 -71.959 22.764 1.00 38.66 133 LEU D CA 1
ATOM 4980 C C . LEU D 4 133 ? -36.100 -72.473 23.904 1.00 46.65 133 LEU D C 1
ATOM 4981 O O . LEU D 4 133 ? -35.633 -73.229 24.757 1.00 50.44 133 LEU D O 1
ATOM 4986 N N . ILE D 4 134 ? -37.360 -72.040 23.915 1.00 47.52 134 ILE D N 1
ATOM 4987 C CA . ILE D 4 134 ? -38.363 -72.550 24.829 1.00 47.67 134 ILE D CA 1
ATOM 4988 C C . ILE D 4 134 ? -39.259 -73.515 24.073 1.00 49.39 134 ILE D C 1
ATOM 4989 O O . ILE D 4 134 ? -40.087 -73.097 23.260 1.00 46.25 134 ILE D O 1
ATOM 4994 N N . GLN D 4 135 ? -39.113 -74.803 24.366 1.00 54.65 135 GLN D N 1
ATOM 4995 C CA . GLN D 4 135 ? -39.836 -75.856 23.649 1.00 51.84 135 GLN D CA 1
ATOM 4996 C C . GLN D 4 135 ? -41.259 -76.028 24.138 1.00 51.20 135 GLN D C 1
ATOM 4997 O O . GLN D 4 135 ? -41.568 -75.707 25.284 1.00 55.13 135 GLN D O 1
ATOM 5003 N N . SER D 4 136 ? -42.122 -76.536 23.265 1.00 49.41 136 SER D N 1
ATOM 5004 C CA . SER D 4 136 ? -43.513 -76.796 23.624 1.00 50.16 136 SER D CA 1
ATOM 5005 C C . SER D 4 136 ? -43.766 -78.287 23.706 1.00 57.92 136 SER D C 1
ATOM 5006 O O . SER D 4 136 ? -43.316 -79.056 22.849 1.00 66.00 136 SER D O 1
ATOM 5009 N N . GLU D 4 137 ? -44.490 -78.694 24.735 1.00 55.42 137 GLU D N 1
ATOM 5010 C CA . GLU D 4 137 ? -44.810 -80.090 24.913 1.00 52.66 137 GLU D CA 1
ATOM 5011 C C . GLU D 4 137 ? -45.616 -80.613 23.739 1.00 55.66 137 GLU D C 1
ATOM 5012 O O . GLU D 4 137 ? -45.347 -81.690 23.231 1.00 64.44 137 GLU D O 1
ATOM 5014 N N . ARG D 4 138 ? -46.600 -79.849 23.292 1.00 54.87 138 ARG D N 1
ATOM 5015 C CA . ARG D 4 138 ? -47.533 -80.372 22.306 1.00 57.06 138 ARG D CA 1
ATOM 5016 C C . ARG D 4 138 ? -47.055 -80.141 20.869 1.00 59.14 138 ARG D C 1
ATOM 5017 O O . ARG D 4 138 ? -47.742 -80.484 19.912 1.00 59.01 138 ARG D O 1
ATOM 5019 N N . SER D 4 139 ? -45.870 -79.573 20.707 1.00 57.98 139 SER D N 1
ATOM 5020 C CA . SER D 4 139 ? -45.426 -79.187 19.371 1.00 59.31 139 SER D CA 1
ATOM 5021 C C . SER D 4 139 ? -43.968 -79.550 19.107 1.00 52.94 139 SER D C 1
ATOM 5022 O O . SER D 4 139 ? -43.153 -79.556 20.034 1.00 52.95 139 SER D O 1
ATOM 5025 N N . ASP D 4 140 ? -43.646 -79.838 17.843 1.00 51.98 140 ASP D N 1
ATOM 5026 C CA . ASP D 4 140 ? -42.250 -80.025 17.424 1.00 48.64 140 ASP D CA 1
ATOM 5027 C C . ASP D 4 140 ? -41.521 -78.687 17.347 1.00 51.28 140 ASP D C 1
ATOM 5028 O O . ASP D 4 140 ? -40.294 -78.632 17.226 1.00 54.25 140 ASP D O 1
ATOM 5033 N N . TYR D 4 141 ? -42.267 -77.598 17.424 1.00 49.86 141 TYR D N 1
ATOM 5034 C CA . TYR D 4 141 ? -41.653 -76.305 17.211 1.00 47.00 141 TYR D CA 1
ATOM 5035 C C . TYR D 4 141 ? -41.772 -75.444 18.450 1.00 46.39 141 TYR D C 1
ATOM 5036 O O . TYR D 4 141 ? -42.797 -75.473 19.135 1.00 45.69 141 TYR D O 1
ATOM 5045 N N . PRO D 4 142 ? -40.717 -74.668 18.733 1.00 39.94 142 PRO D N 1
ATOM 5046 C CA . PRO D 4 142 ? -40.534 -73.915 19.973 1.00 40.06 142 PRO D CA 1
ATOM 5047 C C . PRO D 4 142 ? -41.575 -72.820 20.190 1.00 47.92 142 PRO D C 1
ATOM 5048 O O . PRO D 4 142 ? -42.003 -72.175 19.226 1.00 48.58 142 PRO D O 1
ATOM 5052 N N . TYR D 4 143 ? -41.977 -72.637 21.450 1.00 47.15 143 TYR D N 1
ATOM 5053 C CA . TYR D 4 143 ? -42.836 -71.526 21.855 1.00 46.63 143 TYR D CA 1
ATOM 5054 C C . TYR D 4 143 ? -42.154 -70.192 21.576 1.00 43.07 143 TYR D C 1
ATOM 5055 O O . TYR D 4 143 ? -42.748 -69.267 21.025 1.00 45.58 143 TYR D O 1
ATOM 5064 N N . ALA D 4 144 ? -40.903 -70.099 21.994 1.00 40.62 144 ALA D N 1
ATOM 5065 C CA . ALA D 4 144 ? -40.218 -68.827 22.067 1.00 39.41 144 ALA D CA 1
ATOM 5066 C C . ALA D 4 144 ? -38.731 -69.076 22.209 1.00 40.28 144 ALA D C 1
ATOM 5067 O O . ALA D 4 144 ? -38.264 -70.181 22.017 1.00 39.38 144 ALA D O 1
ATOM 5069 N N . CYS D 4 145 ? -37.985 -68.031 22.514 1.00 38.66 145 CYS D N 1
ATOM 5070 C CA . CYS D 4 145 ? -36.576 -68.167 22.767 1.00 38.66 145 CYS D CA 1
ATOM 5071 C C . CYS D 4 145 ? -36.221 -67.300 23.984 1.00 43.44 145 CYS D C 1
ATOM 5072 O O . CYS D 4 145 ? -36.638 -66.138 24.091 1.00 42.40 145 CYS D O 1
ATOM 5075 N N . LEU D 4 146 ? -35.474 -67.888 24.912 1.00 38.66 146 LEU D N 1
ATOM 5076 C CA . LEU D 4 146 ? -34.979 -67.182 26.074 1.00 38.66 146 LEU D CA 1
ATOM 5077 C C . LEU D 4 146 ? -33.523 -66.832 25.837 1.00 38.66 146 LEU D C 1
ATOM 5078 O O . LEU D 4 146 ? -32.753 -67.689 25.443 1.00 42.89 146 LEU D O 1
ATOM 5083 N N . THR D 4 147 ? -33.148 -65.578 26.054 1.00 38.66 147 THR D N 1
ATOM 5084 C CA . THR D 4 147 ? -31.798 -65.143 25.751 1.00 38.66 147 THR D CA 1
ATOM 5085 C C . THR D 4 147 ? -31.212 -64.306 26.868 1.00 44.58 147 THR D C 1
ATOM 5086 O O . THR D 4 147 ? -31.788 -63.291 27.262 1.00 43.11 147 THR D O 1
ATOM 5090 N N . ILE D 4 148 ? -30.054 -64.734 27.365 1.00 41.48 148 ILE D N 1
ATOM 5091 C CA . ILE D 4 148 ? -29.392 -64.058 28.457 1.00 38.66 148 ILE D CA 1
ATOM 5092 C C . ILE D 4 148 ? -28.080 -63.533 27.933 1.00 42.62 148 ILE D C 1
ATOM 5093 O O . ILE D 4 148 ? -27.493 -64.115 27.016 1.00 48.08 148 ILE D O 1
ATOM 5098 N N . SER D 4 149 ? -27.635 -62.411 28.473 1.00 38.66 149 SER D N 1
ATOM 5099 C CA . SER D 4 149 ? -26.403 -61.800 28.019 1.00 42.49 149 SER D CA 1
ATOM 5100 C C . SER D 4 149 ? -25.713 -61.047 29.142 1.00 45.01 149 SER D C 1
ATOM 5101 O O . SER D 4 149 ? -26.368 -60.387 29.925 1.00 50.24 149 SER D O 1
ATOM 5104 N N . GLY D 4 150 ? -24.386 -61.078 29.154 1.00 46.89 150 GLY D N 1
ATOM 5105 C CA . GLY D 4 150 ? -23.589 -60.341 30.114 1.00 45.00 150 GLY D CA 1
ATOM 5106 C C . GLY D 4 150 ? -22.765 -61.142 31.103 1.00 49.77 150 GLY D C 1
ATOM 5107 O O . GLY D 4 150 ? -21.897 -60.580 31.783 1.00 51.74 150 GLY D O 1
ATOM 5108 N N . LEU D 4 151 ? -23.001 -62.446 31.178 1.00 50.30 151 LEU D N 1
ATOM 5109 C CA . LEU D 4 151 ? -22.101 -63.332 31.922 1.00 51.86 151 LEU D CA 1
ATOM 5110 C C . LEU D 4 151 ? -21.059 -63.946 30.987 1.00 50.67 151 LEU D C 1
ATOM 5111 O O . LEU D 4 151 ? -20.932 -63.545 29.833 1.00 57.24 151 LEU D O 1
ATOM 5116 N N . LYS D 4 152 ? -20.301 -64.906 31.494 1.00 54.23 152 LYS D N 1
ATOM 5117 C CA . LYS D 4 152 ? -19.495 -65.763 30.644 1.00 52.88 152 LYS D CA 1
ATOM 5118 C C . LYS D 4 152 ? -20.476 -66.595 29.822 1.00 50.51 152 LYS D C 1
ATOM 5119 O O . LYS D 4 152 ? -21.527 -66.997 30.327 1.00 49.16 152 LYS D O 1
ATOM 5125 N N . GLN D 4 153 ? -20.143 -66.851 28.561 1.00 48.05 153 GLN D N 1
ATOM 5126 C CA . GLN D 4 153 ? -21.097 -67.474 27.641 1.00 48.23 153 GLN D CA 1
ATOM 5127 C C . GLN D 4 153 ? -21.651 -68.799 28.173 1.00 49.22 153 GLN D C 1
ATOM 5128 O O . GLN D 4 153 ? -22.827 -69.136 27.961 1.00 47.52 153 GLN D O 1
ATOM 5134 N N . GLU D 4 154 ? -20.814 -69.528 28.899 1.00 49.39 154 GLU D N 1
ATOM 5135 C CA . GLU D 4 154 ? -21.198 -70.836 29.408 1.00 51.94 154 GLU D CA 1
ATOM 5136 C C . GLU D 4 154 ? -22.215 -70.649 30.522 1.00 49.09 154 GLU D C 1
ATOM 5137 O O . GLU D 4 154 ? -23.079 -71.499 30.747 1.00 46.79 154 GLU D O 1
ATOM 5143 N N . GLU D 4 155 ? -22.099 -69.511 31.201 1.00 48.46 155 GLU D N 1
ATOM 5144 C CA . GLU D 4 155 ? -23.014 -69.132 32.270 1.00 49.47 155 GLU D CA 1
ATOM 5145 C C . GLU D 4 155 ? -24.325 -68.565 31.719 1.00 51.81 155 GLU D C 1
ATOM 5146 O O . GLU D 4 155 ? -25.401 -68.988 32.147 1.00 53.41 155 GLU D O 1
ATOM 5152 N N . ASP D 4 156 ? -24.241 -67.632 30.763 1.00 50.17 156 ASP D N 1
ATOM 5153 C CA . ASP D 4 156 ? -25.437 -67.139 30.069 1.00 43.92 156 ASP D CA 1
ATOM 5154 C C . ASP D 4 156 ? -26.270 -68.339 29.610 1.00 47.70 156 ASP D C 1
ATOM 5155 O O . ASP D 4 156 ? -27.493 -68.365 29.763 1.00 48.22 156 ASP D O 1
ATOM 5160 N N . HIS D 4 157 ? -25.584 -69.347 29.075 1.00 44.34 157 HIS D N 1
ATOM 5161 C CA . HIS D 4 157 ? -26.238 -70.551 28.612 1.00 40.15 157 HIS D CA 1
ATOM 5162 C C . HIS D 4 157 ? -26.750 -71.423 29.758 1.00 48.48 157 HIS D C 1
ATOM 5163 O O . HIS D 4 157 ? -27.863 -71.948 29.692 1.00 42.70 157 HIS D O 1
ATOM 5170 N N . LEU D 4 158 ? -25.924 -71.605 30.793 1.00 51.43 158 LEU D N 1
ATOM 5171 C CA . LEU D 4 158 ? -26.280 -72.501 31.891 1.00 49.16 158 LEU D CA 1
ATOM 5172 C C . LEU D 4 158 ? -27.452 -71.921 32.654 1.00 50.96 158 LEU D C 1
ATOM 5173 O O . LEU D 4 158 ? -28.464 -72.607 32.863 1.00 47.70 158 LEU D O 1
ATOM 5175 N N . MET D 4 159 ? -27.310 -70.651 33.049 1.00 50.84 159 MET D N 1
ATOM 5176 C CA . MET D 4 159 ? -28.380 -69.924 33.724 1.00 48.80 159 MET D CA 1
ATOM 5177 C C . MET D 4 159 ? -29.673 -70.072 32.953 1.00 49.61 159 MET D C 1
ATOM 5178 O O . MET D 4 159 ? -30.729 -70.366 33.529 1.00 49.47 159 MET D O 1
ATOM 5183 N N . ALA D 4 160 ? -29.569 -69.904 31.638 1.00 45.93 160 ALA D N 1
ATOM 5184 C CA . ALA D 4 160 ? -30.705 -70.088 30.753 1.00 45.54 160 ALA D CA 1
ATOM 5185 C C . ALA D 4 160 ? -31.340 -71.450 30.925 1.00 43.85 160 ALA D C 1
ATOM 5186 O O . ALA D 4 160 ? -32.510 -71.536 31.242 1.00 42.57 160 ALA D O 1
ATOM 5188 N N . VAL D 4 161 ? -30.555 -72.510 30.748 1.00 48.56 161 VAL D N 1
ATOM 5189 C CA . VAL D 4 161 ? -31.100 -73.872 30.731 1.00 49.12 161 VAL D CA 1
ATOM 5190 C C . VAL D 4 161 ? -31.599 -74.319 32.106 1.00 49.43 161 VAL D C 1
ATOM 5191 O O . VAL D 4 161 ? -32.616 -75.022 32.234 1.00 46.33 161 VAL D O 1
ATOM 5195 N N . SER D 4 162 ? -30.867 -73.908 33.131 1.00 49.47 162 SER D N 1
ATOM 5196 C CA . SER D 4 162 ? -31.143 -74.360 34.480 1.00 49.71 162 SER D CA 1
ATOM 5197 C C . SER D 4 162 ? -32.469 -73.792 34.953 1.00 53.74 162 SER D C 1
ATOM 5198 O O . SER D 4 162 ? -33.375 -74.533 35.375 1.00 51.35 162 SER D O 1
ATOM 5201 N N . SER D 4 163 ? -32.571 -72.464 34.870 1.00 54.13 163 SER D N 1
ATOM 5202 C CA . SER D 4 163 ? -33.746 -71.745 35.358 1.00 51.45 163 SER D CA 1
ATOM 5203 C C . SER D 4 163 ? -34.940 -72.005 34.467 1.00 49.87 163 SER D C 1
ATOM 5204 O O . SER D 4 163 ? -36.078 -71.929 34.904 1.00 57.55 163 SER D O 1
ATOM 5207 N N . LEU D 4 164 ? -34.679 -72.334 33.215 1.00 46.50 164 LEU D N 1
ATOM 5208 C CA . LEU D 4 164 ? -35.742 -72.712 32.311 1.00 47.22 164 LEU D CA 1
ATOM 5209 C C . LEU D 4 164 ? -36.338 -74.060 32.737 1.00 51.96 164 LEU D C 1
ATOM 5210 O O . LEU D 4 164 ? -37.553 -74.220 32.784 1.00 49.48 164 LEU D O 1
ATOM 5215 N N . ILE D 4 165 ? -35.462 -75.017 33.060 1.00 59.55 165 ILE D N 1
ATOM 5216 C CA . ILE D 4 165 ? -35.863 -76.342 33.568 1.00 58.13 165 ILE D CA 1
ATOM 5217 C C . ILE D 4 165 ? -36.403 -76.274 35.006 1.00 57.82 165 ILE D C 1
ATOM 5218 O O . ILE D 4 165 ? -37.381 -76.951 35.347 1.00 58.64 165 ILE D O 1
ATOM 5223 N N . ALA D 4 166 ? -35.767 -75.458 35.844 1.00 51.27 166 ALA D N 1
ATOM 5224 C CA . ALA D 4 166 ? -36.299 -75.195 37.177 1.00 54.00 166 ALA D CA 1
ATOM 5225 C C . ALA D 4 166 ? -37.726 -74.647 37.121 1.00 59.93 166 ALA D C 1
ATOM 5226 O O . ALA D 4 166 ? -38.614 -75.159 37.807 1.00 67.59 166 ALA D O 1
ATOM 5228 N N . PHE D 4 167 ? -37.943 -73.616 36.302 1.00 56.58 167 PHE D N 1
ATOM 5229 C CA . PHE D 4 167 ? -39.268 -73.010 36.150 1.00 56.83 167 PHE D CA 1
ATOM 5230 C C . PHE D 4 167 ? -40.283 -74.018 35.631 1.00 59.39 167 PHE D C 1
ATOM 5231 O O . PHE D 4 167 ? -41.424 -74.083 36.103 1.00 56.43 167 PHE D O 1
ATOM 5239 N N . ALA D 4 168 ? -39.862 -74.798 34.643 1.00 57.59 168 ALA D N 1
ATOM 5240 C CA . ALA D 4 168 ? -40.732 -75.814 34.080 1.00 61.24 168 ALA D CA 1
ATOM 5241 C C . ALA D 4 168 ? -41.082 -76.832 35.157 1.00 74.87 168 ALA D C 1
ATOM 5242 O O . ALA D 4 168 ? -42.181 -77.414 35.150 1.00 74.88 168 ALA D O 1
ATOM 5244 N N . ASN D 4 169 ? -40.153 -77.016 36.100 1.00 71.81 169 ASN D N 1
ATOM 5245 C CA . ASN D 4 169 ? -40.305 -78.049 37.114 1.00 69.86 169 ASN D CA 1
ATOM 5246 C C . ASN D 4 169 ? -41.199 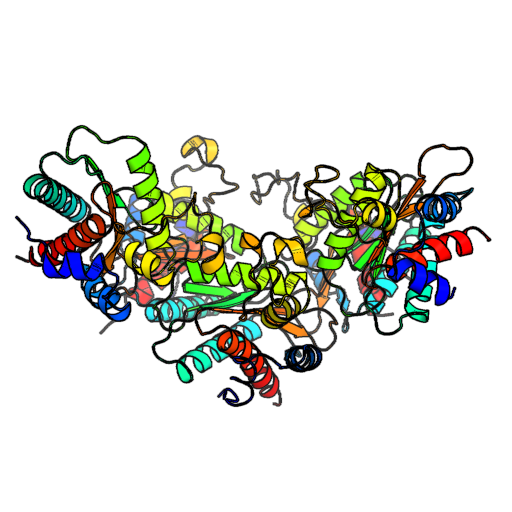-77.609 38.259 1.00 66.09 169 ASN D C 1
ATOM 5247 O O . ASN D 4 169 ? -41.457 -78.397 39.157 1.00 72.39 169 ASN D O 1
ATOM 5252 N N . GLU D 4 170 ? -41.696 -76.378 38.239 1.00 63.27 170 GLU D N 1
ATOM 5253 C CA . GLU D 4 170 ? -42.728 -76.049 39.214 1.00 68.68 170 GLU D CA 1
ATOM 5254 C C . GLU D 4 170 ? -44.115 -76.114 38.577 1.00 81.68 170 GLU D C 1
ATOM 5255 O O . GLU D 4 170 ? -44.486 -75.289 37.728 1.00 76.80 170 GLU D O 1
ATOM 5261 N N . SER D 4 171 ? -44.866 -77.131 38.990 1.00 92.92 171 SER D N 1
ATOM 5262 C CA . SER D 4 171 ? -46.294 -77.217 38.714 1.00 92.52 171 SER D CA 1
ATOM 5263 C C . SER D 4 171 ? -46.968 -78.147 39.729 1.00 91.59 171 SER D C 1
ATOM 5264 O O . SER D 4 171 ? -46.308 -78.961 40.388 1.00 85.92 171 SER D O 1
ATOM 5267 N N . LEU D 4 172 ? -48.280 -77.987 39.871 1.00 91.13 172 LEU D N 1
ATOM 5268 C CA . LEU D 4 172 ? -49.074 -78.852 40.728 1.00 89.89 172 LEU D CA 1
ATOM 5269 C C . LEU D 4 172 ? -49.819 -79.845 39.853 1.00 86.27 172 LEU D C 1
ATOM 5270 O O . LEU D 4 172 ? -50.018 -79.555 38.670 1.00 90.52 172 LEU D O 1
ATOM 5272 N N . GLU D 4 173 ? -50.220 -80.931 40.287 1.00 75.82 173 GLU D N 1
ATOM 5273 N N . MET E 5 1 ? -63.554 -82.752 1.558 1.00 76.87 1 MET E N 1
ATOM 5274 C CA . MET E 5 1 ? -64.936 -83.060 1.926 1.00 85.32 1 MET E CA 1
ATOM 5275 C C . MET E 5 1 ? -65.488 -82.059 2.955 1.00 87.89 1 MET E C 1
ATOM 5276 O O . MET E 5 1 ? -66.085 -82.453 3.968 1.00 81.13 1 MET E O 1
ATOM 5278 N N . VAL E 5 2 ? -65.286 -80.766 2.685 1.00 84.96 2 VAL E N 1
ATOM 5279 C CA . VAL E 5 2 ? -65.783 -79.700 3.560 1.00 76.22 2 VAL E CA 1
ATOM 5280 C C . VAL E 5 2 ? -66.709 -78.751 2.787 1.00 75.46 2 VAL E C 1
ATOM 5281 O O . VAL E 5 2 ? -66.726 -78.742 1.556 1.00 77.42 2 VAL E O 1
ATOM 5285 N N . VAL E 5 3 ? -67.486 -77.960 3.516 1.00 72.39 3 VAL E N 1
ATOM 5286 C CA . VAL E 5 3 ? -68.549 -77.177 2.906 1.00 73.89 3 VAL E CA 1
ATOM 5287 C C . VAL E 5 3 ? -68.511 -75.713 3.340 1.00 72.91 3 VAL E C 1
ATOM 5288 O O . VAL E 5 3 ? -68.385 -75.400 4.522 1.00 75.52 3 VAL E O 1
ATOM 5290 N N . LEU E 5 4 ? -68.640 -74.813 2.376 1.00 65.23 4 LEU E N 1
ATOM 5291 C CA . LEU E 5 4 ? -68.604 -73.392 2.669 1.00 63.06 4 LEU E CA 1
ATOM 5292 C C . LEU E 5 4 ? -70.000 -72.804 2.740 1.00 63.40 4 LEU E C 1
ATOM 5293 O O . LEU E 5 4 ? -70.741 -72.894 1.761 1.00 67.35 4 LEU E O 1
ATOM 5298 N N . ASP E 5 5 ? -70.366 -72.171 3.856 1.00 60.16 5 ASP E N 1
ATOM 5299 C CA . ASP E 5 5 ? -71.739 -71.672 3.943 1.00 69.17 5 ASP E CA 1
ATOM 5300 C C . ASP E 5 5 ? -71.871 -70.531 2.950 1.00 66.06 5 ASP E C 1
ATOM 5301 O O . ASP E 5 5 ? -71.243 -69.471 3.101 1.00 62.13 5 ASP E O 1
ATOM 5303 N N . LYS E 5 6 ? -72.741 -70.745 1.966 1.00 59.85 6 LYS E N 1
ATOM 5304 C CA . LYS E 5 6 ? -72.916 -69.798 0.887 1.00 55.64 6 LYS E CA 1
ATOM 5305 C C . LYS E 5 6 ? -73.379 -68.466 1.478 1.00 55.03 6 LYS E C 1
ATOM 5306 O O . LYS E 5 6 ? -72.961 -67.390 1.040 1.00 53.64 6 LYS E O 1
ATOM 5308 N N . LYS E 5 7 ? -74.221 -68.555 2.503 1.00 55.58 7 LYS E N 1
ATOM 5309 C CA . LYS E 5 7 ? -74.710 -67.372 3.186 1.00 56.53 7 LYS E CA 1
ATOM 5310 C C . LYS E 5 7 ? -73.542 -66.665 3.865 1.00 56.28 7 LYS E C 1
ATOM 5311 O O . LYS E 5 7 ? -73.420 -65.441 3.787 1.00 52.98 7 LYS E O 1
ATOM 5313 N N . LEU E 5 8 ? -72.667 -67.441 4.501 1.00 57.64 8 LEU E N 1
ATOM 5314 C CA . LEU E 5 8 ? -71.548 -66.865 5.249 1.00 57.50 8 LEU E CA 1
ATOM 5315 C C . LEU E 5 8 ? -70.555 -66.196 4.311 1.00 55.26 8 LEU E C 1
ATOM 5316 O O . LEU E 5 8 ? -70.108 -65.057 4.553 1.00 49.45 8 LEU E O 1
ATOM 5321 N N . LEU E 5 9 ? -70.233 -66.911 3.235 1.00 50.90 9 LEU E N 1
ATOM 5322 C CA . LEU E 5 9 ? -69.327 -66.415 2.213 1.00 47.59 9 LEU E CA 1
ATOM 5323 C C . LEU E 5 9 ? -69.834 -65.074 1.698 1.00 52.37 9 LEU E C 1
ATOM 5324 O O . LEU E 5 9 ? -69.050 -64.183 1.356 1.00 48.16 9 LEU E O 1
ATOM 5329 N N . GLU E 5 10 ? -71.161 -64.937 1.676 1.00 58.79 10 GLU E N 1
ATOM 5330 C CA . GLU E 5 10 ? -71.820 -63.717 1.221 1.00 53.33 10 GLU E CA 1
ATOM 5331 C C . GLU E 5 10 ? -71.788 -62.683 2.322 1.00 50.27 10 GLU E C 1
ATOM 5332 O O . GLU E 5 10 ? -71.648 -61.481 2.059 1.00 56.40 10 GLU E O 1
ATOM 5338 N N . ARG E 5 11 ? -71.884 -63.139 3.566 1.00 54.38 11 ARG E N 1
ATOM 5339 C CA . ARG E 5 11 ? -71.909 -62.199 4.689 1.00 56.98 11 ARG E CA 1
ATOM 5340 C C . ARG E 5 11 ? -70.531 -61.545 4.868 1.00 54.94 11 ARG E C 1
ATOM 5341 O O . ARG E 5 11 ? -70.418 -60.448 5.415 1.00 54.15 11 ARG E O 1
ATOM 5349 N N . LEU E 5 12 ? -69.500 -62.240 4.393 1.00 52.80 12 LEU E N 1
ATOM 5350 C CA . LEU E 5 12 ? -68.142 -61.713 4.287 1.00 46.27 12 LEU E CA 1
ATOM 5351 C C . LEU E 5 12 ? -67.947 -60.715 3.142 1.00 52.50 12 LEU E C 1
ATOM 5352 O O . LEU E 5 12 ? -67.446 -59.597 3.345 1.00 53.96 12 LEU E O 1
ATOM 5357 N N . THR E 5 13 ? -68.345 -61.132 1.939 1.00 51.03 13 THR E N 1
ATOM 5358 C CA . THR E 5 13 ? -68.168 -60.337 0.729 1.00 46.84 13 THR E CA 1
ATOM 5359 C C . THR E 5 13 ? -68.796 -58.954 0.810 1.00 49.77 13 THR E C 1
ATOM 5360 O O . THR E 5 13 ? -68.189 -57.968 0.412 1.00 52.02 13 THR E O 1
ATOM 5364 N N . SER E 5 14 ? -70.031 -58.879 1.284 1.00 54.05 14 SER E N 1
ATOM 5365 C CA . SER E 5 14 ? -70.535 -57.606 1.780 1.00 59.58 14 SER E CA 1
ATOM 5366 C C . SER E 5 14 ? -69.953 -57.591 3.166 1.00 64.58 14 SER E C 1
ATOM 5367 O O . SER E 5 14 ? -69.988 -58.632 3.821 1.00 66.06 14 SER E O 1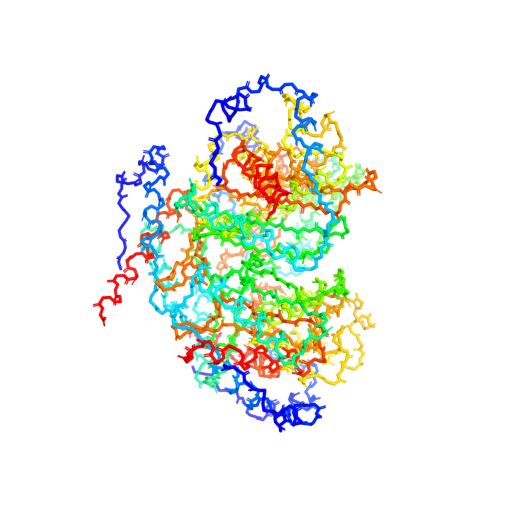
ATOM 5370 N N . ARG E 5 15 ? -69.421 -56.483 3.671 1.00 59.95 15 ARG E N 1
ATOM 5371 C CA . ARG E 5 15 ? -68.678 -56.706 4.897 1.00 58.48 15 ARG E CA 1
ATOM 5372 C C . ARG E 5 15 ? -69.627 -56.474 6.025 1.00 56.35 15 ARG E C 1
ATOM 5373 O O . ARG E 5 15 ? -69.668 -55.412 6.634 1.00 51.11 15 ARG E O 1
ATOM 5381 N N . LYS E 5 16 ? -70.334 -57.546 6.343 1.00 58.34 16 LYS E N 1
ATOM 5382 C CA . LYS E 5 16 ? -71.435 -57.461 7.274 1.00 60.98 16 LYS E CA 1
ATOM 5383 C C . LYS E 5 16 ? -71.075 -58.148 8.570 1.00 60.03 16 LYS E C 1
ATOM 5384 O O . LYS E 5 16 ? -71.815 -58.083 9.547 1.00 70.06 16 LYS E O 1
ATOM 5386 N N . THR E 5 17 ? -69.923 -58.804 8.571 1.00 60.06 17 THR E N 1
ATOM 5387 C CA . THR E 5 17 ? -69.459 -59.541 9.739 1.00 56.85 17 THR E CA 1
ATOM 5388 C C . THR E 5 17 ? -68.558 -58.684 10.594 1.00 53.90 17 THR E C 1
ATOM 5389 O O . THR E 5 17 ? -67.444 -58.383 10.192 1.00 59.38 17 THR E O 1
ATOM 5393 N N . PRO E 5 18 ? -69.034 -58.289 11.780 1.00 58.22 18 PRO E N 1
ATOM 5394 C CA . PRO E 5 18 ? -68.215 -57.433 12.643 1.00 57.83 18 PRO E CA 1
ATOM 5395 C C . PRO E 5 18 ? -66.933 -58.135 13.099 1.00 53.91 18 PRO E C 1
ATOM 5396 O O . PRO E 5 18 ? -66.862 -59.372 13.139 1.00 49.89 18 PR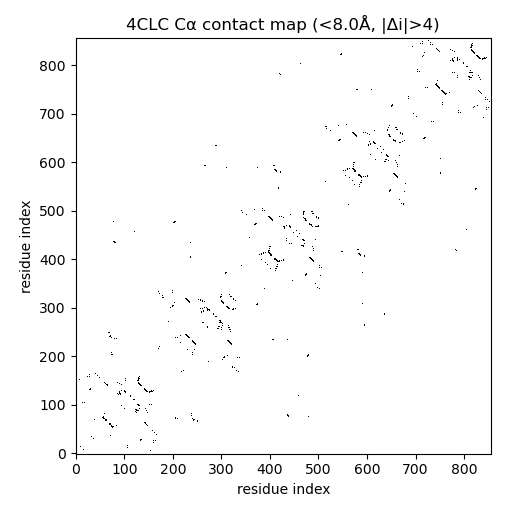O E O 1
ATOM 5400 N N . LEU E 5 19 ? -65.932 -57.323 13.426 1.00 53.05 19 LEU E N 1
ATOM 5401 C CA . LEU E 5 19 ? -64.615 -57.800 13.809 1.00 48.21 19 LEU E CA 1
ATOM 5402 C C . LEU E 5 19 ? -64.683 -58.861 14.897 1.00 55.84 19 LEU E C 1
ATOM 5403 O O . LEU E 5 19 ? -64.029 -59.907 14.793 1.00 54.18 19 LEU E O 1
ATOM 5408 N N . GLU E 5 20 ? -65.498 -58.612 15.923 1.00 56.27 20 GLU E N 1
ATOM 5409 C CA . GLU E 5 20 ? -65.513 -59.494 17.081 1.00 49.88 20 GLU E CA 1
ATOM 5410 C C . GLU E 5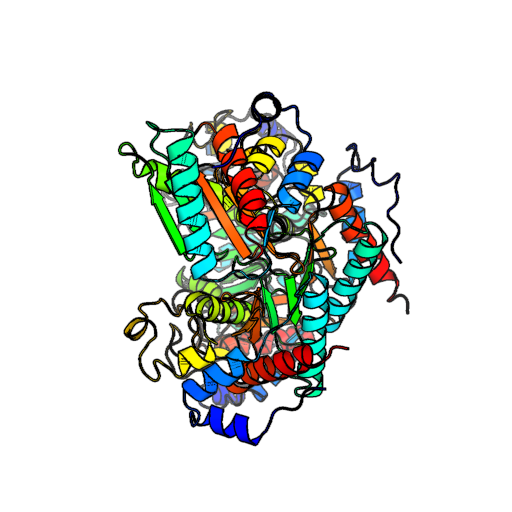 20 ? -66.044 -60.845 16.675 1.00 51.30 20 GLU E C 1
ATOM 5411 O O . GLU E 5 20 ? -65.778 -61.842 17.338 1.00 58.22 20 GLU E O 1
ATOM 5413 N N . GLU E 5 21 ? -66.800 -60.878 15.584 1.00 51.19 21 GLU E N 1
ATOM 5414 C CA . GLU E 5 21 ? -67.303 -62.144 15.064 1.00 57.82 21 GLU E CA 1
ATOM 5415 C C . GLU E 5 21 ? -66.239 -62.844 14.199 1.00 58.09 21 GLU E C 1
ATOM 5416 O O . GLU E 5 21 ? -66.177 -64.081 14.144 1.00 56.04 21 GLU E O 1
ATOM 5422 N N . LEU E 5 22 ? -65.410 -62.058 13.517 1.00 48.68 22 LEU E N 1
ATOM 5423 C CA . LEU E 5 22 ? -64.297 -62.634 12.784 1.00 49.07 22 LEU E CA 1
ATOM 5424 C C . LEU E 5 22 ? -63.332 -63.261 13.783 1.00 52.53 22 LEU E C 1
ATOM 5425 O O . LEU E 5 22 ? -62.862 -64.391 13.617 1.00 53.63 22 LEU E O 1
ATOM 5430 N N . GLU E 5 23 ? -63.071 -62.531 14.853 1.00 50.96 23 GLU E N 1
ATOM 5431 C CA . GLU E 5 23 ? -62.212 -63.041 15.912 1.00 54.08 23 GLU E CA 1
ATOM 5432 C C . GLU E 5 23 ? -62.796 -64.281 16.569 1.00 54.79 23 GLU E C 1
ATOM 5433 O O . GLU E 5 23 ? -62.066 -65.178 16.984 1.00 53.42 23 GLU E O 1
ATOM 5439 N N . ASP E 5 24 ? -64.119 -64.303 16.680 1.00 58.98 24 ASP E N 1
ATOM 5440 C CA . ASP E 5 24 ? -64.840 -65.463 17.178 1.00 63.07 24 ASP E CA 1
ATOM 5441 C C . ASP E 5 24 ? -64.421 -66.699 16.423 1.00 58.79 24 ASP E C 1
ATOM 5442 O O . ASP E 5 24 ? -63.816 -67.610 16.995 1.00 57.02 24 ASP E O 1
ATOM 5447 N N . MET E 5 25 ? -64.746 -66.695 15.129 1.00 54.83 25 MET E N 1
ATOM 5448 C CA . MET E 5 25 ? -64.381 -67.767 14.221 1.00 59.17 25 MET E CA 1
ATOM 5449 C C . MET E 5 25 ? -62.908 -68.095 14.374 1.00 59.74 25 MET E C 1
ATOM 5450 O O . MET E 5 25 ? -62.547 -69.245 14.608 1.00 62.10 25 MET E O 1
ATOM 5455 N N . GLU E 5 26 ? -62.064 -67.074 14.260 1.00 56.01 26 GLU E N 1
ATOM 5456 C CA . GLU E 5 26 ? -60.619 -67.280 14.290 1.00 57.41 26 GLU E CA 1
ATOM 5457 C C . GLU E 5 26 ? -60.124 -67.932 15.574 1.00 55.40 26 GLU E C 1
ATOM 5458 O O . GLU E 5 26 ? -59.418 -68.940 15.521 1.00 57.08 26 GLU E O 1
ATOM 5464 N N . LYS E 5 27 ? -60.515 -67.370 16.715 1.00 60.46 27 LYS E N 1
ATOM 5465 C CA . LYS E 5 27 ? -60.093 -67.880 18.026 1.00 61.57 27 LYS E CA 1
ATOM 5466 C C . LYS E 5 27 ? -60.372 -69.369 18.119 1.00 58.08 27 LYS E C 1
ATOM 5467 O O . LYS E 5 27 ? -59.655 -70.100 18.801 1.00 58.42 27 LYS E O 1
ATOM 5469 N N . ARG E 5 28 ? -61.385 -69.815 17.384 1.00 54.93 28 ARG E N 1
ATOM 5470 C CA . ARG E 5 28 ? -61.749 -71.225 17.353 1.00 60.60 28 ARG E CA 1
ATOM 5471 C C . ARG E 5 28 ? -60.894 -72.043 16.357 1.00 60.08 28 ARG E C 1
ATOM 5472 O O . ARG E 5 28 ? -61.124 -73.238 16.193 1.00 56.41 28 ARG E O 1
ATOM 5474 N N . CYS E 5 29 ? -59.899 -71.438 15.706 1.00 54.53 29 CYS E N 1
ATOM 5475 C CA . CYS E 5 29 ? -59.047 -72.270 14.860 1.00 57.48 29 CYS E CA 1
ATOM 5476 C C . CYS E 5 29 ? -57.773 -72.657 15.593 1.00 56.32 29 CYS E C 1
ATOM 5477 O O . CYS E 5 29 ? -56.766 -71.965 15.494 1.00 55.88 29 CYS E O 1
ATOM 5480 N N . PHE E 5 30 ? -57.760 -73.842 16.190 1.00 53.73 30 PHE E N 1
ATOM 5481 C CA . PHE E 5 30 ? -56.632 -74.220 17.032 1.00 57.46 30 PHE E CA 1
ATOM 5482 C C . PHE E 5 30 ? -56.518 -75.712 17.121 1.00 58.43 30 PHE E C 1
ATOM 5483 O O . PHE E 5 30 ? -57.470 -76.429 16.850 1.00 63.37 30 PHE E O 1
ATOM 5491 N N . LEU E 5 31 ? -55.339 -76.177 17.498 1.00 59.89 31 LEU E N 1
ATOM 5492 C CA . LEU E 5 31 ? -55.095 -77.604 17.599 1.00 65.08 31 LEU E CA 1
ATOM 5493 C C . LEU E 5 31 ? -54.423 -77.966 18.926 1.00 69.51 31 LEU E C 1
ATOM 5494 O O . LEU E 5 31 ? -53.710 -77.150 19.529 1.00 69.69 31 LEU E O 1
ATOM 5499 N N . SER E 5 32 ? -54.706 -79.171 19.407 1.00 68.37 32 SER E N 1
ATOM 5500 C CA . SER E 5 32 ? -53.827 -79.842 20.356 1.00 72.87 32 SER E CA 1
ATOM 5501 C C . SER E 5 32 ? -52.778 -80.464 19.462 1.00 75.01 32 SER E C 1
ATOM 5502 O O . SER E 5 32 ? -53.089 -80.728 18.301 1.00 84.04 32 SER E O 1
ATOM 5505 N N . THR E 5 33 ? -51.548 -80.646 19.935 1.00 69.79 33 THR E N 1
ATOM 5506 C CA . THR E 5 33 ? -50.506 -81.332 19.136 1.00 71.48 33 THR E CA 1
ATOM 5507 C C . THR E 5 33 ? -50.220 -80.771 17.704 1.00 68.54 33 THR E C 1
ATOM 5508 O O . THR E 5 33 ? -50.851 -81.168 16.734 1.00 79.09 33 THR E O 1
ATOM 5512 N N . PHE E 5 34 ? -49.360 -79.766 17.577 1.00 59.43 34 PHE E N 1
ATOM 5513 C CA . PHE E 5 34 ? -48.816 -79.431 16.239 1.00 60.62 34 PHE E CA 1
ATOM 5514 C C . PHE E 5 34 ? -47.426 -80.042 15.916 1.00 58.82 34 PHE E C 1
ATOM 5515 O O . PHE E 5 34 ? -46.407 -79.607 16.463 1.00 56.39 34 PHE E O 1
ATOM 5523 N N . THR E 5 35 ? -47.379 -81.013 14.999 1.00 61.74 35 THR E N 1
ATOM 5524 C CA . THR E 5 35 ? -46.103 -81.630 14.563 1.00 60.69 35 THR E CA 1
ATOM 5525 C C . THR E 5 35 ? -45.846 -81.498 13.063 1.00 59.54 35 THR E C 1
ATOM 5526 O O . THR E 5 35 ? -46.668 -80.925 12.341 1.00 58.02 35 THR E O 1
ATOM 5530 N N . TYR E 5 36 ? -44.728 -82.062 12.593 1.00 56.35 36 TYR E N 1
ATOM 5531 C CA . TYR E 5 36 ? -44.422 -82.068 11.155 1.00 53.35 36 TYR E CA 1
ATOM 5532 C C . TYR E 5 36 ? -45.529 -82.786 10.408 1.00 56.29 36 TYR E C 1
ATOM 5533 O O . TYR E 5 36 ? -45.867 -82.440 9.277 1.00 58.12 36 TYR E O 1
ATOM 5542 N N . GLN E 5 37 ? -46.080 -83.806 11.053 1.00 61.15 37 GLN E N 1
ATOM 5543 C CA . GLN E 5 37 ? -47.024 -84.697 10.407 1.00 59.56 37 GLN E CA 1
ATOM 5544 C C . GLN E 5 37 ? -48.396 -84.068 10.376 1.00 58.95 37 GLN E C 1
ATOM 5545 O O . GLN E 5 37 ? -49.164 -84.294 9.446 1.00 60.31 37 GLN E O 1
ATOM 5551 N N . ASP E 5 38 ? -48.708 -83.275 11.394 1.00 57.18 38 ASP E N 1
ATOM 5552 C CA . ASP E 5 38 ? -49.979 -82.562 11.391 1.00 62.97 38 ASP E CA 1
ATOM 5553 C C . ASP E 5 38 ? -49.986 -81.512 10.284 1.00 58.32 38 ASP E C 1
ATOM 5554 O O . ASP E 5 38 ? -50.991 -81.303 9.613 1.00 56.62 38 ASP E O 1
ATOM 5559 N N . ALA E 5 39 ? -48.844 -80.867 10.096 1.00 60.11 39 ALA E N 1
ATOM 5560 C CA . ALA E 5 39 ? -48.670 -79.904 9.023 1.00 56.22 39 ALA E CA 1
ATOM 5561 C C . ALA E 5 39 ? -48.963 -80.542 7.678 1.00 56.02 39 ALA E C 1
ATOM 5562 O O . ALA E 5 39 ? -49.728 -80.006 6.878 1.00 55.41 39 ALA E O 1
ATOM 5564 N N . PHE E 5 40 ? -48.357 -81.695 7.431 1.00 56.36 40 PHE E N 1
ATOM 5565 C CA . PHE E 5 40 ? -48.538 -82.358 6.153 1.00 51.88 40 PHE E CA 1
ATOM 5566 C C . PHE E 5 40 ? -49.948 -82.885 5.989 1.00 56.61 40 PHE E C 1
ATOM 5567 O O . PHE E 5 40 ? -50.491 -82.826 4.889 1.00 60.75 40 PHE E O 1
ATOM 5575 N N . ASP E 5 41 ? -50.543 -83.398 7.070 1.00 59.65 41 ASP E N 1
ATOM 5576 C CA . ASP E 5 41 ? -51.930 -83.875 7.015 1.00 56.90 41 ASP E CA 1
ATOM 5577 C C . ASP E 5 41 ? -52.834 -82.705 6.698 1.00 58.26 41 ASP E C 1
ATOM 5578 O O . ASP E 5 41 ? -53.697 -82.795 5.831 1.00 61.63 41 ASP E O 1
ATOM 5583 N N . LEU E 5 42 ? -52.620 -81.596 7.392 1.00 56.55 42 LEU E N 1
ATOM 5584 C CA . LEU E 5 42 ? -53.463 -80.425 7.200 1.00 57.34 42 LEU E CA 1
ATOM 5585 C C . LEU E 5 42 ? -53.338 -79.908 5.764 1.00 54.37 42 LEU E C 1
ATOM 5586 O O . LEU E 5 42 ? -54.336 -79.555 5.142 1.00 53.42 42 LEU E O 1
ATOM 5591 N N . GLY E 5 43 ? -52.118 -79.877 5.237 1.00 53.30 43 GLY E N 1
ATOM 5592 C CA . GLY E 5 43 ? -51.898 -79.395 3.888 1.00 54.05 43 GLY E CA 1
ATOM 5593 C C . GLY E 5 43 ? -52.533 -80.276 2.816 1.00 55.05 43 GLY E C 1
ATOM 5594 O O . GLY E 5 43 ? -53.209 -79.788 1.901 1.00 49.33 43 GLY E O 1
ATOM 5595 N N . THR E 5 44 ? -52.305 -81.582 2.921 1.00 52.92 44 THR E N 1
ATOM 5596 C CA . THR E 5 44 ? -52.909 -82.521 1.993 1.00 51.75 44 THR E CA 1
ATOM 5597 C C . THR E 5 44 ? -54.424 -82.390 2.077 1.00 52.34 44 THR E C 1
ATOM 5598 O O . THR E 5 44 ? -55.107 -82.304 1.061 1.00 53.57 44 THR E O 1
ATOM 5602 N N . TYR E 5 45 ? -54.928 -82.336 3.305 1.00 49.95 45 TYR E N 1
ATOM 5603 C CA . TYR E 5 45 ? -56.349 -82.211 3.566 1.00 50.11 45 TYR E CA 1
ATOM 5604 C C . TYR E 5 45 ? -56.971 -80.970 2.916 1.00 56.45 45 TYR E C 1
ATOM 5605 O O . TYR E 5 45 ? -58.076 -81.034 2.367 1.00 59.27 45 TYR E O 1
ATOM 5614 N N . ILE E 5 46 ? -56.277 -79.839 2.985 1.00 55.95 46 ILE E N 1
ATOM 5615 C CA . ILE E 5 46 ? -56.800 -78.616 2.386 1.00 52.89 46 ILE E CA 1
ATOM 5616 C C . ILE E 5 46 ? -56.618 -78.670 0.883 1.00 54.14 46 ILE E C 1
ATOM 5617 O O . ILE E 5 46 ? -57.424 -78.129 0.129 1.00 56.53 46 ILE E O 1
ATOM 5622 N N . ARG E 5 47 ? -55.556 -79.333 0.447 1.00 54.01 47 ARG E N 1
ATOM 5623 C CA . ARG E 5 47 ? -55.306 -79.456 -0.971 1.00 54.30 47 ARG E CA 1
ATOM 5624 C C . ARG E 5 47 ? -56.507 -80.143 -1.609 1.00 60.32 47 ARG E C 1
ATOM 5625 O O . ARG E 5 47 ? -57.185 -79.569 -2.480 1.00 63.01 47 ARG E O 1
ATOM 5633 N N . ASN E 5 48 ? -56.794 -81.349 -1.127 1.00 58.34 48 ASN E N 1
ATOM 5634 C CA . ASN E 5 48 ? -57.959 -82.112 -1.554 1.00 60.22 48 ASN E CA 1
ATOM 5635 C C . ASN E 5 48 ? -59.259 -81.297 -1.501 1.00 61.98 48 ASN E C 1
ATOM 5636 O O . ASN E 5 48 ? -60.034 -81.281 -2.457 1.00 60.53 48 ASN E O 1
ATOM 5641 N N . ALA E 5 49 ? -59.472 -80.602 -0.387 1.00 62.65 49 ALA E N 1
ATOM 5642 C CA . ALA E 5 49 ? -60.690 -79.820 -0.172 1.00 63.33 49 ALA E CA 1
ATOM 5643 C C . ALA E 5 49 ? -60.920 -78.793 -1.271 1.00 62.55 49 ALA E C 1
ATOM 5644 O O . ALA E 5 49 ? -61.977 -78.776 -1.913 1.00 60.08 49 ALA E O 1
ATOM 5646 N N . VAL E 5 50 ? -59.920 -77.939 -1.469 1.00 64.44 50 VAL E N 1
ATOM 5647 C CA . VAL E 5 50 ? -59.960 -76.892 -2.486 1.00 64.25 50 VAL E CA 1
ATOM 5648 C C . VAL E 5 50 ? -60.156 -77.466 -3.886 1.00 62.58 50 VAL E C 1
ATOM 5649 O O . VAL E 5 50 ? -60.888 -76.918 -4.719 1.00 55.65 50 VAL E O 1
ATOM 5653 N N . LYS E 5 51 ? -59.496 -78.588 -4.134 1.00 62.97 51 LYS E N 1
ATOM 5654 C CA . LYS E 5 51 ? -59.612 -79.234 -5.423 1.00 62.84 51 LYS E CA 1
ATOM 5655 C C . LYS E 5 51 ? -61.039 -79.770 -5.664 1.00 66.26 51 LYS E C 1
ATOM 5656 O O . LYS E 5 51 ? -61.588 -79.612 -6.758 1.00 63.03 51 LYS E O 1
ATOM 5662 N N . GLU E 5 52 ? -61.648 -80.357 -4.630 1.00 65.77 52 GLU E N 1
ATOM 5663 C CA . GLU E 5 52 ? -63.041 -80.812 -4.703 1.00 61.82 52 GLU E CA 1
ATOM 5664 C C . GLU E 5 52 ? -64.078 -79.662 -4.782 1.00 65.37 52 GLU E C 1
ATOM 5665 O O . GLU E 5 52 ? -65.121 -79.806 -5.418 1.00 65.40 52 GLU E O 1
ATOM 5667 N N . ASN E 5 53 ? -63.822 -78.536 -4.122 1.00 64.47 53 ASN E N 1
ATOM 5668 C CA . ASN E 5 53 ? -64.752 -77.408 -4.205 1.00 64.04 53 ASN E CA 1
ATOM 5669 C C . ASN E 5 53 ? -64.430 -76.358 -5.271 1.00 68.79 53 ASN E C 1
ATOM 5670 O O . ASN E 5 53 ? -65.257 -75.487 -5.543 1.00 73.71 53 ASN E O 1
ATOM 5675 N N . PHE E 5 54 ? -63.230 -76.408 -5.847 1.00 68.65 54 PHE E N 1
ATOM 5676 C CA . PHE E 5 54 ? -62.821 -75.424 -6.862 1.00 68.48 54 PHE E CA 1
ATOM 5677 C C . PHE E 5 54 ? -61.940 -76.076 -7.918 1.00 70.85 54 PHE E C 1
ATOM 5678 O O . PHE E 5 54 ? -60.728 -75.850 -7.954 1.00 68.61 54 PHE E O 1
ATOM 5686 N N . PRO E 5 55 ? -62.556 -76.875 -8.792 1.00 73.93 55 PRO E N 1
ATOM 5687 C CA . PRO E 5 55 ? -61.821 -77.877 -9.574 1.00 71.46 55 PRO E CA 1
ATOM 5688 C C . PRO E 5 55 ? -60.833 -77.303 -10.594 1.00 72.26 55 PRO E C 1
ATOM 5689 O O . PRO E 5 55 ? -59.745 -77.868 -10.738 1.00 72.64 55 PRO E O 1
ATOM 5693 N N . GLU E 5 56 ? -61.201 -76.232 -11.296 1.00 74.31 56 GLU E N 1
ATOM 5694 C CA . GLU E 5 56 ? -60.342 -75.670 -12.348 1.00 74.42 56 GLU E CA 1
ATOM 5695 C C . GLU E 5 56 ? -59.521 -74.486 -11.869 1.00 63.32 56 GLU E C 1
ATOM 5696 O O . GLU E 5 56 ? -58.905 -73.790 -12.671 1.00 60.81 56 GLU E O 1
ATOM 5698 N N . LYS E 5 57 ? -59.575 -74.225 -10.572 1.00 66.77 57 LYS E N 1
ATOM 5699 C CA . LYS E 5 57 ? -58.891 -73.078 -9.989 1.00 62.85 57 LYS E CA 1
ATOM 5700 C C . LYS E 5 57 ? -57.518 -73.428 -9.424 1.00 60.68 57 LYS E C 1
ATOM 5701 O O . LYS E 5 57 ? -57.384 -74.335 -8.601 1.00 58.75 57 LYS E O 1
ATOM 5707 N N . PRO E 5 58 ? -56.495 -72.692 -9.879 1.00 60.19 58 PRO E N 1
ATOM 5708 C CA . PRO E 5 58 ? -55.082 -72.717 -9.483 1.00 58.14 58 PRO E CA 1
ATOM 5709 C C . PRO E 5 58 ? -54.826 -72.023 -8.127 1.00 52.70 58 PRO E C 1
ATOM 5710 O O . PRO E 5 58 ? -54.612 -70.810 -8.042 1.00 51.17 58 PRO E O 1
ATOM 5714 N N . VAL E 5 59 ? -54.932 -72.796 -7.058 1.00 53.88 59 VAL E N 1
ATOM 5715 C CA . VAL E 5 59 ? -54.748 -72.279 -5.699 1.00 55.26 59 VAL E CA 1
ATOM 5716 C C . VAL E 5 59 ? -53.399 -72.677 -5.064 1.00 45.65 59 VAL E C 1
ATOM 5717 O O . VAL E 5 59 ? -52.982 -73.826 -5.175 1.00 46.56 59 VAL E O 1
ATOM 5721 N N . ALA E 5 60 ? -52.721 -71.737 -4.405 1.00 45.79 60 ALA E N 1
ATOM 5722 C CA . ALA E 5 60 ? -51.504 -72.066 -3.628 1.00 47.40 60 ALA E CA 1
ATOM 5723 C C . ALA E 5 60 ? -51.778 -72.151 -2.127 1.00 49.93 60 ALA E C 1
ATOM 5724 O O . ALA E 5 60 ? -52.438 -71.275 -1.551 1.00 48.52 60 ALA E O 1
ATOM 5726 N N . ILE E 5 61 ? -51.259 -73.204 -1.501 1.00 46.38 61 ILE E N 1
ATOM 5727 C CA . ILE E 5 61 ? -51.519 -73.477 -0.089 1.00 47.27 61 ILE E CA 1
ATOM 5728 C C . ILE E 5 61 ? -50.225 -73.615 0.712 1.00 49.32 61 ILE E C 1
ATOM 5729 O O . ILE E 5 61 ? -49.375 -74.452 0.388 1.00 49.33 61 ILE E O 1
ATOM 5734 N N . ASP E 5 62 ? -50.093 -72.820 1.772 1.00 48.87 62 ASP E N 1
ATOM 5735 C CA . ASP E 5 62 ? -48.849 -72.756 2.544 1.00 46.64 62 ASP E CA 1
ATOM 5736 C C . ASP E 5 62 ? -49.073 -72.920 4.039 1.00 44.19 62 ASP E C 1
ATOM 5737 O O . ASP E 5 62 ? -50.082 -72.475 4.564 1.00 46.34 62 ASP E O 1
ATOM 5742 N N . ILE E 5 63 ? -48.126 -73.561 4.715 1.00 43.76 63 ILE E N 1
ATOM 5743 C CA . ILE E 5 63 ? -48.099 -73.591 6.171 1.00 41.79 63 ILE E CA 1
ATOM 5744 C C . ILE E 5 63 ? -46.695 -73.230 6.600 1.00 43.10 63 ILE E C 1
ATOM 5745 O O . ILE E 5 63 ? -45.735 -73.863 6.180 1.00 47.80 63 ILE E O 1
ATOM 5750 N N . SER E 5 64 ? -46.557 -72.205 7.427 1.00 44.22 64 SER E N 1
ATOM 5751 C CA . SER E 5 64 ? -45.232 -71.760 7.828 1.00 38.68 64 SER E CA 1
ATOM 5752 C C . SER E 5 64 ? -45.195 -71.364 9.290 1.00 39.13 64 SER E C 1
ATOM 5753 O O . SER E 5 64 ? -46.201 -70.964 9.843 1.00 43.80 64 SER E O 1
ATOM 5756 N N . LEU E 5 65 ? -44.026 -71.466 9.909 1.00 43.43 65 LEU E N 1
ATOM 5757 C CA . LEU E 5 65 ? -43.854 -71.088 11.309 1.00 44.65 65 LEU E CA 1
ATOM 5758 C C . LEU E 5 65 ? -43.846 -69.579 11.419 1.00 43.02 65 LEU E C 1
ATOM 5759 O O . LEU E 5 65 ? -43.763 -68.901 10.415 1.00 45.20 65 LEU E O 1
ATOM 5764 N N . PRO E 5 66 ? -43.963 -69.039 12.639 1.00 44.66 66 PRO E N 1
ATOM 5765 C CA . PRO E 5 66 ? -43.926 -67.576 12.751 1.00 40.99 66 PRO E CA 1
ATOM 5766 C C . PRO E 5 66 ? -42.574 -66.971 12.416 1.00 38.66 66 PRO E C 1
ATOM 5767 O O . PRO E 5 66 ? -42.508 -65.790 12.144 1.00 41.14 66 PRO E O 1
ATOM 5771 N N . ASN E 5 67 ? -41.519 -67.770 12.438 1.00 40.74 67 ASN E N 1
ATOM 5772 C CA . ASN E 5 67 ? -40.196 -67.318 12.058 1.00 38.66 67 ASN E CA 1
ATOM 5773 C C . ASN E 5 67 ? -39.920 -67.553 10.552 1.00 42.30 67 ASN E C 1
ATOM 5774 O O . ASN E 5 67 ? -38.813 -67.340 10.054 1.00 38.66 67 ASN E O 1
ATOM 5779 N N . GLY E 5 68 ? -40.934 -68.020 9.839 1.00 38.66 68 GLY E N 1
ATOM 5780 C CA . GLY E 5 68 ? -40.874 -68.039 8.399 1.00 38.66 68 GLY E CA 1
ATOM 5781 C C . GLY E 5 68 ? -40.560 -69.398 7.811 1.00 46.45 68 GLY E C 1
ATOM 5782 O O . GLY E 5 68 ? -40.710 -69.606 6.607 1.00 47.82 68 GLY E O 1
ATOM 5783 N N . HIS E 5 69 ? -40.121 -70.324 8.654 1.00 45.96 69 HIS E N 1
ATOM 5784 C CA . HIS E 5 69 ? -39.769 -71.653 8.193 1.00 43.96 69 HIS E CA 1
ATOM 5785 C C . HIS E 5 69 ? -40.988 -72.316 7.569 1.00 40.30 69 HIS E C 1
ATOM 5786 O O . HIS E 5 69 ? -42.029 -72.400 8.190 1.00 43.12 69 HIS E O 1
ATOM 5793 N N . CYS E 5 70 ? -40.847 -72.792 6.341 1.00 40.49 70 CYS E N 1
ATOM 5794 C CA . CYS E 5 70 ? -41.980 -73.335 5.601 1.00 45.50 70 CYS E CA 1
ATOM 5795 C C . CYS E 5 70 ? -42.115 -74.850 5.762 1.00 44.65 70 CYS E C 1
ATOM 5796 O O . CYS E 5 70 ? -41.179 -75.594 5.473 1.00 46.14 70 CYS E O 1
ATOM 5799 N N . LEU E 5 71 ? -43.245 -75.290 6.303 1.00 41.56 71 LEU E N 1
ATOM 5800 C CA . LEU E 5 71 ? -43.534 -76.720 6.444 1.00 44.90 71 LEU E CA 1
ATOM 5801 C C . LEU E 5 71 ? -44.210 -77.322 5.206 1.00 50.10 71 LEU E C 1
ATOM 5802 O O . LEU E 5 71 ? -43.909 -78.435 4.768 1.00 52.07 71 LEU E O 1
ATOM 5807 N N . PHE E 5 72 ? -45.146 -76.587 4.639 1.00 50.38 72 PHE E N 1
ATOM 5808 C CA . PHE E 5 72 ? -45.933 -77.147 3.568 1.00 46.49 72 PHE E CA 1
ATOM 5809 C C . PHE E 5 72 ? -46.221 -76.102 2.524 1.00 49.37 72 PHE E C 1
ATOM 5810 O O . PHE E 5 72 ? -46.637 -74.990 2.844 1.00 50.18 72 PHE E O 1
ATOM 5818 N N . ARG E 5 73 ? -45.997 -76.472 1.272 1.00 49.66 73 ARG E N 1
ATOM 5819 C CA . ARG E 5 73 ? -46.422 -75.658 0.145 1.00 47.65 73 ARG E CA 1
ATOM 5820 C C . ARG E 5 73 ? -46.960 -76.544 -0.962 1.00 50.06 73 ARG E C 1
ATOM 5821 O O . ARG E 5 73 ? -46.336 -77.552 -1.297 1.00 52.05 73 ARG E O 1
ATOM 5829 N N . THR E 5 74 ? -48.109 -76.186 -1.527 1.00 46.05 74 THR E N 1
ATOM 5830 C CA . THR E 5 74 ? -48.521 -76.798 -2.783 1.00 45.05 74 THR E CA 1
ATOM 5831 C C . THR E 5 74 ? -49.405 -75.920 -3.640 1.00 47.42 74 THR E C 1
ATOM 5832 O O . THR E 5 74 ? -50.003 -74.945 -3.169 1.00 46.29 74 THR E O 1
ATOM 5836 N N . VAL E 5 75 ? -49.483 -76.296 -4.912 1.00 48.41 75 VAL E N 1
ATOM 5837 C CA . VAL E 5 75 ? -50.427 -75.704 -5.848 1.00 48.37 75 VAL E CA 1
ATOM 5838 C C . VAL E 5 75 ? -51.437 -76.770 -6.256 1.00 49.27 75 VAL E C 1
ATOM 5839 O O . VAL E 5 75 ? -51.103 -77.952 -6.347 1.00 50.62 75 VAL E O 1
ATOM 5843 N N . THR E 5 76 ? -52.679 -76.346 -6.474 1.00 53.62 76 THR E N 1
ATOM 5844 C CA . THR E 5 76 ? -53.806 -77.260 -6.699 1.00 56.96 76 THR E CA 1
ATOM 5845 C C . THR E 5 76 ? -53.972 -77.643 -8.154 1.00 60.32 76 THR E C 1
ATOM 5846 O O . THR E 5 76 ? -54.050 -78.809 -8.483 1.00 62.29 76 THR E O 1
ATOM 5850 N N . TYR E 5 77 ? -54.143 -76.651 -9.008 1.00 60.43 77 TYR E N 1
ATOM 5851 C CA . TYR E 5 77 ? -54.350 -76.903 -10.421 1.00 61.51 77 TYR E CA 1
ATOM 5852 C C . TYR E 5 77 ? -53.173 -76.317 -11.201 1.00 60.38 77 TYR E C 1
ATOM 5853 O O . TYR E 5 77 ? -52.204 -75.856 -10.604 1.00 60.11 77 TYR E O 1
ATOM 5862 N N . GLY E 5 78 ? -53.259 -76.332 -12.525 1.00 56.70 78 GLY E N 1
ATOM 5863 C CA . GLY E 5 78 ? -52.146 -75.946 -13.364 1.00 54.62 78 GLY E CA 1
ATOM 5864 C C . GLY E 5 78 ? -51.865 -74.479 -13.660 1.00 58.95 78 GLY E C 1
ATOM 5865 O O . GLY E 5 78 ? -50.862 -74.173 -14.313 1.00 70.49 78 GLY E O 1
ATOM 5866 N N . GLY E 5 79 ? -52.700 -73.553 -13.214 1.00 49.25 79 GLY E N 1
ATOM 5867 C CA . GLY E 5 79 ? -52.452 -72.160 -13.575 1.00 49.41 79 GLY E CA 1
ATOM 5868 C C . GLY E 5 79 ? -51.760 -71.232 -12.576 1.00 50.04 79 GLY E C 1
ATOM 5869 O O . GLY E 5 79 ? -51.951 -70.015 -12.638 1.00 41.24 79 GLY E O 1
ATOM 5870 N N . SER E 5 80 ? -50.998 -71.790 -11.633 1.00 53.96 80 SER E N 1
ATOM 5871 C CA . SER E 5 80 ? -50.347 -70.987 -10.588 1.00 46.58 80 SER E CA 1
ATOM 5872 C C . SER E 5 80 ? -49.104 -70.301 -11.119 1.00 46.77 80 SER E C 1
ATOM 5873 O O . SER E 5 80 ? -48.555 -70.704 -12.134 1.00 48.85 80 SER E O 1
ATOM 5876 N N . ALA E 5 81 ? -48.674 -69.245 -10.448 1.00 42.75 81 ALA E N 1
ATOM 5877 C CA . ALA E 5 81 ? -47.525 -68.489 -10.919 1.00 39.08 81 ALA E CA 1
ATOM 5878 C C . ALA E 5 81 ? -46.760 -67.881 -9.751 1.00 46.11 81 ALA E C 1
ATOM 5879 O O . ALA E 5 81 ? -47.188 -67.980 -8.596 1.00 44.22 81 ALA E O 1
ATOM 5881 N N . LEU E 5 82 ? -45.643 -67.223 -10.053 1.00 44.47 82 LEU E N 1
ATOM 5882 C CA . LEU E 5 82 ? -44.796 -66.689 -9.001 1.00 41.02 82 LEU E CA 1
ATOM 5883 C C . LEU E 5 82 ? -45.565 -65.667 -8.168 1.00 41.95 82 LEU E C 1
ATOM 5884 O O . LEU E 5 82 ? -45.226 -65.400 -7.008 1.00 42.52 82 LEU E O 1
ATOM 5889 N N . ASP E 5 83 ? -46.612 -65.102 -8.756 1.00 42.35 83 ASP E N 1
ATOM 5890 C CA . ASP E 5 83 ? -47.368 -64.057 -8.079 1.00 42.51 83 ASP E CA 1
ATOM 5891 C C . ASP E 5 83 ? -48.098 -64.611 -6.869 1.00 40.78 83 ASP E C 1
ATOM 5892 O O . ASP E 5 83 ? -48.278 -63.914 -5.875 1.00 38.66 83 ASP E O 1
ATOM 5897 N N . ASN E 5 84 ? -48.509 -65.870 -6.967 1.00 38.66 84 ASN E N 1
ATOM 5898 C CA . ASN E 5 84 ? -49.073 -66.564 -5.830 1.00 39.83 84 ASN E CA 1
ATOM 5899 C C . ASN E 5 84 ? -48.130 -66.577 -4.637 1.00 42.09 84 ASN E C 1
ATOM 5900 O O . ASN E 5 84 ? -48.564 -66.385 -3.509 1.00 44.80 84 ASN E O 1
ATOM 5905 N N . ASP E 5 85 ? -46.846 -66.809 -4.906 1.00 42.34 85 ASP E N 1
ATOM 5906 C CA . ASP E 5 85 ? -45.797 -66.868 -3.901 1.00 38.66 85 ASP E CA 1
ATOM 5907 C C . ASP E 5 85 ? -45.681 -65.540 -3.174 1.00 40.04 85 ASP E C 1
ATOM 5908 O O . ASP E 5 85 ? -45.470 -65.485 -1.958 1.00 38.66 85 ASP E O 1
ATOM 5913 N N . PHE E 5 86 ? -45.809 -64.462 -3.939 1.00 41.07 86 PHE E N 1
ATOM 5914 C CA . PHE E 5 86 ? -45.825 -63.121 -3.370 1.00 41.02 86 PHE E CA 1
ATOM 5915 C C . PHE E 5 86 ? -47.055 -62.884 -2.504 1.00 39.59 86 PHE E C 1
ATOM 5916 O O . PHE E 5 86 ? -46.956 -62.263 -1.462 1.00 40.11 86 PHE E O 1
ATOM 5924 N N . TRP E 5 87 ? -48.214 -63.358 -2.951 1.00 38.66 87 TRP E N 1
ATOM 5925 C CA . TRP E 5 87 ? -49.443 -63.160 -2.198 1.00 41.78 87 TRP E CA 1
ATOM 5926 C C . TRP E 5 87 ? -49.359 -63.884 -0.878 1.00 44.34 87 TRP E C 1
ATOM 5927 O O . TRP E 5 87 ? -49.726 -63.314 0.156 1.00 43.51 87 TRP E O 1
ATOM 5938 N N . ILE E 5 88 ? -48.862 -65.122 -0.918 1.00 38.72 88 ILE E N 1
ATOM 5939 C CA . ILE E 5 88 ? -48.647 -65.914 0.287 1.00 38.66 88 ILE E CA 1
ATOM 5940 C C . ILE E 5 88 ? -47.702 -65.207 1.242 1.00 42.09 88 ILE E C 1
ATOM 5941 O O . ILE E 5 88 ? -47.998 -65.094 2.426 1.00 39.22 88 ILE E O 1
ATOM 5946 N N . GLN E 5 89 ? -46.579 -64.705 0.725 1.00 46.48 89 GLN E N 1
ATOM 5947 C CA . GLN E 5 89 ? -45.664 -63.931 1.561 1.00 43.18 89 GLN E CA 1
ATOM 5948 C C . GLN E 5 89 ? -46.411 -62.793 2.185 1.00 42.71 89 GLN E C 1
ATOM 5949 O O . GLN E 5 89 ? -46.498 -62.703 3.396 1.00 48.61 89 GLN E O 1
ATOM 5955 N N . ARG E 5 90 ? -46.991 -61.946 1.348 1.00 42.54 90 ARG E N 1
ATOM 5956 C CA . ARG E 5 90 ? -47.620 -60.722 1.823 1.00 43.59 90 ARG E CA 1
ATOM 5957 C C . ARG E 5 90 ? -48.784 -60.984 2.797 1.00 45.79 90 ARG E C 1
ATOM 5958 O O . ARG E 5 90 ? -48.958 -60.266 3.790 1.00 40.99 90 ARG E O 1
ATOM 5966 N N . LYS E 5 91 ? -49.578 -62.010 2.525 1.00 39.01 91 LYS E N 1
ATOM 5967 C CA . LYS E 5 91 ? -50.715 -62.268 3.381 1.00 38.66 91 LYS E CA 1
ATOM 5968 C C . LYS E 5 91 ? -50.227 -62.760 4.731 1.00 44.64 91 LYS E C 1
ATOM 5969 O O . LYS E 5 91 ? -50.728 -62.340 5.785 1.00 42.94 91 LYS E O 1
ATOM 5975 N N . LYS E 5 92 ? -49.242 -63.653 4.687 1.00 42.67 92 LYS E N 1
ATOM 5976 C CA . LYS E 5 92 ? -48.737 -64.315 5.876 1.00 38.66 92 LYS E CA 1
ATOM 5977 C C . LYS E 5 92 ? -48.012 -63.308 6.766 1.00 45.29 92 LYS E C 1
ATOM 5978 O O . LYS E 5 92 ? -48.106 -63.346 7.994 1.00 43.70 92 LYS E O 1
ATOM 5984 N N . LYS E 5 93 ? -47.330 -62.368 6.126 1.00 46.43 93 LYS E N 1
ATOM 5985 C CA . LYS E 5 93 ? -46.549 -61.375 6.832 1.00 42.40 93 LYS E CA 1
ATOM 5986 C C . LYS E 5 93 ? -47.449 -60.454 7.649 1.00 43.96 93 LYS E C 1
ATOM 5987 O O . LYS E 5 93 ? -47.044 -59.943 8.689 1.00 46.70 93 LYS E O 1
ATOM 5993 N N . THR E 5 94 ? -48.672 -60.242 7.174 1.00 46.35 94 THR E N 1
ATOM 5994 C CA . THR E 5 94 ? -49.665 -59.461 7.912 1.00 43.30 94 THR E CA 1
ATOM 5995 C C . THR E 5 94 ? -50.245 -60.201 9.113 1.00 41.98 94 THR E C 1
ATOM 5996 O O . THR E 5 94 ? -50.204 -59.702 10.236 1.00 40.70 94 THR E O 1
ATOM 6000 N N . ALA E 5 95 ? -50.763 -61.401 8.863 1.00 40.98 95 ALA E N 1
ATOM 6001 C CA . ALA E 5 95 ? -51.284 -62.261 9.916 1.00 38.66 95 ALA E CA 1
ATOM 6002 C C . ALA E 5 95 ? -50.313 -62.413 11.074 1.00 47.73 95 ALA E C 1
ATOM 6003 O O . ALA E 5 95 ? -50.734 -62.478 12.220 1.00 52.89 95 ALA E O 1
ATOM 6005 N N . LEU E 5 96 ? -49.017 -62.489 10.796 1.00 48.98 96 LEU E N 1
ATOM 6006 C CA . LEU E 5 96 ? -48.070 -62.703 11.882 1.00 47.21 96 LEU E CA 1
ATOM 6007 C C . LEU E 5 96 ? -47.753 -61.416 12.662 1.00 48.34 96 LEU E C 1
ATOM 6008 O O . LEU E 5 96 ? -47.716 -61.437 13.896 1.00 52.52 96 LEU E O 1
ATOM 6013 N N . ARG E 5 97 ? -47.550 -60.303 11.960 1.00 42.56 97 ARG E N 1
ATOM 6014 C CA . ARG E 5 97 ? -47.262 -59.021 12.621 1.00 43.45 97 ARG E CA 1
ATOM 6015 C C . ARG E 5 97 ? -48.435 -58.503 13.446 1.00 41.08 97 ARG E C 1
ATOM 6016 O O . ARG E 5 97 ? -48.250 -57.843 14.459 1.00 43.71 97 ARG E O 1
ATOM 6024 N N . PHE E 5 98 ? -49.644 -58.797 12.997 1.00 41.15 98 PHE E N 1
ATOM 6025 C CA . PHE E 5 98 ? -50.841 -58.287 13.644 1.00 44.53 98 PHE E CA 1
ATOM 6026 C C . PHE E 5 98 ? -51.522 -59.491 14.253 1.00 46.10 98 PHE E C 1
ATOM 6027 O O . PHE E 5 98 ? -51.261 -60.630 13.883 1.00 48.12 98 PHE E O 1
ATOM 6035 N N . GLY E 5 99 ? -52.361 -59.280 15.233 1.00 44.38 99 GLY E N 1
ATOM 6036 C CA . GLY E 5 99 ? -52.873 -60.456 15.908 1.00 60.67 99 GLY E CA 1
ATOM 6037 C C . GLY E 5 99 ? -53.801 -61.365 15.118 1.00 48.09 99 GLY E C 1
ATOM 6038 O O . GLY E 5 99 ? -54.224 -62.388 15.630 1.00 54.72 99 GLY E O 1
ATOM 6039 N N . HIS E 5 100 ? -54.151 -60.992 13.894 1.00 47.24 100 HIS E N 1
ATOM 6040 C CA . HIS E 5 100 ? -55.330 -61.588 13.263 1.00 45.81 100 HIS E CA 1
ATOM 6041 C C . HIS E 5 100 ? -55.143 -61.962 11.812 1.00 45.15 100 HIS E C 1
ATOM 6042 O O . HIS E 5 100 ? -54.117 -61.685 11.213 1.00 44.93 100 HIS E O 1
ATOM 6049 N N . SER E 5 101 ? -56.177 -62.547 11.231 1.00 42.72 101 SER E N 1
ATOM 6050 C CA . SER E 5 101 ? -56.102 -63.004 9.859 1.00 39.81 101 SER E CA 1
ATOM 6051 C C . SER E 5 101 ? -55.939 -61.824 8.925 1.00 43.42 101 SER E C 1
ATOM 6052 O O . SER E 5 101 ? -56.274 -60.695 9.294 1.00 40.42 101 SER E O 1
ATOM 6055 N N . SER E 5 102 ? -55.423 -62.074 7.720 1.00 41.31 102 SER E N 1
ATOM 6056 C CA . SER E 5 102 ? -55.271 -60.995 6.753 1.00 38.66 102 SER E CA 1
ATOM 6057 C C . SER E 5 102 ? -56.640 -60.456 6.313 1.00 39.97 102 SER E C 1
ATOM 6058 O O . SER E 5 102 ? -56.765 -59.281 5.963 1.00 38.66 102 SER E O 1
ATOM 6061 N N . PHE E 5 103 ? -57.675 -61.293 6.372 1.00 39.99 103 PHE E N 1
ATOM 6062 C CA . PHE E 5 103 ? -59.007 -60.786 6.094 1.00 44.15 103 PHE E CA 1
ATOM 6063 C C . PHE E 5 103 ? -59.533 -59.855 7.195 1.00 44.93 103 PHE E C 1
ATOM 6064 O O . PHE E 5 103 ? -59.997 -58.749 6.906 1.00 43.43 103 PHE E O 1
ATOM 6072 N N . TYR E 5 104 ? -59.475 -60.313 8.443 1.00 44.29 104 TYR E N 1
ATOM 6073 C CA . TYR E 5 104 ? -59.812 -59.479 9.589 1.00 38.66 104 TYR E CA 1
ATOM 6074 C C . TYR E 5 104 ? -59.116 -58.138 9.496 1.00 39.49 104 TYR E C 1
ATOM 6075 O O . TYR E 5 104 ? -59.712 -57.106 9.758 1.00 42.22 104 TYR E O 1
ATOM 6084 N N . MET E 5 105 ? -57.841 -58.150 9.143 1.00 40.67 105 MET E N 1
ATOM 6085 C CA . MET E 5 105 ? -57.099 -56.905 9.073 1.00 40.73 105 MET E CA 1
ATOM 6086 C C . MET E 5 105 ? -57.499 -56.065 7.851 1.00 41.90 105 MET E C 1
ATOM 6087 O O . MET E 5 105 ? -57.507 -54.827 7.913 1.00 38.66 105 MET E O 1
ATOM 6092 N N . GLY E 5 106 ? -57.841 -56.740 6.752 1.00 42.10 106 GLY E N 1
ATOM 6093 C CA . GLY E 5 106 ? -58.386 -56.075 5.583 1.00 38.66 106 GLY E CA 1
ATOM 6094 C C . GLY E 5 106 ? -59.607 -55.259 5.972 1.00 42.59 106 GLY E C 1
ATOM 6095 O O . GLY E 5 106 ? -59.704 -54.068 5.652 1.00 38.85 106 GLY E O 1
ATOM 6096 N N . CYS E 5 107 ? -60.525 -55.910 6.689 1.00 40.18 107 CYS E N 1
ATOM 6097 C CA . CYS E 5 107 ? -61.714 -55.266 7.258 1.00 39.65 107 CYS E CA 1
ATOM 6098 C C . CYS E 5 107 ? -61.429 -54.055 8.163 1.00 43.73 107 CYS E C 1
ATOM 6099 O O . CYS E 5 107 ? -62.001 -52.978 7.972 1.00 46.29 107 CYS E O 1
ATOM 6102 N N . LYS E 5 108 ? -60.540 -54.217 9.134 1.00 39.80 108 LYS E N 1
ATOM 6103 C CA . LYS E 5 108 ? -60.160 -53.111 10.010 1.00 40.56 108 LYS E CA 1
ATOM 6104 C C . LYS E 5 108 ? -59.604 -51.906 9.221 1.00 46.47 108 LYS E C 1
ATOM 6105 O O . LYS E 5 108 ? -59.591 -50.775 9.707 1.00 48.77 108 LYS E O 1
ATOM 6111 N N . LYS E 5 109 ? -59.131 -52.159 8.005 1.00 47.73 109 LYS E N 1
ATOM 6112 C CA . LYS E 5 109 ? -58.522 -51.126 7.172 1.00 46.61 109 LYS E CA 1
ATOM 6113 C C . LYS E 5 109 ? -59.560 -50.237 6.470 1.00 50.16 109 LYS E C 1
ATOM 6114 O O . LYS E 5 109 ? -59.466 -49.005 6.493 1.00 49.91 109 LYS E O 1
ATOM 6120 N N . GLY E 5 110 ? -60.549 -50.870 5.842 1.00 48.83 110 GLY E N 1
ATOM 6121 C CA . GLY E 5 110 ? -61.506 -50.149 5.023 1.00 49.80 110 GLY E CA 1
ATOM 6122 C C . GLY E 5 110 ? -60.873 -49.514 3.799 1.00 54.63 110 GLY E C 1
ATOM 6123 O O . GLY E 5 110 ? -60.006 -50.115 3.157 1.00 58.02 110 GLY E O 1
ATOM 6124 N N . ASP E 5 111 ? -61.289 -48.295 3.471 1.00 57.29 111 ASP E N 1
ATOM 6125 C CA . ASP E 5 111 ? -60.840 -47.670 2.218 1.00 68.06 111 ASP E CA 1
ATOM 6126 C C . ASP E 5 111 ? -59.526 -46.908 2.352 1.00 65.00 111 ASP E C 1
ATOM 6127 O O . ASP E 5 111 ? -59.016 -46.346 1.367 1.00 56.44 111 ASP E O 1
ATOM 6132 N N . LYS E 5 112 ? -58.974 -46.900 3.566 1.00 62.77 112 LYS E N 1
ATOM 6133 C CA . LYS E 5 112 ? -57.689 -46.252 3.806 1.00 56.82 112 LYS E CA 1
ATOM 6134 C C . LYS E 5 112 ? -56.556 -47.131 3.254 1.00 49.06 112 LYS E C 1
ATOM 6135 O O . LYS E 5 112 ? -56.674 -48.363 3.199 1.00 45.83 112 LYS E O 1
ATOM 6137 N N . THR E 5 113 ? -55.472 -46.507 2.808 1.00 45.48 113 THR E N 1
ATOM 6138 C CA . THR E 5 113 ? -54.339 -47.301 2.344 1.00 47.85 113 THR E CA 1
ATOM 6139 C C . THR E 5 113 ? -53.570 -47.863 3.542 1.00 50.94 113 THR E C 1
ATOM 6140 O O . THR E 5 113 ? -53.489 -47.214 4.596 1.00 50.53 113 THR E O 1
ATOM 6144 N N . PRO E 5 114 ? -53.015 -49.078 3.392 1.00 49.44 114 PRO E N 1
ATOM 6145 C CA . PRO E 5 114 ? -52.209 -49.687 4.451 1.00 45.82 114 PRO E CA 1
ATOM 6146 C C . PRO E 5 114 ? -51.141 -48.734 4.936 1.00 44.46 114 PRO E C 1
ATOM 6147 O O . PRO E 5 114 ? -50.938 -48.597 6.136 1.00 48.36 114 PRO E O 1
ATOM 6151 N N . GLU E 5 115 ? -50.487 -48.064 4.000 1.00 43.20 115 GLU E N 1
ATOM 6152 C CA . GLU E 5 115 ? -49.539 -47.007 4.315 1.00 39.85 115 GLU E CA 1
ATOM 6153 C C . GLU E 5 115 ? -50.157 -45.972 5.266 1.00 46.72 115 GLU E C 1
ATOM 6154 O O . GLU E 5 115 ? -49.485 -45.454 6.156 1.00 50.27 115 GLU E O 1
ATOM 6160 N N . GLU E 5 116 ? -51.432 -45.647 5.063 1.00 47.05 116 GLU E N 1
ATOM 6161 C CA . GLU E 5 116 ? -52.067 -44.560 5.811 1.00 44.78 116 GLU E CA 1
ATOM 6162 C C . GLU E 5 116 ? -52.579 -44.959 7.191 1.00 47.60 116 GLU E C 1
ATOM 6163 O O . GLU E 5 116 ? -52.558 -44.150 8.116 1.00 47.98 116 GLU E O 1
ATOM 6165 N N . LYS E 5 117 ? -53.078 -46.182 7.317 1.00 39.91 117 LYS E N 1
ATOM 6166 C CA . LYS E 5 117 ? -53.659 -46.622 8.571 1.00 42.37 117 LYS E CA 1
ATOM 6167 C C . LYS E 5 117 ? -52.635 -47.368 9.386 1.00 48.79 117 LYS E C 1
ATOM 6168 O O . LYS E 5 117 ? -52.302 -46.963 10.494 1.00 56.46 117 LYS E O 1
ATOM 6174 N N . PHE E 5 118 ? -52.151 -48.478 8.847 1.00 47.13 118 PHE E N 1
ATOM 6175 C CA . PHE E 5 118 ? -51.202 -49.311 9.563 1.00 46.08 118 PHE E CA 1
ATOM 6176 C C . PHE E 5 118 ? -49.727 -48.931 9.382 1.00 40.66 118 PHE E C 1
ATOM 6177 O O . PHE E 5 118 ? -48.874 -49.388 10.142 1.00 41.70 118 PHE E O 1
ATOM 6185 N N . PHE E 5 119 ? -49.447 -48.070 8.416 1.00 38.66 119 PHE E N 1
ATOM 6186 C CA . PHE E 5 119 ? -48.101 -47.535 8.206 1.00 40.53 119 PHE E CA 1
ATOM 6187 C C . PHE E 5 119 ? -47.072 -48.547 7.750 1.00 42.06 119 PHE E C 1
ATOM 6188 O O . PHE E 5 119 ? -45.933 -48.545 8.205 1.00 45.69 119 PHE E O 1
ATOM 6196 N N . VAL E 5 120 ? -47.484 -49.383 6.805 1.00 44.77 120 VAL E N 1
ATOM 6197 C CA . VAL E 5 120 ? -46.643 -50.421 6.249 1.00 43.53 120 VAL E CA 1
ATOM 6198 C C . VAL E 5 120 ? -46.618 -50.275 4.721 1.00 47.50 120 VAL E C 1
ATOM 6199 O O . VAL E 5 120 ? -47.488 -49.633 4.154 1.00 49.40 120 VAL E O 1
ATOM 6203 N N . ASP E 5 121 ? -45.601 -50.832 4.070 1.00 44.67 121 ASP E N 1
ATOM 6204 C CA . ASP E 5 121 ? -45.525 -50.853 2.625 1.00 39.00 121 ASP E CA 1
ATOM 6205 C C . ASP E 5 121 ? -46.495 -51.928 2.132 1.00 46.73 121 ASP E C 1
ATOM 6206 O O . ASP E 5 121 ? -46.413 -53.086 2.547 1.00 46.82 121 ASP E O 1
ATOM 6211 N N . SER E 5 122 ? -47.431 -51.562 1.259 1.00 44.97 122 SER E N 1
ATOM 6212 C CA . SER E 5 122 ? -48.410 -52.553 0.848 1.00 47.13 122 SER E CA 1
ATOM 6213 C C . SER E 5 122 ? -47.749 -53.528 -0.108 1.00 47.26 122 SER E C 1
ATOM 6214 O O . SER E 5 122 ? -48.260 -54.628 -0.338 1.00 47.61 122 SER E O 1
ATOM 6217 N N . LYS E 5 123 ? -46.608 -53.136 -0.665 1.00 46.43 123 LYS E N 1
ATOM 6218 C CA . LYS E 5 123 ? -45.845 -54.073 -1.483 1.00 48.15 123 LYS E CA 1
ATOM 6219 C C . LYS E 5 123 ? -45.324 -55.201 -0.589 1.00 48.98 123 LYS E C 1
ATOM 6220 O O . LYS E 5 123 ? -45.190 -56.343 -1.023 1.00 47.08 123 LYS E O 1
ATOM 6226 N N . GLU E 5 124 ? -45.047 -54.865 0.667 1.00 48.98 124 GLU E N 1
ATOM 6227 C CA . GLU E 5 124 ? -44.583 -55.831 1.655 1.00 47.71 124 GLU E CA 1
ATOM 6228 C C . GLU E 5 124 ? -45.720 -56.609 2.340 1.00 40.61 124 GLU E C 1
ATOM 6229 O O . GLU E 5 124 ? -45.625 -57.812 2.500 1.00 41.83 124 GLU E O 1
ATOM 6235 N N . TYR E 5 125 ? -46.796 -55.928 2.733 1.00 45.96 125 TYR E N 1
ATOM 6236 C CA . TYR E 5 125 ? -47.912 -56.579 3.450 1.00 44.09 125 TYR E CA 1
ATOM 6237 C C . TYR E 5 125 ? -49.259 -56.567 2.692 1.00 46.03 125 TYR E C 1
ATOM 6238 O O . TYR E 5 125 ? -49.707 -55.517 2.230 1.00 47.29 125 TYR E O 1
ATOM 6247 N N . ALA E 5 126 ? -49.920 -57.717 2.604 1.00 38.66 126 ALA E N 1
ATOM 6248 C CA . ALA E 5 126 ? -51.247 -57.791 2.003 1.00 38.66 126 ALA E CA 1
ATOM 6249 C C . ALA E 5 126 ? -52.367 -57.543 3.002 1.00 44.94 126 ALA E C 1
ATOM 6250 O O . ALA E 5 126 ? -52.327 -58.027 4.131 1.00 42.92 126 ALA E O 1
ATOM 6252 N N . PHE E 5 127 ? -53.391 -56.798 2.603 1.00 49.80 127 PHE E N 1
ATOM 6253 C CA . PHE E 5 127 ? -54.636 -56.966 3.323 1.00 46.84 127 PHE E CA 1
ATOM 6254 C C . PHE E 5 127 ? -55.726 -57.494 2.392 1.00 46.10 127 PHE E C 1
ATOM 6255 O O . PHE E 5 127 ? -56.507 -56.738 1.830 1.00 56.81 127 PHE E O 1
ATOM 6263 N N . HIS E 5 128 ? -55.839 -58.815 2.377 1.00 38.66 128 HIS E N 1
ATOM 6264 C CA . HIS E 5 128 ? -56.749 -59.578 1.554 1.00 38.66 128 HIS E CA 1
ATOM 6265 C C . HIS E 5 128 ? -56.885 -60.861 2.312 1.00 39.35 128 HIS E C 1
ATOM 6266 O O . HIS E 5 128 ? -55.927 -61.290 2.928 1.00 43.84 128 HIS E O 1
ATOM 6273 N N . GLY E 5 129 ? -58.017 -61.531 2.223 1.00 38.66 129 GLY E N 1
ATOM 6274 C CA . GLY E 5 129 ? -58.190 -62.728 3.001 1.00 38.66 129 GLY E CA 1
ATOM 6275 C C . GLY E 5 129 ? -57.293 -63.852 2.542 1.00 44.18 129 GLY E C 1
ATOM 6276 O O . GLY E 5 129 ? -56.735 -63.805 1.463 1.00 48.58 129 GLY E O 1
ATOM 6277 N N . GLY E 5 130 ? -57.237 -64.914 3.331 1.00 46.49 130 GLY E N 1
ATOM 6278 C CA . GLY E 5 130 ? -56.500 -66.101 2.969 1.00 44.22 130 GLY E CA 1
ATOM 6279 C C . GLY E 5 130 ? -55.331 -66.461 3.844 1.00 48.40 130 GLY E C 1
ATOM 6280 O O . GLY E 5 130 ? -54.795 -67.560 3.708 1.00 54.41 130 GLY E O 1
ATOM 6281 N N . ALA E 5 131 ? -54.950 -65.586 4.766 1.00 45.52 131 ALA E N 1
ATOM 6282 C CA . ALA E 5 131 ? -53.995 -65.991 5.794 1.00 41.74 131 ALA E CA 1
ATOM 6283 C C . ALA E 5 131 ? -54.689 -66.073 7.157 1.00 43.67 131 ALA E C 1
ATOM 6284 O O . ALA E 5 131 ? -55.313 -65.111 7.619 1.00 41.73 131 ALA E O 1
ATOM 6286 N N . VAL E 5 132 ? -54.575 -67.235 7.789 1.00 38.97 132 VAL E N 1
ATOM 6287 C CA . VAL E 5 132 ? -55.262 -67.531 9.042 1.00 40.16 132 VAL E CA 1
ATOM 6288 C C . VAL E 5 132 ? -54.327 -68.197 10.060 1.00 38.66 132 VAL E C 1
ATOM 6289 O O . VAL E 5 132 ? -53.763 -69.253 9.791 1.00 42.63 132 VAL E O 1
ATOM 6293 N N . LEU E 5 133 ? -54.174 -67.596 11.232 1.00 38.66 133 LEU E N 1
ATOM 6294 C CA . LEU E 5 133 ? -53.279 -68.157 12.245 1.00 41.96 133 LEU E CA 1
ATOM 6295 C C . LEU E 5 133 ? -53.787 -69.465 12.827 1.00 42.49 133 LEU E C 1
ATOM 6296 O O . LEU E 5 133 ? -54.957 -69.600 13.173 1.00 42.96 133 LEU E O 1
ATOM 6301 N N . ILE E 5 134 ? -52.875 -70.414 12.968 1.00 45.76 134 ILE E N 1
ATOM 6302 C CA . ILE E 5 134 ? -53.176 -71.679 13.606 1.00 46.51 134 ILE E CA 1
ATOM 6303 C C . ILE E 5 134 ? -52.887 -71.529 15.097 1.00 49.26 134 ILE E C 1
ATOM 6304 O O . ILE E 5 134 ? -51.724 -71.455 15.523 1.00 44.77 134 ILE E O 1
ATOM 6309 N N . GLN E 5 135 ? -53.960 -71.478 15.884 1.00 52.19 135 GLN E N 1
ATOM 6310 C CA . GLN E 5 135 ? -53.856 -71.151 17.301 1.00 50.50 135 GLN E CA 1
ATOM 6311 C C . GLN E 5 135 ? -53.445 -72.361 18.125 1.00 51.98 135 GLN E C 1
ATOM 6312 O O . GLN E 5 135 ? -53.644 -73.512 17.733 1.00 55.47 135 GLN E O 1
ATOM 6318 N N . SER E 5 136 ? -52.842 -72.094 19.266 1.00 48.63 136 SER E N 1
ATOM 6319 C CA . SER E 5 136 ? -52.559 -73.157 20.203 1.00 52.57 136 SER E CA 1
ATOM 6320 C C . SER E 5 136 ? -53.531 -73.059 21.365 1.00 52.71 136 SER E C 1
ATOM 6321 O O . SER E 5 136 ? -53.746 -71.984 21.935 1.00 52.53 136 SER E O 1
ATOM 6324 N N . GLU E 5 137 ? -54.150 -74.174 21.704 1.00 57.13 137 GLU E N 1
ATOM 6325 C CA . GLU E 5 137 ? -54.909 -74.167 22.924 1.00 61.19 137 GLU E CA 1
ATOM 6326 C C . GLU E 5 137 ? -53.867 -74.013 24.006 1.00 59.84 137 GLU E C 1
ATOM 6327 O O . GLU E 5 137 ? -52.813 -74.640 23.963 1.00 65.16 137 GLU E O 1
ATOM 6333 N N . ARG E 5 138 ? -54.141 -73.115 24.933 1.00 63.21 138 ARG E N 1
ATOM 6334 C CA . ARG E 5 138 ? -53.248 -72.857 26.055 1.00 72.59 138 ARG E CA 1
ATOM 6335 C C . ARG E 5 138 ? -51.871 -72.272 25.723 1.00 61.67 138 ARG E C 1
ATOM 6336 O O . ARG E 5 138 ? -50.953 -72.490 26.514 1.00 52.23 138 ARG E O 1
ATOM 6338 N N . SER E 5 139 ? -51.675 -71.625 24.565 1.00 58.70 139 SER E N 1
ATOM 6339 C CA . SER E 5 139 ? -50.467 -70.801 24.403 1.00 54.70 139 SER E CA 1
ATOM 6340 C C . SER E 5 139 ? -50.508 -69.286 24.254 1.00 53.05 139 SER E C 1
ATOM 6341 O O . SER E 5 139 ? -49.438 -68.689 24.245 1.00 59.14 139 SER E O 1
ATOM 6344 N N . ASP E 5 140 ? -51.666 -68.660 24.064 1.00 51.79 140 ASP E N 1
ATOM 6345 C CA . ASP E 5 140 ? -51.744 -67.194 23.783 1.00 46.43 140 ASP E CA 1
ATOM 6346 C C . ASP E 5 140 ? -51.115 -66.765 22.462 1.00 46.87 140 ASP E C 1
ATOM 6347 O O . ASP E 5 140 ? -51.388 -65.673 21.978 1.00 46.75 140 ASP E O 1
ATOM 6352 N N . TYR E 5 141 ? -50.297 -67.628 21.863 1.00 48.86 141 TYR E N 1
ATOM 6353 C CA . TYR E 5 141 ? -49.583 -67.290 20.639 1.00 43.76 141 TYR E CA 1
ATOM 6354 C C . TYR E 5 141 ? -49.618 -68.449 19.641 1.00 46.81 141 TYR E C 1
ATOM 6355 O O . TYR E 5 141 ? -49.548 -69.616 20.035 1.00 45.53 141 TYR E O 1
ATOM 6364 N N . PRO E 5 142 ? -49.728 -68.124 18.340 1.00 45.48 142 PRO E N 1
ATOM 6365 C CA . PRO E 5 142 ? -50.032 -69.115 17.305 1.00 43.76 142 PRO E CA 1
ATOM 6366 C C . PRO E 5 142 ? -48.910 -70.111 17.074 1.00 44.15 142 PRO E C 1
ATOM 6367 O O . PRO E 5 142 ? -47.744 -69.731 17.145 1.00 42.34 142 PRO E O 1
ATOM 6371 N N . TYR E 5 143 ? -49.269 -71.363 16.798 1.00 47.44 143 TYR E N 1
ATOM 6372 C CA . TYR E 5 143 ? -48.302 -72.374 16.392 1.00 46.71 143 TYR E CA 1
ATOM 6373 C C . TYR E 5 143 ? -47.601 -71.929 15.129 1.00 49.01 143 TYR E C 1
ATOM 6374 O O . TYR E 5 143 ? -46.365 -71.864 15.063 1.00 49.52 143 TYR E O 1
ATOM 6383 N N . ALA E 5 144 ? -48.421 -71.606 14.133 1.00 48.40 144 ALA E N 1
ATOM 6384 C CA . ALA E 5 144 ? -47.955 -71.318 12.786 1.00 47.49 144 ALA E CA 1
ATOM 6385 C C . ALA E 5 144 ? -49.045 -70.599 11.999 1.00 45.20 144 ALA E C 1
ATOM 6386 O O . ALA E 5 144 ? -50.118 -70.318 12.527 1.00 46.25 144 ALA E O 1
ATOM 6388 N N . CYS E 5 145 ? -48.768 -70.307 10.735 1.00 42.64 145 CYS E N 1
ATOM 6389 C CA . CYS E 5 145 ? -49.736 -69.642 9.881 1.00 38.66 145 CYS E CA 1
ATOM 6390 C C . CYS E 5 145 ? -50.172 -70.517 8.723 1.00 44.01 145 CYS E C 1
ATOM 6391 O O . CYS E 5 145 ? -49.401 -71.343 8.219 1.00 45.62 145 CYS E O 1
ATOM 6394 N N . LEU E 5 146 ? -51.420 -70.343 8.310 1.00 39.31 146 LEU E N 1
ATOM 6395 C CA . LEU E 5 146 ? -51.923 -71.028 7.138 1.00 43.15 146 LEU E CA 1
ATOM 6396 C C . LEU E 5 146 ? -52.319 -70.000 6.105 1.00 45.33 146 LEU E C 1
ATOM 6397 O O . LEU E 5 146 ? -53.006 -69.034 6.412 1.00 46.97 146 LEU E O 1
ATOM 6402 N N . THR E 5 147 ? -51.884 -70.193 4.872 1.00 45.14 147 THR E N 1
ATOM 6403 C CA . THR E 5 147 ? -52.170 -69.194 3.864 1.00 45.93 147 THR E CA 1
ATOM 6404 C C . THR E 5 147 ? -52.672 -69.858 2.613 1.00 48.20 147 THR E C 1
ATOM 6405 O O . THR E 5 147 ? -52.119 -70.871 2.185 1.00 49.08 147 THR E O 1
ATOM 6409 N N . ILE E 5 148 ? -53.744 -69.296 2.060 1.00 42.54 148 ILE E N 1
ATOM 6410 C CA . ILE E 5 148 ? -54.331 -69.761 0.819 1.00 43.62 148 ILE E CA 1
ATOM 6411 C C . ILE E 5 148 ? -54.385 -68.581 -0.145 1.00 52.32 148 ILE E C 1
ATOM 6412 O O . ILE E 5 148 ? -54.716 -67.471 0.261 1.00 53.19 148 ILE E O 1
ATOM 6417 N N . SER E 5 149 ? -54.031 -68.795 -1.411 1.00 51.43 149 SER E N 1
ATOM 6418 C CA . SER E 5 149 ? -54.158 -67.717 -2.389 1.00 53.34 149 SER E CA 1
ATOM 6419 C C . SER E 5 149 ? -54.651 -68.218 -3.738 1.00 51.42 149 SER E C 1
ATOM 6420 O O . SER E 5 149 ? -54.320 -69.329 -4.163 1.00 48.35 149 SER E O 1
ATOM 6423 N N . GLY E 5 150 ? -55.422 -67.369 -4.411 1.00 49.07 150 GLY E N 1
ATOM 6424 C CA . GLY E 5 150 ? -55.938 -67.687 -5.731 1.00 61.60 150 GLY E CA 1
ATOM 6425 C C . GLY E 5 150 ? -57.435 -67.904 -5.880 1.00 57.74 150 GLY E C 1
ATOM 6426 O O . GLY E 5 150 ? -57.955 -67.916 -6.995 1.00 61.84 150 GLY E O 1
ATOM 6427 N N . LEU E 5 151 ? -58.142 -68.063 -4.772 1.00 57.32 151 LEU E N 1
ATOM 6428 C CA . LEU E 5 151 ? -59.590 -68.039 -4.831 1.00 51.19 151 LEU E CA 1
ATOM 6429 C C . LEU E 5 151 ? -59.984 -66.594 -4.702 1.00 55.67 151 LEU E C 1
ATOM 6430 O O . LEU E 5 151 ? -59.126 -65.714 -4.789 1.00 54.48 151 LEU E O 1
ATOM 6435 N N . LYS E 5 152 ? -61.274 -66.326 -4.538 1.00 57.70 152 LYS E N 1
ATOM 6436 C CA . LYS E 5 152 ? -61.682 -64.959 -4.271 1.00 52.90 152 LYS E CA 1
ATOM 6437 C C . LYS E 5 152 ? -61.351 -64.727 -2.797 1.00 54.11 152 LYS E C 1
ATOM 6438 O O . LYS E 5 152 ? -61.420 -65.658 -1.986 1.00 52.65 152 LYS E O 1
ATOM 6440 N N . GLN E 5 153 ? -60.957 -63.504 -2.463 1.00 50.25 153 GLN E N 1
ATOM 6441 C CA . GLN E 5 153 ? -60.435 -63.183 -1.133 1.00 47.88 153 GLN E CA 1
ATOM 6442 C C . GLN E 5 153 ? -61.279 -63.747 0.018 1.00 53.01 153 GLN E C 1
ATOM 6443 O O . GLN E 5 153 ? -60.743 -64.327 0.977 1.00 51.99 153 GLN E O 1
ATOM 6449 N N . GLU E 5 154 ? -62.598 -63.620 -0.102 1.00 51.87 154 GLU E N 1
ATOM 6450 C CA . GLU E 5 154 ? -63.505 -64.129 0.910 1.00 45.08 154 GLU E CA 1
ATOM 6451 C C . GLU E 5 154 ? -63.539 -65.651 0.890 1.00 49.87 154 GLU E C 1
ATOM 6452 O O . GLU E 5 154 ? -63.805 -66.286 1.906 1.00 50.66 154 GLU E O 1
ATOM 6458 N N . GLU E 5 155 ? -63.244 -66.246 -0.259 1.00 50.25 155 GLU E N 1
ATOM 6459 C CA . GLU E 5 155 ? -63.200 -67.701 -0.329 1.00 53.17 155 GLU E CA 1
ATOM 6460 C C . GLU E 5 155 ? -61.885 -68.225 0.270 1.00 57.26 155 GLU E C 1
ATOM 6461 O O . GLU E 5 155 ? -61.883 -69.214 1.026 1.00 52.70 155 GLU E O 1
ATOM 6467 N N . ASP E 5 156 ? -60.779 -67.542 -0.047 1.00 57.24 156 ASP E N 1
ATOM 6468 C CA . ASP E 5 156 ? -59.470 -67.873 0.530 1.00 59.60 156 ASP E CA 1
ATOM 6469 C C . ASP E 5 156 ? -59.545 -67.967 2.057 1.00 56.46 156 ASP E C 1
ATOM 6470 O O . ASP E 5 156 ? -59.202 -68.993 2.668 1.00 50.50 156 ASP E O 1
ATOM 6475 N N . HIS E 5 157 ? -60.029 -66.881 2.647 1.00 54.30 157 HIS E N 1
ATOM 6476 C CA . HIS E 5 157 ? -60.261 -66.800 4.071 1.00 52.57 157 HIS E CA 1
ATOM 6477 C C . HIS E 5 157 ? -61.080 -67.973 4.584 1.00 55.79 157 HIS E C 1
ATOM 6478 O O . HIS E 5 157 ? -60.628 -68.708 5.453 1.00 56.03 157 HIS E O 1
ATOM 6485 N N . LEU E 5 158 ? -62.268 -68.168 4.018 1.00 56.37 158 LEU E N 1
ATOM 6486 C CA . LEU E 5 158 ? -63.205 -69.134 4.577 1.00 54.34 158 LEU E CA 1
ATOM 6487 C C . LEU E 5 158 ? -62.742 -70.578 4.401 1.00 57.57 158 LEU E C 1
ATOM 6488 O O . LEU E 5 158 ? -62.978 -71.414 5.287 1.00 57.29 158 LEU E O 1
ATOM 6493 N N . MET E 5 159 ? -62.085 -70.882 3.282 1.00 51.05 159 MET E N 1
ATOM 6494 C CA . MET E 5 159 ? -61.541 -72.223 3.125 1.00 52.37 159 MET E CA 1
ATOM 6495 C C . MET E 5 159 ? -60.494 -72.514 4.191 1.00 52.47 159 MET E C 1
ATOM 6496 O O . MET E 5 159 ? -60.450 -73.603 4.747 1.00 54.49 159 MET E O 1
ATOM 6501 N N . ALA E 5 160 ? -59.652 -71.534 4.472 1.00 46.17 160 ALA E N 1
ATOM 6502 C CA . ALA E 5 160 ? -58.674 -71.674 5.530 1.00 49.43 160 ALA E CA 1
ATOM 6503 C C . ALA E 5 160 ? -59.327 -71.922 6.900 1.00 51.34 160 ALA E C 1
ATOM 6504 O O . ALA E 5 160 ? -59.023 -72.906 7.585 1.00 52.54 160 ALA E O 1
ATOM 6506 N N . VAL E 5 161 ? -60.216 -71.014 7.291 1.00 51.06 161 VAL E N 1
ATOM 6507 C CA . VAL E 5 161 ? -60.913 -71.102 8.563 1.00 51.03 161 VAL E CA 1
ATOM 6508 C C . VAL E 5 161 ? -61.757 -72.371 8.675 1.00 57.66 161 VAL E C 1
ATOM 6509 O O . VAL E 5 161 ? -61.701 -73.086 9.691 1.00 54.16 161 VAL E O 1
ATOM 6513 N N . SER E 5 162 ? -62.542 -72.650 7.635 1.00 53.88 162 SER E N 1
ATOM 6514 C CA . SER E 5 162 ? -63.350 -73.864 7.626 1.00 54.23 162 SER E CA 1
ATOM 6515 C C . SER E 5 162 ? -62.472 -75.097 7.767 1.00 57.50 162 SER E C 1
ATOM 6516 O O . SER E 5 162 ? -62.805 -76.015 8.510 1.00 59.75 162 SER E O 1
ATOM 6519 N N . SER E 5 163 ? -61.341 -75.107 7.066 1.00 57.92 163 SER E N 1
ATOM 6520 C CA . SER E 5 163 ? -60.478 -76.276 7.059 1.00 54.13 163 SER E CA 1
ATOM 6521 C C . SER E 5 163 ? -59.861 -76.505 8.426 1.00 59.54 163 SER E C 1
ATOM 6522 O O . SER E 5 163 ? -59.838 -77.633 8.895 1.00 61.65 163 SER E O 1
ATOM 6525 N N . LEU E 5 164 ? -59.363 -75.452 9.070 1.00 54.98 164 LEU E N 1
ATOM 6526 C CA . LEU E 5 164 ? -58.757 -75.625 10.388 1.00 56.29 164 LEU E CA 1
ATOM 6527 C C . LEU E 5 164 ? -59.759 -76.199 11.379 1.00 60.68 164 LEU E C 1
ATOM 6528 O O . LEU E 5 164 ? -59.494 -77.211 12.029 1.00 61.56 164 LEU E O 1
ATOM 6533 N N . ILE E 5 165 ? -60.913 -75.544 11.479 1.00 60.09 165 ILE E N 1
ATOM 6534 C CA . ILE E 5 165 ? -61.980 -75.973 12.373 1.00 56.52 165 ILE E CA 1
ATOM 6535 C C . ILE E 5 165 ? -62.395 -77.407 12.065 1.00 62.63 165 ILE E C 1
ATOM 6536 O O . ILE E 5 165 ? -62.484 -78.238 12.971 1.00 63.72 165 ILE E O 1
ATOM 6541 N N . ALA E 5 166 ? -62.620 -77.701 10.786 1.00 58.35 166 ALA E N 1
ATOM 6542 C CA . ALA E 5 166 ? -62.961 -79.057 10.366 1.00 61.87 166 ALA E CA 1
ATOM 6543 C C . ALA E 5 166 ? -61.829 -80.057 10.621 1.00 64.03 166 ALA E C 1
ATOM 6544 O O . ALA E 5 166 ? -62.065 -81.165 11.109 1.00 68.23 166 ALA E O 1
ATOM 6546 N N . PHE E 5 167 ? -60.602 -79.670 10.288 1.00 67.51 167 PHE E N 1
ATOM 6547 C CA . PHE E 5 167 ? -59.455 -80.542 10.520 1.00 66.26 167 PHE E CA 1
ATOM 6548 C C . PHE E 5 167 ? -59.353 -80.830 12.003 1.00 68.43 167 PHE E C 1
ATOM 6549 O O . PHE E 5 167 ? -59.028 -81.942 12.391 1.00 67.00 167 PHE E O 1
ATOM 6557 N N . ALA E 5 168 ? -59.654 -79.818 12.820 1.00 70.87 168 ALA E N 1
ATOM 6558 C CA . ALA E 5 168 ? -59.530 -79.902 14.278 1.00 72.58 168 ALA E CA 1
ATOM 6559 C C . ALA E 5 168 ? -60.340 -81.058 14.885 1.00 78.34 168 ALA E C 1
ATOM 6560 O O . ALA E 5 168 ? -59.984 -81.580 15.951 1.00 83.30 168 ALA E O 1
ATOM 6562 N N . ASN E 5 169 ? -61.401 -81.470 14.188 1.00 75.96 169 ASN E N 1
ATOM 6563 C CA . ASN E 5 169 ? -62.248 -82.584 14.617 1.00 75.43 169 ASN E CA 1
ATOM 6564 C C . ASN E 5 169 ? -61.691 -83.950 14.169 1.00 81.24 169 ASN E C 1
ATOM 6565 O O . ASN E 5 169 ? -62.321 -84.985 14.370 1.00 81.68 169 ASN E O 1
ATOM 6570 N N . GLU E 5 170 ? -60.497 -83.934 13.569 1.00 85.09 170 GLU E N 1
ATOM 6571 C CA . GLU E 5 170 ? -59.723 -85.140 13.229 1.00 86.10 170 GLU E CA 1
ATOM 6572 C C . GLU E 5 170 ? -59.379 -85.908 14.517 1.00 84.71 170 GLU E C 1
ATOM 6573 O O . GLU E 5 170 ? -58.793 -86.992 14.478 1.00 89.83 170 GLU E O 1
ATOM 6579 N N . SER E 5 171 ? -59.758 -85.339 15.661 1.00 90.63 171 SER E N 1
ATOM 6580 C CA . SER E 5 171 ? -59.584 -86.003 16.954 1.00 92.44 171 SER E CA 1
ATOM 6581 C C . SER E 5 171 ? -60.101 -87.466 16.923 1.00 89.05 171 SER E C 1
ATOM 6582 O O . SER E 5 171 ? -61.263 -87.744 16.555 1.00 88.50 171 SER E O 1
ATOM 6585 N N . LEU E 5 172 ? -59.230 -88.384 17.349 1.00 83.25 172 LEU E N 1
ATOM 6586 C CA . LEU E 5 172 ? -59.510 -89.816 17.348 1.00 91.29 172 LEU E CA 1
ATOM 6587 C C . LEU E 5 172 ? -59.497 -90.300 18.797 1.00 95.53 172 LEU E C 1
ATOM 6588 O O . LEU E 5 172 ? -60.099 -89.646 19.665 1.00 91.36 172 LEU E O 1
ATOM 6593 N N . GLU E 5 173 ? -58.896 -91.334 19.133 1.00 93.15 173 GLU E N 1
#

B-factor: mean 55.53, std 11.95, range [38.66, 119.12]

Nearest PDB structures (foldseek):
  4clc-assembly1_A-2  TM=1.006E+00  e=7.360E-34  Saccharomyces cerevisiae
  4clc-assembly1_D-2  TM=1.000E+00  e=1.314E-30  Saccharomyces cerevisiae
  4clc-assembly1_C-2  TM=9.990E-01  e=4.064E-30  Saccharomyces cerevisiae
  4clc-assembly1_E-2  TM=1.002E+00  e=1.006E-28  Saccharomyces cerevisiae
  4clc-assembly1_B-2  TM=9.875E-01  e=3.557E-27  Saccharomyces cerevisiae

CATH classification: 3.30.450.150

Organism: Saccharomyces cerevisiae (strain ATCC 204508 / S288c) (NCBI:txid559292)

Foldseek 3Di:
DDFDVVVLVCLVVLVQDLVNQCVLQVLQEAADDDLVLVVVLQVLLQVVCCVVPVPWWKWKWWAALVGHTSDIDINDPPDDCVNVQCQQQQQVQCSVPVAGLQSVVSVCPPHDCCVPVNDDCSRHHRQALKGFHDYDVDPHGGTIIGMDGPGGSCSHRSSSCSSNVSNVD/DFDFPVVVLVCLVDPNLVLVVQVVLQVLFAAQDDDLVLQVVLQVLLLVVCCVVVVAFKKKKWKAFLVGHTSDIDIRYPPDDCVNVQQQQAQQCVCSVDVFHQSNVLSVDPDDPCCPPPVHHCSRHPNFAFKGFHDHPPDPHGGIIIGMDGDHRSRSHSSVSRSRSVSRVD/DFDFDVVVPVCVVVDPPDLVNQQVLQVLQEAADDDLVNVVVLQVLLLVVCCVVPPPFWKWKWKAALVGHTRDIDIRHPPDDCVNVQLQQQQQVQCSVPVAGLQSVCVVCPPPDCCRPVNDDSSRHHSFAQKGFRPYDVPPHGRIIIGMDGDHRSCNNRSVSRSSNVSNVVVVD/DFDFDVVVLVCLVVLVDDLVRQVVLLVLQEAADDDLVLVVVLQVLLLVVCCVVPPPFWKWKWKAFLVGHTSDIDINDPPDDPVSVQQQQQQQVQCSVPVAFLASVCSVCPPHDCCPPVNDDCSGHPSQGQKGFHPHPVDPHTGIIMGMDGDHSSCSHRSVSRSSNVSNPDDD/DFDFDPVVLVCVVVVNQDLVRQVVLQVLQAADDDDLVLQVVLQVLLLVVCCVVPVAFWKWKWKAFLVGHTSDIDIRHPPDDVVNVQQQQQQQVVVSVDVFGLQSVLVVQPPHDCCGPVNDDCSRHPNFGQKGFHPYDPDSHGGIIIGMDGDHRSVNRRSVSRSSNVSNVVPD

Secondary structure (P-SEA, 3-state):
ccccaaaaaaaaaccccaaaaaaaaaacccccccaaaaaaaaaaaaaaaaaacccbbbbbbcccccccccbbbbccccccaaaaaaaaaaaaaaaaccccaaaaaaaaccccccccccccccccccccccccccccccccccbbbbbcccccaaaaaaaaaaaaaaaac/ccccaaaaaaaaaccccaaaaaaaaaaacccccccaaaaaaaaaaaaaaaaaacccbbbbbbbbcccccccbbbbccccccaaaaaaaaaaaaaaaaccccaaaaaaacccccccccccccccccccccccccccccccccccbbbbbccccaaaaaaaaaaaaaaaaac/cccccaaaaaaaaaccccaaaaaaaaaacccccccaaaaaaaaaaaaaaaaaccccbbbbbbbbcccccccbbbbccccccaaaaaaaaaaaaaaaaccccaaaaaaaacccccccccccccccccccccbbbbcccccccccbbbbbccccaaaaaaaaaaaaaaaaaaccc/ccccaaaaaaaaaaccccaaaaaaaaaacccccccaaaaaaaaaaaaaaaaaacccbbbbbbbbcccccccccccccccccaaaaaaaaaaaaaaaaacccaaaaaaacccccccccccccccccccccccccccccccccccbbbbbccccaaaaaaaaaaaaaaaaaccc/cccccaaaaaaaaaccccaaaaaaaaaacccccccaaaaaaaaaaaaaaaaaaccccccccccccccccccbbbbccccccaaaaaaaaaaaaaaaaccccaaaaaaacccccccccccccccccccccccccccccccccccbbbbbccccaaaaaaaaaaaaaaaaaccc

GO terms:
  GO:0005737 cytoplasm (C, IDA)
  GO:0072380 TRC complex (C, IDA)
  GO:0006620 post-translational protein targeting to endoplasmic reticulum membrane (P, IGI)
  GO:0005515 protein binding (F, IPI)

InterPro domains:
  IPR005624 Corrinoid adenosyltransferase PduO/GlcC-like [PF03928] (34-162)
  IPR010371 YBR137W-like [PIRSF008757] (13-177)
  IPR010371 YBR137W-like [PTHR28255] (10-172)
  IPR038084 Corrinoid adenosyltransferase PduO/GlcC-like superfamily [G3DSA:3.30.450.150] (1-179)
  IPR038084 Corrinoid adenosyltransferase PduO/GlcC-like superfamily [SSF143744] (26-167)

Sequence (856 aa):
VVLDKKLLERLTSRKVPLEELEDMEKRCFLSTFTYQDAFDLGTYIRNAVKENFPEKPVAIDISLPNGHCLFRTVTYGGSALDNDFWIQRKKKTALRFGHSSFYMGCKKGDKTPEEKFFVDSKEYAFHGGAVLIQSERSDYPYACLTISGLKQEEDHLMALSSLIAFANEMVVLDKKLLERLTSRKVPLEELEDMEKKCFLSTFTYQDAFDLGTYIKNAVKENFPDKPVAIDISLPNGHCLFRTVTYGGSALDNDFWIQRKKKTALRFGHSSFYMGCKKGDKTPEEKFFVDSKEYAFHGGAVLIQSERSTYPYACLTISGLKQEEDHLMAVSSLIAFANEMVVLDKKLLERLTSRKVPLEELEDMEKRCFLSTFTYQDAFDLGTYIRNAVKENFPEKPVAIDISLPNGHCLFRTVTYGGSALDNDFWIQRKKKTALRFGHSSFYMGCKKGDKTPEEKFFVDSKEYAFHGGAVLIQSERSDYPYACLTISGLKQEEDHLMAVSSLIAFANESLEMVVLDKKLLERLTSRKVPLEQLEDMEKRCFLSTFTYQDAFDLGTYIRNAVKENFPEKPVAIDISLPNGHCLFRTVTYGGSALDNDFWIQRKKKTALRFGHSSFYMGCKKGDKTPEEKFFVDSKEYAFHGGAVLIQSERSDYPYACLTISGLKQEEDHLMAVSSLIAFANESLMVVLDKKLLERLTSRKTPLEELEDMEKRCFLSTFTYQDAFDLGTYIRNAVKENFPEKPVAIDISLPNGHCLFRTVTYGGSALDNDFWIQRKKKTALRFGHSSFYMGCKKGDKTPEEKFFVDSKEYAFHGGAVLIQSERSDYPYACLTISGLKQEEDHLMAVSSLIAFANESL

Radius of gyration: 29.67 Å; Cα contacts (8 Å, |Δi|>4): 1836; chains: 5; bounding box: 78×86×64 Å

Solvent-accessible surface area: 33673 Å² total